Protein AF-A0A5N5QX22-F1 (afdb_monomer_lite)

Organism: NCBI:txid1582974

pLDDT: mean 74.24, std 26.54, range [21.98, 98.94]

Foldseek 3Di:
DDDAQDPVNLLVVQLVQQDDDDPPDDDDDDDDDDDPDDPPPPVPPDDPPDPDFAFDPDFDFDWAAEDEDALLLLCLLVVCVVVVWAEEEEWEAQVCCPDDSVVSNVVSVVVNVHHYDYDHHQDDQAAPVSLVVLLVVLLVDDGLEYEFAEALSRLLSRLSNQLCNVVVPDDSLCQWDPPRGVNHADPDQTRAYEYEYLALAQLSQIAQWRWHQHLVLLFITTGHDSSSHHNYYYQHLSSPLPPFLVRNLLRLLNLQQLLLQLLLWAALRRDTRDDPDPSPQTQARAHDDQLNVLSLQLNLLSLPQSLVCLVPVPPSVSSSSSNSSSNSSNSNCSRNNGADLLLLLSNLFSCCQVAQQFDDPRDDDPGRGDRSSLSSLALQQLVSQVVPLPSLLQSLCSLVVHGCPPCVRVVDDSNCSSVSNSVSSVVSCVSSVRQQFSVSRPDAPVCQQVSLVRSVRVCVRHSRGHPQDNPDSSSVVSSVRRVVRRPPDPPPPVVVVVVVVVVVPPDDDDDDDDDDDDDDDDDDDDDDDDDDDDDDDDDDDDDDDDDDDDDDDDDDDDDDDDDDDDDDDDPDDPPPPSDRQDAQPDDDPPDDDADPPCVVCVVVLVVLVVQLVVLSPDDCPPHDPLRSCQSNLQSQQVQQVVLLCCVPPVVPDDPRNSVVCVVSNSHDPSLSVQCVDPQSVQPSGSLQVDPVSDPDDDDRFPSRDPPVPDDAQDQDAGSRHRNDGDHRDDPDDDDDDDPDDDDDDDDDDDDDDDDDDDDD

InterPro domains:
  IPR001670 Alcohol dehydrogenase, iron-type/glycerol dehydrogenase GldA [PF00465] (65-237)
  IPR001748 Pre-mRNA-splicing factor BUD31 [PF01125] (583-721)
  IPR001748 Pre-mRNA-splicing factor BUD31 [PR00322] (595-615)
  IPR001748 Pre-mRNA-splicing factor BUD31 [PR00322] (630-653)
  IPR001748 Pre-mRNA-splicing factor BUD31 [PR00322] (654-679)
  IPR001748 Pre-mRNA-splicing factor BUD31 [PR00322] (680-705)
  IPR039697 Iron-type alcohol dehydrogenase-like [PTHR11496] (58-470)
  IPR042157 Hydroxyacid-oxoacid transhydrogenase [cd08190] (63-466)
  IPR056798 Fe-containing alcohol dehydrogenase-like, C-terminal [PF25137] (286-459)

Radius of gyration: 35.53 Å; chains: 1; bounding box: 94×119×80 Å

Sequence (760 aa):
MAPKPTRAAINNLLNLSRHTICPCHGANAAHHHPPGSIISGLRKYATPIDVPIEKEYAFEVAASNLRFGEGVTKEVGMDLKNLGATKVGVFTDSNLAKLLPMKMAVESLDQHGVNFEVFDRVAIEPTDSSWNDAIAWSRKHDFSHFLAVGGGSVIDTAKAANLFTVYKNADLFDFINAPVGKGMPISEKLRPLIAVPTTAGTGSETTGTAILDIPSMKFKTGIANRALKPTLGIVDTLNTESCPTAVHISAGLDVLFHALESYTAIPYTERTPRPANPLLRPAYQGSNDVSDVFSTWALRQAVKYLPRVAKNRDDKEAKRQMLLASSFAGIGFGNAGVHLCHGIIVQISGFNKTGPKWMHPGYVVDKPIIPHGVSVALTVFRFTSPSSPERHREAAAIFAGTRVDDPTISRLSDDAIGDFLFEQIARFLDNLGVPRGLKAVGYKNSDIDMLVKGAIPQRRVLDLAPGIAKNKSNKSALWSIILPACTTKLIHLKKAIRDMLRSSNGVLEEANIDLKTAGDTGLRFFSSVGGTVGKGAAGACGGGLDNSQRNAALHGSEFGMFVVGLAPKLVRTFAADRHQYTMPKIRTTRTKKPPEGFEEIEGILDEYTKKMRDAENESHEGKRKSESLWPIMRISHTRSRYIYELYYKREAISKELYEWLLKEGYADAALIAKWKKTGYEKLCCVRCIQTRDMNYQGSTCVCRVPKAQVKEGTVVQCVHCAFMQIIIVPAKIPYELTYDRPVDGGKDCDALAESLPDMV

Secondary structure (DSSP, 8-state):
-PPPPPHHHHHHHHHHTT----GGG-----------S--SSSTTSS--S----PPP--------EEEEETTGGGGHHHHHHHTT-SSEEEE--TTGGGSHHHHHHHHHHHHTT--EEEE--PPSS-BHHHHHHHHHHHHTS--SEEEEEESHHHHHHHHHHHHHHHSTT--HHHHSPTTTS------SPPPPEEEEESSSS--GGG-SEEEEEEGGGTEEEEEE-GGGS-SEEEEEGGGGTT--HHHHHHHHHHHHHHHHHHHHSPBGGG--SPPSSGGG--S---B-HHHHHHHHHHHHHHHHHHHHHHH-TT-HHHHHHHHHHHHHHHHHHHHH---HHHHHHHHHHHHHTTTT--B-TT---SS-B--HHHHH----HHHHGGG-HHHHHHHHHHHHTS-TTSHHHHTS-HHHHHHHHHHHHHHHHHHTT---HHHHTT--GGGHHHHHHHHTT-HHHHTTSTT--TTS-THHHHHHHHHHHHH----SHHHHHHHHHHHHTTS---------------------------------------------------------------------------PPPPP-TTSPPPPTT-HHHHHHHHHHHHHHHHHHHS--TT--TTGGGHHHHHHHHHHHHHHHHHHHTS--S-HHHHHHHHHTTSS-HHHHHHHTSTT-TT---GGGG-GGG--STTPPPGGGS-GGGSPTT-----TTT---------S-S---------------------------

Structure (mmCIF, N/CA/C/O backbone):
data_AF-A0A5N5QX22-F1
#
_entry.id   AF-A0A5N5QX22-F1
#
loop_
_atom_site.group_PDB
_atom_site.id
_atom_site.type_symbol
_atom_site.label_atom_id
_atom_site.label_alt_id
_atom_site.label_comp_id
_atom_site.label_asym_id
_atom_site.label_entity_id
_atom_site.label_seq_id
_atom_site.pdbx_PDB_ins_code
_atom_site.Cartn_x
_atom_site.Cartn_y
_atom_site.Cartn_z
_atom_site.occupancy
_atom_site.B_iso_or_equiv
_atom_site.auth_seq_id
_atom_site.auth_comp_id
_atom_site.auth_asym_id
_atom_site.auth_atom_id
_atom_site.pdbx_PDB_model_num
ATOM 1 N N . MET A 1 1 ? 5.314 73.049 -22.588 1.00 30.80 1 MET A N 1
ATOM 2 C CA . MET A 1 1 ? 5.143 71.811 -23.379 1.00 30.80 1 MET A CA 1
ATOM 3 C C . MET A 1 1 ? 6.435 71.009 -23.318 1.00 30.80 1 MET A C 1
ATOM 5 O O . MET A 1 1 ? 7.464 71.520 -23.740 1.00 30.80 1 MET A O 1
ATOM 9 N N . ALA A 1 2 ? 6.427 69.814 -22.722 1.00 30.25 2 ALA A N 1
ATOM 10 C CA . ALA A 1 2 ? 7.603 68.941 -22.737 1.00 30.25 2 ALA A CA 1
ATOM 11 C C . ALA A 1 2 ? 7.774 68.334 -24.148 1.00 30.25 2 ALA A C 1
ATOM 13 O O . ALA A 1 2 ? 6.767 67.965 -24.755 1.00 30.25 2 ALA A O 1
ATOM 14 N N . PRO A 1 3 ? 8.997 68.242 -24.699 1.00 37.47 3 PRO A N 1
ATOM 15 C CA . PRO A 1 3 ? 9.200 67.761 -26.064 1.00 37.47 3 PRO A CA 1
ATOM 16 C C . PRO A 1 3 ? 8.811 66.281 -26.209 1.00 37.47 3 PRO A C 1
ATOM 18 O O . PRO A 1 3 ? 9.054 65.477 -25.304 1.00 37.47 3 PRO A O 1
ATOM 21 N N . LYS A 1 4 ? 8.237 65.913 -27.367 1.00 40.31 4 LYS A N 1
ATOM 22 C CA . LYS A 1 4 ? 7.959 64.513 -27.733 1.00 40.31 4 LYS A CA 1
ATOM 23 C C . LYS A 1 4 ? 9.254 63.686 -27.610 1.00 40.31 4 LYS A C 1
ATOM 25 O O . LYS A 1 4 ? 10.301 64.140 -28.083 1.00 40.31 4 LYS A O 1
ATOM 30 N N . PRO A 1 5 ? 9.230 62.493 -26.988 1.00 44.22 5 PRO A N 1
ATOM 31 C CA . PRO A 1 5 ? 10.416 61.658 -26.875 1.00 44.22 5 PRO A CA 1
ATOM 32 C C . PRO A 1 5 ? 10.860 61.218 -28.275 1.00 44.22 5 PRO A C 1
ATOM 34 O O . PRO A 1 5 ? 10.114 60.586 -29.012 1.00 44.22 5 PRO A O 1
ATOM 37 N N . THR A 1 6 ? 12.086 61.569 -28.662 1.00 51.41 6 THR A N 1
ATOM 38 C CA . THR A 1 6 ? 12.654 61.159 -29.951 1.00 51.41 6 THR A CA 1
ATOM 39 C C . THR A 1 6 ? 12.895 59.645 -29.978 1.00 51.41 6 THR A C 1
ATOM 41 O O . THR A 1 6 ? 13.134 59.021 -28.941 1.00 51.41 6 THR A O 1
ATOM 44 N N . ARG A 1 7 ? 12.919 59.034 -31.171 1.00 48.66 7 ARG A N 1
ATOM 45 C CA . ARG A 1 7 ? 13.234 57.600 -31.362 1.00 48.66 7 ARG A CA 1
ATOM 46 C C . ARG A 1 7 ? 14.553 57.182 -30.685 1.00 48.66 7 ARG A C 1
ATOM 48 O O . ARG A 1 7 ? 14.679 56.071 -30.176 1.00 48.66 7 ARG A O 1
ATOM 55 N N . ALA A 1 8 ? 15.516 58.103 -30.603 1.00 47.19 8 ALA A N 1
ATOM 56 C CA . ALA A 1 8 ? 16.766 57.927 -29.865 1.00 47.19 8 ALA A CA 1
ATOM 57 C C . ALA A 1 8 ? 16.573 57.903 -28.334 1.00 47.19 8 ALA A C 1
ATOM 59 O O . ALA A 1 8 ? 17.210 57.104 -27.651 1.00 47.19 8 ALA A O 1
ATOM 60 N N . ALA A 1 9 ? 15.672 58.724 -27.785 1.00 47.88 9 ALA A N 1
ATOM 61 C CA . ALA A 1 9 ? 15.351 58.734 -26.357 1.00 47.88 9 ALA A CA 1
ATOM 62 C C . ALA A 1 9 ? 14.654 57.436 -25.908 1.00 47.88 9 ALA A C 1
ATOM 64 O O . ALA A 1 9 ? 14.971 56.915 -24.838 1.00 47.88 9 ALA A O 1
ATOM 65 N N . ILE A 1 10 ? 13.771 56.877 -26.743 1.00 52.91 10 ILE A N 1
ATOM 66 C CA . ILE A 1 10 ? 13.090 55.596 -26.485 1.00 52.91 10 ILE A CA 1
ATOM 67 C C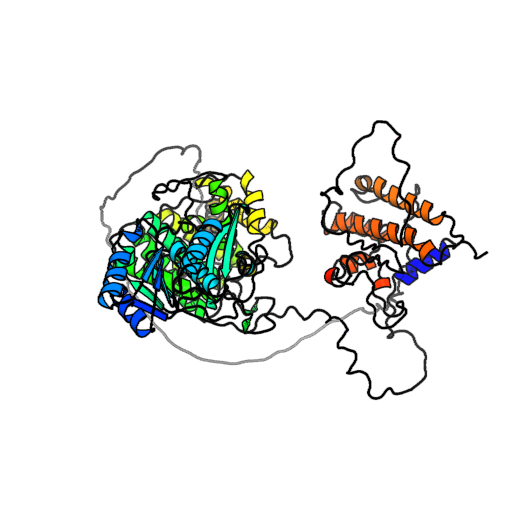 . ILE A 1 10 ? 14.089 54.430 -26.544 1.00 52.91 10 ILE A C 1
ATOM 69 O O . ILE A 1 10 ? 14.148 53.631 -25.609 1.00 52.91 10 ILE A O 1
ATOM 73 N N . ASN A 1 11 ? 14.952 54.382 -27.567 1.00 54.47 11 ASN A N 1
ATOM 74 C CA . ASN A 1 11 ? 16.028 53.385 -27.647 1.00 54.47 11 ASN A CA 1
ATOM 75 C C . ASN A 1 11 ? 16.995 53.482 -26.456 1.00 54.47 11 ASN A C 1
ATOM 77 O O . ASN A 1 11 ? 17.384 52.459 -25.893 1.00 54.47 11 ASN A O 1
ATOM 81 N N . ASN A 1 12 ? 17.340 54.694 -26.011 1.00 50.34 12 ASN A N 1
ATOM 82 C CA . ASN A 1 12 ? 18.182 54.892 -24.829 1.00 50.34 12 ASN A CA 1
ATOM 83 C C . ASN A 1 12 ? 17.505 54.416 -23.536 1.00 50.34 12 ASN A C 1
ATOM 85 O O . ASN A 1 12 ? 18.167 53.822 -22.688 1.00 50.34 12 ASN A O 1
ATOM 89 N N . LEU A 1 13 ? 16.193 54.603 -23.390 1.00 52.16 13 LEU A N 1
ATOM 90 C CA . LEU A 1 13 ? 15.431 54.103 -22.240 1.00 52.16 13 LEU A CA 1
ATOM 91 C C . LEU A 1 13 ? 15.283 52.574 -22.246 1.00 52.16 13 LEU A C 1
ATOM 93 O O . LEU A 1 13 ? 15.437 51.945 -21.197 1.00 52.16 13 LEU A O 1
ATOM 97 N N . LEU A 1 14 ? 15.065 51.961 -23.414 1.00 53.94 14 LEU A N 1
ATOM 98 C CA . LEU A 1 14 ? 15.059 50.501 -23.571 1.00 53.94 14 LEU A CA 1
ATOM 99 C C . LEU A 1 14 ? 16.447 49.903 -23.291 1.00 53.94 14 LEU A C 1
ATOM 101 O O . LEU A 1 14 ? 16.543 48.874 -22.623 1.00 53.94 14 LEU A O 1
ATOM 105 N N . ASN A 1 15 ? 17.523 50.590 -23.675 1.00 54.50 15 ASN A N 1
ATOM 106 C CA . ASN A 1 15 ? 18.895 50.204 -23.329 1.00 54.50 15 ASN A CA 1
ATOM 107 C C . ASN A 1 15 ? 19.186 50.312 -21.830 1.00 54.50 15 ASN A C 1
ATOM 109 O O . ASN A 1 15 ? 19.699 49.370 -21.224 1.00 54.50 15 ASN A O 1
ATOM 113 N N . LEU A 1 16 ? 18.781 51.413 -21.193 1.00 50.12 16 LEU A N 1
ATOM 114 C CA . LEU A 1 16 ? 18.902 51.593 -19.741 1.00 50.12 16 LEU A CA 1
ATOM 115 C C . LEU A 1 16 ? 18.118 50.533 -18.954 1.00 50.12 16 LEU A C 1
ATOM 117 O O . LEU A 1 16 ? 18.518 50.175 -17.848 1.00 50.12 16 LEU A O 1
ATOM 121 N N . SER A 1 17 ? 17.048 49.985 -19.539 1.00 49.00 17 SER A N 1
ATOM 122 C CA . SER A 1 17 ? 16.239 48.924 -18.935 1.00 49.00 17 SER A CA 1
ATOM 123 C C . SER A 1 17 ? 16.897 47.535 -18.921 1.00 49.00 17 SER A C 1
ATOM 125 O O . SER A 1 17 ? 16.456 46.666 -18.164 1.00 49.00 17 SER A O 1
ATOM 127 N N . ARG A 1 18 ? 17.942 47.322 -19.738 1.00 48.62 18 ARG A N 1
ATOM 128 C CA . ARG A 1 18 ? 18.566 46.008 -19.989 1.00 48.62 18 ARG A CA 1
ATOM 129 C C . ARG A 1 18 ? 19.920 45.798 -19.306 1.00 48.62 18 ARG A C 1
ATOM 131 O O . ARG A 1 18 ? 20.311 44.649 -19.111 1.00 48.62 18 ARG A O 1
ATOM 138 N N . HIS A 1 19 ? 20.635 46.854 -18.915 1.00 47.53 19 HIS A N 1
ATOM 139 C CA . HIS A 1 19 ? 21.987 46.718 -18.357 1.00 47.53 19 HIS A CA 1
ATOM 140 C C . HIS A 1 19 ? 22.007 46.595 -16.825 1.00 47.53 19 HIS A C 1
ATOM 142 O O . HIS A 1 19 ? 21.484 47.442 -16.105 1.00 47.53 19 HIS A O 1
ATOM 148 N N . THR A 1 20 ? 22.683 45.560 -16.321 1.00 42.41 20 THR A N 1
ATOM 149 C CA . THR A 1 20 ? 23.166 45.460 -14.935 1.00 42.41 20 THR A CA 1
ATOM 150 C C . THR A 1 20 ? 24.600 45.980 -14.878 1.00 42.41 20 THR A C 1
ATOM 152 O O . THR A 1 20 ? 25.499 45.316 -15.389 1.00 42.41 20 THR A O 1
ATOM 155 N N . ILE A 1 21 ? 24.841 47.140 -14.268 1.00 38.44 21 ILE A N 1
ATOM 156 C CA . ILE A 1 21 ? 26.211 47.571 -13.954 1.00 38.44 21 ILE A CA 1
ATOM 157 C C . ILE A 1 21 ? 26.569 47.001 -12.573 1.00 38.44 21 ILE A C 1
ATOM 159 O O . ILE A 1 21 ? 25.924 47.334 -11.582 1.00 38.44 21 ILE A O 1
ATOM 163 N N . CYS A 1 22 ? 27.561 46.104 -12.525 1.00 34.50 22 CYS A N 1
ATOM 164 C CA . CYS A 1 22 ? 28.225 45.671 -11.288 1.00 34.50 22 CYS A CA 1
ATOM 165 C C . CYS A 1 22 ? 29.090 46.825 -10.752 1.00 34.50 22 CYS A C 1
ATOM 167 O O . CYS A 1 22 ? 29.802 47.430 -11.555 1.00 34.50 22 CYS A O 1
ATOM 169 N N . PRO A 1 23 ? 29.138 47.085 -9.431 1.00 35.34 23 PRO A N 1
ATOM 170 C CA . PRO A 1 23 ? 30.029 48.094 -8.841 1.00 35.34 23 PRO A CA 1
ATOM 171 C C . PRO A 1 23 ? 31.529 47.796 -9.015 1.00 35.34 23 PRO A C 1
ATOM 173 O O . PRO A 1 23 ? 32.365 48.622 -8.679 1.00 35.34 23 PRO A O 1
ATOM 176 N N . CYS A 1 24 ? 31.885 46.617 -9.526 1.00 33.78 24 CYS A N 1
ATOM 177 C CA . CYS A 1 24 ? 33.252 46.125 -9.589 1.00 33.78 24 CYS A CA 1
ATOM 178 C C . CYS A 1 24 ? 34.116 46.701 -10.734 1.00 33.78 24 CYS A C 1
ATOM 180 O O . CYS A 1 24 ? 35.318 46.468 -10.732 1.00 33.78 24 CYS A O 1
ATOM 182 N N . HIS A 1 25 ? 33.564 47.474 -11.684 1.00 36.38 25 HIS A N 1
ATOM 183 C CA . HIS A 1 25 ? 34.324 47.986 -12.843 1.00 36.38 25 HIS A CA 1
ATOM 184 C C . HIS A 1 25 ? 33.982 49.435 -13.245 1.00 36.38 25 HIS A C 1
ATOM 186 O O . HIS A 1 25 ? 33.659 49.714 -14.399 1.00 36.38 25 HIS A O 1
ATOM 192 N N . GLY A 1 26 ? 34.082 50.377 -12.308 1.00 31.03 26 GLY A N 1
ATOM 193 C CA . GLY A 1 26 ? 34.060 51.811 -12.612 1.00 31.03 26 GLY A CA 1
ATOM 194 C C . GLY A 1 26 ? 34.917 52.582 -11.616 1.00 31.03 26 GLY A C 1
ATOM 195 O O . GLY A 1 26 ? 34.506 52.784 -10.481 1.00 31.03 26 GLY A O 1
ATOM 196 N N . ALA A 1 27 ? 36.122 52.970 -12.023 1.00 32.91 27 ALA A N 1
ATOM 197 C CA . ALA A 1 27 ? 37.028 53.773 -11.213 1.00 32.91 27 ALA A CA 1
ATOM 198 C C . ALA A 1 27 ? 36.456 55.181 -10.957 1.00 32.91 27 ALA A C 1
ATOM 200 O O . ALA A 1 27 ? 36.169 55.900 -11.912 1.00 32.91 27 ALA A O 1
ATOM 201 N N . ASN A 1 28 ? 36.291 55.569 -9.688 1.00 29.45 28 ASN A N 1
ATOM 202 C CA . ASN A 1 28 ? 36.968 56.714 -9.055 1.00 29.45 28 ASN A CA 1
ATOM 203 C C . ASN A 1 28 ? 36.445 56.982 -7.630 1.00 29.45 28 ASN A C 1
ATOM 205 O O . ASN A 1 28 ? 35.384 56.518 -7.229 1.00 29.45 28 ASN A O 1
ATOM 209 N N . ALA A 1 29 ? 37.294 57.661 -6.865 1.00 31.02 29 ALA A N 1
ATOM 210 C CA . ALA A 1 29 ? 37.481 57.572 -5.425 1.00 31.02 29 ALA A CA 1
ATOM 211 C C . ALA A 1 29 ? 36.508 58.357 -4.514 1.00 31.02 29 ALA A C 1
ATOM 213 O O . ALA A 1 29 ? 35.812 59.266 -4.947 1.00 31.02 29 ALA A O 1
ATOM 214 N N . ALA A 1 30 ? 36.647 58.027 -3.219 1.00 31.80 30 ALA A N 1
ATOM 215 C CA . ALA A 1 30 ? 36.426 58.831 -2.008 1.00 31.80 30 ALA A CA 1
ATOM 216 C C . ALA A 1 30 ? 34.980 59.084 -1.533 1.00 31.80 30 ALA A C 1
ATOM 218 O O . ALA A 1 30 ? 34.240 59.868 -2.107 1.00 31.80 30 ALA A O 1
ATOM 219 N N . HIS A 1 31 ? 34.599 58.451 -0.415 1.00 29.36 31 HIS A N 1
ATOM 220 C CA . HIS A 1 31 ? 34.506 59.083 0.915 1.00 29.36 31 HIS A CA 1
ATOM 221 C C . HIS A 1 31 ? 34.074 58.037 1.966 1.00 29.36 31 HIS A C 1
ATOM 223 O O . HIS A 1 31 ? 33.108 57.299 1.783 1.00 29.36 31 HIS A O 1
ATOM 229 N N . HIS A 1 32 ? 34.827 57.957 3.066 1.00 29.98 32 HIS A N 1
ATOM 230 C CA . HIS A 1 32 ? 34.546 57.113 4.228 1.00 29.98 32 HIS A CA 1
ATOM 231 C C . HIS A 1 32 ? 33.435 57.706 5.107 1.00 29.98 32 HIS A C 1
ATOM 233 O O . HIS A 1 32 ? 33.546 58.851 5.525 1.00 29.98 32 HIS A O 1
ATOM 239 N N . HIS A 1 33 ? 32.467 56.877 5.509 1.00 28.03 33 HIS A N 1
ATOM 240 C CA . HIS A 1 33 ? 31.793 56.947 6.814 1.00 28.03 33 HIS A CA 1
ATOM 241 C C . HIS A 1 33 ? 31.476 55.511 7.276 1.00 28.03 33 HIS A C 1
ATOM 243 O O . HIS A 1 33 ? 31.033 54.709 6.449 1.00 28.03 33 HIS A O 1
ATOM 249 N N . PRO A 1 34 ? 31.698 55.138 8.551 1.00 36.97 34 PRO A N 1
ATOM 250 C CA . PRO A 1 34 ? 31.371 53.801 9.031 1.00 36.97 34 PRO A CA 1
ATOM 251 C C . PRO A 1 34 ? 29.912 53.762 9.512 1.00 36.97 34 PRO A C 1
ATOM 253 O O . PRO A 1 34 ? 29.504 54.661 10.247 1.00 36.97 34 PRO A O 1
ATOM 256 N N . PRO A 1 35 ? 29.114 52.726 9.198 1.00 31.83 35 PRO A N 1
ATOM 257 C CA . PRO A 1 35 ? 27.891 52.481 9.937 1.00 31.83 35 PRO A CA 1
ATOM 258 C C . PRO A 1 35 ? 28.128 51.368 10.956 1.00 31.83 35 PRO A C 1
ATOM 260 O O . PRO A 1 35 ? 28.257 50.189 10.621 1.00 31.83 35 PRO A O 1
ATOM 263 N N . GLY A 1 36 ? 28.147 51.764 12.226 1.00 28.94 36 GLY A N 1
ATOM 264 C CA . GLY A 1 36 ? 27.875 50.855 13.324 1.00 28.94 36 GLY A CA 1
ATOM 265 C C . GLY A 1 36 ? 26.438 50.321 13.253 1.00 28.94 36 GLY A C 1
ATOM 266 O O . GLY A 1 36 ? 25.492 51.040 12.948 1.00 28.94 36 GLY A O 1
ATOM 267 N N . SER A 1 37 ? 26.290 49.039 13.584 1.00 40.44 37 SER A N 1
ATOM 268 C CA . SER A 1 37 ? 25.321 48.586 14.588 1.00 40.44 37 SER A CA 1
ATOM 269 C C . SER A 1 37 ? 23.817 48.890 14.396 1.00 40.44 37 SER A C 1
ATOM 271 O O . SER A 1 37 ? 23.137 49.072 15.396 1.00 40.44 37 SER A O 1
ATOM 273 N N . ILE A 1 38 ? 23.224 48.867 13.192 1.00 35.03 38 ILE A N 1
ATOM 274 C CA . ILE A 1 38 ? 21.746 48.726 13.048 1.00 35.03 38 ILE A CA 1
ATOM 275 C C . ILE A 1 38 ? 21.357 47.926 11.781 1.00 35.03 38 ILE A C 1
ATOM 277 O O . ILE A 1 38 ? 20.572 48.379 10.956 1.00 35.03 38 ILE A O 1
ATOM 281 N N . ILE A 1 39 ? 21.905 46.719 11.569 1.00 31.56 39 ILE A N 1
ATOM 282 C CA . ILE A 1 39 ? 21.487 45.843 10.442 1.00 31.56 39 ILE A CA 1
ATOM 283 C C . ILE A 1 39 ? 21.351 44.367 10.865 1.00 31.56 39 ILE A C 1
ATOM 285 O O . ILE A 1 39 ? 21.749 43.454 10.148 1.00 31.56 39 ILE A O 1
ATOM 289 N N . SER A 1 40 ? 20.766 44.097 12.034 1.00 32.12 40 SER A N 1
ATOM 290 C CA . SER A 1 40 ? 20.291 42.741 12.377 1.00 32.12 40 SER A CA 1
ATOM 291 C C . SER A 1 40 ? 18.778 42.665 12.625 1.00 32.12 40 SER A C 1
ATOM 293 O O . SER A 1 40 ? 18.203 41.584 12.540 1.00 32.12 40 SER A O 1
ATOM 295 N N . GLY A 1 41 ? 18.096 43.801 12.823 1.00 35.09 41 GLY A N 1
ATOM 296 C CA . GLY A 1 41 ? 16.659 43.845 13.132 1.00 35.09 41 GLY A CA 1
ATOM 297 C C . GLY A 1 41 ? 15.699 43.889 11.933 1.00 35.09 41 GLY A C 1
ATOM 298 O O . GLY A 1 41 ? 14.526 43.570 12.089 1.00 35.09 41 GLY A O 1
ATOM 299 N N . LEU A 1 42 ? 16.163 44.243 10.728 1.00 30.67 42 LEU A N 1
ATOM 300 C CA . LEU A 1 42 ? 15.279 44.519 9.575 1.00 30.67 42 LEU A CA 1
ATOM 301 C C . LEU A 1 42 ? 15.215 43.397 8.521 1.00 30.67 42 LEU A C 1
ATOM 303 O O . LEU A 1 42 ? 14.498 43.519 7.532 1.00 30.67 42 LEU A O 1
ATOM 307 N N . ARG A 1 43 ? 15.892 42.260 8.743 1.00 33.34 43 ARG A N 1
ATOM 308 C CA . ARG A 1 43 ? 15.783 41.063 7.880 1.00 33.34 43 ARG A CA 1
ATOM 309 C C . ARG A 1 43 ? 14.596 40.146 8.211 1.00 33.34 43 ARG A C 1
ATOM 311 O O . ARG A 1 43 ? 14.475 39.095 7.599 1.00 33.34 43 ARG A O 1
ATOM 318 N N . LYS A 1 44 ? 13.701 40.529 9.130 1.00 33.53 44 LYS A N 1
ATOM 319 C CA . LYS A 1 44 ? 12.494 39.736 9.448 1.00 33.53 44 LYS A CA 1
ATOM 320 C C . LYS A 1 44 ? 11.345 39.883 8.438 1.00 33.53 44 LYS A C 1
ATOM 322 O O . LYS A 1 44 ? 10.430 39.072 8.478 1.00 33.53 44 LYS A O 1
ATOM 327 N N . TYR A 1 45 ? 11.407 40.854 7.520 1.00 37.78 45 TYR A N 1
ATOM 328 C CA . TYR A 1 45 ? 10.345 41.098 6.526 1.00 37.78 45 TYR A CA 1
ATOM 329 C C . TYR A 1 45 ? 10.799 40.995 5.062 1.00 37.78 45 TYR A C 1
ATOM 331 O O . TYR A 1 45 ? 9.989 41.169 4.156 1.00 37.78 45 TYR A O 1
ATOM 339 N N . ALA A 1 46 ? 12.071 40.677 4.805 1.00 31.67 46 ALA A N 1
ATOM 340 C CA . ALA A 1 46 ? 12.478 40.226 3.481 1.00 31.67 46 ALA A CA 1
ATOM 341 C C . ALA A 1 46 ? 12.064 38.757 3.347 1.00 31.67 46 ALA A C 1
ATOM 343 O O . ALA A 1 46 ? 12.516 37.925 4.134 1.00 31.67 46 ALA A O 1
ATOM 344 N N . THR A 1 47 ? 11.199 38.444 2.378 1.00 36.22 47 THR A N 1
ATOM 345 C CA . THR A 1 47 ? 10.874 37.065 1.992 1.00 36.22 47 THR A CA 1
ATOM 346 C C . THR A 1 47 ? 12.177 36.268 1.916 1.00 36.22 47 THR A C 1
ATOM 348 O O . THR A 1 47 ? 13.107 36.752 1.261 1.00 36.22 47 THR A O 1
ATOM 351 N N . PRO A 1 48 ? 12.292 35.096 2.570 1.00 34.94 48 PRO A N 1
ATOM 352 C CA . PRO A 1 48 ? 13.465 34.256 2.402 1.00 34.94 48 PRO A CA 1
ATOM 353 C C . PRO A 1 48 ? 13.697 34.068 0.902 1.00 34.94 48 PRO A C 1
ATOM 355 O O . PRO A 1 48 ? 12.809 33.603 0.187 1.00 34.94 48 PRO A O 1
ATOM 358 N N . ILE A 1 49 ? 14.861 34.509 0.421 1.00 43.97 49 ILE A N 1
ATOM 359 C CA . ILE A 1 49 ? 15.403 34.053 -0.857 1.00 43.97 49 ILE A CA 1
ATOM 360 C C . ILE A 1 49 ? 15.431 32.540 -0.720 1.00 43.97 49 ILE A C 1
ATOM 362 O O . ILE A 1 49 ? 16.099 32.076 0.199 1.00 43.97 49 ILE A O 1
ATOM 366 N N . ASP A 1 50 ? 14.635 31.849 -1.543 1.00 45.00 50 ASP A N 1
ATOM 367 C CA . ASP A 1 50 ? 14.570 30.398 -1.713 1.00 45.00 50 ASP A CA 1
ATOM 368 C C . ASP A 1 50 ? 15.245 29.639 -0.569 1.00 45.00 50 ASP A C 1
ATOM 370 O O . ASP A 1 50 ? 16.460 29.430 -0.608 1.00 45.00 50 ASP A O 1
ATOM 374 N N . VAL A 1 51 ? 14.478 29.225 0.453 1.00 43.59 51 VAL A N 1
ATOM 375 C CA . VAL A 1 51 ? 14.982 28.177 1.353 1.00 43.59 51 VAL A CA 1
ATOM 376 C C . VAL A 1 51 ? 15.463 27.073 0.416 1.00 43.59 51 VAL A C 1
ATOM 378 O O . VAL A 1 51 ? 14.646 26.619 -0.398 1.00 43.59 51 VAL A O 1
ATOM 381 N N . PRO A 1 52 ? 16.761 26.714 0.417 1.00 55.50 52 PRO A N 1
ATOM 382 C CA . PRO A 1 52 ? 17.255 25.711 -0.504 1.00 55.50 52 PRO A CA 1
ATOM 383 C C . PRO A 1 52 ? 16.331 24.504 -0.380 1.00 55.50 52 PRO A C 1
ATOM 385 O O . PRO A 1 52 ? 15.978 24.111 0.732 1.00 55.50 52 PRO A O 1
ATOM 388 N N . ILE A 1 53 ? 15.847 23.967 -1.503 1.00 73.12 53 ILE A N 1
ATOM 389 C CA . ILE A 1 53 ? 15.103 22.708 -1.466 1.00 73.12 53 ILE A CA 1
ATOM 390 C C . ILE A 1 53 ? 16.128 21.658 -1.053 1.00 73.12 53 ILE A C 1
ATOM 392 O O . ILE A 1 53 ? 16.852 21.107 -1.881 1.00 73.12 53 ILE A O 1
ATOM 396 N N . GLU A 1 54 ? 16.246 21.466 0.254 1.00 87.69 54 GLU A N 1
ATOM 397 C CA . GLU A 1 54 ? 17.225 20.572 0.829 1.00 87.69 54 GLU A CA 1
ATOM 398 C C . GLU A 1 54 ? 16.747 19.140 0.653 1.00 87.69 54 GLU A C 1
ATOM 400 O O . GLU A 1 54 ? 15.558 18.815 0.785 1.00 87.69 54 GLU A O 1
ATOM 405 N N . LYS A 1 55 ? 17.717 18.298 0.324 1.00 92.44 55 LYS A N 1
ATOM 406 C CA . LYS A 1 55 ? 17.587 16.855 0.351 1.00 92.44 55 LYS A CA 1
ATOM 407 C C . LYS A 1 55 ? 17.425 16.377 1.787 1.00 92.44 55 LYS A C 1
ATOM 409 O O . LYS A 1 55 ? 17.920 16.991 2.736 1.00 92.44 55 LYS A O 1
ATOM 414 N N . GLU A 1 56 ? 16.681 15.298 1.943 1.00 93.62 56 GLU A N 1
ATOM 415 C CA . GLU A 1 56 ? 16.584 14.595 3.212 1.00 93.62 56 GLU A CA 1
ATOM 416 C C . GLU A 1 56 ? 17.957 14.030 3.611 1.00 93.62 56 GLU A C 1
ATOM 418 O O . GLU A 1 56 ? 18.739 13.615 2.760 1.00 93.62 56 GLU A O 1
ATOM 423 N N . TYR A 1 57 ? 18.255 14.012 4.909 1.00 93.94 57 TYR A N 1
ATOM 424 C CA . TYR A 1 57 ? 19.467 13.374 5.447 1.00 93.94 57 TYR A CA 1
ATOM 425 C C . TYR A 1 57 ? 19.142 12.269 6.458 1.00 93.94 57 TYR A C 1
ATOM 427 O O . TYR A 1 57 ? 20.045 11.583 6.922 1.00 93.94 57 TYR A O 1
ATOM 435 N N . ALA A 1 58 ? 17.865 12.105 6.818 1.00 94.69 58 ALA A N 1
ATOM 436 C CA . ALA A 1 58 ? 17.414 11.133 7.801 1.00 94.69 58 ALA A CA 1
ATOM 437 C C . ALA A 1 58 ? 16.075 10.505 7.395 1.00 94.69 58 ALA A C 1
ATOM 439 O O . ALA A 1 58 ? 15.186 11.174 6.866 1.00 94.69 58 ALA A O 1
ATOM 440 N N . PHE A 1 59 ? 15.903 9.231 7.724 1.00 94.75 59 PHE A N 1
ATOM 441 C CA . PHE A 1 59 ? 14.627 8.530 7.635 1.00 94.75 59 PHE A CA 1
ATOM 442 C C . PHE A 1 59 ? 14.191 8.057 9.023 1.00 94.75 59 PHE A C 1
ATOM 444 O O . PHE A 1 59 ? 15.001 7.887 9.931 1.00 94.75 59 PHE A O 1
ATOM 451 N N . GLU A 1 60 ? 12.891 7.855 9.183 1.00 93.75 60 GLU A N 1
ATOM 452 C CA . GLU A 1 60 ? 12.259 7.387 10.409 1.00 93.75 60 GLU A CA 1
ATOM 453 C C . GLU A 1 60 ? 11.465 6.118 10.121 1.00 93.75 60 GLU A C 1
ATOM 455 O O . GLU A 1 60 ? 10.522 6.125 9.318 1.00 93.75 60 GLU A O 1
ATOM 460 N N . VAL A 1 61 ? 11.834 5.034 10.796 1.00 91.81 61 VAL A N 1
ATOM 461 C CA . VAL A 1 61 ? 11.140 3.752 10.698 1.00 91.81 61 VAL A CA 1
ATOM 462 C C . VAL A 1 61 ? 10.137 3.653 11.832 1.00 91.81 61 VAL A C 1
ATOM 464 O O . VAL A 1 61 ? 10.491 3.753 13.001 1.00 91.81 61 VAL A O 1
ATOM 467 N N . ALA A 1 62 ? 8.882 3.413 11.476 1.00 90.75 62 ALA A N 1
ATOM 468 C CA . ALA A 1 62 ? 7.849 3.037 12.424 1.00 90.75 62 ALA A CA 1
ATOM 469 C C . ALA A 1 62 ? 7.170 1.762 11.927 1.00 90.75 62 ALA A C 1
ATOM 471 O O . ALA A 1 62 ? 6.796 1.679 10.753 1.00 90.75 62 ALA A O 1
ATOM 472 N N . ALA A 1 63 ? 6.968 0.801 12.817 1.00 89.88 63 ALA A N 1
ATOM 473 C CA . ALA A 1 63 ? 6.262 -0.442 12.544 1.00 89.88 63 ALA A CA 1
ATOM 474 C C . ALA A 1 63 ? 5.259 -0.705 13.670 1.00 89.88 63 ALA A C 1
ATOM 476 O O . ALA A 1 63 ? 5.513 -0.353 14.821 1.00 89.88 63 ALA A O 1
ATOM 477 N N . SER A 1 64 ? 4.117 -1.289 13.323 1.00 94.19 64 SER A N 1
ATOM 478 C CA . SER A 1 64 ? 3.183 -1.830 14.309 1.00 94.19 64 SER A CA 1
ATOM 479 C C . SER A 1 64 ? 3.812 -3.023 15.022 1.00 94.19 64 SER A C 1
ATOM 481 O O . SER A 1 64 ? 4.627 -3.736 14.429 1.00 94.19 64 SER A O 1
ATOM 483 N N . ASN A 1 65 ? 3.397 -3.287 16.262 1.00 96.69 65 ASN A N 1
ATOM 484 C CA . ASN A 1 65 ? 3.673 -4.589 16.859 1.00 96.69 65 ASN A CA 1
ATOM 485 C C . ASN A 1 65 ? 3.008 -5.667 16.001 1.00 96.69 65 ASN A C 1
ATOM 487 O O . ASN A 1 65 ? 1.888 -5.479 15.523 1.00 96.69 65 ASN A O 1
ATOM 491 N N . LEU A 1 66 ? 3.695 -6.789 15.817 1.00 97.31 66 LEU A N 1
ATOM 492 C CA . LEU A 1 66 ? 3.217 -7.902 15.011 1.00 97.31 66 LEU A CA 1
ATOM 493 C C . LEU A 1 66 ? 3.223 -9.167 15.859 1.00 97.31 66 LEU A C 1
ATOM 495 O O . LEU A 1 66 ? 4.265 -9.546 16.394 1.00 97.31 66 LEU A O 1
ATOM 499 N N . ARG A 1 67 ? 2.076 -9.836 15.956 1.00 98.19 67 ARG A N 1
ATOM 500 C CA . ARG A 1 67 ? 1.980 -11.191 16.498 1.00 98.19 67 ARG A CA 1
ATOM 501 C C . ARG A 1 67 ? 1.658 -12.136 15.357 1.00 98.19 67 ARG A C 1
ATOM 503 O O . ARG A 1 67 ? 0.695 -11.914 14.634 1.00 98.19 67 ARG A O 1
ATOM 510 N N . PHE A 1 68 ? 2.469 -13.171 15.197 1.00 98.19 68 PHE A N 1
ATOM 511 C CA . PHE A 1 68 ? 2.323 -14.158 14.138 1.00 98.19 68 PHE A CA 1
ATOM 512 C C . PHE A 1 68 ? 2.216 -15.551 14.745 1.00 98.19 68 PHE A C 1
ATOM 514 O O . PHE A 1 68 ? 3.030 -15.913 15.593 1.00 98.19 68 PHE A O 1
ATOM 521 N N . GLY A 1 69 ? 1.262 -16.350 14.283 1.00 96.94 69 GLY A N 1
ATOM 522 C CA . GLY A 1 69 ? 1.133 -17.739 14.712 1.00 96.94 69 GLY A CA 1
ATOM 523 C C . GLY A 1 69 ? -0.169 -18.362 14.244 1.00 96.94 69 GLY A C 1
ATOM 524 O O . GLY A 1 69 ? -1.044 -17.681 13.733 1.00 96.94 69 GLY A O 1
ATOM 525 N N . GLU A 1 70 ? -0.308 -19.668 14.403 1.00 96.94 70 GLU A N 1
ATOM 526 C CA . GLU A 1 70 ? -1.582 -20.334 14.137 1.00 96.94 70 GLU A CA 1
ATOM 527 C C . GLU A 1 70 ? -2.530 -20.134 15.326 1.00 96.94 70 GLU A C 1
ATOM 529 O O . GLU A 1 70 ? -2.161 -20.398 16.469 1.00 96.94 70 GLU A O 1
ATOM 534 N N . GLY A 1 71 ? -3.750 -19.657 15.074 1.00 97.12 71 GLY A N 1
ATOM 535 C CA . GLY A 1 71 ? -4.791 -19.496 16.091 1.00 97.12 71 GLY A CA 1
ATOM 536 C C . GLY A 1 71 ? -4.665 -18.263 16.993 1.00 97.12 71 GLY A C 1
ATOM 537 O O . GLY A 1 71 ? -5.488 -18.103 17.897 1.00 97.12 71 GLY A O 1
ATOM 538 N N . VAL A 1 72 ? -3.688 -17.381 16.755 1.00 98.44 72 VAL A N 1
ATOM 539 C CA . VAL A 1 72 ? -3.435 -16.170 17.565 1.00 98.44 72 VAL A CA 1
ATOM 540 C C . VAL A 1 72 ? -4.602 -15.174 17.571 1.00 98.44 72 VAL A C 1
ATOM 542 O O . VAL A 1 72 ? -4.695 -14.352 18.478 1.00 98.44 72 VAL A O 1
ATOM 545 N N . THR A 1 73 ? -5.551 -15.270 16.631 1.00 98.62 73 THR A N 1
ATOM 546 C CA . THR A 1 73 ? -6.788 -14.462 16.659 1.00 98.62 73 THR A CA 1
ATOM 547 C C . THR A 1 73 ? -7.602 -14.696 17.936 1.00 98.62 73 THR A C 1
ATOM 549 O O . THR A 1 73 ? -8.285 -13.787 18.398 1.00 98.62 73 THR A O 1
ATOM 552 N N . LYS A 1 74 ? -7.489 -15.877 18.563 1.00 98.56 74 LYS A N 1
ATOM 553 C CA . LYS A 1 74 ? -8.184 -16.216 19.821 1.00 98.56 74 LYS A CA 1
ATOM 554 C C . LYS A 1 74 ? -7.754 -15.357 21.012 1.00 98.56 74 LYS A C 1
ATOM 556 O O . LYS A 1 74 ? -8.444 -15.348 22.027 1.00 98.56 74 LYS A O 1
ATOM 561 N N . GLU A 1 75 ? -6.642 -14.636 20.908 1.00 98.44 75 GLU A N 1
ATOM 562 C CA . GLU A 1 75 ? -6.112 -13.797 21.986 1.00 98.44 75 GLU A CA 1
ATOM 563 C C . GLU A 1 75 ? -6.706 -12.378 21.992 1.00 98.44 75 GLU A C 1
ATOM 565 O O . GLU A 1 75 ? -6.570 -11.665 22.986 1.00 98.44 75 GLU A O 1
ATOM 570 N N . VAL A 1 76 ? -7.404 -11.970 20.922 1.00 98.44 76 VAL A N 1
ATOM 571 C CA . VAL A 1 76 ? -7.810 -10.571 20.702 1.00 98.44 76 VAL A CA 1
ATOM 572 C C . VAL A 1 76 ? -8.697 -9.995 21.811 1.00 98.44 76 VAL A C 1
ATOM 574 O O . VAL A 1 76 ? -8.559 -8.824 22.167 1.00 98.44 76 VAL A O 1
ATOM 577 N N . GLY A 1 77 ? -9.578 -10.805 22.401 1.00 98.56 77 GLY A N 1
ATOM 578 C CA . GLY A 1 77 ? -10.410 -10.404 23.533 1.00 98.56 77 GLY A CA 1
ATOM 579 C C . GLY A 1 77 ? -9.587 -10.103 24.782 1.00 98.56 77 GLY A C 1
ATOM 580 O O . GLY A 1 77 ? -9.818 -9.088 25.440 1.00 98.56 77 GLY A O 1
ATOM 581 N N . MET A 1 78 ? -8.570 -10.922 25.071 1.00 98.56 78 MET A N 1
ATOM 582 C CA . MET A 1 78 ? -7.645 -10.660 26.174 1.00 98.56 78 MET A CA 1
ATOM 583 C C . MET A 1 78 ? -6.759 -9.443 25.887 1.00 98.56 78 MET A C 1
ATOM 585 O O . MET A 1 78 ? -6.541 -8.633 26.785 1.00 98.56 78 MET A O 1
ATOM 589 N N . ASP A 1 79 ? -6.291 -9.262 24.647 1.00 98.50 79 ASP A N 1
ATOM 590 C CA . ASP A 1 79 ? -5.526 -8.068 24.263 1.00 98.50 79 ASP A CA 1
ATOM 591 C C . ASP A 1 79 ? -6.331 -6.787 24.513 1.00 98.50 79 ASP A C 1
ATOM 593 O O . ASP A 1 79 ? -5.839 -5.857 25.150 1.00 98.50 79 ASP A O 1
ATOM 597 N N . LEU A 1 80 ? -7.589 -6.744 24.067 1.00 98.69 80 LEU A N 1
ATOM 598 C CA . LEU A 1 80 ? -8.465 -5.586 24.267 1.00 98.69 80 LEU A CA 1
ATOM 599 C C . LEU A 1 80 ? -8.790 -5.359 25.745 1.00 98.69 80 LEU A C 1
ATOM 601 O O . LEU A 1 80 ? -8.793 -4.215 26.200 1.00 98.69 80 LEU A O 1
ATOM 605 N N . LYS A 1 81 ? -8.992 -6.431 26.517 1.00 98.50 81 LYS A N 1
ATOM 606 C CA . LYS A 1 81 ? -9.160 -6.342 27.971 1.00 98.50 81 LYS A CA 1
ATOM 607 C C . LYS A 1 81 ? -7.923 -5.750 28.651 1.00 98.50 81 LYS A C 1
ATOM 609 O O . LYS A 1 81 ? -8.059 -4.836 29.461 1.00 98.50 81 LYS A O 1
ATOM 614 N N . ASN A 1 82 ? -6.727 -6.209 28.286 1.00 98.38 82 ASN A N 1
ATOM 615 C CA . ASN A 1 82 ? -5.457 -5.708 28.823 1.00 98.38 82 ASN A CA 1
ATOM 616 C C . ASN A 1 82 ? -5.180 -4.251 28.425 1.00 98.38 82 ASN A C 1
ATOM 618 O O . ASN A 1 82 ? -4.560 -3.512 29.187 1.00 98.38 82 ASN A O 1
ATOM 622 N N . LEU A 1 83 ? -5.669 -3.819 27.260 1.00 97.94 83 LEU A N 1
ATOM 623 C CA . LEU A 1 83 ? -5.632 -2.418 26.827 1.00 97.94 83 LEU A CA 1
ATOM 624 C C . LEU A 1 83 ? -6.678 -1.535 27.536 1.00 97.94 83 LEU A C 1
ATOM 626 O O . LEU A 1 83 ? -6.697 -0.323 27.326 1.00 97.94 83 LEU A O 1
ATOM 630 N N . GLY A 1 84 ? -7.528 -2.112 28.393 1.00 98.25 84 GLY A N 1
ATOM 631 C CA . GLY A 1 84 ? -8.565 -1.382 29.120 1.00 98.25 84 GLY A CA 1
ATOM 632 C C . GLY A 1 84 ? -9.745 -0.977 28.236 1.00 98.25 84 GLY A C 1
ATOM 633 O O . GLY A 1 84 ? -10.322 0.095 28.427 1.00 98.25 84 GLY A O 1
ATOM 634 N N . ALA A 1 85 ? -10.095 -1.794 27.238 1.00 98.50 85 ALA A N 1
ATOM 635 C CA . ALA A 1 85 ? -11.207 -1.499 26.347 1.00 98.50 85 ALA A CA 1
ATOM 636 C C . ALA A 1 85 ? -12.556 -1.484 27.079 1.00 98.50 85 ALA A C 1
ATOM 638 O O . ALA A 1 85 ? -12.971 -2.462 27.691 1.00 98.50 85 ALA A O 1
ATOM 639 N N . THR A 1 86 ? -13.263 -0.360 26.961 1.00 98.00 86 THR A N 1
ATOM 640 C CA . THR A 1 86 ? -14.624 -0.171 27.489 1.00 98.00 86 THR A CA 1
ATOM 641 C C . THR A 1 86 ? -15.711 -0.491 26.465 1.00 98.00 86 THR A C 1
ATOM 643 O O . THR A 1 86 ? -16.744 -1.047 26.827 1.00 98.00 86 THR A O 1
ATOM 646 N N . LYS A 1 87 ? -15.500 -0.135 25.190 1.00 98.62 87 LYS A N 1
ATOM 647 C CA . LYS A 1 87 ? -16.382 -0.464 24.064 1.00 98.62 87 LYS A CA 1
ATOM 648 C C . LYS A 1 87 ? -15.573 -0.490 22.769 1.00 98.62 87 LYS A C 1
ATOM 650 O O . LYS A 1 87 ? -14.845 0.463 22.488 1.00 98.62 87 LYS A O 1
ATOM 655 N N . VAL A 1 88 ? -15.702 -1.554 21.983 1.00 98.94 88 VAL A N 1
ATOM 656 C CA . VAL A 1 88 ? -14.898 -1.789 20.774 1.00 98.94 88 VAL A CA 1
ATOM 657 C C . VAL A 1 88 ? -15.750 -1.649 19.516 1.00 98.94 88 VAL A C 1
ATOM 659 O O . VAL A 1 88 ? -16.817 -2.249 19.415 1.00 98.94 88 VAL A O 1
ATOM 662 N N . GLY A 1 89 ? -15.278 -0.869 18.545 1.00 98.88 89 GLY A N 1
ATOM 663 C CA . GLY A 1 89 ? -15.845 -0.857 17.196 1.00 98.88 89 GLY A CA 1
ATOM 664 C C . GLY A 1 89 ? -15.187 -1.941 16.345 1.00 98.88 89 GLY A C 1
ATOM 665 O O . GLY A 1 89 ? -13.998 -1.830 16.040 1.00 98.88 89 GLY A O 1
ATOM 666 N N . VAL A 1 90 ? -15.936 -2.981 15.977 1.00 98.94 90 VAL A N 1
ATOM 667 C CA . VAL A 1 90 ? -15.447 -4.114 15.176 1.00 98.94 90 VAL A CA 1
ATOM 668 C C . VAL A 1 90 ? -15.827 -3.912 13.712 1.00 98.94 90 VAL A C 1
ATOM 670 O O . VAL A 1 90 ? -16.993 -3.707 13.396 1.00 98.94 90 VAL A O 1
ATOM 673 N N . PHE A 1 91 ? -14.855 -3.986 12.809 1.00 98.88 91 PHE A N 1
ATOM 674 C CA . PHE A 1 91 ? -15.030 -3.769 11.374 1.00 98.88 91 PHE A CA 1
ATOM 675 C C . PHE A 1 91 ? -14.787 -5.058 10.600 1.00 98.88 91 PHE A C 1
ATOM 677 O O . PHE A 1 91 ? -13.756 -5.710 10.785 1.00 98.88 91 PHE A O 1
ATOM 684 N N . THR A 1 92 ? -15.705 -5.386 9.693 1.00 98.69 92 THR A N 1
ATOM 685 C CA . THR A 1 92 ? -15.571 -6.497 8.745 1.00 98.69 92 THR A CA 1
ATOM 686 C C . THR A 1 92 ? -16.442 -6.275 7.502 1.00 98.69 92 THR A C 1
ATOM 688 O O . THR A 1 92 ? -17.173 -5.288 7.407 1.00 98.69 92 THR A O 1
ATOM 691 N N . ASP A 1 93 ? -16.361 -7.182 6.533 1.00 95.19 93 ASP A N 1
ATOM 692 C CA . ASP A 1 93 ? -17.304 -7.241 5.415 1.00 95.19 93 ASP A CA 1
ATOM 693 C C . ASP A 1 93 ? -18.336 -8.364 5.602 1.00 95.19 93 ASP A C 1
ATOM 695 O O . ASP A 1 93 ? -18.141 -9.312 6.366 1.00 95.19 93 ASP A O 1
ATOM 699 N N . SER A 1 94 ? -19.441 -8.263 4.867 1.00 93.69 94 SER A N 1
ATOM 700 C CA . SER A 1 94 ? -20.604 -9.143 5.032 1.00 93.69 94 SER A CA 1
ATOM 701 C C . SER A 1 94 ? -20.335 -10.619 4.707 1.00 93.69 94 SER A C 1
ATOM 703 O O . SER A 1 94 ? -21.071 -11.498 5.173 1.00 93.69 94 SER A O 1
ATOM 705 N N . ASN A 1 95 ? -19.288 -10.914 3.927 1.00 90.94 95 ASN A N 1
ATOM 706 C CA . ASN A 1 95 ? -18.861 -12.282 3.658 1.00 90.94 95 ASN A CA 1
ATOM 707 C C . ASN A 1 95 ? -18.028 -12.803 4.832 1.00 90.94 95 ASN A C 1
ATOM 709 O O . ASN A 1 95 ? -18.318 -13.877 5.363 1.00 90.94 95 ASN A O 1
ATOM 713 N N . LEU A 1 96 ? -17.028 -12.030 5.269 1.00 94.06 96 LEU A N 1
ATOM 714 C CA . LEU A 1 96 ? -16.142 -12.392 6.378 1.00 94.06 96 LEU A CA 1
ATOM 715 C C . LEU A 1 96 ? -16.857 -12.499 7.723 1.00 94.06 96 LEU A C 1
ATOM 717 O O . LEU A 1 96 ? -16.470 -13.354 8.519 1.00 94.06 96 LEU A O 1
ATOM 721 N N . ALA A 1 97 ? -17.925 -11.729 7.949 1.00 95.88 97 ALA A N 1
ATOM 722 C CA . ALA A 1 97 ? -18.760 -11.794 9.154 1.00 95.88 97 ALA A CA 1
ATOM 723 C C . ALA A 1 97 ? -19.228 -13.221 9.503 1.00 95.88 97 ALA A C 1
ATOM 725 O O . ALA A 1 97 ? -19.472 -13.536 10.665 1.00 95.88 97 ALA A O 1
ATOM 726 N N . LYS A 1 98 ? -19.331 -14.104 8.501 1.00 94.75 98 LYS A N 1
ATOM 727 C CA . LYS A 1 98 ? -19.819 -15.487 8.640 1.00 94.75 98 LYS A CA 1
ATOM 728 C C . LYS A 1 98 ? -18.692 -16.524 8.701 1.00 94.75 98 LYS A C 1
ATOM 730 O O . LYS A 1 98 ? -18.963 -17.716 8.880 1.00 94.75 98 LYS A O 1
ATOM 735 N N . LEU A 1 99 ? -17.443 -16.102 8.516 1.00 96.12 99 LEU A N 1
ATOM 736 C CA . LEU A 1 99 ? -16.279 -16.974 8.368 1.00 96.12 99 LEU A CA 1
ATOM 737 C C . LEU A 1 99 ? -15.490 -17.116 9.675 1.00 96.12 99 LEU A C 1
ATOM 739 O O . LEU A 1 99 ? -15.678 -16.370 10.634 1.00 96.12 99 LEU A O 1
ATOM 743 N N . LEU A 1 100 ? -14.597 -18.110 9.695 1.00 97.19 100 LEU A N 1
ATOM 744 C CA . LEU A 1 100 ? -13.792 -18.479 10.860 1.00 97.19 100 LEU A CA 1
ATOM 745 C C . LEU A 1 100 ? -13.065 -17.296 11.540 1.00 97.19 100 LEU A C 1
ATOM 747 O O . LEU A 1 100 ? -13.149 -17.227 12.763 1.00 97.19 100 LEU A O 1
ATOM 751 N N . PRO A 1 101 ? -12.434 -16.342 10.819 1.00 97.94 101 PRO A N 1
ATOM 752 C CA . PRO A 1 101 ? -11.712 -15.238 11.462 1.00 97.94 101 PRO A CA 1
ATOM 753 C C . PRO A 1 101 ? -12.603 -14.392 12.375 1.00 97.94 101 PRO A C 1
ATOM 755 O O . PRO A 1 101 ? -12.230 -14.081 13.504 1.00 97.94 101 PRO A O 1
ATOM 758 N N . MET A 1 102 ? -13.810 -14.055 11.905 1.00 98.19 102 MET A N 1
ATOM 759 C CA . MET A 1 102 ? -14.768 -13.274 12.688 1.00 98.19 102 MET A CA 1
ATOM 760 C C . MET A 1 102 ? -15.374 -14.084 13.825 1.00 98.19 102 MET A C 1
ATOM 762 O O . MET A 1 102 ? -15.530 -13.544 14.915 1.00 98.19 102 MET A O 1
ATOM 766 N N . LYS A 1 103 ? -15.659 -15.375 13.612 1.00 98.00 103 LYS A N 1
ATOM 767 C CA . LYS A 1 103 ? -16.132 -16.261 14.688 1.00 98.00 103 LYS A CA 1
ATOM 768 C C . LYS A 1 103 ? -15.119 -16.335 15.828 1.00 98.00 103 LYS A C 1
ATOM 770 O O . LYS A 1 103 ? -15.480 -16.074 16.965 1.00 98.00 103 LYS A O 1
ATOM 775 N N . MET A 1 104 ? -13.845 -16.578 15.510 1.00 98.38 104 MET A N 1
ATOM 776 C CA . MET A 1 104 ? -12.765 -16.610 16.502 1.00 98.38 104 MET A CA 1
ATOM 777 C C . MET A 1 104 ? -12.616 -15.277 17.242 1.00 98.38 104 MET A C 1
ATOM 779 O O . MET A 1 104 ? -12.414 -15.271 18.455 1.00 98.38 104 MET A O 1
ATOM 783 N N . ALA A 1 105 ? -12.710 -14.152 16.526 1.00 98.69 105 ALA A N 1
ATOM 784 C CA . ALA A 1 105 ? -12.611 -12.831 17.135 1.00 98.69 105 ALA A CA 1
ATOM 785 C C . ALA A 1 105 ? -13.786 -12.547 18.086 1.00 98.69 105 ALA A C 1
ATOM 787 O O . ALA A 1 105 ? -13.556 -12.139 19.221 1.00 98.69 105 ALA A O 1
ATOM 788 N N . VAL A 1 106 ? -15.025 -12.798 17.654 1.00 98.62 106 VAL A N 1
ATOM 789 C CA . VAL A 1 106 ? -16.238 -12.594 18.465 1.00 98.62 106 VAL A CA 1
ATOM 790 C C . VAL A 1 106 ? -16.252 -13.512 19.686 1.00 98.62 106 VAL A C 1
ATOM 792 O O . VAL A 1 106 ? -16.416 -13.024 20.798 1.00 98.62 106 VAL A O 1
ATOM 795 N N . GLU A 1 107 ? -15.974 -14.807 19.509 1.00 98.56 107 GLU A N 1
ATOM 796 C CA . GLU A 1 107 ? -15.875 -15.762 20.621 1.00 98.56 107 GLU A CA 1
ATOM 797 C C . GLU A 1 107 ? -14.834 -15.313 21.656 1.00 98.56 107 GLU A C 1
ATOM 799 O O . GLU A 1 107 ? -15.077 -15.391 22.859 1.00 98.56 107 GLU A O 1
ATOM 804 N N . SER A 1 108 ? -13.687 -14.801 21.202 1.00 98.75 108 SER A N 1
ATOM 805 C CA . SER A 1 108 ? -12.653 -14.268 22.090 1.00 98.75 108 SER A CA 1
ATOM 806 C C . SER A 1 108 ? -13.126 -13.023 22.851 1.00 98.75 108 SER A C 1
ATOM 808 O O . SER A 1 108 ? -12.890 -12.924 24.057 1.00 98.75 108 SER A O 1
ATOM 810 N N . LEU A 1 109 ? -13.812 -12.085 22.187 1.00 98.81 109 LEU A N 1
ATOM 811 C CA . LEU A 1 109 ? -14.377 -10.889 22.829 1.00 98.81 109 LEU A CA 1
ATOM 812 C C . LEU A 1 109 ? -15.403 -11.263 23.910 1.00 98.81 109 LEU A C 1
ATOM 814 O O . LEU A 1 109 ? -15.296 -10.777 25.040 1.00 98.81 109 LEU A O 1
ATOM 818 N N . ASP A 1 110 ? -16.330 -12.168 23.587 1.00 98.50 110 ASP A N 1
ATOM 819 C CA . ASP A 1 110 ? -17.380 -12.642 24.495 1.00 98.50 110 ASP A CA 1
ATOM 820 C C . ASP A 1 110 ? -16.791 -13.356 25.718 1.00 98.50 110 ASP A C 1
ATOM 822 O O . ASP A 1 110 ? -17.132 -13.029 26.857 1.00 98.50 110 ASP A O 1
ATOM 826 N N . GLN A 1 111 ? -15.841 -14.275 25.506 1.00 98.38 111 GLN A N 1
ATOM 827 C CA . GLN A 1 111 ? -15.157 -15.007 26.584 1.00 98.38 111 GLN A CA 1
ATOM 828 C C . GLN A 1 111 ? -14.476 -14.082 27.599 1.00 98.38 111 GLN A C 1
ATOM 830 O O . GLN A 1 111 ? -14.361 -14.426 28.776 1.00 98.38 111 GLN A O 1
ATOM 835 N N . HIS A 1 112 ? -14.023 -12.908 27.157 1.00 98.50 112 HIS A N 1
ATOM 836 C CA . HIS A 1 112 ? -13.319 -11.947 28.002 1.00 98.50 112 HIS A CA 1
ATOM 837 C C . HIS A 1 112 ? -14.216 -10.813 28.515 1.00 98.50 112 HIS A C 1
ATOM 839 O O . HIS A 1 112 ? -13.727 -9.964 29.269 1.00 98.50 112 HIS A O 1
ATOM 845 N N . GLY A 1 113 ? -15.509 -10.820 28.168 1.00 98.00 113 GLY A N 1
ATOM 846 C CA . GLY A 1 113 ? -16.484 -9.808 28.577 1.00 98.00 113 GLY A CA 1
ATOM 847 C C . GLY A 1 113 ? -16.227 -8.429 27.964 1.00 98.00 113 GLY A C 1
ATOM 848 O O . GLY A 1 113 ? -16.507 -7.414 28.603 1.00 98.00 113 GLY A O 1
ATOM 849 N N . VAL A 1 114 ? -15.647 -8.371 26.762 1.00 98.62 114 VAL A N 1
ATOM 850 C CA . VAL A 1 114 ? -15.383 -7.111 26.055 1.00 98.62 114 VAL A CA 1
ATOM 851 C C . VAL A 1 114 ? -16.666 -6.651 25.366 1.00 98.62 114 VAL A C 1
ATOM 853 O O . VAL A 1 114 ? -17.216 -7.369 24.545 1.00 98.62 114 VAL A O 1
ATOM 856 N N . ASN A 1 115 ? -17.141 -5.441 25.666 1.00 98.50 115 ASN A N 1
ATOM 857 C CA . ASN A 1 115 ? -18.305 -4.856 24.993 1.00 98.50 115 ASN A CA 1
ATOM 858 C C . ASN A 1 115 ? -17.926 -4.386 23.579 1.00 98.50 115 ASN A C 1
ATOM 860 O O . ASN A 1 115 ? -16.941 -3.659 23.418 1.00 98.50 115 ASN A O 1
ATOM 864 N N . PHE A 1 116 ? -18.704 -4.744 22.557 1.00 98.81 116 PHE A N 1
ATOM 865 C CA . PHE A 1 116 ? -18.422 -4.363 21.175 1.00 98.81 116 PHE A CA 1
ATOM 866 C C . PHE A 1 116 ? -19.680 -4.150 20.329 1.00 98.81 116 PHE A C 1
ATOM 868 O O . PHE A 1 116 ? -20.769 -4.595 20.671 1.00 98.81 116 PHE A O 1
ATOM 875 N N . GLU A 1 117 ? -19.511 -3.458 19.203 1.00 98.75 117 GLU A N 1
ATOM 876 C CA . GLU A 1 117 ? -20.514 -3.333 18.139 1.00 98.75 117 GLU A CA 1
ATOM 877 C C . GLU A 1 117 ? -19.853 -3.644 16.801 1.00 98.75 117 GLU A C 1
ATOM 879 O O . GLU A 1 117 ? -18.692 -3.281 16.585 1.00 98.75 117 GLU A O 1
ATOM 884 N N . VAL A 1 118 ? -20.591 -4.273 15.888 1.00 98.75 118 VAL A N 1
ATOM 885 C CA . VAL A 1 118 ? -20.058 -4.700 14.590 1.00 98.75 118 VAL A CA 1
ATOM 886 C C . VAL A 1 118 ? -20.571 -3.800 13.466 1.00 98.75 118 VAL A C 1
ATOM 888 O O . VAL A 1 118 ? -21.772 -3.590 13.307 1.00 98.75 118 VAL A O 1
ATOM 891 N N . PHE A 1 119 ? -19.643 -3.316 12.646 1.00 98.75 119 PHE A N 1
ATOM 892 C CA . PHE A 1 119 ? -19.892 -2.759 11.324 1.00 98.75 119 PHE A CA 1
ATOM 893 C C . PHE A 1 119 ? -19.432 -3.777 10.273 1.00 98.75 119 PHE A C 1
ATOM 895 O O . PHE A 1 119 ? -18.238 -3.928 10.015 1.00 98.75 119 PHE A O 1
ATOM 902 N N . ASP A 1 120 ? -20.385 -4.490 9.675 1.00 98.00 120 ASP A N 1
ATOM 903 C CA . ASP A 1 120 ? -20.170 -5.616 8.751 1.00 98.00 120 ASP A CA 1
ATOM 904 C C . ASP A 1 120 ? -20.424 -5.265 7.276 1.00 98.00 120 ASP A C 1
ATOM 906 O O . ASP A 1 120 ? -20.440 -6.129 6.401 1.00 98.00 120 ASP A O 1
ATOM 910 N N . ARG A 1 121 ? -20.627 -3.983 6.975 1.00 96.44 121 ARG A N 1
ATOM 911 C CA . ARG A 1 121 ? -20.955 -3.489 5.631 1.00 96.44 121 ARG A CA 1
ATOM 912 C C . ARG A 1 121 ? -19.809 -2.721 4.976 1.00 96.44 121 ARG A C 1
ATOM 914 O O . ARG A 1 121 ? -20.043 -1.830 4.162 1.00 96.44 121 ARG A O 1
ATOM 921 N N . VAL A 1 122 ? -18.560 -3.058 5.320 1.00 97.69 122 VAL A N 1
ATOM 922 C CA . VAL A 1 122 ? -17.385 -2.520 4.620 1.00 97.69 122 VAL A CA 1
ATOM 923 C C . VAL A 1 122 ? -17.449 -2.888 3.136 1.00 97.69 122 VAL A C 1
ATOM 925 O O . VAL A 1 122 ? -17.638 -4.048 2.771 1.00 97.69 122 VAL A O 1
ATOM 928 N N . ALA A 1 123 ? -17.242 -1.891 2.275 1.00 92.81 123 ALA A N 1
ATOM 929 C CA . ALA A 1 123 ? -17.137 -2.090 0.838 1.00 92.81 123 ALA A CA 1
ATOM 930 C C . ALA A 1 123 ? -15.737 -2.588 0.436 1.00 92.81 123 ALA A C 1
ATOM 932 O O . ALA A 1 123 ? -14.718 -2.076 0.903 1.00 92.81 123 ALA A O 1
ATOM 933 N N . ILE A 1 124 ? -15.690 -3.551 -0.488 1.00 87.94 124 ILE A N 1
ATOM 934 C CA . ILE A 1 124 ? -14.467 -3.895 -1.225 1.00 87.94 124 ILE A CA 1
ATOM 935 C C . ILE A 1 124 ? -14.128 -2.716 -2.137 1.00 87.94 124 ILE A C 1
ATOM 937 O O . ILE A 1 124 ? -15.019 -2.203 -2.812 1.00 87.94 124 ILE A O 1
ATOM 941 N N . GLU A 1 125 ? -12.853 -2.315 -2.172 1.00 85.69 125 GLU A N 1
ATOM 942 C CA . GLU A 1 125 ? -12.419 -1.075 -2.836 1.00 85.69 125 GLU A CA 1
ATOM 943 C C . GLU A 1 125 ? -13.212 0.135 -2.300 1.00 85.69 125 GLU A C 1
ATOM 945 O O . GLU A 1 125 ? -14.056 0.699 -3.007 1.00 85.69 125 GLU A O 1
ATOM 950 N N . PRO A 1 126 ? -13.006 0.488 -1.011 1.00 92.50 126 PRO A N 1
ATOM 951 C CA . PRO A 1 126 ? -13.873 1.415 -0.302 1.00 92.50 126 PRO A CA 1
ATOM 952 C C . PRO A 1 126 ? -13.888 2.774 -0.995 1.00 92.50 126 PRO A C 1
ATOM 954 O O . PRO A 1 126 ? -12.870 3.248 -1.490 1.00 92.50 126 PRO A O 1
ATOM 957 N N . THR A 1 127 ? -15.055 3.405 -1.020 1.00 93.81 127 THR A N 1
ATOM 958 C CA . THR A 1 127 ? -15.269 4.744 -1.572 1.00 93.81 127 THR A CA 1
ATOM 959 C C . THR A 1 127 ? -15.363 5.800 -0.478 1.00 93.81 127 THR A C 1
ATOM 961 O O . THR A 1 127 ? -15.643 5.477 0.680 1.00 93.81 127 THR A O 1
ATOM 964 N N . ASP A 1 128 ? -15.239 7.071 -0.856 1.00 94.94 128 ASP A N 1
ATOM 965 C CA . ASP A 1 128 ? -15.584 8.229 -0.021 1.00 94.94 128 ASP A CA 1
ATOM 966 C C . ASP A 1 128 ? -16.978 8.107 0.618 1.00 94.94 128 ASP A C 1
ATOM 968 O O . ASP A 1 128 ? -17.135 8.333 1.819 1.00 94.94 128 ASP A O 1
ATOM 972 N N . SER A 1 129 ? -17.984 7.661 -0.139 1.00 96.50 129 SER A N 1
ATOM 973 C CA . SER A 1 129 ? -19.325 7.402 0.402 1.00 96.50 129 SER A CA 1
ATOM 974 C C . SER A 1 129 ? -19.356 6.271 1.437 1.00 96.50 129 SER A C 1
ATOM 976 O O . SER A 1 129 ? -19.993 6.422 2.478 1.00 96.50 129 SER A O 1
ATOM 978 N N . SER A 1 130 ? -18.648 5.161 1.197 1.00 97.00 130 SER A N 1
ATOM 979 C CA . SER A 1 130 ? -18.596 4.037 2.145 1.00 97.00 130 SER A CA 1
ATOM 980 C C . SER A 1 130 ? -17.832 4.387 3.425 1.00 97.00 130 SER A C 1
ATOM 982 O O . SER A 1 130 ? -18.232 3.981 4.516 1.00 97.00 130 SER A O 1
ATOM 984 N N . TRP A 1 131 ? -16.775 5.200 3.316 1.00 97.94 131 TRP A N 1
ATOM 985 C CA . TRP A 1 131 ? -16.069 5.738 4.475 1.00 97.94 131 TRP A CA 1
ATOM 986 C C . TRP A 1 131 ? -16.973 6.672 5.269 1.00 97.94 131 TRP A C 1
ATOM 988 O O . TRP A 1 131 ? -17.031 6.547 6.486 1.00 97.94 131 TRP A O 1
ATOM 998 N N . ASN A 1 132 ? -17.731 7.551 4.611 1.00 97.88 132 ASN A N 1
ATOM 999 C CA . ASN A 1 132 ? -18.675 8.423 5.307 1.00 97.88 132 ASN A CA 1
ATOM 1000 C C . ASN A 1 132 ? -19.753 7.641 6.083 1.00 97.88 132 ASN A C 1
ATOM 1002 O O . ASN A 1 132 ? -20.068 8.044 7.201 1.00 97.88 132 ASN A O 1
ATOM 1006 N N . ASP A 1 133 ? -20.269 6.516 5.569 1.00 98.44 133 ASP A N 1
ATOM 1007 C CA . ASP A 1 133 ? -21.182 5.639 6.333 1.00 98.44 133 ASP A CA 1
ATOM 1008 C C . ASP A 1 133 ? -20.493 5.040 7.571 1.00 98.44 133 ASP A C 1
ATOM 1010 O O . ASP A 1 133 ? -20.983 5.185 8.693 1.00 98.44 133 ASP A O 1
ATOM 1014 N N . ALA A 1 134 ? -19.307 4.450 7.396 1.00 98.56 134 ALA A N 1
ATOM 1015 C CA . ALA A 1 134 ? -18.512 3.901 8.496 1.00 98.56 134 ALA A CA 1
ATOM 1016 C C . ALA A 1 134 ? -18.187 4.950 9.576 1.00 98.56 134 ALA A C 1
ATOM 1018 O O . ALA A 1 134 ? -18.314 4.689 10.776 1.00 98.56 134 ALA A O 1
ATOM 1019 N N . ILE A 1 135 ? -17.810 6.161 9.161 1.00 98.50 135 ILE A N 1
ATOM 1020 C CA . ILE A 1 135 ? -17.514 7.296 10.041 1.00 98.50 135 ILE A CA 1
ATOM 1021 C C . ILE A 1 135 ? -18.780 7.751 10.773 1.00 98.50 135 ILE A C 1
ATOM 1023 O O . ILE A 1 135 ? -18.754 7.931 11.991 1.00 98.50 135 ILE A O 1
ATOM 1027 N N . ALA A 1 136 ? -19.894 7.926 10.057 1.00 98.00 136 ALA A N 1
ATOM 1028 C CA . ALA A 1 136 ? -21.158 8.369 10.636 1.00 98.00 136 ALA A CA 1
ATOM 1029 C C . ALA A 1 136 ? -21.708 7.356 11.645 1.00 98.00 136 ALA A C 1
ATOM 1031 O O . ALA A 1 136 ? -22.198 7.753 12.701 1.00 98.00 136 ALA A O 1
ATOM 1032 N N . TRP A 1 137 ? -21.598 6.059 11.351 1.00 98.50 137 TRP A N 1
ATOM 1033 C CA . TRP A 1 137 ? -21.917 4.997 12.299 1.00 98.50 137 TRP A CA 1
ATOM 1034 C C . TRP A 1 137 ? -21.009 5.075 13.528 1.00 98.50 137 TRP A C 1
ATOM 1036 O O . TRP A 1 137 ? -21.505 5.155 14.648 1.00 98.50 137 TRP A O 1
ATOM 1046 N N . SER A 1 138 ? -19.694 5.184 13.329 1.00 98.50 138 SER A N 1
ATOM 1047 C CA . SER A 1 138 ? -18.727 5.221 14.434 1.00 98.50 138 SER A CA 1
ATOM 1048 C C . SER A 1 138 ? -18.916 6.411 15.367 1.00 98.50 138 SER A C 1
ATOM 1050 O O . SER A 1 138 ? -18.767 6.273 16.576 1.00 98.50 138 SER A O 1
ATOM 1052 N N . ARG A 1 139 ? -19.296 7.577 14.830 1.00 97.19 139 ARG A N 1
ATOM 1053 C CA . ARG A 1 139 ? -19.563 8.795 15.614 1.00 97.19 139 ARG A CA 1
ATOM 1054 C C . ARG A 1 139 ? -20.800 8.691 16.518 1.00 97.19 139 ARG A C 1
ATOM 1056 O O . ARG A 1 139 ? -20.917 9.494 17.439 1.00 97.19 139 ARG A O 1
ATOM 1063 N N . LYS A 1 140 ? -21.708 7.733 16.282 1.00 97.56 140 LYS A N 1
ATOM 1064 C CA . LYS A 1 140 ? -22.883 7.477 17.143 1.00 97.56 140 LYS A CA 1
ATOM 1065 C C . LYS A 1 140 ? -22.543 6.671 18.397 1.00 97.56 140 LYS A C 1
ATOM 1067 O O . LYS A 1 140 ? -23.381 6.548 19.286 1.00 97.56 140 LYS A O 1
ATOM 1072 N N . HIS A 1 141 ? -21.337 6.121 18.467 1.00 97.56 141 HIS A N 1
ATOM 1073 C CA . HIS A 1 141 ? -20.869 5.305 19.575 1.00 97.56 141 HIS A CA 1
ATOM 1074 C C . HIS A 1 141 ? -19.657 5.961 20.245 1.00 97.56 141 HIS A C 1
ATOM 1076 O O . HIS A 1 141 ? -18.938 6.750 19.633 1.00 97.56 141 HIS A O 1
ATOM 1082 N N . ASP A 1 142 ? -19.397 5.603 21.502 1.00 96.19 142 ASP A N 1
ATOM 1083 C CA . ASP A 1 142 ? -18.171 5.995 22.203 1.00 96.19 142 ASP A CA 1
ATOM 1084 C C . ASP A 1 142 ? -17.179 4.827 22.272 1.00 96.19 142 ASP A C 1
ATOM 1086 O O . ASP A 1 142 ? -16.919 4.246 23.323 1.00 96.19 142 ASP A O 1
ATOM 1090 N N . PHE A 1 143 ? -16.668 4.421 21.110 1.00 98.62 143 PHE A N 1
ATOM 1091 C CA . PHE A 1 143 ? -15.723 3.307 21.007 1.00 98.62 143 PHE A CA 1
ATOM 1092 C C . PHE A 1 143 ? -14.364 3.675 21.576 1.00 98.62 143 PHE A C 1
ATOM 1094 O O . PHE A 1 143 ? -13.660 4.452 20.952 1.00 98.62 143 PHE A O 1
ATOM 1101 N N . SER A 1 144 ? -13.916 3.124 22.699 1.00 98.56 144 SER A N 1
ATOM 1102 C CA . SER A 1 144 ? -12.554 3.380 23.194 1.00 98.56 144 SER A CA 1
ATOM 1103 C C . SER A 1 144 ? -11.464 2.721 22.349 1.00 98.56 144 SER A C 1
ATOM 1105 O O . SER A 1 144 ? -10.332 3.197 22.370 1.00 98.56 144 SER A O 1
ATOM 1107 N N . HIS A 1 145 ? -11.797 1.660 21.611 1.00 98.81 145 HIS A N 1
ATOM 1108 C CA . HIS A 1 145 ? -10.860 0.866 20.815 1.00 98.81 145 HIS A CA 1
ATOM 1109 C C . HIS A 1 145 ? -11.501 0.413 19.502 1.00 98.81 145 HIS A C 1
ATOM 1111 O O . HIS A 1 145 ? -12.726 0.349 19.380 1.00 98.81 145 HIS A O 1
ATOM 1117 N N . PHE A 1 146 ? -10.663 0.058 18.534 1.00 98.94 146 PHE A N 1
ATOM 1118 C CA . PHE A 1 146 ? -11.091 -0.488 17.252 1.00 98.94 146 PHE A CA 1
ATOM 1119 C C . PHE A 1 146 ? -10.477 -1.868 17.013 1.00 98.94 146 PHE A C 1
ATOM 1121 O O . PHE A 1 146 ? -9.320 -2.120 17.358 1.00 98.94 146 PHE A O 1
ATOM 1128 N N . LEU A 1 147 ? -11.247 -2.741 16.372 1.00 98.94 147 LEU A N 1
ATOM 1129 C CA . LEU A 1 147 ? -10.802 -4.039 15.883 1.00 98.94 147 LEU A CA 1
ATOM 1130 C C . LEU A 1 147 ? -11.195 -4.167 14.411 1.00 98.94 147 LEU A C 1
ATOM 1132 O O . LEU A 1 147 ? -12.363 -4.029 14.068 1.00 98.94 147 LEU A O 1
ATOM 1136 N N . ALA A 1 148 ? -10.237 -4.441 13.536 1.00 98.88 148 ALA A N 1
ATOM 1137 C CA . ALA A 1 148 ? -10.495 -4.724 12.129 1.00 98.88 148 ALA A CA 1
ATOM 1138 C C . ALA A 1 148 ? -10.190 -6.191 11.837 1.00 98.88 148 ALA A C 1
ATOM 1140 O O . ALA A 1 148 ? -9.066 -6.625 12.071 1.00 98.88 148 ALA A O 1
ATOM 1141 N N . VAL A 1 149 ? -11.153 -6.935 11.294 1.00 98.75 149 VAL A N 1
ATOM 1142 C CA . VAL A 1 149 ? -10.966 -8.334 10.883 1.00 98.75 149 VAL A CA 1
ATOM 1143 C C . VAL A 1 149 ? -11.327 -8.463 9.412 1.00 98.75 149 VAL A C 1
ATOM 1145 O O . VAL A 1 149 ? -12.501 -8.547 9.036 1.00 98.75 149 VAL A O 1
ATOM 1148 N N . GLY A 1 150 ? -10.305 -8.440 8.560 1.00 97.69 150 GLY A N 1
ATOM 1149 C CA . GLY A 1 150 ? -10.492 -8.554 7.123 1.00 97.69 150 GLY A CA 1
ATOM 1150 C C . GLY A 1 150 ? -9.277 -8.203 6.284 1.00 97.69 150 GLY A C 1
ATOM 1151 O O . GLY A 1 150 ? -8.162 -8.095 6.783 1.00 97.69 150 GLY A O 1
ATOM 1152 N N . GLY A 1 151 ? -9.489 -8.049 4.977 1.00 95.38 151 GLY A N 1
ATOM 1153 C CA . GLY A 1 151 ? -8.448 -7.584 4.061 1.00 95.38 151 GLY A CA 1
ATOM 1154 C C . GLY A 1 151 ? -8.164 -6.083 4.204 1.00 95.38 151 GLY A C 1
ATOM 1155 O O . GLY A 1 151 ? -8.736 -5.394 5.051 1.00 95.38 151 GLY A O 1
ATOM 1156 N N . GLY A 1 152 ? -7.323 -5.545 3.314 1.00 95.69 152 GLY A N 1
ATOM 1157 C CA . GLY A 1 152 ? -6.941 -4.126 3.335 1.00 95.69 152 GLY A CA 1
ATOM 1158 C C . GLY A 1 152 ? -8.124 -3.152 3.357 1.00 95.69 152 GLY A C 1
ATOM 1159 O O . GLY A 1 152 ? -8.088 -2.191 4.111 1.00 95.69 152 GLY A O 1
ATOM 1160 N N . SER A 1 153 ? -9.211 -3.431 2.629 1.00 95.75 153 SER A N 1
ATOM 1161 C CA . SER A 1 153 ? -10.414 -2.580 2.628 1.00 95.75 153 SER A CA 1
ATOM 1162 C C . SER A 1 153 ? -11.057 -2.433 4.014 1.00 95.75 153 SER A C 1
ATOM 1164 O O . SER A 1 153 ? -11.485 -1.337 4.379 1.00 95.75 153 SER A O 1
ATOM 1166 N N . VAL A 1 154 ? -11.089 -3.509 4.807 1.00 98.50 154 VAL A N 1
ATOM 1167 C CA . VAL A 1 154 ? -11.616 -3.503 6.183 1.00 98.50 154 VAL A CA 1
ATOM 1168 C C . VAL A 1 154 ? -10.705 -2.711 7.106 1.00 98.50 154 VAL A C 1
ATOM 1170 O O . VAL A 1 154 ? -11.173 -1.825 7.821 1.00 98.50 154 VAL A O 1
ATOM 1173 N N . ILE A 1 155 ? -9.401 -2.981 7.048 1.00 98.75 155 ILE A N 1
ATOM 1174 C CA . ILE A 1 155 ? -8.417 -2.317 7.907 1.00 98.75 155 ILE A CA 1
ATOM 1175 C C . ILE A 1 155 ? -8.358 -0.814 7.597 1.00 98.75 155 ILE A C 1
ATOM 1177 O O . ILE A 1 155 ? -8.372 0.007 8.513 1.00 98.75 155 ILE A O 1
ATOM 1181 N N . ASP A 1 156 ? -8.370 -0.434 6.320 1.00 98.50 156 ASP A N 1
ATOM 1182 C CA . ASP A 1 156 ? -8.335 0.964 5.881 1.00 98.50 156 ASP A CA 1
ATOM 1183 C C . ASP A 1 156 ? -9.607 1.724 6.278 1.00 98.50 156 ASP A C 1
ATOM 1185 O O . ASP A 1 156 ? -9.533 2.873 6.717 1.00 98.50 156 ASP A O 1
ATOM 1189 N N . THR A 1 157 ? -10.770 1.069 6.207 1.00 98.75 157 THR A N 1
ATOM 1190 C CA . THR A 1 157 ? -12.039 1.655 6.667 1.00 98.75 157 THR A CA 1
ATOM 1191 C C . THR A 1 157 ? -12.047 1.858 8.184 1.00 98.75 157 THR A C 1
ATOM 1193 O O . THR A 1 157 ? -12.456 2.921 8.650 1.00 98.75 157 THR A O 1
ATOM 1196 N N . ALA A 1 158 ? -11.529 0.902 8.963 1.00 98.81 158 ALA A N 1
ATOM 1197 C CA . ALA A 1 158 ? -11.402 1.038 10.416 1.00 98.81 158 ALA A CA 1
ATOM 1198 C C . ALA A 1 158 ? -10.423 2.157 10.816 1.00 98.81 158 ALA A C 1
ATOM 1200 O O . ALA A 1 158 ? -10.698 2.926 11.739 1.00 98.81 158 ALA A O 1
ATOM 1201 N N . LYS A 1 159 ? -9.302 2.296 10.093 1.00 98.75 159 LYS A N 1
ATOM 1202 C CA . LYS A 1 159 ? -8.346 3.404 10.258 1.00 98.75 159 LYS A CA 1
ATOM 1203 C C . LYS A 1 159 ? -9.011 4.763 10.033 1.00 98.75 159 LYS A C 1
ATOM 1205 O O . LYS A 1 159 ? -8.845 5.665 10.856 1.00 98.75 159 LYS A O 1
ATOM 1210 N N . ALA A 1 160 ? -9.772 4.902 8.946 1.00 98.50 160 ALA A N 1
ATOM 1211 C CA . ALA A 1 160 ? -10.509 6.126 8.648 1.00 98.50 160 ALA A CA 1
ATOM 1212 C C . ALA A 1 160 ? -11.569 6.411 9.724 1.00 98.50 160 ALA A C 1
ATOM 1214 O O . ALA A 1 160 ? -11.588 7.501 10.293 1.00 98.50 160 ALA A O 1
ATOM 1215 N N . ALA A 1 161 ? -12.396 5.424 10.073 1.00 98.69 161 ALA A N 1
ATOM 1216 C CA . ALA A 1 161 ? -13.395 5.555 11.129 1.00 98.69 161 ALA A CA 1
ATOM 1217 C C . ALA A 1 161 ? -12.774 6.037 12.450 1.00 98.69 161 ALA A C 1
ATOM 1219 O O . ALA A 1 161 ? -13.221 7.041 13.004 1.00 98.69 161 ALA A O 1
ATOM 1220 N N . ASN A 1 162 ? -11.692 5.395 12.903 1.00 98.69 162 ASN A N 1
ATOM 1221 C CA . ASN A 1 162 ? -10.950 5.787 14.101 1.00 98.69 162 ASN A CA 1
ATOM 1222 C C . ASN A 1 162 ? -10.503 7.254 14.042 1.00 98.69 162 ASN A C 1
ATOM 1224 O O . ASN A 1 162 ? -10.871 8.041 14.919 1.00 98.69 162 ASN A O 1
ATOM 1228 N N . LEU A 1 163 ? -9.817 7.651 12.964 1.00 98.62 163 LEU A N 1
ATOM 1229 C CA . LEU A 1 163 ? -9.372 9.030 12.755 1.00 98.62 163 LEU A CA 1
ATOM 1230 C C . LEU A 1 163 ? -10.520 10.039 12.910 1.00 98.62 163 LEU A C 1
ATOM 1232 O O . LEU A 1 163 ? -10.414 11.001 13.673 1.00 98.62 163 LEU A O 1
ATOM 1236 N N . PHE A 1 164 ? -11.648 9.806 12.243 1.00 98.31 164 PHE A N 1
ATOM 1237 C CA . PHE A 1 164 ? -12.765 10.754 12.232 1.00 98.31 164 PHE A CA 1
ATOM 1238 C C . PHE A 1 164 ? -13.683 10.675 13.463 1.00 98.31 164 PHE A C 1
ATOM 1240 O O . PHE A 1 164 ? -14.519 11.569 13.647 1.00 98.31 164 PHE A O 1
ATOM 1247 N N . THR A 1 165 ? -13.523 9.673 14.339 1.00 97.88 165 THR A N 1
ATOM 1248 C CA . THR A 1 165 ? -14.108 9.716 15.696 1.00 97.88 165 THR A CA 1
ATOM 1249 C C . THR A 1 165 ? -13.331 10.624 16.648 1.00 97.88 165 THR A C 1
ATOM 1251 O O . THR A 1 165 ? -13.924 11.168 17.584 1.00 97.88 165 THR A O 1
ATOM 1254 N N . VAL A 1 166 ? -12.029 10.813 16.406 1.00 97.88 166 VAL A N 1
ATOM 1255 C CA . VAL A 1 166 ? -11.180 11.761 17.144 1.00 97.88 166 VAL A CA 1
ATOM 1256 C C . VAL A 1 166 ? -11.381 13.172 16.592 1.00 97.88 166 VAL A C 1
ATOM 1258 O O . VAL A 1 166 ? -11.710 14.095 17.335 1.00 97.88 166 VAL A O 1
ATOM 1261 N N . TYR A 1 167 ? -11.319 13.330 15.270 1.00 97.50 167 TYR A N 1
ATOM 1262 C CA . TYR A 1 167 ? -11.567 14.600 14.584 1.00 97.50 167 TYR A CA 1
ATOM 1263 C C . TYR A 1 167 ? -13.043 14.749 14.189 1.00 97.50 167 TYR A C 1
ATOM 1265 O O . TYR A 1 167 ? -13.419 14.669 13.017 1.00 97.50 167 TYR A O 1
ATOM 1273 N N . LYS A 1 168 ? -13.906 14.965 15.188 1.00 93.81 168 LYS A N 1
ATOM 1274 C CA . LYS A 1 168 ? -15.376 14.957 15.024 1.00 93.81 168 LYS A CA 1
ATOM 1275 C C . LYS A 1 168 ? -15.915 15.990 14.025 1.00 93.81 168 LYS A C 1
ATOM 1277 O O . LYS A 1 168 ? -16.919 15.720 13.374 1.00 93.81 168 LYS A O 1
ATOM 1282 N N . ASN A 1 169 ? -15.236 17.129 13.887 1.00 93.31 169 ASN A N 1
ATOM 1283 C CA . ASN A 1 169 ? -15.660 18.244 13.033 1.00 93.31 169 ASN A CA 1
ATOM 1284 C C . ASN A 1 169 ? -14.868 18.347 11.719 1.00 93.31 169 ASN A C 1
ATOM 1286 O O . ASN A 1 169 ? -15.096 19.282 10.958 1.00 93.31 169 ASN A O 1
ATOM 1290 N N . ALA A 1 170 ? -13.918 17.439 11.472 1.00 95.94 170 ALA A N 1
ATOM 1291 C CA . ALA A 1 170 ? -13.122 17.470 10.250 1.00 95.94 170 ALA A CA 1
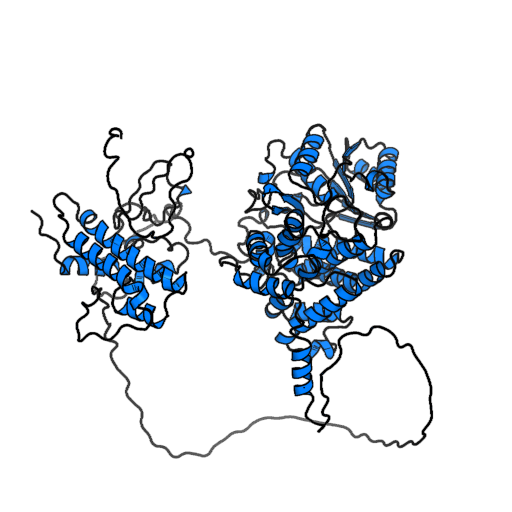ATOM 1292 C C . ALA A 1 170 ? -13.925 16.961 9.049 1.00 95.94 170 ALA A C 1
ATOM 1294 O O . ALA A 1 170 ? -14.713 16.011 9.172 1.00 95.94 170 ALA A O 1
ATOM 1295 N N . ASP A 1 171 ? -13.671 17.580 7.899 1.00 95.25 171 ASP A N 1
ATOM 1296 C CA . ASP A 1 171 ? -14.130 17.103 6.601 1.00 95.25 171 ASP A CA 1
ATOM 1297 C C . ASP A 1 171 ? -13.252 15.938 6.128 1.00 95.25 171 ASP A C 1
ATOM 1299 O O . ASP A 1 171 ? -12.055 15.878 6.424 1.00 95.25 171 ASP A O 1
ATOM 1303 N N . LEU A 1 172 ? -13.831 15.016 5.357 1.00 94.81 172 LEU A N 1
ATOM 1304 C CA . LEU A 1 172 ? -13.105 13.862 4.830 1.00 94.81 172 LEU A CA 1
ATOM 1305 C C . LEU A 1 172 ? -11.830 14.283 4.078 1.00 94.81 172 LEU A C 1
ATOM 1307 O O . LEU A 1 172 ? -10.765 13.692 4.276 1.00 94.81 172 LEU A O 1
ATOM 1311 N N . PHE A 1 173 ? -11.913 15.338 3.260 1.00 95.38 173 PHE A N 1
ATOM 1312 C CA . PHE A 1 173 ? -10.812 15.824 2.429 1.00 95.38 173 PHE A CA 1
ATOM 1313 C C . PHE A 1 173 ? -9.750 16.616 3.201 1.00 95.38 173 PHE A C 1
ATOM 1315 O O . PHE A 1 173 ? -8.710 16.931 2.616 1.00 95.38 173 PHE A O 1
ATOM 1322 N N . ASP A 1 174 ? -9.940 16.896 4.495 1.00 95.88 174 ASP A N 1
ATOM 1323 C CA . ASP A 1 174 ? -8.901 17.521 5.323 1.00 95.88 174 ASP A CA 1
ATOM 1324 C C . ASP A 1 174 ? -7.652 16.631 5.399 1.00 95.88 174 ASP A C 1
ATOM 1326 O O . ASP A 1 174 ? -6.525 17.108 5.249 1.00 95.88 174 ASP A O 1
ATOM 1330 N N . PHE A 1 175 ? -7.845 15.318 5.544 1.00 95.81 175 PHE A N 1
ATOM 1331 C CA . PHE A 1 175 ? -6.749 14.357 5.692 1.00 95.81 175 PHE A CA 1
ATOM 1332 C C . PHE A 1 175 ? -6.393 13.609 4.404 1.00 95.81 175 PHE A C 1
ATOM 1334 O O . PHE A 1 175 ? -5.303 13.040 4.322 1.00 95.81 175 PHE A O 1
ATOM 1341 N N . ILE A 1 176 ? -7.262 13.618 3.384 1.00 93.62 176 ILE A N 1
ATOM 1342 C CA . ILE A 1 176 ? -6.926 13.038 2.075 1.00 93.62 176 ILE A CA 1
ATOM 1343 C C . ILE A 1 176 ? -5.668 13.711 1.516 1.00 93.62 176 ILE A C 1
ATOM 1345 O O . ILE A 1 176 ? -5.525 14.934 1.549 1.00 93.62 176 ILE A O 1
ATOM 1349 N N . ASN A 1 177 ? -4.753 12.899 0.985 1.00 90.06 177 ASN A N 1
ATOM 1350 C CA . ASN A 1 177 ? -3.468 13.351 0.465 1.00 90.06 177 ASN A CA 1
ATOM 1351 C C . ASN A 1 177 ? -3.626 14.460 -0.595 1.00 90.06 177 ASN A C 1
ATOM 1353 O O . ASN A 1 177 ? -4.438 14.359 -1.522 1.00 90.06 177 ASN A O 1
ATOM 1357 N N . ALA A 1 178 ? -2.774 15.483 -0.508 1.00 85.50 178 ALA A N 1
ATOM 1358 C CA . ALA A 1 178 ? -2.621 16.483 -1.560 1.00 85.50 178 ALA A CA 1
ATOM 1359 C C . ALA A 1 178 ? -2.107 15.842 -2.871 1.00 85.50 178 ALA A C 1
ATOM 1361 O O . ALA A 1 178 ? -1.348 14.868 -2.822 1.00 85.50 178 ALA A O 1
ATOM 1362 N N . PRO A 1 179 ? -2.481 16.369 -4.055 1.00 81.88 179 PRO A N 1
ATOM 1363 C CA . PRO A 1 179 ? -3.272 17.584 -4.284 1.00 81.88 179 PRO A CA 1
ATOM 1364 C C . PRO A 1 179 ? -4.797 17.373 -4.273 1.00 81.88 179 PRO A C 1
ATOM 1366 O O . PRO A 1 179 ? -5.525 18.317 -4.556 1.00 81.88 179 PRO A O 1
ATOM 1369 N N . VAL A 1 180 ? -5.283 16.155 -4.010 1.00 85.62 180 VAL A N 1
ATOM 1370 C CA . VAL A 1 180 ? -6.724 15.846 -4.049 1.00 85.62 180 VAL A CA 1
ATOM 1371 C C . VAL A 1 180 ? -7.449 16.364 -2.811 1.00 85.62 180 VAL A C 1
ATOM 1373 O O . VAL A 1 180 ? -8.500 16.984 -2.935 1.00 85.62 180 VAL A O 1
ATOM 1376 N N . GLY A 1 181 ? -6.885 16.120 -1.628 1.00 90.06 181 GLY A N 1
ATOM 1377 C CA . GLY A 1 181 ? -7.314 16.741 -0.377 1.00 90.06 181 GLY A CA 1
ATOM 1378 C C . GLY A 1 181 ? -6.283 17.741 0.142 1.00 90.06 181 GLY A C 1
ATOM 1379 O O . GLY A 1 181 ? -5.364 18.148 -0.576 1.00 90.06 181 GLY A O 1
ATOM 1380 N N . LYS A 1 182 ? -6.421 18.137 1.409 1.00 91.62 182 LYS A N 1
ATOM 1381 C CA . LYS A 1 182 ? -5.528 19.106 2.064 1.00 91.62 182 LYS A CA 1
ATOM 1382 C C . LYS A 1 182 ? -4.275 18.461 2.665 1.00 91.62 182 LYS A C 1
ATOM 1384 O O . LYS A 1 182 ? -3.303 19.171 2.909 1.00 91.62 182 LYS A O 1
ATOM 1389 N N . GLY A 1 183 ? -4.277 17.143 2.887 1.00 90.31 183 GLY A N 1
ATOM 1390 C CA . GLY A 1 183 ? -3.155 16.402 3.469 1.00 90.31 183 GLY A CA 1
ATOM 1391 C C . GLY A 1 183 ? -2.723 16.932 4.839 1.00 90.31 183 GLY A C 1
ATOM 1392 O O . GLY A 1 183 ? -1.524 17.023 5.104 1.00 90.31 183 GLY A O 1
ATOM 1393 N N . MET A 1 184 ? -3.680 17.344 5.676 1.00 91.38 184 MET A N 1
ATOM 1394 C CA . MET A 1 184 ? -3.393 17.934 6.982 1.00 91.38 184 MET A CA 1
ATOM 1395 C C . MET A 1 184 ? -2.652 16.947 7.899 1.00 91.38 184 MET A C 1
ATOM 1397 O O . MET A 1 184 ? -2.902 15.738 7.850 1.00 91.38 184 MET A O 1
ATOM 1401 N N . PRO A 1 185 ? -1.735 17.435 8.754 1.00 90.62 185 PRO A N 1
ATOM 1402 C CA . PRO A 1 185 ? -1.074 16.587 9.736 1.00 90.62 185 PRO A CA 1
ATOM 1403 C C . PRO A 1 185 ? -2.081 16.052 10.763 1.00 90.62 185 PRO A C 1
ATOM 1405 O O . PRO A 1 185 ? -3.050 16.724 11.112 1.00 90.62 185 PRO A O 1
ATOM 1408 N N . ILE A 1 186 ? -1.811 14.854 11.280 1.00 93.19 186 ILE A N 1
ATOM 1409 C CA . ILE A 1 186 ? -2.556 14.248 12.388 1.00 93.19 186 ILE A CA 1
ATOM 1410 C C . ILE A 1 186 ? -1.749 14.503 13.663 1.00 93.19 186 ILE A C 1
ATOM 1412 O O . ILE A 1 186 ? -0.677 13.930 13.841 1.00 93.19 186 ILE A O 1
ATOM 1416 N N . SER A 1 187 ? -2.234 15.421 14.495 1.00 90.81 187 SER A N 1
ATOM 1417 C CA . SER A 1 187 ? -1.618 15.850 15.758 1.00 90.81 187 SER A CA 1
ATOM 1418 C C . SER A 1 187 ? -2.172 15.129 16.986 1.00 90.81 187 SER A C 1
ATOM 1420 O O . SER A 1 187 ? -1.475 15.011 17.988 1.00 90.81 187 SER A O 1
ATOM 1422 N N . GLU A 1 188 ? -3.418 14.664 16.916 1.00 95.12 188 GLU A N 1
ATOM 1423 C CA . GLU A 1 188 ? -4.102 14.005 18.022 1.00 95.12 188 GLU A CA 1
ATOM 1424 C C . GLU A 1 188 ? -3.734 12.524 18.087 1.00 95.12 188 GLU A C 1
ATOM 1426 O O . GLU A 1 188 ? -3.529 11.855 17.067 1.00 95.12 188 GLU A O 1
ATOM 1431 N N . LYS A 1 189 ? -3.705 11.983 19.306 1.00 96.12 189 LYS A N 1
ATOM 1432 C CA . LYS A 1 189 ? -3.525 10.548 19.520 1.00 96.12 189 LYS A CA 1
ATOM 1433 C C . LYS A 1 189 ? -4.802 9.811 19.111 1.00 96.12 189 LYS A C 1
ATOM 1435 O O . LYS A 1 189 ? -5.866 10.051 19.677 1.00 96.12 189 LYS A O 1
ATOM 1440 N N . LEU A 1 190 ? -4.686 8.894 18.151 1.00 98.00 190 LEU A N 1
ATOM 1441 C CA . LEU A 1 190 ? -5.804 8.043 17.742 1.00 98.00 190 LEU A CA 1
ATOM 1442 C C . LEU A 1 190 ? -6.084 6.950 18.779 1.00 98.00 190 LEU A C 1
ATOM 1444 O O . LEU A 1 190 ? -5.215 6.598 19.585 1.00 98.00 190 LEU A O 1
ATOM 1448 N N . ARG A 1 191 ? -7.305 6.406 18.759 1.00 98.38 191 ARG A N 1
ATOM 1449 C CA . ARG A 1 191 ? -7.682 5.293 19.639 1.00 98.38 191 ARG A CA 1
ATOM 1450 C C . ARG A 1 191 ? -6.914 4.025 19.224 1.00 98.38 191 ARG A C 1
ATOM 1452 O O . ARG A 1 191 ? -6.599 3.895 18.037 1.00 98.38 191 ARG A O 1
ATOM 1459 N N . PRO A 1 192 ? -6.581 3.092 20.133 1.00 98.56 192 PRO A N 1
ATOM 1460 C CA . PRO A 1 192 ? -5.858 1.887 19.738 1.00 98.56 192 PRO A CA 1
ATOM 1461 C C . PRO A 1 192 ? -6.659 1.049 18.732 1.00 98.56 192 PRO A C 1
ATOM 1463 O O . PRO A 1 192 ? -7.878 0.908 18.853 1.00 98.56 192 PRO A O 1
ATOM 1466 N N . LEU A 1 193 ? -5.957 0.499 17.741 1.00 98.88 193 LEU A N 1
ATOM 1467 C CA . LEU A 1 193 ? -6.520 -0.346 16.687 1.00 98.88 193 LEU A CA 1
ATOM 1468 C C . LEU A 1 193 ? -5.769 -1.677 16.654 1.00 98.88 193 LEU A C 1
ATOM 1470 O O . LEU A 1 193 ? -4.554 -1.684 16.448 1.00 98.88 193 LEU A O 1
ATOM 1474 N N . ILE A 1 194 ? -6.489 -2.787 16.804 1.00 98.88 194 ILE A N 1
ATOM 1475 C CA . ILE A 1 194 ? -5.972 -4.125 16.498 1.00 98.88 194 ILE A CA 1
ATOM 1476 C C . ILE A 1 194 ? -6.442 -4.515 15.093 1.00 98.88 194 ILE A C 1
ATOM 1478 O O . ILE A 1 194 ? -7.620 -4.373 14.769 1.00 98.88 194 ILE A O 1
ATOM 1482 N N . ALA A 1 195 ? -5.527 -4.985 14.247 1.00 98.81 195 ALA A N 1
ATOM 1483 C CA . ALA A 1 195 ? -5.816 -5.391 12.874 1.00 98.81 195 ALA A CA 1
ATOM 1484 C C . ALA A 1 195 ? -5.512 -6.881 12.669 1.00 98.81 195 ALA A C 1
ATOM 1486 O O . ALA A 1 195 ? -4.406 -7.341 12.932 1.00 98.81 195 ALA A O 1
ATOM 1487 N N . VAL A 1 196 ? -6.495 -7.621 12.169 1.00 98.75 196 VAL A N 1
ATOM 1488 C CA . VAL A 1 196 ? -6.458 -9.063 11.924 1.00 98.75 196 VAL A CA 1
ATOM 1489 C C . VAL A 1 196 ? -6.606 -9.288 10.408 1.00 98.75 196 VAL A C 1
ATOM 1491 O O . VAL A 1 196 ? -7.736 -9.330 9.905 1.00 98.75 196 VAL A O 1
ATOM 1494 N N . PRO A 1 197 ? -5.502 -9.364 9.638 1.00 98.00 197 PRO A N 1
ATOM 1495 C CA . PRO A 1 197 ? -5.564 -9.570 8.196 1.00 98.00 197 PRO A CA 1
ATOM 1496 C C . PRO A 1 197 ? -6.139 -10.944 7.826 1.00 98.00 197 PRO A C 1
ATOM 1498 O O . PRO A 1 197 ? -5.754 -11.970 8.384 1.00 98.00 197 PRO A O 1
ATOM 1501 N N . THR A 1 198 ? -7.013 -10.972 6.816 1.00 97.12 198 THR A N 1
ATOM 1502 C CA . THR A 1 198 ? -7.552 -12.211 6.205 1.00 97.12 198 THR A CA 1
ATOM 1503 C C . THR A 1 198 ? -7.069 -12.432 4.767 1.00 97.12 198 THR A C 1
ATOM 1505 O O . THR A 1 198 ? -7.463 -13.382 4.089 1.00 97.12 198 THR A O 1
ATOM 1508 N N . THR A 1 199 ? -6.170 -11.569 4.289 1.00 95.62 199 THR A N 1
ATOM 1509 C CA . THR A 1 199 ? -5.538 -11.652 2.966 1.00 95.62 199 THR A CA 1
ATOM 1510 C C . THR A 1 199 ? -4.034 -11.432 3.083 1.00 95.62 199 THR A C 1
ATOM 1512 O O . THR A 1 199 ? -3.610 -10.476 3.724 1.00 95.62 199 THR A O 1
ATOM 1515 N N . ALA A 1 200 ? -3.235 -12.249 2.398 1.00 96.50 200 ALA A N 1
ATOM 1516 C CA . ALA A 1 200 ? -1.782 -12.091 2.309 1.00 96.50 200 ALA A CA 1
ATOM 1517 C C . ALA A 1 200 ? -1.398 -11.151 1.147 1.00 96.50 200 ALA A C 1
ATOM 1519 O O . ALA A 1 200 ? -0.961 -11.621 0.097 1.00 96.50 200 ALA A O 1
ATOM 1520 N N . GLY A 1 201 ? -1.638 -9.844 1.305 1.00 94.81 201 GLY A N 1
ATOM 1521 C CA . GLY A 1 201 ? -1.381 -8.843 0.260 1.00 94.81 201 GLY A CA 1
ATOM 1522 C C . GLY A 1 201 ? -0.941 -7.480 0.774 1.00 94.81 201 GLY A C 1
ATOM 1523 O O . GLY A 1 201 ? 0.245 -7.158 0.757 1.00 94.81 201 GLY A O 1
ATOM 1524 N N . THR A 1 202 ? -1.894 -6.695 1.268 1.00 94.50 202 THR A N 1
ATOM 1525 C CA . THR A 1 202 ? -1.718 -5.247 1.459 1.00 94.50 202 THR A CA 1
ATOM 1526 C C . THR A 1 202 ? -0.737 -4.848 2.565 1.00 94.50 202 THR A C 1
ATOM 1528 O O . THR A 1 202 ? -0.270 -3.711 2.570 1.00 94.50 202 THR A O 1
ATOM 1531 N N . GLY A 1 203 ? -0.469 -5.726 3.541 1.00 96.81 203 GLY A N 1
ATOM 1532 C CA . GLY A 1 203 ? 0.289 -5.379 4.750 1.00 96.81 203 GLY A CA 1
ATOM 1533 C C . GLY A 1 203 ? -0.345 -4.229 5.546 1.00 96.81 203 GLY A C 1
ATOM 1534 O O . GLY A 1 203 ? 0.346 -3.498 6.258 1.00 96.81 203 GLY A O 1
ATOM 1535 N N . SER A 1 204 ? -1.651 -3.979 5.379 1.00 97.38 204 SER A N 1
ATOM 1536 C CA . SER A 1 204 ? -2.323 -2.821 5.985 1.00 97.38 204 SER A CA 1
ATOM 1537 C C . SER A 1 204 ? -2.255 -2.855 7.520 1.00 97.38 204 SER A C 1
ATOM 1539 O O . SER A 1 204 ? -2.183 -1.805 8.163 1.00 97.38 204 SER A O 1
ATOM 1541 N N . GLU A 1 205 ? -2.156 -4.043 8.113 1.00 98.06 205 GLU A N 1
ATOM 1542 C CA . GLU A 1 205 ? -1.962 -4.259 9.544 1.00 98.06 205 GLU A CA 1
ATOM 1543 C C . GLU A 1 205 ? -0.645 -3.684 10.100 1.00 98.06 205 GLU A C 1
ATOM 1545 O O . GLU A 1 205 ? -0.539 -3.483 11.307 1.00 98.06 205 GLU A O 1
ATOM 1550 N N . THR A 1 206 ? 0.335 -3.361 9.244 1.00 97.06 206 THR A N 1
ATOM 1551 C CA . THR A 1 206 ? 1.628 -2.776 9.651 1.00 97.06 206 THR A CA 1
ATOM 1552 C C . THR A 1 206 ? 1.889 -1.375 9.089 1.00 97.06 206 THR A C 1
ATOM 1554 O O . THR A 1 206 ? 2.960 -0.801 9.316 1.00 97.06 206 THR A O 1
ATOM 1557 N N . THR A 1 207 ? 0.948 -0.798 8.334 1.00 96.56 207 THR A N 1
ATOM 1558 C CA . THR A 1 207 ? 1.151 0.479 7.628 1.00 96.56 207 THR A CA 1
ATOM 1559 C C . THR A 1 207 ? 0.274 1.601 8.174 1.00 96.56 207 THR A C 1
ATOM 1561 O O . THR A 1 207 ? -0.826 1.391 8.676 1.00 96.56 207 THR A O 1
ATOM 1564 N N . GLY A 1 208 ? 0.754 2.838 8.025 1.00 95.00 208 GLY A N 1
ATOM 1565 C CA . GLY A 1 208 ? -0.008 4.058 8.323 1.00 95.00 208 GLY A CA 1
ATOM 1566 C C . GLY A 1 208 ? -0.758 4.609 7.108 1.00 95.00 208 GLY A C 1
ATOM 1567 O O . GLY A 1 208 ? -0.963 5.813 7.003 1.00 95.00 208 GLY A O 1
ATOM 1568 N N . THR A 1 209 ? -1.062 3.763 6.124 1.00 93.94 209 THR A N 1
ATOM 1569 C CA . THR A 1 209 ? -1.793 4.163 4.915 1.00 93.94 209 THR A CA 1
ATOM 1570 C C . THR A 1 209 ? -3.204 3.591 4.974 1.00 93.94 209 THR A C 1
ATOM 1572 O O . THR A 1 209 ? -3.374 2.459 5.423 1.00 93.94 209 THR A O 1
ATOM 15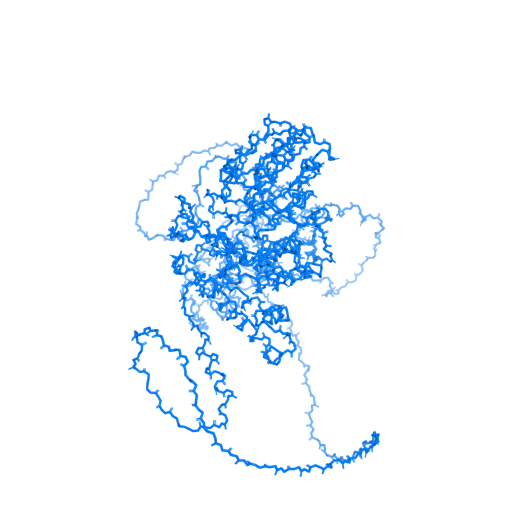75 N N . ALA A 1 210 ? -4.190 4.379 4.553 1.00 95.94 210 ALA A N 1
ATOM 1576 C CA . ALA A 1 210 ? -5.557 3.941 4.294 1.00 95.94 210 ALA A CA 1
ATOM 1577 C C . ALA A 1 210 ? -5.971 4.449 2.911 1.00 95.94 210 ALA A C 1
ATOM 1579 O O . ALA A 1 210 ? -5.851 5.649 2.657 1.00 95.94 210 ALA A O 1
ATOM 1580 N N . ILE A 1 211 ? -6.404 3.561 2.018 1.00 93.44 211 ILE A N 1
ATOM 1581 C CA . ILE A 1 211 ? -6.678 3.857 0.609 1.00 93.44 211 ILE A CA 1
ATOM 1582 C C . ILE A 1 211 ? -8.179 3.764 0.318 1.00 93.44 211 ILE A C 1
ATOM 1584 O O . ILE A 1 211 ? -8.857 2.857 0.793 1.00 93.44 211 ILE A O 1
ATOM 1588 N N . LEU A 1 212 ? -8.676 4.690 -0.503 1.00 93.06 212 LEU A N 1
ATOM 1589 C CA . LEU A 1 212 ? -10.048 4.715 -1.005 1.00 93.06 212 LEU A CA 1
ATOM 1590 C C . LEU A 1 212 ? -10.110 5.128 -2.481 1.00 93.06 212 LEU A C 1
ATOM 1592 O O . LEU A 1 212 ? -9.235 5.834 -2.995 1.00 93.06 212 LEU A O 1
ATOM 1596 N N . ASP A 1 213 ? -11.200 4.751 -3.131 1.00 89.56 213 ASP A N 1
ATOM 1597 C CA . ASP A 1 213 ? -11.633 5.291 -4.411 1.00 89.56 213 ASP A CA 1
ATOM 1598 C C . ASP A 1 213 ? -12.490 6.551 -4.209 1.00 89.56 213 ASP A C 1
ATOM 1600 O O . ASP A 1 213 ? -13.362 6.612 -3.348 1.00 89.56 213 ASP A O 1
ATOM 1604 N N . ILE A 1 214 ? -12.298 7.552 -5.064 1.00 88.44 214 ILE A N 1
ATOM 1605 C CA . ILE A 1 214 ? -13.135 8.752 -5.159 1.00 88.44 214 ILE A CA 1
ATOM 1606 C C . ILE A 1 214 ? -13.791 8.724 -6.546 1.00 88.44 214 ILE A C 1
ATOM 1608 O O . ILE A 1 214 ? -13.202 9.208 -7.524 1.00 88.44 214 ILE A O 1
ATOM 1612 N N . PRO A 1 215 ? -14.985 8.106 -6.686 1.00 85.44 215 PRO A N 1
ATOM 1613 C CA . PRO A 1 215 ? -15.605 7.862 -7.987 1.00 85.44 215 PRO A CA 1
ATOM 1614 C C . PRO A 1 215 ? -15.861 9.138 -8.793 1.00 85.44 215 PRO A C 1
ATOM 1616 O O . PRO A 1 215 ? -15.659 9.139 -10.007 1.00 85.44 215 PRO A O 1
ATOM 1619 N N . SER A 1 216 ? -16.234 10.233 -8.122 1.00 82.88 216 SER A N 1
ATOM 1620 C CA . SER A 1 216 ? -16.485 11.544 -8.742 1.00 82.88 216 SER A CA 1
ATOM 1621 C C . SER A 1 216 ? -15.265 12.104 -9.481 1.00 82.88 216 SER A C 1
ATOM 1623 O O . SER A 1 216 ? -15.415 12.789 -10.489 1.00 82.88 216 SER A O 1
ATOM 1625 N N . MET A 1 217 ? -14.056 11.762 -9.027 1.00 79.31 217 MET A N 1
ATOM 1626 C CA . MET A 1 217 ? -12.787 12.194 -9.621 1.00 79.31 217 MET A CA 1
ATOM 1627 C C . MET A 1 217 ? -12.110 11.102 -10.457 1.00 79.31 217 MET A C 1
ATOM 1629 O O . MET A 1 217 ? -11.058 11.354 -11.041 1.00 79.31 217 MET A O 1
ATOM 1633 N N . LYS A 1 218 ? -12.684 9.887 -10.506 1.00 78.25 218 LYS A N 1
ATOM 1634 C CA . LYS A 1 218 ? -12.056 8.685 -11.088 1.00 78.25 218 LYS A CA 1
ATOM 1635 C C . LYS A 1 218 ? -10.630 8.489 -10.559 1.00 78.25 218 LYS A C 1
ATOM 1637 O O . LYS A 1 218 ? -9.693 8.227 -11.311 1.00 78.25 218 LYS A O 1
ATOM 1642 N N . PHE A 1 219 ? -10.466 8.687 -9.252 1.00 79.44 219 PHE A N 1
ATOM 1643 C CA . PHE A 1 219 ? -9.159 8.782 -8.618 1.00 79.44 219 PHE A CA 1
ATOM 1644 C C . PHE A 1 219 ? -9.119 7.958 -7.337 1.00 79.44 219 PHE A C 1
ATOM 1646 O O . PHE A 1 219 ? -9.994 8.079 -6.490 1.00 79.44 219 PHE A O 1
ATOM 1653 N N . LYS A 1 220 ? -8.079 7.147 -7.184 1.00 86.00 220 LYS A N 1
ATOM 1654 C CA . LYS A 1 220 ? -7.763 6.373 -5.984 1.00 86.00 220 LYS A CA 1
ATOM 1655 C C . LYS A 1 220 ? -6.648 7.080 -5.233 1.00 86.00 220 LYS A C 1
ATOM 1657 O O . LYS A 1 220 ? -5.608 7.413 -5.801 1.00 86.00 220 LYS A O 1
ATOM 1662 N N . THR A 1 221 ? -6.872 7.366 -3.966 1.00 88.75 221 THR A N 1
ATOM 1663 C CA . THR A 1 221 ? -5.909 8.056 -3.103 1.00 88.75 221 THR A CA 1
ATOM 1664 C C . THR A 1 221 ? -6.104 7.547 -1.685 1.00 88.75 221 THR A C 1
ATOM 1666 O O . THR A 1 221 ? -6.591 6.441 -1.488 1.00 88.75 221 THR A O 1
ATOM 1669 N N . GLY A 1 222 ? -5.699 8.306 -0.682 1.00 92.44 222 GLY A N 1
ATOM 1670 C CA . GLY A 1 222 ? -5.896 7.900 0.689 1.00 92.44 222 GLY A CA 1
ATOM 1671 C C . GLY A 1 222 ? -5.372 8.910 1.678 1.00 92.44 222 GLY A C 1
ATOM 1672 O O . GLY A 1 222 ? -5.133 10.070 1.339 1.00 92.44 222 GLY A O 1
ATOM 1673 N N . ILE A 1 223 ? -5.135 8.416 2.881 1.00 94.56 223 ILE A N 1
ATOM 1674 C CA . ILE A 1 223 ? -4.480 9.117 3.977 1.00 94.56 223 ILE A CA 1
ATOM 1675 C C . ILE A 1 223 ? -3.200 8.341 4.276 1.00 94.56 223 ILE A C 1
ATOM 1677 O O . ILE A 1 223 ? -3.239 7.119 4.414 1.00 94.56 223 ILE A O 1
ATOM 1681 N N . ALA A 1 224 ? -2.058 9.025 4.331 1.00 92.62 224 ALA A N 1
ATOM 1682 C CA . ALA A 1 224 ? -0.773 8.406 4.647 1.00 92.62 224 ALA A CA 1
ATOM 1683 C C . ALA A 1 224 ? -0.115 9.126 5.828 1.00 92.62 224 ALA A C 1
ATOM 1685 O O . ALA A 1 224 ? 0.523 10.165 5.665 1.00 92.62 224 ALA A O 1
ATOM 1686 N N . ASN A 1 225 ? -0.261 8.567 7.027 1.00 93.12 225 ASN A N 1
ATOM 1687 C CA . ASN A 1 225 ? 0.316 9.118 8.247 1.00 93.12 225 ASN A CA 1
ATOM 1688 C C . ASN A 1 225 ? 0.617 8.001 9.262 1.00 93.12 225 ASN A C 1
ATOM 1690 O O . ASN A 1 225 ? -0.174 7.080 9.453 1.00 93.12 225 ASN A O 1
ATOM 1694 N N . ARG A 1 226 ? 1.767 8.081 9.945 1.00 92.69 226 ARG A N 1
ATOM 1695 C CA . ARG A 1 226 ? 2.186 7.082 10.946 1.00 92.69 226 ARG A CA 1
ATOM 1696 C C . ARG A 1 226 ? 1.162 6.893 12.070 1.00 92.69 226 ARG A C 1
ATOM 1698 O O . ARG A 1 226 ? 1.066 5.781 12.572 1.00 92.69 226 ARG A O 1
ATOM 1705 N N . ALA A 1 227 ? 0.376 7.917 12.402 1.00 94.19 227 ALA A N 1
ATOM 1706 C CA . ALA A 1 227 ? -0.675 7.846 13.415 1.00 94.19 227 ALA A CA 1
ATOM 1707 C C . ALA A 1 227 ? -1.777 6.816 13.094 1.00 94.19 227 ALA A C 1
ATOM 1709 O O . ALA A 1 227 ? -2.428 6.332 14.011 1.00 94.19 227 ALA A O 1
ATOM 1710 N N . LEU A 1 228 ? -1.967 6.448 11.819 1.00 96.75 228 LEU A N 1
ATOM 1711 C CA . LEU A 1 228 ? -2.941 5.428 11.400 1.00 96.75 228 LEU A CA 1
ATOM 1712 C C . LEU A 1 228 ? -2.432 3.990 11.576 1.00 96.75 228 LEU A C 1
ATOM 1714 O O . LEU A 1 228 ? -3.167 3.052 11.268 1.00 96.75 228 LEU A O 1
ATOM 1718 N N . LYS A 1 229 ? -1.176 3.788 11.998 1.00 97.00 229 LYS A N 1
ATOM 1719 C CA . LYS A 1 229 ? -0.637 2.440 12.206 1.00 97.00 229 LYS A CA 1
ATOM 1720 C C . LYS A 1 229 ? -1.446 1.720 13.285 1.00 97.00 229 LYS A C 1
ATOM 1722 O O . LYS A 1 229 ? -1.636 2.287 14.363 1.00 97.00 229 LYS A O 1
ATOM 1727 N N . PRO A 1 230 ? -1.886 0.475 13.036 1.00 98.38 230 PRO A N 1
ATOM 1728 C CA . PRO A 1 230 ? -2.462 -0.348 14.086 1.00 98.38 230 PRO A CA 1
ATOM 1729 C C . PRO A 1 230 ? -1.495 -0.476 15.261 1.00 98.38 230 PRO A C 1
ATOM 1731 O O . PRO A 1 230 ? -0.276 -0.524 15.084 1.00 98.38 230 PRO A O 1
ATOM 1734 N N . THR A 1 231 ? -2.041 -0.538 16.467 1.00 98.25 231 THR A N 1
ATOM 1735 C CA . THR A 1 231 ? -1.275 -0.809 17.686 1.00 98.25 231 THR A CA 1
ATOM 1736 C C . THR A 1 231 ? -0.716 -2.230 17.661 1.00 98.25 231 THR A C 1
ATOM 1738 O O . THR A 1 231 ? 0.421 -2.449 18.073 1.00 98.25 231 THR A O 1
ATOM 1741 N N . LEU A 1 232 ? -1.499 -3.177 17.135 1.00 98.69 232 LEU A N 1
ATOM 1742 C CA . LEU A 1 232 ? -1.132 -4.581 16.993 1.00 98.69 232 LEU A CA 1
ATOM 1743 C C . LEU A 1 232 ? -1.710 -5.152 15.690 1.00 98.69 232 LEU A C 1
ATOM 1745 O O . LEU A 1 232 ? -2.912 -5.048 15.449 1.00 98.69 232 LEU A O 1
ATOM 1749 N N . GLY A 1 233 ? -0.860 -5.774 14.876 1.00 98.50 233 GLY A N 1
ATOM 1750 C CA . GLY A 1 233 ? -1.262 -6.669 13.794 1.00 98.50 233 GLY A CA 1
ATOM 1751 C C . GLY A 1 233 ? -1.241 -8.124 14.269 1.00 98.50 233 GLY A C 1
ATOM 1752 O O . GLY A 1 233 ? -0.198 -8.596 14.724 1.00 98.50 233 GLY A O 1
ATOM 1753 N N . ILE A 1 234 ? -2.365 -8.835 14.171 1.00 98.44 234 ILE A N 1
ATOM 1754 C CA . ILE A 1 234 ? -2.508 -10.253 14.538 1.00 98.44 234 ILE A CA 1
ATOM 1755 C C . ILE A 1 234 ? -2.577 -11.091 13.263 1.00 98.44 234 ILE A C 1
ATOM 1757 O O . ILE A 1 234 ? -3.615 -11.199 12.612 1.00 98.44 234 ILE A O 1
ATOM 1761 N N . VAL A 1 235 ? -1.452 -11.689 12.903 1.00 98.38 235 VAL A N 1
ATOM 1762 C CA . VAL A 1 235 ? -1.259 -12.425 11.659 1.00 98.38 235 VAL A CA 1
ATOM 1763 C C . VAL A 1 235 ? -1.418 -13.919 11.914 1.00 98.38 235 VAL A C 1
ATOM 1765 O O . VAL A 1 235 ? -0.489 -14.604 12.344 1.00 98.38 235 VAL A O 1
ATOM 1768 N N . ASP A 1 236 ? -2.623 -14.409 11.643 1.00 98.38 236 ASP A N 1
ATOM 1769 C CA . ASP A 1 236 ? -3.022 -15.789 11.901 1.00 98.38 236 ASP A CA 1
ATOM 1770 C C . ASP A 1 236 ? -3.080 -16.613 10.612 1.00 98.38 236 ASP A C 1
ATOM 1772 O O . ASP A 1 236 ? -3.746 -16.235 9.643 1.00 98.38 236 ASP A O 1
ATOM 1776 N N . THR A 1 237 ? -2.408 -17.762 10.591 1.00 96.81 237 THR A N 1
ATOM 1777 C CA . THR A 1 237 ? -2.377 -18.643 9.413 1.00 96.81 237 THR A CA 1
ATOM 1778 C C . THR A 1 237 ? -3.755 -19.185 9.043 1.00 96.81 237 THR A C 1
ATOM 1780 O O . THR A 1 237 ? -4.022 -19.370 7.851 1.00 96.81 237 THR A O 1
ATOM 1783 N N . LEU A 1 238 ? -4.651 -19.359 10.022 1.00 96.88 238 LEU A N 1
ATOM 1784 C CA . LEU A 1 238 ? -6.023 -19.822 9.794 1.00 96.88 238 LEU A CA 1
ATOM 1785 C C . LEU A 1 238 ? -6.861 -18.785 9.035 1.00 96.88 238 LEU A C 1
ATOM 1787 O O . LEU A 1 238 ? -7.793 -19.137 8.309 1.00 96.88 238 LEU A O 1
ATOM 1791 N N . ASN A 1 239 ? -6.505 -17.499 9.126 1.00 96.94 239 ASN A N 1
ATOM 1792 C CA . ASN A 1 239 ? -7.350 -16.423 8.611 1.00 96.94 239 ASN A CA 1
ATOM 1793 C C . ASN A 1 239 ? -7.368 -16.294 7.091 1.00 96.94 239 ASN A C 1
ATOM 1795 O O . ASN A 1 239 ? -8.237 -15.618 6.540 1.00 96.94 239 ASN A O 1
ATOM 1799 N N . THR A 1 240 ? -6.433 -16.952 6.409 1.00 94.94 240 THR A N 1
ATOM 1800 C CA . THR A 1 240 ? -6.356 -16.957 4.943 1.00 94.94 240 THR A CA 1
ATOM 1801 C C . THR A 1 240 ? -6.849 -18.265 4.326 1.00 94.94 240 THR A C 1
ATOM 1803 O O . THR A 1 240 ? -6.878 -18.385 3.104 1.00 94.94 240 THR A O 1
ATOM 1806 N N . GLU A 1 241 ? -7.266 -19.255 5.126 1.00 92.12 241 GLU A N 1
ATOM 1807 C CA . GLU A 1 241 ? -7.592 -20.594 4.617 1.00 92.12 241 GLU A CA 1
ATOM 1808 C C . GLU A 1 241 ? -8.801 -20.630 3.686 1.00 92.12 241 GLU A C 1
ATOM 1810 O O . GLU A 1 241 ? -8.829 -21.441 2.761 1.00 92.12 241 GLU A O 1
ATOM 1815 N N . SER A 1 242 ? -9.789 -19.760 3.898 1.00 89.56 242 SER A N 1
ATOM 1816 C CA . SER A 1 242 ? -10.983 -19.652 3.052 1.00 89.56 242 SER A CA 1
ATOM 1817 C C . SER A 1 242 ? -10.755 -18.810 1.792 1.00 89.56 242 SER A C 1
ATOM 1819 O O . SER A 1 242 ? -11.581 -18.843 0.881 1.00 89.56 242 SER A O 1
ATOM 1821 N N . CYS A 1 243 ? -9.622 -18.111 1.684 1.00 90.88 243 CYS A N 1
ATOM 1822 C CA . CYS A 1 243 ? -9.333 -17.195 0.586 1.00 90.88 243 CYS A CA 1
ATOM 1823 C C . CYS A 1 243 ? -9.276 -17.938 -0.772 1.00 90.88 243 CYS A C 1
ATOM 1825 O O . CYS A 1 243 ? -8.620 -18.982 -0.880 1.00 90.88 243 CYS A O 1
ATOM 1827 N N . PRO A 1 244 ? -9.975 -17.470 -1.824 1.00 92.12 244 PRO A N 1
ATOM 1828 C CA . PRO A 1 244 ? -9.902 -18.083 -3.153 1.00 92.12 244 PRO A CA 1
ATOM 1829 C C . PRO A 1 244 ? -8.512 -17.950 -3.793 1.00 92.12 244 PRO A C 1
ATOM 1831 O O . PRO A 1 244 ? -7.822 -16.951 -3.593 1.00 92.12 244 PRO A O 1
ATOM 1834 N N . THR A 1 245 ? -8.118 -18.903 -4.649 1.00 94.62 245 THR A N 1
ATOM 1835 C CA . THR A 1 245 ? -6.805 -18.890 -5.331 1.00 94.62 245 THR A CA 1
ATOM 1836 C C . THR A 1 245 ? -6.555 -17.597 -6.110 1.00 94.62 245 THR A C 1
ATOM 1838 O O . THR A 1 245 ? -5.465 -17.039 -6.037 1.00 94.62 245 THR A O 1
ATOM 1841 N N . ALA A 1 246 ? -7.563 -17.067 -6.808 1.00 93.81 246 ALA A N 1
ATOM 1842 C CA . ALA A 1 246 ? -7.428 -15.809 -7.544 1.00 93.81 246 ALA A CA 1
ATOM 1843 C C . ALA A 1 246 ? -7.142 -14.609 -6.624 1.00 93.81 246 ALA A C 1
ATOM 1845 O O . ALA A 1 246 ? -6.361 -13.728 -6.985 1.00 93.81 246 ALA A O 1
ATOM 1846 N N . VAL A 1 247 ? -7.727 -14.600 -5.420 1.00 93.06 247 VAL A N 1
ATOM 1847 C CA . VAL A 1 247 ? -7.458 -13.572 -4.409 1.00 93.06 247 VAL A CA 1
ATOM 1848 C C . VAL A 1 247 ? -6.053 -13.744 -3.843 1.00 93.06 247 VAL A C 1
ATOM 1850 O O . VAL A 1 247 ? -5.345 -12.752 -3.717 1.00 93.06 247 VAL A O 1
ATOM 1853 N N . HIS A 1 248 ? -5.599 -14.977 -3.589 1.00 95.56 248 HIS A N 1
ATOM 1854 C CA . HIS A 1 248 ? -4.206 -15.241 -3.212 1.00 95.56 248 HIS A CA 1
ATOM 1855 C C . HIS A 1 248 ? -3.204 -14.771 -4.270 1.00 95.56 248 HIS A C 1
ATOM 1857 O O . HIS A 1 248 ? -2.196 -14.170 -3.910 1.00 95.56 248 HIS A O 1
ATOM 1863 N N . ILE A 1 249 ? -3.475 -15.019 -5.555 1.00 96.19 249 ILE A N 1
ATOM 1864 C CA . ILE A 1 249 ? -2.607 -14.576 -6.653 1.00 96.19 249 ILE A CA 1
ATOM 1865 C C . ILE A 1 249 ? -2.551 -13.052 -6.686 1.00 96.19 249 ILE A C 1
ATOM 1867 O O . ILE A 1 249 ? -1.465 -12.488 -6.610 1.00 96.19 249 ILE A O 1
ATOM 1871 N N . SER A 1 250 ? -3.704 -12.377 -6.730 1.00 94.94 250 SER A N 1
ATOM 1872 C CA . SER A 1 250 ? -3.742 -10.913 -6.721 1.00 94.94 250 SER A CA 1
ATOM 1873 C C . SER A 1 250 ? -3.045 -10.347 -5.479 1.00 94.94 250 SER A C 1
ATOM 1875 O O . SER A 1 250 ? -2.168 -9.501 -5.596 1.00 94.94 250 SER A O 1
ATOM 1877 N N . ALA A 1 251 ? -3.391 -10.819 -4.285 1.00 95.69 251 ALA A N 1
ATOM 1878 C CA . ALA A 1 251 ? -2.782 -10.348 -3.046 1.00 95.69 251 ALA A CA 1
ATOM 1879 C C . ALA A 1 251 ? -1.261 -10.592 -3.032 1.00 95.69 251 ALA A C 1
ATOM 1881 O O . ALA A 1 251 ? -0.497 -9.696 -2.699 1.00 95.69 251 ALA A O 1
ATOM 1882 N N . GLY A 1 252 ? -0.790 -11.751 -3.491 1.00 97.38 252 GLY A N 1
ATOM 1883 C CA . GLY A 1 252 ? 0.639 -12.041 -3.564 1.00 97.38 252 GLY A CA 1
ATOM 1884 C C . GLY A 1 252 ? 1.403 -11.191 -4.583 1.00 97.38 252 GLY A C 1
ATOM 1885 O O . GLY A 1 252 ? 2.560 -10.855 -4.336 1.00 97.38 252 GLY A O 1
ATOM 1886 N N . LEU A 1 253 ? 0.777 -10.812 -5.703 1.00 96.81 253 LEU A N 1
ATOM 1887 C CA . LEU A 1 253 ? 1.362 -9.844 -6.640 1.00 96.81 253 LEU A CA 1
ATOM 1888 C C . LEU A 1 253 ? 1.531 -8.479 -5.975 1.00 96.81 253 LEU A C 1
ATOM 1890 O O . LEU A 1 253 ? 2.555 -7.833 -6.166 1.00 96.81 253 LEU A O 1
ATOM 1894 N N . ASP A 1 254 ? 0.571 -8.078 -5.146 1.00 96.19 254 ASP A N 1
ATOM 1895 C CA . ASP A 1 254 ? 0.671 -6.858 -4.350 1.00 96.19 254 ASP A CA 1
ATOM 1896 C C . ASP A 1 254 ? 1.910 -6.891 -3.440 1.00 96.19 254 ASP A C 1
ATOM 1898 O O . ASP A 1 254 ? 2.735 -5.984 -3.481 1.00 96.19 254 ASP A O 1
ATOM 1902 N N . VAL A 1 255 ? 2.135 -7.999 -2.716 1.00 98.19 255 VAL A N 1
ATOM 1903 C CA . VAL A 1 255 ? 3.362 -8.214 -1.915 1.00 98.19 255 VAL A CA 1
ATOM 1904 C C . VAL A 1 255 ? 4.625 -8.081 -2.769 1.00 98.19 255 VAL A C 1
ATOM 1906 O O . VAL A 1 255 ? 5.565 -7.385 -2.382 1.00 98.19 255 VAL A O 1
ATOM 1909 N N . LEU A 1 256 ? 4.650 -8.749 -3.927 1.00 97.75 256 LEU A N 1
ATOM 1910 C CA . LEU A 1 256 ? 5.791 -8.768 -4.842 1.00 97.75 256 LEU A CA 1
ATOM 1911 C C . LEU A 1 256 ? 6.167 -7.351 -5.298 1.00 97.75 256 LEU A C 1
ATOM 1913 O O . LEU A 1 256 ? 7.336 -6.972 -5.230 1.00 97.75 256 LEU A O 1
ATOM 1917 N N . PHE A 1 257 ? 5.185 -6.569 -5.754 1.00 97.00 257 PHE A N 1
ATOM 1918 C CA . PHE A 1 257 ? 5.428 -5.224 -6.273 1.00 97.00 257 PHE A CA 1
ATOM 1919 C C . PHE A 1 257 ? 5.606 -4.188 -5.166 1.00 97.00 257 PHE A C 1
ATOM 1921 O O . PHE A 1 257 ? 6.422 -3.291 -5.347 1.00 97.00 257 PHE A O 1
ATOM 1928 N N . HIS A 1 258 ? 4.965 -4.335 -4.001 1.00 97.62 258 HIS A N 1
ATOM 1929 C CA . HIS A 1 258 ? 5.309 -3.545 -2.816 1.00 97.62 258 HIS A CA 1
ATOM 1930 C C . HIS A 1 258 ? 6.799 -3.667 -2.499 1.00 97.62 258 HIS A C 1
ATOM 1932 O O . HIS A 1 258 ? 7.485 -2.655 -2.400 1.00 97.62 258 HIS A O 1
ATOM 1938 N N . ALA A 1 259 ? 7.289 -4.904 -2.394 1.00 98.31 259 ALA A N 1
ATOM 1939 C CA . ALA A 1 259 ? 8.670 -5.211 -2.058 1.00 98.31 259 ALA A CA 1
ATOM 1940 C C . ALA A 1 259 ? 9.667 -4.754 -3.134 1.00 98.31 259 ALA A C 1
ATOM 1942 O O . ALA A 1 259 ? 10.736 -4.231 -2.820 1.00 98.31 259 ALA A O 1
ATOM 1943 N N . LEU A 1 260 ? 9.336 -4.955 -4.410 1.00 97.75 260 LEU A N 1
ATOM 1944 C CA . LEU A 1 260 ? 10.220 -4.560 -5.498 1.00 97.75 260 LEU A CA 1
ATOM 1945 C C . LEU A 1 260 ? 10.275 -3.034 -5.645 1.00 97.75 260 LEU A C 1
ATOM 1947 O O . LEU A 1 260 ? 11.367 -2.482 -5.721 1.00 97.75 260 LEU A O 1
ATOM 1951 N N . GLU A 1 261 ? 9.130 -2.345 -5.621 1.00 97.44 261 GLU A N 1
ATOM 1952 C CA . GLU A 1 261 ? 9.097 -0.885 -5.749 1.00 97.44 261 GLU A CA 1
ATOM 1953 C C . GLU A 1 261 ? 9.702 -0.163 -4.547 1.00 97.44 261 GLU A C 1
ATOM 1955 O O . GLU A 1 261 ? 10.375 0.849 -4.727 1.00 97.44 261 GLU A O 1
ATOM 1960 N N . SER A 1 262 ? 9.505 -0.661 -3.324 1.00 97.12 262 SER A N 1
ATOM 1961 C CA . SER A 1 262 ? 10.146 -0.070 -2.146 1.00 97.12 262 SER A CA 1
ATOM 1962 C C . SER A 1 262 ? 11.663 -0.201 -2.203 1.00 97.12 262 SER A C 1
ATOM 1964 O O . SER A 1 262 ? 12.371 0.750 -1.870 1.00 97.12 262 SER A O 1
ATOM 1966 N N . TYR A 1 263 ? 12.157 -1.349 -2.676 1.00 98.00 263 TYR A N 1
ATOM 1967 C CA . TYR A 1 263 ? 13.582 -1.590 -2.852 1.00 98.00 263 TYR A CA 1
ATOM 1968 C C . TYR A 1 263 ? 14.170 -0.756 -3.995 1.00 98.00 263 TYR A C 1
ATOM 1970 O O . TYR A 1 263 ? 15.300 -0.295 -3.885 1.00 98.00 263 TYR A O 1
ATOM 1978 N N . THR A 1 264 ? 13.433 -0.506 -5.080 1.00 97.12 264 THR A N 1
ATOM 1979 C CA . THR A 1 264 ? 13.935 0.275 -6.227 1.00 97.12 264 THR A CA 1
ATOM 1980 C C . THR A 1 264 ? 13.536 1.751 -6.216 1.00 97.12 264 THR A C 1
ATOM 1982 O O . THR A 1 264 ? 13.868 2.470 -7.158 1.00 97.12 264 THR A O 1
ATOM 1985 N N . ALA A 1 265 ? 12.858 2.233 -5.173 1.00 96.75 265 ALA A N 1
ATOM 1986 C CA . ALA A 1 265 ? 12.556 3.651 -4.999 1.00 96.75 265 ALA A CA 1
ATOM 1987 C C . ALA A 1 265 ? 13.827 4.502 -4.935 1.00 96.75 265 ALA A C 1
ATOM 1989 O O . ALA A 1 265 ? 14.912 4.009 -4.609 1.00 96.75 265 ALA A O 1
ATOM 1990 N N . ILE A 1 266 ? 13.682 5.808 -5.201 1.00 95.62 266 ILE A N 1
ATOM 1991 C CA . ILE A 1 266 ? 14.790 6.747 -4.994 1.00 95.62 266 ILE A CA 1
ATOM 1992 C C . ILE A 1 266 ? 15.352 6.579 -3.573 1.00 95.62 266 ILE A C 1
ATOM 1994 O O . ILE A 1 266 ? 14.561 6.382 -2.643 1.00 95.62 266 ILE A O 1
ATOM 1998 N N . PRO A 1 267 ? 16.677 6.681 -3.381 1.00 96.12 267 PRO A N 1
ATOM 1999 C CA . PRO A 1 267 ? 17.255 6.706 -2.045 1.00 96.12 267 PRO A CA 1
ATOM 2000 C C . PRO A 1 267 ? 16.594 7.793 -1.205 1.00 96.12 267 PRO A C 1
ATOM 2002 O O . PRO A 1 267 ? 16.285 8.873 -1.722 1.00 96.12 267 PRO A O 1
ATOM 2005 N N . TYR A 1 268 ? 16.395 7.548 0.091 1.00 95.81 268 TYR A N 1
ATOM 2006 C CA . TYR A 1 268 ? 15.769 8.546 0.960 1.00 95.81 268 TYR A CA 1
ATOM 2007 C C . TYR A 1 268 ? 16.510 9.886 0.923 1.00 95.81 268 TYR A C 1
ATOM 2009 O O . TYR A 1 268 ? 15.874 10.935 0.956 1.00 95.81 268 TYR A O 1
ATOM 2017 N N . THR A 1 269 ? 17.832 9.860 0.738 1.00 95.31 269 THR A N 1
ATOM 2018 C CA . THR A 1 269 ? 18.702 11.034 0.587 1.00 95.31 269 THR A CA 1
ATOM 2019 C C . THR A 1 269 ? 18.436 11.863 -0.671 1.00 95.31 269 THR A C 1
ATOM 2021 O O . THR A 1 269 ? 18.853 13.011 -0.754 1.00 95.31 269 THR A O 1
ATOM 2024 N N . GLU A 1 270 ? 17.706 11.337 -1.652 1.00 93.19 270 GLU A N 1
ATOM 2025 C CA . GLU A 1 270 ? 17.279 12.071 -2.849 1.00 93.19 270 GLU A CA 1
ATOM 2026 C C . GLU A 1 270 ? 15.870 12.668 -2.693 1.00 93.19 270 GLU A C 1
ATOM 2028 O O . GLU A 1 270 ? 15.398 13.447 -3.536 1.00 93.19 270 GLU A O 1
ATOM 2033 N N . ARG A 1 271 ? 15.173 12.351 -1.593 1.00 92.19 271 ARG A N 1
ATOM 2034 C CA . ARG A 1 271 ? 13.845 12.892 -1.320 1.00 92.19 271 ARG A CA 1
ATOM 2035 C C . ARG A 1 271 ? 13.936 14.386 -1.016 1.00 92.19 271 ARG A C 1
ATOM 2037 O O . ARG A 1 271 ? 14.766 14.864 -0.251 1.00 92.19 271 ARG A O 1
ATOM 2044 N N . THR A 1 272 ? 13.009 15.128 -1.604 1.00 87.50 272 THR A N 1
ATOM 2045 C CA . THR A 1 272 ? 12.870 16.581 -1.481 1.00 87.50 272 THR A CA 1
ATOM 2046 C C . THR A 1 272 ? 11.390 16.969 -1.570 1.00 87.50 272 THR A C 1
ATOM 2048 O O . THR A 1 272 ? 10.643 16.272 -2.270 1.00 87.50 272 THR A O 1
ATOM 2051 N N . PRO A 1 273 ? 10.966 18.065 -0.915 1.00 87.75 273 PRO A N 1
ATOM 2052 C CA . PRO A 1 273 ? 11.742 18.830 0.065 1.00 87.75 273 PRO A CA 1
ATOM 2053 C C . PRO A 1 273 ? 11.888 18.066 1.392 1.00 87.75 273 PRO A C 1
ATOM 2055 O O . PRO A 1 273 ? 10.982 17.324 1.797 1.00 87.75 273 PRO A O 1
ATOM 2058 N N . ARG A 1 274 ? 13.016 18.258 2.084 1.00 90.44 274 ARG A N 1
ATOM 2059 C CA . ARG A 1 274 ? 13.165 17.885 3.498 1.00 90.44 274 ARG A CA 1
ATOM 2060 C C . ARG A 1 274 ? 12.100 18.610 4.337 1.00 90.44 274 ARG A C 1
ATOM 2062 O O . ARG A 1 274 ? 11.865 19.795 4.088 1.00 90.44 274 ARG A O 1
ATOM 2069 N N . PRO A 1 275 ? 11.427 17.950 5.299 1.00 88.56 275 PRO A N 1
ATOM 2070 C CA . PRO A 1 275 ? 10.448 18.635 6.128 1.00 88.56 275 PRO A CA 1
ATOM 2071 C C . PRO A 1 275 ? 11.150 19.669 7.019 1.00 88.56 275 PRO A C 1
ATOM 2073 O O . PRO A 1 275 ? 12.248 19.431 7.520 1.00 88.56 275 PRO A O 1
ATOM 2076 N N . ALA A 1 276 ? 10.501 20.811 7.254 1.00 88.88 276 ALA A N 1
ATOM 2077 C CA . ALA A 1 276 ? 11.017 21.838 8.165 1.00 88.88 276 ALA A CA 1
ATOM 2078 C C . ALA A 1 276 ? 10.978 21.400 9.642 1.00 88.88 276 ALA A C 1
ATOM 2080 O O . ALA A 1 276 ? 11.702 21.940 10.472 1.00 88.88 276 ALA A O 1
ATOM 2081 N N . ASN A 1 277 ? 10.133 20.420 9.967 1.00 88.25 277 ASN A N 1
ATOM 2082 C CA . ASN A 1 277 ? 9.993 19.830 11.292 1.00 88.25 277 ASN A CA 1
ATOM 2083 C C . ASN A 1 277 ? 9.993 18.297 11.143 1.00 88.25 277 ASN A C 1
ATOM 2085 O O . ASN A 1 277 ? 9.222 17.802 10.319 1.00 88.25 277 ASN A O 1
ATOM 2089 N N . PRO A 1 278 ? 10.798 17.537 11.913 1.00 88.88 278 PRO A N 1
ATOM 2090 C CA . PRO A 1 278 ? 10.789 16.072 11.889 1.00 88.88 278 PRO A CA 1
ATOM 2091 C C . PRO A 1 278 ? 9.394 15.438 12.000 1.00 88.88 278 PRO A C 1
ATOM 2093 O O . PRO A 1 278 ? 9.141 14.444 11.328 1.00 88.88 278 PRO A O 1
ATOM 2096 N N . LEU A 1 279 ? 8.469 16.052 12.749 1.00 84.50 279 LEU A N 1
ATOM 2097 C CA . LEU A 1 279 ? 7.078 15.596 12.880 1.00 84.50 279 LEU A CA 1
ATOM 2098 C C . LEU A 1 279 ? 6.319 15.574 11.540 1.00 84.50 279 LEU A C 1
ATOM 2100 O O . LEU A 1 279 ? 5.380 14.807 11.360 1.00 84.50 279 LEU A O 1
ATOM 2104 N N . LEU A 1 280 ? 6.729 16.413 10.585 1.00 86.88 280 LEU A N 1
ATOM 2105 C CA . LEU A 1 280 ? 6.142 16.498 9.246 1.00 86.88 280 LEU A CA 1
ATOM 2106 C C . LEU A 1 280 ? 6.812 15.543 8.247 1.00 86.88 280 LEU A C 1
ATOM 2108 O O . LEU A 1 280 ? 6.516 15.604 7.051 1.00 86.88 280 LEU A O 1
ATOM 2112 N N . ARG A 1 281 ? 7.738 14.680 8.690 1.00 90.88 281 ARG A N 1
ATOM 2113 C CA . ARG A 1 281 ? 8.365 13.698 7.804 1.00 90.88 281 ARG A CA 1
ATOM 2114 C C . ARG A 1 281 ? 7.300 12.723 7.296 1.00 90.88 281 ARG A C 1
ATOM 2116 O O . ARG A 1 281 ? 6.607 12.103 8.103 1.00 90.88 281 ARG A O 1
ATOM 2123 N N . PRO A 1 282 ? 7.158 12.541 5.973 1.00 89.75 282 PRO A N 1
ATOM 2124 C CA . PRO A 1 282 ? 6.133 11.659 5.429 1.00 89.75 282 PRO A CA 1
ATOM 2125 C C . PRO A 1 282 ? 6.363 10.204 5.845 1.00 89.75 282 PRO A C 1
ATOM 2127 O O . PRO A 1 282 ? 7.479 9.808 6.192 1.00 89.75 282 PRO A O 1
ATOM 2130 N N . ALA A 1 283 ? 5.298 9.399 5.805 1.00 89.81 283 ALA A N 1
ATOM 2131 C CA . ALA A 1 283 ? 5.396 7.959 6.036 1.00 89.81 283 ALA A CA 1
ATOM 2132 C C . ALA A 1 283 ? 6.297 7.286 4.987 1.00 89.81 283 ALA A C 1
ATOM 2134 O O . ALA A 1 283 ? 7.129 6.462 5.340 1.00 89.81 283 ALA A O 1
ATOM 2135 N N . TYR A 1 284 ? 6.168 7.684 3.718 1.00 93.19 284 TYR A N 1
ATOM 2136 C CA . TYR A 1 284 ? 7.007 7.191 2.626 1.00 93.19 284 TYR A CA 1
ATOM 2137 C C . TYR A 1 284 ? 8.190 8.116 2.390 1.00 93.19 284 TYR A C 1
ATOM 2139 O O . TYR A 1 284 ? 8.013 9.326 2.224 1.00 93.19 284 TYR A O 1
ATOM 2147 N N . GLN A 1 285 ? 9.391 7.548 2.382 1.00 94.06 285 GLN A N 1
ATOM 2148 C CA . GLN A 1 285 ? 10.620 8.325 2.509 1.00 94.06 285 GLN A CA 1
ATOM 2149 C C . GLN A 1 285 ? 11.641 8.064 1.404 1.00 94.06 285 GLN A C 1
ATOM 2151 O O . GLN A 1 285 ? 12.612 8.805 1.335 1.00 94.06 285 GLN A O 1
ATOM 2156 N N . GLY A 1 286 ? 11.410 7.091 0.526 1.00 95.50 286 GLY A N 1
ATOM 2157 C CA . GLY A 1 286 ? 12.422 6.533 -0.368 1.00 95.50 286 GLY A CA 1
ATOM 2158 C C . GLY A 1 286 ? 13.094 5.298 0.236 1.00 95.50 286 GLY A C 1
ATOM 2159 O O . GLY A 1 286 ? 12.951 5.011 1.431 1.00 95.50 286 GLY A O 1
ATOM 2160 N N . SER A 1 287 ? 13.816 4.555 -0.600 1.00 97.25 287 SER A N 1
ATOM 2161 C CA . SER A 1 287 ? 14.549 3.358 -0.183 1.00 97.25 287 SER A CA 1
ATOM 2162 C C . SER A 1 287 ? 15.557 3.697 0.919 1.00 97.25 287 SER A C 1
ATOM 2164 O O . SER A 1 287 ? 16.135 4.786 0.949 1.00 97.25 287 SER A O 1
ATOM 2166 N N . ASN A 1 288 ? 15.696 2.790 1.883 1.00 97.19 288 ASN A N 1
ATOM 2167 C CA . ASN A 1 288 ? 16.537 2.947 3.068 1.00 97.19 288 ASN A CA 1
ATOM 2168 C C . ASN A 1 288 ? 16.915 1.568 3.614 1.00 97.19 288 ASN A C 1
ATOM 2170 O O . ASN A 1 288 ? 16.154 0.613 3.456 1.00 97.19 288 ASN A O 1
ATOM 2174 N N . ASP A 1 289 ? 18.047 1.494 4.311 1.00 96.38 289 ASP A N 1
ATOM 2175 C CA . ASP A 1 289 ? 18.688 0.226 4.682 1.00 96.38 289 ASP A CA 1
ATOM 2176 C C . ASP A 1 289 ? 17.771 -0.702 5.493 1.00 96.38 289 ASP A C 1
ATOM 2178 O O . ASP A 1 289 ? 17.745 -1.911 5.275 1.00 96.38 289 ASP A O 1
ATOM 2182 N N . VAL A 1 290 ? 16.961 -0.142 6.398 1.00 97.38 290 VAL A N 1
ATOM 2183 C CA . VAL A 1 290 ? 16.023 -0.933 7.209 1.00 97.38 290 VAL A CA 1
ATOM 2184 C C . VAL A 1 290 ? 14.889 -1.480 6.348 1.00 97.38 290 VAL A C 1
ATOM 2186 O O . VAL A 1 290 ? 14.562 -2.663 6.430 1.00 97.38 290 VAL A O 1
ATOM 2189 N N . SER A 1 291 ? 14.292 -0.639 5.501 1.00 97.69 291 SER A N 1
ATOM 2190 C CA . SER A 1 291 ? 13.203 -1.064 4.615 1.00 97.69 291 SER A CA 1
ATOM 2191 C C . SER A 1 291 ? 13.681 -2.088 3.589 1.00 97.69 291 SER A C 1
ATOM 2193 O O . SER A 1 291 ? 12.914 -2.983 3.233 1.00 97.69 291 SER A O 1
ATOM 2195 N N . ASP A 1 292 ? 14.937 -2.001 3.151 1.00 98.12 292 ASP A N 1
ATOM 2196 C CA . ASP A 1 292 ? 15.540 -2.925 2.191 1.00 98.12 292 ASP A CA 1
ATOM 2197 C C . ASP A 1 292 ? 15.642 -4.353 2.743 1.00 98.12 292 ASP A C 1
ATOM 2199 O O . ASP A 1 292 ? 15.378 -5.303 2.003 1.00 98.12 292 ASP A O 1
ATOM 2203 N N . VAL A 1 293 ? 15.930 -4.532 4.040 1.00 98.12 293 VAL A N 1
ATOM 2204 C CA . VAL A 1 293 ? 15.946 -5.862 4.687 1.00 98.12 293 VAL A CA 1
ATOM 2205 C C . VAL A 1 293 ? 14.588 -6.547 4.543 1.00 98.12 293 VAL A C 1
ATOM 2207 O O . VAL A 1 293 ? 14.499 -7.679 4.064 1.00 98.12 293 VAL A O 1
ATOM 2210 N N . PHE A 1 294 ? 13.515 -5.845 4.908 1.00 98.25 294 PHE A N 1
ATOM 2211 C CA . PHE A 1 294 ? 12.165 -6.397 4.829 1.00 98.25 294 PHE A CA 1
ATOM 2212 C C . PHE A 1 294 ? 11.699 -6.579 3.383 1.00 98.25 294 PHE A C 1
ATOM 2214 O O . PHE A 1 294 ? 11.128 -7.616 3.045 1.00 98.25 294 PHE A O 1
ATOM 2221 N N . SER A 1 295 ? 11.981 -5.600 2.522 1.00 98.31 295 SER A N 1
ATOM 2222 C CA . SER A 1 295 ? 11.560 -5.605 1.119 1.00 98.31 295 SER A CA 1
ATOM 2223 C C . SER A 1 295 ? 12.234 -6.739 0.349 1.00 98.31 295 SER A C 1
ATOM 2225 O O . SER A 1 295 ? 11.560 -7.556 -0.270 1.00 98.31 295 SER A O 1
ATOM 2227 N N . THR A 1 296 ? 13.557 -6.879 0.443 1.00 98.12 296 THR A N 1
ATOM 2228 C CA . THR A 1 296 ? 14.275 -7.954 -0.260 1.00 98.12 296 THR A CA 1
ATOM 2229 C C . THR A 1 296 ? 13.900 -9.339 0.264 1.00 98.12 296 THR A C 1
ATOM 2231 O O . THR A 1 296 ? 13.757 -10.273 -0.529 1.00 98.12 296 THR A O 1
ATOM 2234 N N . TRP A 1 297 ? 13.676 -9.492 1.574 1.00 98.62 297 TRP A N 1
ATOM 2235 C CA . TRP A 1 297 ? 13.199 -10.757 2.132 1.00 98.62 297 TRP A CA 1
ATOM 2236 C C . TRP A 1 297 ? 11.798 -11.113 1.623 1.00 98.62 297 TRP A C 1
ATOM 2238 O O . TRP A 1 297 ? 11.593 -12.236 1.152 1.00 98.62 297 TRP A O 1
ATOM 2248 N N . ALA A 1 298 ? 10.859 -10.161 1.659 1.00 98.75 298 ALA A N 1
ATOM 2249 C CA . ALA A 1 298 ? 9.496 -10.357 1.173 1.00 98.75 298 ALA A CA 1
ATOM 2250 C C . ALA A 1 298 ? 9.469 -10.661 -0.332 1.00 98.75 298 ALA A C 1
ATOM 2252 O O . ALA A 1 298 ? 8.755 -11.571 -0.751 1.00 98.75 298 ALA A O 1
ATOM 2253 N N . LEU A 1 299 ? 10.307 -9.988 -1.130 1.00 98.62 299 LEU A N 1
ATOM 2254 C CA . LEU A 1 299 ? 10.469 -10.258 -2.560 1.00 98.62 299 LEU A CA 1
ATOM 2255 C C . LEU A 1 299 ? 10.905 -11.710 -2.809 1.00 98.62 299 LEU A C 1
ATOM 2257 O O . LEU A 1 299 ? 10.290 -12.408 -3.614 1.00 98.62 299 LEU A O 1
ATOM 2261 N N . ARG A 1 300 ? 11.914 -12.204 -2.076 1.00 98.69 300 ARG A N 1
ATOM 2262 C CA . ARG A 1 300 ? 12.357 -13.608 -2.173 1.00 98.69 300 ARG A CA 1
ATOM 2263 C C . ARG A 1 300 ? 11.250 -14.590 -1.805 1.00 98.69 300 ARG A C 1
ATOM 2265 O O . ARG A 1 300 ? 11.077 -15.591 -2.501 1.00 98.69 300 ARG A O 1
ATOM 2272 N N . GLN A 1 301 ? 10.504 -14.319 -0.732 1.00 98.69 301 GLN A N 1
ATOM 2273 C CA . GLN A 1 301 ? 9.395 -15.188 -0.333 1.00 98.69 301 GLN A CA 1
ATOM 2274 C C . GLN A 1 301 ? 8.286 -15.190 -1.387 1.00 98.69 301 GLN A C 1
ATOM 2276 O O . GLN A 1 301 ? 7.822 -16.263 -1.766 1.00 98.69 301 GLN A O 1
ATOM 2281 N N . ALA A 1 302 ? 7.908 -14.020 -1.906 1.00 98.50 302 ALA A N 1
ATOM 2282 C CA . ALA A 1 302 ? 6.877 -13.889 -2.927 1.00 98.50 302 ALA A CA 1
ATOM 2283 C C . ALA A 1 302 ? 7.253 -14.640 -4.213 1.00 98.50 302 ALA A C 1
ATOM 2285 O O . ALA A 1 302 ? 6.462 -15.448 -4.699 1.00 98.50 302 ALA A O 1
ATOM 2286 N N . VAL A 1 303 ? 8.484 -14.470 -4.710 1.00 98.50 303 VAL A N 1
ATOM 2287 C CA . VAL A 1 303 ? 8.973 -15.197 -5.895 1.00 98.50 303 VAL A CA 1
ATOM 2288 C C . VAL A 1 303 ? 8.978 -16.714 -5.670 1.00 98.50 303 VAL A C 1
ATOM 2290 O O . VAL A 1 303 ? 8.617 -17.478 -6.565 1.00 98.50 303 VAL A O 1
ATOM 2293 N N . LYS A 1 304 ? 9.341 -17.174 -4.469 1.00 98.38 304 LYS A N 1
ATOM 2294 C CA . LYS A 1 304 ? 9.428 -18.607 -4.157 1.00 98.38 304 LYS A CA 1
ATOM 2295 C C . LYS A 1 304 ? 8.066 -19.268 -3.922 1.00 98.38 304 LYS A C 1
ATOM 2297 O O . LYS A 1 304 ? 7.851 -20.400 -4.358 1.00 98.38 304 LYS A O 1
ATOM 2302 N N . TYR A 1 305 ? 7.173 -18.616 -3.181 1.00 98.56 305 TYR A N 1
ATOM 2303 C CA . TYR A 1 305 ? 5.972 -19.255 -2.633 1.00 98.56 305 TYR A CA 1
ATOM 2304 C C . TYR A 1 305 ? 4.682 -18.883 -3.358 1.00 98.56 305 TYR A C 1
ATOM 2306 O O . TYR A 1 305 ? 3.769 -19.709 -3.379 1.00 98.56 305 TYR A O 1
ATOM 2314 N N . LEU A 1 306 ? 4.591 -17.728 -4.022 1.00 98.19 306 LEU A N 1
ATOM 2315 C CA . LEU A 1 306 ? 3.371 -17.367 -4.751 1.00 98.19 306 LEU A CA 1
ATOM 2316 C C . LEU A 1 306 ? 3.020 -18.368 -5.869 1.00 98.19 306 LEU A C 1
ATOM 2318 O O . LEU A 1 306 ? 1.864 -18.795 -5.916 1.00 98.19 306 LEU A O 1
ATOM 2322 N N . PRO A 1 307 ? 3.970 -18.851 -6.703 1.00 98.06 307 PRO A N 1
ATOM 2323 C CA . PRO A 1 307 ? 3.670 -19.890 -7.692 1.00 98.06 307 PRO A CA 1
ATOM 2324 C C . PRO A 1 307 ? 3.180 -21.200 -7.066 1.00 98.06 307 PRO A C 1
ATOM 2326 O O . PRO A 1 307 ? 2.367 -21.910 -7.658 1.00 98.06 307 PRO A O 1
ATOM 2329 N N . ARG A 1 308 ? 3.637 -21.520 -5.848 1.00 98.12 308 ARG A N 1
ATOM 2330 C CA . ARG A 1 308 ? 3.178 -22.702 -5.110 1.00 98.12 308 ARG A CA 1
ATOM 2331 C C . ARG A 1 308 ? 1.733 -22.547 -4.654 1.00 98.12 308 ARG A C 1
ATOM 2333 O O . ARG A 1 308 ? 0.956 -23.464 -4.889 1.00 98.12 308 ARG A O 1
ATOM 2340 N N . VAL A 1 309 ? 1.362 -21.390 -4.096 1.00 96.50 309 VAL A N 1
ATOM 2341 C CA . VAL A 1 309 ? -0.035 -21.095 -3.716 1.00 96.50 309 VAL A CA 1
ATOM 2342 C C . VAL A 1 309 ? -0.952 -21.101 -4.942 1.00 96.50 309 VAL A C 1
ATOM 2344 O O . VAL A 1 309 ? -2.053 -21.643 -4.881 1.00 96.50 309 VAL A O 1
ATOM 2347 N N . ALA A 1 310 ? -0.492 -20.550 -6.069 1.00 95.88 310 ALA A N 1
ATOM 2348 C CA . ALA A 1 310 ? -1.249 -20.545 -7.321 1.00 95.88 310 ALA A CA 1
ATOM 2349 C C . ALA A 1 310 ? -1.524 -21.965 -7.845 1.00 95.88 310 ALA A C 1
ATOM 2351 O O . ALA A 1 310 ? -2.628 -22.252 -8.304 1.00 95.88 310 ALA A O 1
ATOM 2352 N N . LYS A 1 311 ? -0.533 -22.862 -7.749 1.00 96.75 311 LYS A N 1
ATOM 2353 C CA . LYS A 1 311 ? -0.645 -24.263 -8.183 1.00 96.75 311 LYS A CA 1
ATOM 2354 C C . LYS A 1 311 ? -1.414 -25.138 -7.190 1.00 96.75 311 LYS A C 1
ATOM 2356 O O . LYS A 1 311 ? -2.117 -26.055 -7.606 1.00 96.75 311 LYS A O 1
ATOM 2361 N N . ASN A 1 312 ? -1.246 -24.893 -5.894 1.00 95.88 312 ASN A N 1
ATOM 2362 C CA . ASN A 1 312 ? -1.865 -25.649 -4.813 1.00 95.88 312 ASN A CA 1
ATOM 2363 C C . ASN A 1 312 ? -2.279 -24.715 -3.664 1.00 95.88 312 ASN A C 1
ATOM 2365 O O . ASN A 1 312 ? -1.461 -24.325 -2.829 1.00 95.88 312 ASN A O 1
ATOM 2369 N N . ARG A 1 313 ? -3.581 -24.421 -3.583 1.00 92.62 313 ARG A N 1
ATOM 2370 C CA . ARG A 1 313 ? -4.185 -23.583 -2.533 1.00 92.62 313 ARG A CA 1
ATOM 2371 C C . ARG A 1 313 ? -4.041 -24.172 -1.122 1.00 92.62 313 ARG A C 1
ATOM 2373 O O . ARG A 1 313 ? -4.081 -23.434 -0.135 1.00 92.62 313 ARG A O 1
ATOM 2380 N N . ASP A 1 314 ? -3.852 -25.482 -1.013 1.00 94.75 314 ASP A N 1
ATOM 2381 C CA . ASP A 1 314 ? -3.758 -26.179 0.271 1.00 94.75 314 ASP A CA 1
ATOM 2382 C C . ASP A 1 314 ? -2.310 -26.310 0.768 1.00 94.75 314 ASP A C 1
ATOM 2384 O O . ASP A 1 314 ? -2.066 -26.866 1.839 1.00 94.75 314 ASP A O 1
ATOM 2388 N N . ASP A 1 315 ? -1.338 -25.741 0.044 1.00 97.44 315 ASP A N 1
ATOM 2389 C CA . ASP A 1 315 ? 0.056 -25.645 0.484 1.00 97.44 315 ASP A CA 1
ATOM 2390 C C . ASP A 1 315 ? 0.174 -24.701 1.696 1.00 97.44 315 ASP A C 1
ATOM 2392 O O . ASP A 1 315 ? 0.336 -23.482 1.571 1.00 97.44 315 ASP A O 1
ATOM 2396 N N . LYS A 1 316 ? 0.057 -25.283 2.897 1.00 96.00 316 LYS A N 1
ATOM 2397 C CA . LYS A 1 316 ? 0.078 -24.559 4.175 1.00 96.00 316 LYS A CA 1
ATOM 2398 C C . LYS A 1 316 ? 1.360 -23.757 4.370 1.00 96.00 316 LYS A C 1
ATOM 2400 O O . LYS A 1 316 ? 1.287 -22.617 4.819 1.00 96.00 316 LYS A O 1
ATOM 2405 N N . GLU A 1 317 ? 2.513 -24.310 3.995 1.00 97.56 317 GLU A N 1
ATOM 2406 C CA . GLU A 1 317 ? 3.787 -23.598 4.137 1.00 97.56 317 GLU A CA 1
ATOM 2407 C C . GLU A 1 317 ? 3.855 -22.406 3.184 1.00 97.56 317 GLU A C 1
ATOM 2409 O O . GLU A 1 317 ? 4.241 -21.314 3.597 1.00 97.56 317 GLU A O 1
ATOM 2414 N N . ALA A 1 318 ? 3.431 -22.573 1.929 1.00 98.00 318 ALA A N 1
ATOM 2415 C CA . ALA A 1 318 ? 3.418 -21.463 0.985 1.00 98.00 318 ALA A CA 1
ATOM 2416 C C . ALA A 1 318 ? 2.460 -20.344 1.426 1.00 98.00 318 ALA A C 1
ATOM 2418 O O . ALA A 1 318 ? 2.838 -19.174 1.380 1.00 98.00 318 ALA A O 1
ATOM 2419 N N . LYS A 1 319 ? 1.264 -20.681 1.932 1.00 97.06 319 LYS A N 1
ATOM 2420 C CA . LYS A 1 319 ? 0.333 -19.689 2.502 1.00 97.06 319 LYS A CA 1
ATOM 2421 C C . LYS A 1 319 ? 0.918 -18.984 3.724 1.00 97.06 319 LYS A C 1
ATOM 2423 O O . LYS A 1 319 ? 0.868 -17.758 3.791 1.00 97.06 319 LYS A O 1
ATOM 2428 N N . ARG A 1 320 ? 1.522 -19.738 4.648 1.00 97.50 320 ARG A N 1
ATOM 2429 C CA . ARG A 1 320 ? 2.191 -19.205 5.844 1.00 97.50 320 ARG A CA 1
ATOM 2430 C C . ARG A 1 320 ? 3.282 -18.199 5.472 1.00 97.50 320 ARG A C 1
ATOM 2432 O O . ARG A 1 320 ? 3.339 -17.113 6.041 1.00 97.50 320 ARG A O 1
ATOM 2439 N N . GLN A 1 321 ? 4.116 -18.548 4.495 1.00 98.19 321 GLN A N 1
ATOM 2440 C CA . GLN A 1 321 ? 5.211 -17.700 4.024 1.00 98.19 321 GLN A CA 1
ATOM 2441 C C . GLN A 1 321 ? 4.711 -16.465 3.280 1.00 98.19 321 GLN A C 1
ATOM 2443 O O . GLN A 1 321 ? 5.220 -15.376 3.520 1.00 98.19 321 GLN A O 1
ATOM 2448 N N . MET A 1 322 ? 3.691 -16.599 2.428 1.00 98.44 322 MET A N 1
ATOM 2449 C CA . MET A 1 322 ? 3.084 -15.450 1.748 1.00 98.44 322 MET A CA 1
ATOM 2450 C C . MET A 1 322 ? 2.429 -14.479 2.730 1.00 98.44 322 MET A C 1
ATOM 2452 O O . MET A 1 322 ? 2.532 -13.267 2.551 1.00 98.44 322 MET A O 1
ATOM 2456 N N . LEU A 1 323 ? 1.780 -14.994 3.775 1.00 97.75 323 LEU A N 1
ATOM 2457 C CA . LEU A 1 323 ? 1.169 -14.167 4.808 1.00 97.75 323 LEU A CA 1
ATOM 2458 C C . LEU A 1 323 ? 2.229 -13.375 5.587 1.00 97.75 323 LEU A C 1
ATOM 2460 O O . LEU A 1 323 ? 2.100 -12.162 5.722 1.00 97.75 323 LEU A O 1
ATOM 2464 N N . LEU A 1 324 ? 3.322 -14.023 6.000 1.00 97.38 324 LEU A N 1
ATOM 2465 C CA . LEU A 1 324 ? 4.439 -13.334 6.653 1.00 97.38 324 LEU A CA 1
ATOM 2466 C C . LEU A 1 324 ? 5.140 -12.336 5.710 1.00 97.38 324 LEU A C 1
ATOM 2468 O O . LEU A 1 324 ? 5.481 -11.226 6.118 1.00 97.38 324 LEU A O 1
ATOM 2472 N N . ALA A 1 325 ? 5.310 -12.701 4.434 1.00 98.56 325 ALA A N 1
ATOM 2473 C CA . ALA A 1 325 ? 5.847 -11.823 3.395 1.00 98.56 325 ALA A CA 1
ATOM 2474 C C . ALA A 1 325 ? 4.996 -10.567 3.201 1.00 98.56 325 ALA A C 1
ATOM 2476 O O . ALA A 1 325 ? 5.560 -9.493 3.015 1.00 98.56 325 ALA A O 1
ATOM 2477 N N . SER A 1 326 ? 3.668 -10.675 3.298 1.00 98.38 326 SER A N 1
ATOM 2478 C CA . SER A 1 326 ? 2.770 -9.521 3.221 1.00 98.38 326 SER A CA 1
ATOM 2479 C C . SER A 1 326 ? 3.020 -8.520 4.347 1.00 98.38 326 SER A C 1
ATOM 2481 O O . SER A 1 326 ? 3.232 -7.339 4.068 1.00 98.38 326 SER A O 1
ATOM 2483 N N . SER A 1 327 ? 3.097 -8.981 5.597 1.00 98.00 327 SER A N 1
ATOM 2484 C CA . SER A 1 327 ? 3.378 -8.098 6.735 1.00 98.00 327 SER A CA 1
ATOM 2485 C C . SER A 1 327 ? 4.777 -7.483 6.652 1.00 98.00 327 SER A C 1
ATOM 2487 O O . SER A 1 327 ? 4.966 -6.307 6.953 1.00 98.00 327 SER A O 1
ATOM 2489 N N . PHE A 1 328 ? 5.777 -8.245 6.194 1.00 98.12 328 PHE A N 1
ATOM 2490 C CA . PHE A 1 328 ? 7.148 -7.738 6.061 1.00 98.12 328 PHE A CA 1
ATOM 2491 C C . PHE A 1 328 ? 7.267 -6.736 4.914 1.00 98.12 328 PHE A C 1
ATOM 2493 O O . PHE A 1 328 ? 7.871 -5.679 5.096 1.00 98.12 328 PHE A O 1
ATOM 2500 N N . ALA A 1 329 ? 6.627 -6.995 3.771 1.00 98.12 329 ALA A N 1
ATOM 2501 C CA . ALA A 1 329 ? 6.486 -5.990 2.725 1.00 98.12 329 ALA A CA 1
ATOM 2502 C C . ALA A 1 329 ? 5.841 -4.725 3.305 1.00 98.12 329 ALA A C 1
ATOM 2504 O O . ALA A 1 329 ? 6.397 -3.644 3.131 1.00 98.12 329 ALA A O 1
ATOM 2505 N N . GLY A 1 330 ? 4.758 -4.862 4.080 1.00 97.31 330 GLY A N 1
ATOM 2506 C CA . GLY A 1 330 ? 4.103 -3.778 4.816 1.00 97.31 330 GLY A CA 1
ATOM 2507 C C . GLY A 1 330 ? 5.046 -2.943 5.685 1.00 97.31 330 GLY A C 1
ATOM 2508 O O . GLY A 1 330 ? 4.979 -1.713 5.663 1.00 97.31 330 GLY A O 1
ATOM 2509 N N . ILE A 1 331 ? 5.962 -3.573 6.422 1.00 97.06 331 ILE A N 1
ATOM 2510 C CA . ILE A 1 331 ? 6.989 -2.870 7.212 1.00 97.06 331 ILE A CA 1
ATOM 2511 C C . ILE A 1 331 ? 7.987 -2.145 6.294 1.00 97.06 331 ILE A C 1
ATOM 2513 O O . ILE A 1 331 ? 8.325 -0.987 6.553 1.00 97.06 331 ILE A O 1
ATOM 2517 N N . GLY A 1 332 ? 8.429 -2.787 5.210 1.00 97.25 332 GLY A N 1
ATOM 2518 C CA . GLY A 1 332 ? 9.354 -2.205 4.235 1.00 97.25 332 GLY A CA 1
ATOM 2519 C C . GLY A 1 332 ? 8.748 -1.016 3.483 1.00 97.25 332 GLY A C 1
ATOM 2520 O O . GLY A 1 332 ? 9.150 0.136 3.677 1.00 97.25 332 GLY A O 1
ATOM 2521 N N . PHE A 1 333 ? 7.734 -1.262 2.652 1.00 96.75 333 PHE A N 1
ATOM 2522 C CA . PHE A 1 333 ? 7.091 -0.215 1.853 1.00 96.75 333 PHE A CA 1
ATOM 2523 C C . PHE A 1 333 ? 6.341 0.801 2.724 1.00 96.75 333 PHE A C 1
ATOM 2525 O O . PHE A 1 333 ? 6.226 1.963 2.345 1.00 96.75 333 PHE A O 1
ATOM 2532 N N . GLY A 1 334 ? 5.881 0.428 3.922 1.00 95.19 334 GLY A N 1
ATOM 2533 C CA . GLY A 1 334 ? 5.250 1.361 4.857 1.00 95.19 334 GLY A CA 1
ATOM 2534 C C . GLY A 1 334 ? 6.165 2.498 5.326 1.00 95.19 334 GLY A C 1
ATOM 2535 O O . GLY A 1 334 ? 5.653 3.500 5.834 1.00 95.19 334 GLY A O 1
ATOM 2536 N N . ASN A 1 335 ? 7.486 2.354 5.152 1.00 95.50 335 ASN A N 1
ATOM 2537 C CA . ASN A 1 335 ? 8.498 3.352 5.505 1.00 95.50 335 ASN A CA 1
ATOM 2538 C C . ASN A 1 335 ? 9.278 3.878 4.284 1.00 95.50 335 ASN A C 1
ATOM 2540 O O . ASN A 1 335 ? 9.625 5.062 4.255 1.00 95.50 335 ASN A O 1
ATOM 2544 N N . ALA A 1 336 ? 9.522 3.047 3.265 1.00 96.50 336 ALA A N 1
ATOM 2545 C CA . ALA A 1 336 ? 10.149 3.480 2.013 1.00 96.50 336 ALA A CA 1
ATOM 2546 C C . ALA A 1 336 ? 9.148 4.089 1.016 1.00 96.50 336 ALA A C 1
ATOM 2548 O O . ALA A 1 336 ? 9.401 5.138 0.427 1.00 96.50 336 ALA A O 1
ATOM 2549 N N . GLY A 1 337 ? 7.974 3.486 0.890 1.00 94.88 337 GLY A N 1
ATOM 2550 C CA . GLY A 1 337 ? 6.960 3.791 -0.111 1.00 94.88 337 GLY A CA 1
ATOM 2551 C C . GLY A 1 337 ? 7.028 2.894 -1.340 1.00 94.88 337 GLY A C 1
ATOM 2552 O O . GLY A 1 337 ? 7.819 1.964 -1.411 1.00 94.88 337 GLY A O 1
ATOM 2553 N N . VAL A 1 338 ? 6.164 3.202 -2.302 1.00 94.69 338 VAL A N 1
ATOM 2554 C CA . VAL A 1 338 ? 6.069 2.571 -3.626 1.00 94.69 338 VAL A CA 1
ATOM 2555 C C . VAL A 1 338 ? 6.029 3.648 -4.704 1.00 94.69 338 VAL A C 1
ATOM 2557 O O . VAL A 1 338 ? 5.885 4.832 -4.380 1.00 94.69 338 VAL A O 1
ATOM 2560 N N . HIS A 1 339 ? 6.153 3.263 -5.975 1.00 93.62 339 HIS A N 1
ATOM 2561 C CA . HIS A 1 339 ? 6.338 4.217 -7.061 1.00 93.62 339 HIS A CA 1
ATOM 2562 C C . HIS A 1 339 ? 5.436 3.972 -8.285 1.00 93.62 339 HIS A C 1
ATOM 2564 O O . HIS A 1 339 ? 4.217 4.044 -8.172 1.00 93.62 339 HIS A O 1
ATOM 2570 N N . LEU A 1 340 ? 6.013 3.809 -9.478 1.00 90.81 340 LEU A N 1
ATOM 2571 C CA . LEU A 1 340 ? 5.340 3.772 -10.779 1.00 90.81 340 LEU A CA 1
ATOM 2572 C C . LEU A 1 340 ? 4.217 2.737 -10.933 1.00 90.81 340 LEU A C 1
ATOM 2574 O O . LEU A 1 340 ? 3.172 3.119 -11.455 1.00 90.81 340 LEU A O 1
ATOM 2578 N N . CYS A 1 341 ? 4.381 1.477 -10.518 1.00 90.75 341 CYS A N 1
ATOM 2579 C CA . CYS A 1 341 ? 3.303 0.487 -10.601 1.00 90.75 341 CYS A CA 1
ATOM 2580 C C . CYS A 1 341 ? 2.105 1.005 -9.806 1.00 90.75 341 CYS A C 1
ATOM 2582 O O . CYS A 1 341 ? 1.048 1.255 -10.388 1.00 90.75 341 CYS A O 1
ATOM 2584 N N . HIS A 1 342 ? 2.307 1.308 -8.520 1.00 91.44 342 HIS A N 1
ATOM 2585 C CA . HIS A 1 342 ? 1.263 1.848 -7.645 1.00 91.44 342 HIS A CA 1
ATOM 2586 C C . HIS A 1 342 ? 0.748 3.250 -8.049 1.00 91.44 342 HIS A C 1
ATOM 2588 O O . HIS A 1 342 ? -0.384 3.617 -7.733 1.00 91.44 342 HIS A O 1
ATOM 2594 N N . GLY A 1 343 ? 1.535 4.041 -8.781 1.00 86.75 343 GLY A N 1
ATOM 2595 C CA . GLY A 1 343 ? 1.127 5.343 -9.317 1.00 86.75 343 GLY A CA 1
ATOM 2596 C C . GLY A 1 343 ? 0.272 5.259 -10.579 1.00 86.75 343 GLY A C 1
ATOM 2597 O O . GLY A 1 343 ? -0.574 6.124 -10.806 1.00 86.75 343 GLY A O 1
ATOM 2598 N N . ILE A 1 344 ? 0.455 4.216 -11.392 1.00 82.81 344 ILE A N 1
ATOM 2599 C CA . ILE A 1 344 ? -0.271 4.027 -12.656 1.00 82.81 344 ILE A CA 1
ATOM 2600 C C . ILE A 1 344 ? -1.582 3.251 -12.436 1.00 82.81 344 ILE A C 1
ATOM 2602 O O . ILE A 1 344 ? -2.591 3.557 -13.078 1.00 82.81 344 ILE A O 1
ATOM 2606 N N . ILE A 1 345 ? -1.622 2.302 -11.491 1.00 74.50 345 ILE A N 1
ATOM 2607 C CA . ILE A 1 345 ? -2.806 1.455 -11.219 1.00 74.50 345 ILE A CA 1
ATOM 2608 C C . ILE A 1 345 ? -4.094 2.192 -10.907 1.00 74.50 345 ILE A C 1
ATOM 2610 O O . ILE A 1 345 ? -5.179 1.641 -11.104 1.00 74.50 345 ILE A O 1
ATOM 2614 N N . VAL A 1 346 ? -3.989 3.415 -10.396 1.00 67.06 346 VAL A N 1
ATOM 2615 C CA . VAL A 1 346 ? -5.142 4.196 -9.968 1.00 67.06 346 VAL A CA 1
ATOM 2616 C C . VAL A 1 346 ? -6.082 4.424 -11.146 1.00 67.06 346 VAL A C 1
ATOM 2618 O O . VAL A 1 346 ? -7.300 4.421 -10.993 1.00 67.06 346 VAL A O 1
ATOM 2621 N N . GLN A 1 347 ? -5.508 4.513 -12.342 1.00 72.94 347 GLN A N 1
ATOM 2622 C CA . GLN A 1 347 ? -6.255 4.672 -13.573 1.00 72.94 347 GLN A CA 1
ATOM 2623 C C . GLN A 1 347 ? -6.718 3.326 -14.140 1.00 72.94 347 GLN A C 1
ATOM 2625 O O . GLN A 1 347 ? -7.815 3.232 -14.675 1.00 72.94 347 GLN A O 1
ATOM 2630 N N . ILE A 1 348 ? -5.955 2.253 -13.958 1.00 80.12 348 ILE A N 1
ATOM 2631 C CA . ILE A 1 348 ? -6.333 0.916 -14.445 1.00 80.12 348 ILE A CA 1
ATOM 2632 C C . ILE A 1 348 ? -7.536 0.372 -13.662 1.00 80.12 348 ILE A C 1
ATOM 2634 O O . ILE A 1 348 ? -8.554 -0.014 -14.221 1.00 80.12 348 ILE A O 1
ATOM 2638 N N . SER A 1 349 ? -7.476 0.397 -12.337 1.00 78.69 349 SER A N 1
ATOM 2639 C CA . SER A 1 349 ? -8.599 -0.060 -11.510 1.00 78.69 349 SER A CA 1
ATOM 2640 C C . SER A 1 349 ? -9.777 0.926 -11.552 1.00 78.69 349 SER A C 1
ATOM 2642 O O . SER A 1 349 ? -10.923 0.521 -11.766 1.00 78.69 349 SER A O 1
ATOM 2644 N N . GLY A 1 350 ? -9.503 2.233 -11.442 1.00 76.81 350 GLY A N 1
ATOM 2645 C CA . GLY A 1 350 ? -10.523 3.283 -11.444 1.00 76.81 350 GLY A CA 1
ATOM 2646 C C . GLY A 1 350 ? -11.293 3.387 -12.763 1.00 76.81 350 GLY A C 1
ATOM 2647 O O . GLY A 1 350 ? -12.528 3.413 -12.755 1.00 76.81 350 GLY A O 1
ATOM 2648 N N . PHE A 1 351 ? -10.601 3.390 -13.911 1.00 79.38 351 PHE A N 1
ATOM 2649 C CA . PHE A 1 351 ? -11.277 3.476 -15.207 1.00 79.38 351 PHE A CA 1
ATOM 2650 C C . PHE A 1 351 ? -11.973 2.193 -15.614 1.00 79.38 351 PHE A C 1
ATOM 2652 O O . PHE A 1 351 ? -12.892 2.293 -16.419 1.00 79.38 351 PHE A O 1
ATOM 2659 N N . ASN A 1 352 ? -11.632 1.023 -15.070 1.00 85.06 352 ASN A N 1
ATOM 2660 C CA . ASN A 1 352 ? -12.348 -0.207 -15.408 1.00 85.06 352 ASN A CA 1
ATOM 2661 C C . ASN A 1 352 ? -13.869 -0.074 -15.201 1.00 85.06 352 ASN A C 1
ATOM 2663 O O . ASN A 1 352 ? -14.648 -0.603 -15.988 1.00 85.06 352 ASN A O 1
ATOM 2667 N N . LYS A 1 353 ? -14.293 0.724 -14.210 1.00 77.00 353 LYS A N 1
ATOM 2668 C CA . LYS A 1 353 ? -15.707 0.992 -13.897 1.00 77.00 353 LYS A CA 1
ATOM 2669 C C . LYS A 1 353 ? -16.461 1.683 -15.044 1.00 77.00 353 LYS A C 1
ATOM 2671 O O . LYS A 1 353 ? -17.639 1.407 -15.261 1.00 77.00 353 LYS A O 1
ATOM 2676 N N . THR A 1 354 ? -15.796 2.572 -15.788 1.00 78.50 354 THR A N 1
ATOM 2677 C CA . THR A 1 354 ? -16.409 3.337 -16.896 1.00 78.50 354 THR A CA 1
ATOM 2678 C C . THR A 1 354 ? -15.886 2.968 -18.285 1.00 78.50 354 THR A C 1
ATOM 2680 O O . THR A 1 354 ? -16.506 3.340 -19.273 1.00 78.50 354 THR A O 1
ATOM 2683 N N . GLY A 1 355 ? -14.743 2.294 -18.359 1.00 82.44 355 GLY A N 1
ATOM 2684 C CA . GLY A 1 355 ? -14.011 1.957 -19.576 1.00 82.44 355 GLY A CA 1
ATOM 2685 C C . GLY A 1 355 ? -14.230 0.495 -19.967 1.00 82.44 355 GLY A C 1
ATOM 2686 O O . GLY A 1 355 ? -15.356 0.150 -20.323 1.00 82.44 355 GLY A O 1
ATOM 2687 N N . PRO A 1 356 ? -13.196 -0.368 -19.921 1.00 83.06 356 PRO A N 1
ATOM 2688 C CA . PRO A 1 356 ? -13.284 -1.724 -20.465 1.00 83.06 356 PRO A CA 1
ATOM 2689 C C . PRO A 1 356 ? -14.282 -2.637 -19.746 1.00 83.06 356 PRO A C 1
ATOM 2691 O O . PRO A 1 356 ? -14.718 -3.617 -20.343 1.00 83.06 356 PRO A O 1
ATOM 2694 N N . LYS A 1 357 ? -14.662 -2.325 -18.497 1.00 88.00 357 LYS A N 1
ATOM 2695 C CA . LYS A 1 357 ? -15.597 -3.126 -17.690 1.00 88.00 357 LYS A CA 1
ATOM 2696 C C . LYS A 1 357 ? -15.208 -4.605 -17.644 1.00 88.00 357 LYS A C 1
ATOM 2698 O O . LYS A 1 357 ? -16.061 -5.490 -17.651 1.00 88.00 357 LYS A O 1
ATOM 2703 N N . TRP A 1 358 ? -13.908 -4.862 -17.570 1.00 89.94 358 TRP A N 1
ATOM 2704 C CA . TRP A 1 358 ? -13.370 -6.201 -17.452 1.00 89.94 358 TRP A CA 1
ATOM 2705 C C . TRP A 1 358 ? -13.744 -6.810 -16.098 1.00 89.94 358 TRP A C 1
ATOM 2707 O O . TRP A 1 358 ? -13.752 -6.124 -15.070 1.00 89.94 358 TRP A O 1
ATOM 2717 N N . MET A 1 359 ? -14.057 -8.102 -16.109 1.00 89.69 359 MET A N 1
ATOM 2718 C CA . MET A 1 359 ? -14.357 -8.895 -14.923 1.00 89.69 359 MET A CA 1
ATOM 2719 C C . MET A 1 359 ? -13.305 -9.980 -14.764 1.00 89.69 359 MET A C 1
ATOM 2721 O O . MET A 1 359 ? -13.074 -10.769 -15.681 1.00 89.69 359 MET A O 1
ATOM 2725 N N . HIS A 1 360 ? -12.688 -10.033 -13.586 1.00 89.69 360 HIS A N 1
ATOM 2726 C CA . HIS A 1 360 ? -11.747 -11.095 -13.278 1.00 89.69 360 HIS A CA 1
ATOM 2727 C C . HIS A 1 360 ? -12.490 -12.429 -13.118 1.00 89.69 360 HIS A C 1
ATOM 2729 O O . HIS A 1 360 ? -13.332 -12.538 -12.228 1.00 89.69 360 HIS A O 1
ATOM 2735 N N . PRO A 1 361 ? -12.151 -13.480 -13.889 1.00 86.12 361 PRO A N 1
ATOM 2736 C CA . PRO A 1 361 ? -12.916 -14.732 -13.899 1.00 86.12 361 PRO A CA 1
ATOM 2737 C C . PRO A 1 361 ? -12.922 -15.455 -12.544 1.00 86.12 361 PRO A C 1
ATOM 2739 O O . PRO A 1 361 ? -13.860 -16.168 -12.219 1.00 86.12 361 PRO A O 1
ATOM 2742 N N . GLY A 1 362 ? -11.874 -15.262 -11.739 1.00 85.69 362 GLY A N 1
ATOM 2743 C CA . GLY A 1 362 ? -11.767 -15.828 -10.390 1.00 85.69 362 GLY A CA 1
ATOM 2744 C C . GLY A 1 362 ? -12.353 -14.987 -9.246 1.00 85.69 362 GLY A C 1
ATOM 2745 O O . GLY A 1 362 ? -12.162 -15.368 -8.094 1.00 85.69 362 GLY A O 1
ATOM 2746 N N . TYR A 1 363 ? -12.991 -13.842 -9.519 1.00 86.00 363 TYR A N 1
ATOM 2747 C CA . TYR A 1 363 ? -13.612 -13.000 -8.486 1.00 86.00 363 TYR A CA 1
ATOM 2748 C C . TYR A 1 363 ? -15.134 -13.071 -8.589 1.00 86.00 363 TYR A C 1
ATOM 2750 O O . TYR A 1 363 ? -15.707 -12.782 -9.635 1.00 86.00 363 TYR A O 1
ATOM 2758 N N . VAL A 1 364 ? -15.789 -13.411 -7.479 1.00 80.81 364 VAL A N 1
ATOM 2759 C CA . VAL A 1 364 ? -17.253 -13.419 -7.376 1.00 80.81 364 VAL A CA 1
ATOM 2760 C C . VAL A 1 364 ? -17.703 -12.047 -6.887 1.00 80.81 364 VAL A C 1
ATOM 2762 O O . VAL A 1 364 ? -17.769 -11.795 -5.687 1.00 80.81 364 VAL A O 1
ATOM 2765 N N . VAL A 1 365 ? -17.946 -11.140 -7.830 1.00 81.62 365 VAL A N 1
ATOM 2766 C CA . VAL A 1 365 ? -18.421 -9.778 -7.562 1.00 81.62 365 VAL A CA 1
ATOM 2767 C C . VAL A 1 365 ? -19.517 -9.393 -8.552 1.00 81.62 365 VAL A C 1
ATOM 2769 O O . VAL A 1 365 ? -19.568 -9.881 -9.677 1.00 81.62 365 VAL A O 1
ATOM 2772 N N . ASP A 1 366 ? -20.385 -8.485 -8.130 1.00 82.50 366 ASP A N 1
ATOM 2773 C CA . ASP A 1 366 ? -21.521 -7.943 -8.879 1.00 82.50 366 ASP A CA 1
ATOM 2774 C C . ASP A 1 366 ? -21.124 -6.851 -9.891 1.00 82.50 366 ASP A C 1
ATOM 2776 O O . ASP A 1 366 ? -21.958 -6.372 -10.662 1.00 82.50 366 ASP A O 1
ATOM 2780 N N . LYS A 1 367 ? -19.853 -6.426 -9.892 1.00 84.31 367 LYS A N 1
ATOM 2781 C CA . LYS A 1 367 ? -19.356 -5.284 -10.672 1.00 84.31 367 LYS A CA 1
ATOM 2782 C C . LYS A 1 367 ? -18.026 -5.596 -11.363 1.00 84.31 367 LYS A C 1
ATOM 2784 O O . LYS A 1 367 ? -17.212 -6.332 -10.809 1.00 84.31 367 LYS A O 1
ATOM 2789 N N . PRO A 1 368 ? -17.747 -4.976 -12.527 1.00 87.81 368 PRO A N 1
ATOM 2790 C CA . PRO A 1 368 ? -16.442 -5.059 -13.170 1.00 87.81 368 PRO A CA 1
ATOM 2791 C C . PRO A 1 368 ? -15.286 -4.703 -12.236 1.00 87.81 368 PRO A C 1
ATOM 2793 O O . PRO A 1 368 ? -15.252 -3.612 -11.662 1.00 87.81 368 PRO A O 1
ATOM 2796 N N . ILE A 1 369 ? -14.304 -5.598 -12.142 1.00 87.62 369 ILE A N 1
ATOM 2797 C CA . ILE A 1 369 ? -13.117 -5.414 -11.312 1.00 87.62 369 ILE A CA 1
ATOM 2798 C C . ILE A 1 369 ? -11.868 -5.915 -12.037 1.00 87.62 369 ILE A C 1
ATOM 2800 O O . ILE A 1 369 ? -11.818 -7.048 -12.515 1.00 87.62 369 ILE A O 1
ATOM 2804 N N . ILE A 1 370 ? -10.840 -5.066 -12.068 1.00 89.88 370 ILE A N 1
ATOM 2805 C CA . ILE A 1 370 ? -9.452 -5.499 -12.224 1.00 89.88 370 ILE A CA 1
ATOM 2806 C C . ILE A 1 370 ? -8.865 -5.425 -10.812 1.00 89.88 370 ILE A C 1
ATOM 2808 O O . ILE A 1 370 ? -8.719 -4.316 -10.292 1.00 89.88 370 ILE A O 1
ATOM 2812 N N . PRO A 1 371 ? -8.590 -6.565 -10.155 1.00 88.44 371 PRO A N 1
ATOM 2813 C CA . PRO A 1 371 ? -8.055 -6.572 -8.802 1.00 88.44 371 PRO A CA 1
ATOM 2814 C C . PRO A 1 371 ? -6.776 -5.739 -8.696 1.00 88.44 371 PRO A C 1
ATOM 2816 O O . PRO A 1 371 ? -5.985 -5.679 -9.641 1.00 88.44 371 PRO A O 1
ATOM 2819 N N . HIS A 1 372 ? -6.560 -5.105 -7.544 1.00 88.56 372 HIS A N 1
ATOM 2820 C CA . HIS A 1 372 ? -5.414 -4.222 -7.313 1.00 88.56 372 HIS A CA 1
ATOM 2821 C C . HIS A 1 372 ? -4.072 -4.881 -7.664 1.00 88.56 372 HIS A C 1
ATOM 2823 O O . HIS A 1 372 ? -3.319 -4.350 -8.476 1.00 88.56 372 HIS A O 1
ATOM 2829 N N . GLY A 1 373 ? -3.842 -6.090 -7.149 1.00 90.00 373 GLY A N 1
ATOM 2830 C CA . GLY A 1 373 ? -2.646 -6.892 -7.405 1.00 90.00 373 GLY A CA 1
ATOM 2831 C C . GLY A 1 373 ? -2.400 -7.226 -8.876 1.00 90.00 373 GLY A C 1
ATOM 2832 O O . GLY A 1 373 ? -1.276 -7.183 -9.366 1.00 90.00 373 GLY A O 1
ATOM 2833 N N . VAL A 1 374 ? -3.473 -7.511 -9.616 1.00 90.19 374 VAL A N 1
ATOM 2834 C CA . VAL A 1 374 ? -3.406 -7.726 -11.070 1.00 90.19 374 VAL A CA 1
ATOM 2835 C C . VAL A 1 374 ? -3.114 -6.412 -11.798 1.00 90.19 374 VAL A C 1
ATOM 2837 O O . VAL A 1 374 ? -2.379 -6.400 -12.779 1.00 90.19 374 VAL A O 1
ATOM 2840 N N . SER A 1 375 ? -3.638 -5.290 -11.300 1.00 87.50 375 SER A N 1
ATOM 2841 C CA . SER A 1 375 ? -3.386 -3.964 -11.874 1.00 87.50 375 SER A CA 1
ATOM 2842 C C . SER A 1 375 ? -1.928 -3.525 -11.700 1.00 87.50 375 SER A C 1
ATOM 2844 O O . SER A 1 375 ? -1.384 -2.904 -12.612 1.00 87.50 375 SER A O 1
ATOM 2846 N N . VAL A 1 376 ? -1.294 -3.826 -10.553 1.00 88.12 376 VAL A N 1
ATOM 2847 C CA . VAL A 1 376 ? 0.111 -3.443 -10.269 1.00 88.12 376 VAL A CA 1
ATOM 2848 C C . VAL A 1 376 ? 1.119 -4.304 -11.018 1.00 88.12 376 VAL A C 1
ATOM 2850 O O . VAL A 1 376 ? 2.288 -3.930 -11.082 1.00 88.12 376 VAL A O 1
ATOM 2853 N N . ALA A 1 377 ? 0.678 -5.410 -11.630 1.00 84.31 377 ALA A N 1
ATOM 2854 C CA . ALA A 1 377 ? 1.497 -6.313 -12.433 1.00 84.31 377 ALA A CA 1
ATOM 2855 C C . ALA A 1 377 ? 1.906 -5.721 -13.796 1.00 84.31 377 ALA A C 1
ATOM 2857 O O . ALA A 1 377 ? 1.842 -6.370 -14.841 1.00 84.31 377 ALA A O 1
ATOM 2858 N N . LEU A 1 378 ? 2.353 -4.466 -13.776 1.00 71.94 378 LEU A N 1
ATOM 2859 C CA . LEU A 1 378 ? 2.986 -3.763 -14.874 1.00 71.94 378 LEU A CA 1
ATOM 2860 C C . LEU A 1 378 ? 4.502 -3.783 -14.699 1.00 71.94 378 LEU A C 1
ATOM 2862 O O . LEU A 1 378 ? 5.057 -3.461 -13.653 1.00 71.94 378 LEU A O 1
ATOM 2866 N N . THR A 1 379 ? 5.198 -4.112 -15.772 1.00 74.06 379 THR A N 1
ATOM 2867 C CA . THR A 1 379 ? 6.656 -4.218 -15.802 1.00 74.06 379 THR A CA 1
ATOM 2868 C C . THR A 1 379 ? 7.297 -2.853 -16.078 1.00 74.06 379 THR A C 1
ATOM 2870 O O . THR A 1 379 ? 7.717 -2.569 -17.202 1.00 74.06 379 THR A O 1
ATOM 2873 N N . VAL A 1 380 ? 7.365 -1.993 -15.057 1.00 82.44 380 VAL A N 1
ATOM 2874 C CA . VAL A 1 380 ? 7.975 -0.645 -15.144 1.00 82.44 380 VAL A CA 1
ATOM 2875 C C . VAL A 1 380 ? 9.494 -0.649 -14.925 1.00 82.44 380 VAL A C 1
ATOM 2877 O O . VAL A 1 380 ? 10.169 0.327 -15.236 1.00 82.44 380 VAL A O 1
ATOM 2880 N N . PHE A 1 381 ? 10.050 -1.755 -14.429 1.00 88.81 381 PHE A N 1
ATOM 2881 C CA . PHE A 1 381 ? 11.430 -1.829 -13.932 1.00 88.81 381 PHE A CA 1
ATOM 2882 C C . PHE A 1 381 ? 12.507 -1.697 -15.007 1.00 88.81 381 PHE A C 1
ATOM 2884 O O . PHE A 1 381 ? 13.629 -1.291 -14.723 1.00 88.81 381 PHE A O 1
ATOM 2891 N N . ARG A 1 382 ? 12.147 -1.944 -16.269 1.00 88.94 382 ARG A N 1
ATOM 2892 C CA . ARG A 1 382 ? 13.002 -1.616 -17.412 1.00 88.94 382 ARG A CA 1
ATOM 2893 C C . ARG A 1 382 ? 13.344 -0.122 -17.452 1.00 88.94 382 ARG A C 1
ATOM 2895 O O . ARG A 1 382 ? 14.475 0.242 -17.745 1.00 88.94 382 ARG A O 1
ATOM 2902 N N . PHE A 1 383 ? 12.365 0.734 -17.153 1.00 90.06 383 PHE A N 1
ATOM 2903 C CA . PHE A 1 383 ? 12.532 2.188 -17.146 1.00 90.06 383 PHE A CA 1
ATOM 2904 C C . PHE A 1 383 ? 13.354 2.669 -15.944 1.00 90.06 383 PHE A C 1
ATOM 2906 O O . PHE A 1 383 ? 14.148 3.595 -16.085 1.00 90.06 383 PHE A O 1
ATOM 2913 N N . THR A 1 384 ? 13.185 2.052 -14.772 1.00 92.50 384 THR A N 1
ATOM 2914 C CA . THR A 1 384 ? 13.877 2.474 -13.542 1.00 92.50 384 THR A CA 1
ATOM 2915 C C . THR A 1 384 ? 15.290 1.909 -13.413 1.00 92.50 384 THR A C 1
ATOM 2917 O O . THR A 1 384 ? 16.103 2.515 -12.716 1.00 92.50 384 THR A O 1
ATOM 2920 N N . SER A 1 385 ? 15.610 0.811 -14.111 1.00 93.75 385 SER A N 1
ATOM 2921 C CA . SER A 1 385 ? 16.901 0.112 -14.015 1.00 93.75 385 SER A CA 1
ATOM 2922 C C . SER A 1 385 ? 18.136 1.007 -14.128 1.00 93.75 385 SER A C 1
ATOM 2924 O O . SER A 1 385 ? 19.024 0.850 -13.294 1.00 93.75 385 SER A O 1
ATOM 2926 N N . PRO A 1 386 ? 18.214 1.981 -15.061 1.00 92.81 386 PRO A N 1
ATOM 2927 C CA . PRO A 1 386 ? 19.393 2.842 -15.175 1.00 92.81 386 PRO A CA 1
ATOM 2928 C C . PRO A 1 386 ? 19.672 3.711 -13.938 1.00 92.81 386 PRO A C 1
ATOM 2930 O O . PRO A 1 386 ? 20.756 4.268 -13.819 1.00 92.81 386 PRO A O 1
ATOM 2933 N N . SER A 1 387 ? 18.700 3.870 -13.030 1.00 91.44 387 SER A N 1
ATOM 2934 C CA . SER A 1 387 ? 18.869 4.686 -11.820 1.00 91.44 387 SER A CA 1
ATOM 2935 C C . SER A 1 387 ? 19.557 3.942 -10.672 1.00 91.44 387 SER A C 1
ATOM 2937 O O . SER A 1 387 ? 20.134 4.591 -9.806 1.00 91.44 387 SER A O 1
ATOM 2939 N N . SER A 1 388 ? 19.459 2.610 -10.642 1.00 94.12 388 SER A N 1
ATOM 2940 C CA . SER A 1 388 ? 20.074 1.744 -9.622 1.00 94.12 388 SER A CA 1
ATOM 2941 C C . SER A 1 388 ? 20.307 0.325 -10.168 1.00 94.12 388 SER A C 1
ATOM 2943 O O . SER A 1 388 ? 19.626 -0.626 -9.751 1.00 94.12 388 SER A O 1
ATOM 2945 N N . PRO A 1 389 ? 21.214 0.152 -11.152 1.00 95.06 389 PRO A N 1
ATOM 2946 C CA . PRO A 1 389 ? 21.432 -1.135 -11.817 1.00 95.06 389 PRO A CA 1
ATOM 2947 C C . PRO A 1 389 ? 21.761 -2.274 -10.847 1.00 95.06 389 PRO A C 1
ATOM 2949 O O . PRO A 1 389 ? 21.316 -3.401 -11.045 1.00 95.06 389 PRO A O 1
ATOM 2952 N N . GLU A 1 390 ? 22.472 -1.983 -9.759 1.00 95.75 390 GLU A N 1
ATOM 2953 C CA . GLU A 1 390 ? 22.835 -2.936 -8.711 1.00 95.75 390 GLU A CA 1
ATOM 2954 C C . GLU A 1 390 ? 21.611 -3.512 -7.984 1.00 95.75 390 GLU A C 1
ATOM 2956 O O . GLU A 1 390 ? 21.497 -4.729 -7.826 1.00 95.75 390 GLU A O 1
ATOM 2961 N N . ARG A 1 391 ? 20.638 -2.665 -7.626 1.00 97.19 391 ARG A N 1
ATOM 2962 C CA . ARG A 1 391 ? 19.386 -3.103 -6.987 1.00 97.19 391 ARG A CA 1
ATOM 2963 C C . ARG A 1 391 ? 18.526 -3.914 -7.956 1.00 97.19 391 ARG A C 1
ATOM 2965 O O . ARG A 1 391 ? 17.929 -4.922 -7.579 1.00 97.19 391 ARG A O 1
ATOM 2972 N N . HIS A 1 392 ? 18.498 -3.520 -9.228 1.00 97.50 392 HIS A N 1
ATOM 2973 C CA . HIS A 1 392 ? 17.773 -4.263 -10.260 1.00 97.50 392 HIS A CA 1
ATOM 2974 C C . HIS A 1 392 ? 18.444 -5.606 -10.582 1.00 97.50 392 HIS A C 1
ATOM 2976 O O . HIS A 1 392 ? 17.751 -6.577 -10.884 1.00 97.50 392 HIS A O 1
ATOM 2982 N N . ARG A 1 393 ? 19.773 -5.700 -10.453 1.00 97.50 393 ARG A N 1
ATOM 2983 C CA . ARG A 1 393 ? 20.538 -6.944 -10.600 1.00 97.50 393 ARG A CA 1
ATOM 2984 C C . ARG A 1 393 ? 20.240 -7.926 -9.469 1.00 97.50 393 ARG A C 1
ATOM 2986 O O . ARG A 1 393 ? 20.054 -9.111 -9.734 1.00 97.50 393 ARG A O 1
ATOM 2993 N N . GLU A 1 394 ? 20.117 -7.438 -8.236 1.00 98.12 394 GLU A N 1
ATOM 2994 C CA . GLU A 1 394 ? 19.663 -8.251 -7.101 1.00 98.12 394 GLU A CA 1
ATOM 2995 C C . GLU A 1 394 ? 18.244 -8.787 -7.335 1.00 98.12 394 GLU A C 1
ATOM 2997 O O . GLU A 1 394 ? 18.002 -9.988 -7.216 1.00 98.12 394 GLU A O 1
ATOM 3002 N N . ALA A 1 395 ? 17.313 -7.927 -7.760 1.00 97.75 395 ALA A N 1
ATOM 3003 C CA . ALA A 1 395 ? 15.964 -8.358 -8.119 1.00 97.75 395 ALA A CA 1
ATOM 3004 C C . ALA A 1 395 ? 15.978 -9.410 -9.244 1.00 97.75 395 ALA A C 1
ATOM 3006 O O . ALA A 1 395 ? 15.300 -10.432 -9.142 1.00 97.75 395 ALA A O 1
ATOM 3007 N N . ALA A 1 396 ? 16.787 -9.204 -10.287 1.00 97.31 396 ALA A N 1
ATOM 3008 C CA . ALA A 1 396 ? 16.943 -10.149 -11.390 1.00 97.31 396 ALA A CA 1
ATOM 3009 C C . ALA A 1 396 ? 17.442 -11.521 -10.916 1.00 97.31 396 ALA A C 1
ATOM 3011 O O . ALA A 1 396 ? 16.883 -12.539 -11.325 1.00 97.31 396 ALA A O 1
ATOM 3012 N N . ALA A 1 397 ? 18.436 -11.552 -10.023 1.00 98.00 397 ALA A N 1
ATOM 3013 C CA . ALA A 1 397 ? 18.924 -12.787 -9.415 1.00 98.00 397 ALA A CA 1
ATOM 3014 C C . ALA A 1 397 ? 17.823 -13.506 -8.622 1.00 98.00 397 ALA A C 1
ATOM 3016 O O . ALA A 1 397 ? 17.661 -14.719 -8.761 1.00 98.00 397 ALA A O 1
ATOM 3017 N N . ILE A 1 398 ? 17.017 -12.759 -7.853 1.00 98.31 398 ILE A N 1
ATOM 3018 C CA . ILE A 1 398 ? 15.890 -13.314 -7.090 1.00 98.31 398 ILE A CA 1
ATOM 3019 C C . ILE A 1 398 ? 14.880 -13.990 -8.021 1.00 98.31 398 ILE A C 1
ATOM 3021 O O . ILE A 1 398 ? 14.536 -15.148 -7.788 1.00 98.31 398 ILE A O 1
ATOM 3025 N N . PHE A 1 399 ? 14.431 -13.309 -9.081 1.00 97.56 399 PHE A N 1
ATOM 3026 C CA . PHE A 1 399 ? 13.486 -13.897 -10.039 1.00 97.56 399 PHE A CA 1
ATOM 3027 C C . PHE A 1 399 ? 14.072 -15.090 -10.801 1.00 97.56 399 PHE A C 1
ATOM 3029 O O . PHE A 1 399 ? 13.353 -16.049 -11.070 1.00 97.56 399 PHE A O 1
ATOM 3036 N N . ALA A 1 400 ? 15.368 -15.055 -11.115 1.00 95.50 400 ALA A N 1
ATOM 3037 C CA . ALA A 1 400 ? 16.070 -16.165 -11.752 1.00 95.50 400 ALA A CA 1
ATOM 3038 C C . ALA A 1 400 ? 16.343 -17.345 -10.795 1.00 95.50 400 ALA A C 1
ATOM 3040 O O . ALA A 1 400 ? 16.808 -18.392 -11.240 1.00 95.50 400 ALA A O 1
ATOM 3041 N N . GLY A 1 401 ? 16.061 -17.200 -9.494 1.00 95.62 401 GLY A N 1
ATOM 3042 C CA . GLY A 1 401 ? 16.316 -18.237 -8.494 1.00 95.62 401 GLY A CA 1
ATOM 3043 C C . GLY A 1 401 ? 17.805 -18.482 -8.235 1.00 95.62 401 GLY A C 1
ATOM 3044 O O . GLY A 1 401 ? 18.175 -19.583 -7.834 1.00 95.62 401 GLY A O 1
ATOM 3045 N N . THR A 1 402 ? 18.651 -17.475 -8.466 1.00 95.56 402 THR A N 1
ATOM 3046 C CA . THR A 1 402 ? 20.107 -17.552 -8.291 1.00 95.56 402 THR A CA 1
ATOM 3047 C C . THR A 1 402 ? 20.634 -16.393 -7.428 1.00 95.56 402 THR A C 1
ATOM 3049 O O . THR A 1 402 ? 19.884 -15.739 -6.696 1.00 95.56 402 THR A O 1
ATOM 3052 N N . ARG A 1 403 ? 21.948 -16.173 -7.445 1.00 95.00 403 ARG A N 1
ATOM 3053 C CA . ARG A 1 403 ? 22.675 -15.141 -6.708 1.00 95.00 403 ARG A CA 1
ATOM 3054 C C . ARG A 1 403 ? 23.284 -14.116 -7.664 1.00 95.00 403 ARG A C 1
ATOM 3056 O O . ARG A 1 403 ? 23.478 -14.388 -8.843 1.00 95.00 403 ARG A O 1
ATOM 3063 N N . VAL A 1 404 ? 23.615 -12.935 -7.151 1.00 95.12 404 VAL A N 1
ATOM 3064 C CA . VAL A 1 404 ? 24.217 -11.856 -7.957 1.00 95.12 404 VAL A CA 1
ATOM 3065 C C . VAL A 1 404 ? 25.607 -12.182 -8.509 1.00 95.12 404 VAL A C 1
ATOM 3067 O O . VAL A 1 404 ? 25.995 -11.611 -9.524 1.00 95.12 404 VAL A O 1
ATOM 3070 N N . ASP A 1 405 ? 26.342 -13.089 -7.864 1.00 95.25 405 ASP A N 1
ATOM 3071 C CA . ASP A 1 405 ? 27.661 -13.572 -8.292 1.00 95.25 405 ASP A CA 1
ATOM 3072 C C . ASP A 1 405 ? 27.580 -14.645 -9.395 1.00 95.25 405 ASP A C 1
ATOM 3074 O O . ASP A 1 405 ? 28.577 -14.895 -10.078 1.00 95.25 405 ASP A O 1
ATOM 3078 N N . ASP A 1 406 ? 26.398 -15.220 -9.640 1.00 96.81 406 ASP A N 1
ATOM 3079 C CA . ASP A 1 406 ? 26.170 -16.193 -10.707 1.00 96.81 406 ASP A CA 1
ATOM 3080 C C . ASP A 1 406 ? 26.561 -15.603 -12.075 1.00 96.81 406 ASP A C 1
ATOM 3082 O O . ASP A 1 406 ? 26.127 -14.494 -12.401 1.00 96.81 406 ASP A O 1
ATOM 3086 N N . PRO A 1 407 ? 27.350 -16.308 -12.911 1.00 94.19 407 PRO A N 1
ATOM 3087 C CA . PRO A 1 407 ? 27.783 -15.813 -14.218 1.00 94.19 407 PRO A CA 1
ATOM 3088 C C . PRO A 1 407 ? 26.653 -15.356 -15.150 1.00 94.19 407 PRO A C 1
ATOM 3090 O O . PRO A 1 407 ? 26.885 -14.498 -16.000 1.00 94.19 407 PRO A O 1
ATOM 3093 N N . THR A 1 408 ? 25.445 -15.910 -15.015 1.00 92.69 408 THR A N 1
ATOM 3094 C CA . THR A 1 408 ? 24.265 -15.505 -15.798 1.00 92.69 408 THR A CA 1
ATOM 3095 C C . THR A 1 408 ? 23.743 -14.122 -15.411 1.00 92.69 408 THR A C 1
ATOM 3097 O O . THR A 1 408 ? 23.118 -13.460 -16.238 1.00 92.69 408 THR A O 1
ATOM 3100 N N . ILE A 1 409 ? 24.034 -13.670 -14.188 1.00 96.25 409 ILE A N 1
ATOM 3101 C CA . ILE A 1 409 ? 23.661 -12.356 -13.662 1.00 96.25 409 ILE A CA 1
ATOM 3102 C C . ILE A 1 409 ? 24.855 -11.402 -13.684 1.00 96.25 409 ILE A C 1
ATOM 3104 O O . ILE A 1 409 ? 24.729 -10.291 -14.193 1.00 96.25 409 ILE A O 1
ATOM 3108 N N . SER A 1 410 ? 26.018 -11.802 -13.166 1.00 95.38 410 SER A N 1
ATOM 3109 C CA . SER A 1 410 ? 27.191 -10.930 -12.993 1.00 95.38 410 SER A CA 1
ATOM 3110 C C . SER A 1 410 ? 27.805 -10.452 -14.312 1.00 95.38 410 SER A C 1
ATOM 3112 O O . SER A 1 410 ? 28.348 -9.352 -14.363 1.00 95.38 410 SER A O 1
ATOM 3114 N N . ARG A 1 411 ? 27.674 -11.226 -15.400 1.00 95.06 411 ARG A N 1
ATOM 3115 C CA . ARG A 1 411 ? 28.194 -10.855 -16.733 1.00 95.06 411 ARG A CA 1
ATOM 3116 C C . ARG A 1 411 ? 27.295 -9.902 -17.517 1.00 95.06 411 ARG A C 1
ATOM 3118 O O . ARG A 1 411 ? 27.726 -9.379 -18.541 1.00 95.06 411 ARG A O 1
ATOM 3125 N N . LEU A 1 412 ? 26.051 -9.694 -17.085 1.00 94.50 412 LEU A N 1
ATOM 3126 C CA . LEU A 1 412 ? 25.155 -8.751 -17.750 1.00 94.50 412 LEU A CA 1
ATOM 3127 C C . LEU A 1 412 ? 25.662 -7.319 -17.532 1.00 94.50 412 LEU A C 1
ATOM 3129 O O . LEU A 1 412 ? 25.966 -6.935 -16.400 1.00 94.50 412 LEU A O 1
ATOM 3133 N N . SER A 1 413 ? 25.726 -6.514 -18.592 1.00 96.00 413 SER A N 1
ATOM 3134 C CA . SER A 1 413 ? 25.985 -5.078 -18.457 1.00 96.00 413 SER A CA 1
ATOM 3135 C C . SER A 1 413 ? 24.818 -4.386 -17.751 1.00 96.00 413 SER A C 1
ATOM 3137 O O . SER A 1 413 ? 23.685 -4.865 -17.810 1.00 96.00 413 SER A O 1
ATOM 3139 N N . ASP A 1 414 ? 25.079 -3.246 -17.113 1.00 94.62 414 ASP A N 1
ATOM 3140 C CA . ASP A 1 414 ? 24.051 -2.479 -16.396 1.00 94.62 414 ASP A CA 1
ATOM 3141 C C . ASP A 1 414 ? 22.863 -2.096 -17.297 1.00 94.62 414 ASP A C 1
ATOM 3143 O O . ASP A 1 414 ? 21.709 -2.199 -16.877 1.00 94.62 414 ASP A O 1
ATOM 3147 N N . ASP A 1 415 ? 23.126 -1.776 -18.568 1.00 91.62 415 ASP A N 1
ATOM 3148 C CA . ASP A 1 415 ? 22.090 -1.472 -19.566 1.00 91.62 415 ASP A CA 1
ATOM 3149 C C . ASP A 1 415 ? 21.213 -2.687 -19.930 1.00 91.62 415 ASP A C 1
ATOM 3151 O O . ASP A 1 415 ? 20.070 -2.521 -20.357 1.00 91.62 415 ASP A O 1
ATOM 3155 N N . ALA A 1 416 ? 21.717 -3.916 -19.762 1.00 93.00 416 ALA A N 1
ATOM 3156 C CA . ALA A 1 416 ? 20.988 -5.145 -20.083 1.00 93.00 416 ALA A CA 1
ATOM 3157 C C . ALA A 1 416 ? 20.117 -5.662 -18.921 1.00 93.00 416 ALA A C 1
ATOM 3159 O O . ALA A 1 416 ? 19.205 -6.463 -19.149 1.00 93.00 416 ALA A O 1
ATOM 3160 N N . ILE A 1 417 ? 20.358 -5.208 -17.684 1.00 95.38 417 ILE A N 1
ATOM 3161 C CA . ILE A 1 417 ? 19.650 -5.690 -16.483 1.00 95.38 417 ILE A CA 1
ATOM 3162 C C . ILE A 1 417 ? 18.158 -5.400 -16.542 1.00 95.38 417 ILE A C 1
ATOM 3164 O O . ILE A 1 417 ? 17.354 -6.274 -16.218 1.00 95.38 417 ILE A O 1
ATOM 3168 N N . GLY A 1 418 ? 17.778 -4.204 -16.996 1.00 92.12 418 GLY A N 1
ATOM 3169 C CA . GLY A 1 418 ? 16.374 -3.812 -17.094 1.00 92.12 418 GLY A CA 1
ATOM 3170 C C . GLY A 1 418 ? 15.574 -4.721 -18.030 1.00 92.12 418 GLY A C 1
ATOM 3171 O O . GLY A 1 418 ? 14.454 -5.113 -17.697 1.00 92.12 418 GLY A O 1
ATOM 3172 N N . ASP A 1 419 ? 16.160 -5.095 -19.170 1.00 91.38 419 ASP A N 1
ATOM 3173 C CA . ASP A 1 419 ? 15.542 -5.996 -20.151 1.00 91.38 419 ASP A CA 1
ATOM 3174 C C . ASP A 1 419 ? 15.451 -7.426 -19.606 1.00 91.38 419 ASP A C 1
ATOM 3176 O O . ASP A 1 419 ? 14.406 -8.069 -19.719 1.00 91.38 419 ASP A O 1
ATOM 3180 N N . PHE A 1 420 ? 16.513 -7.913 -18.961 1.00 94.12 420 PHE A N 1
ATOM 3181 C CA . PHE A 1 420 ? 16.516 -9.242 -18.354 1.00 94.12 420 PHE A CA 1
ATOM 3182 C C . PHE A 1 420 ? 15.478 -9.357 -17.229 1.00 94.12 420 PHE A C 1
ATOM 3184 O O . PHE A 1 420 ? 14.669 -10.286 -17.231 1.00 94.12 420 PHE A O 1
ATOM 3191 N N . LEU A 1 421 ? 15.450 -8.399 -16.296 1.00 95.12 421 LEU A N 1
ATOM 3192 C CA . LEU A 1 421 ? 14.485 -8.372 -15.195 1.00 95.12 421 LEU A CA 1
ATOM 3193 C C . LEU A 1 421 ? 13.044 -8.302 -15.714 1.00 95.12 421 LEU A C 1
ATOM 3195 O O . LEU A 1 421 ? 12.181 -9.025 -15.220 1.00 95.12 421 LEU A O 1
ATOM 3199 N N . PHE A 1 422 ? 12.787 -7.473 -16.730 1.00 92.19 422 PHE A N 1
ATOM 3200 C CA . PHE A 1 422 ? 11.483 -7.397 -17.388 1.00 92.19 422 PHE A CA 1
ATOM 3201 C C . PHE A 1 422 ? 11.017 -8.776 -17.877 1.00 92.19 422 PHE A C 1
ATOM 3203 O O . PHE A 1 422 ? 9.891 -9.177 -17.585 1.00 92.19 422 PHE A O 1
ATOM 3210 N N . GLU A 1 423 ? 11.879 -9.519 -18.575 1.00 90.69 423 GLU A N 1
ATOM 3211 C CA . GLU A 1 423 ? 11.541 -10.850 -19.094 1.00 90.69 423 GLU A CA 1
ATOM 3212 C C . GLU A 1 423 ? 11.322 -11.871 -17.969 1.00 90.69 423 GLU A C 1
ATOM 3214 O O . GLU A 1 423 ? 10.397 -12.682 -18.052 1.00 90.69 423 GLU A O 1
ATOM 3219 N N . GLN A 1 424 ? 12.113 -11.819 -16.891 1.00 94.19 424 GLN A N 1
ATOM 3220 C CA . GLN A 1 424 ? 11.921 -12.705 -15.739 1.00 94.19 424 GLN A CA 1
ATOM 3221 C C . GLN A 1 424 ? 10.589 -12.448 -15.025 1.00 94.19 424 GLN A C 1
ATOM 3223 O O . GLN A 1 424 ? 9.851 -13.395 -14.748 1.00 94.19 424 GLN A O 1
ATOM 3228 N N . ILE A 1 425 ? 10.235 -11.179 -14.790 1.00 93.75 425 ILE A N 1
ATOM 3229 C CA . ILE A 1 425 ? 8.927 -10.816 -14.227 1.00 93.75 425 ILE A CA 1
ATOM 3230 C C . ILE A 1 425 ? 7.814 -11.290 -15.162 1.00 93.75 425 ILE A C 1
ATOM 3232 O O . ILE A 1 425 ? 6.826 -11.859 -14.710 1.00 93.75 425 ILE A O 1
ATOM 3236 N N . ALA A 1 426 ? 7.969 -11.108 -16.473 1.00 90.12 426 ALA A N 1
ATOM 3237 C CA . ALA A 1 426 ? 6.936 -11.496 -17.419 1.00 90.12 426 ALA A CA 1
ATOM 3238 C C . ALA A 1 426 ? 6.699 -13.021 -17.432 1.00 90.12 426 ALA A C 1
ATOM 3240 O O . ALA A 1 426 ? 5.547 -13.448 -17.387 1.00 90.12 426 ALA A O 1
ATOM 3241 N N . ARG A 1 427 ? 7.764 -13.835 -17.388 1.00 91.56 427 ARG A N 1
ATOM 3242 C CA . ARG A 1 427 ? 7.663 -15.301 -17.223 1.00 91.56 427 ARG A CA 1
ATOM 3243 C C . ARG A 1 427 ? 7.024 -15.689 -15.894 1.00 91.56 427 ARG A C 1
ATOM 3245 O O . ARG A 1 427 ? 6.228 -16.622 -15.837 1.00 91.56 427 ARG A O 1
ATOM 3252 N N . PHE A 1 428 ? 7.368 -14.979 -14.822 1.00 95.06 428 PHE A N 1
ATOM 3253 C CA . PHE A 1 428 ? 6.762 -15.192 -13.513 1.00 95.06 428 PHE A CA 1
ATOM 3254 C C . PHE A 1 428 ? 5.244 -14.960 -13.556 1.00 95.06 428 PHE A C 1
ATOM 3256 O O . PHE A 1 428 ? 4.487 -15.798 -13.074 1.00 95.06 428 PHE A O 1
ATOM 3263 N N . LEU A 1 429 ? 4.791 -13.876 -14.194 1.00 93.44 429 LEU A N 1
ATOM 3264 C CA . LEU A 1 429 ? 3.367 -13.570 -14.365 1.00 93.44 429 LEU A CA 1
ATOM 3265 C C . LEU A 1 429 ? 2.640 -14.592 -15.255 1.00 93.44 429 LEU A C 1
ATOM 3267 O O . LEU A 1 429 ? 1.518 -14.981 -14.926 1.00 93.44 429 LEU A O 1
ATOM 3271 N N . ASP A 1 430 ? 3.281 -15.074 -16.327 1.00 90.69 430 ASP A N 1
ATOM 3272 C CA . ASP A 1 430 ? 2.731 -16.143 -17.177 1.00 90.69 430 ASP A CA 1
ATOM 3273 C C . ASP A 1 430 ? 2.456 -17.417 -16.367 1.00 90.69 430 ASP A C 1
ATOM 3275 O O . ASP A 1 430 ? 1.382 -18.008 -16.473 1.00 90.69 430 ASP A O 1
ATOM 3279 N N . ASN A 1 431 ? 3.404 -17.810 -15.510 1.00 92.50 431 ASN A N 1
ATOM 3280 C CA . ASN A 1 431 ? 3.285 -18.997 -14.659 1.00 92.50 431 ASN A CA 1
ATOM 3281 C C . ASN A 1 431 ? 2.151 -18.889 -13.628 1.00 92.50 431 ASN A C 1
ATOM 3283 O O . ASN A 1 431 ? 1.677 -19.908 -13.127 1.00 92.50 431 ASN A O 1
ATOM 3287 N N . LEU A 1 432 ? 1.715 -17.668 -13.309 1.00 93.75 432 LEU A N 1
ATOM 3288 C CA . LEU A 1 432 ? 0.585 -17.398 -12.421 1.00 93.75 432 LEU A CA 1
ATOM 3289 C C . LEU A 1 432 ? -0.753 -17.276 -13.167 1.00 93.75 432 LEU A C 1
ATOM 3291 O O . LEU A 1 432 ? -1.787 -17.117 -12.521 1.00 93.75 432 LEU A O 1
ATOM 3295 N N . GLY A 1 433 ? -0.758 -17.330 -14.504 1.00 89.94 433 GLY A N 1
ATOM 3296 C CA . GLY A 1 433 ? -1.966 -17.147 -15.315 1.00 89.94 433 GLY A CA 1
ATOM 3297 C C . GLY A 1 433 ? -2.504 -15.712 -15.301 1.00 89.94 433 GLY A C 1
ATOM 3298 O O . GLY A 1 433 ? -3.700 -15.497 -15.495 1.00 89.94 433 GLY A O 1
ATOM 3299 N N . VAL A 1 434 ? -1.642 -14.723 -15.044 1.00 90.38 434 VAL A N 1
ATOM 3300 C CA . VAL A 1 434 ? -2.028 -13.307 -14.982 1.00 90.38 434 VAL A CA 1
ATOM 3301 C C . VAL A 1 434 ? -2.136 -12.738 -16.404 1.00 90.38 434 VAL A C 1
ATOM 3303 O O . VAL A 1 434 ? -1.247 -12.980 -17.224 1.00 90.38 434 VAL A O 1
ATOM 3306 N N . PRO A 1 435 ? -3.187 -11.958 -16.734 1.00 85.50 435 PRO A N 1
ATOM 3307 C CA . PRO A 1 435 ? -3.309 -11.322 -18.045 1.00 85.50 435 PRO A CA 1
ATOM 3308 C C . PRO A 1 435 ? -2.084 -10.463 -18.400 1.00 85.50 435 PRO A C 1
ATOM 3310 O O . PRO A 1 435 ? -1.670 -9.602 -17.623 1.00 85.50 435 PRO A O 1
ATOM 3313 N N . ARG A 1 436 ? -1.515 -10.654 -19.600 1.00 80.44 436 ARG A N 1
ATOM 3314 C CA . ARG A 1 436 ? -0.341 -9.884 -20.047 1.00 80.44 436 ARG A CA 1
ATOM 3315 C C . ARG A 1 436 ? -0.714 -8.502 -20.572 1.00 80.44 436 ARG A C 1
ATOM 3317 O O . ARG A 1 436 ? -1.251 -8.362 -21.673 1.00 80.44 436 ARG A O 1
ATOM 3324 N N . GLY A 1 437 ? -0.292 -7.480 -19.835 1.00 79.94 437 GLY A N 1
ATOM 3325 C CA . GLY A 1 437 ? -0.407 -6.086 -20.250 1.00 79.94 437 GLY A CA 1
ATOM 3326 C C . GLY A 1 437 ? -1.849 -5.577 -20.292 1.00 79.94 437 GLY A C 1
ATOM 3327 O O . GLY A 1 437 ? -2.819 -6.297 -20.061 1.00 79.94 437 GLY A O 1
ATOM 3328 N N . LEU A 1 438 ? -1.994 -4.295 -20.614 1.00 85.25 438 LEU A N 1
ATOM 3329 C CA . LEU A 1 438 ? -3.261 -3.573 -20.487 1.00 85.25 438 LEU A CA 1
ATOM 3330 C C . LEU A 1 438 ? -4.313 -4.028 -21.505 1.00 85.25 438 LEU A C 1
ATOM 3332 O O . LEU A 1 438 ? -5.508 -4.035 -21.210 1.00 85.25 438 LEU A O 1
ATOM 3336 N N . LYS A 1 439 ? -3.877 -4.480 -22.685 1.00 87.56 439 LYS A N 1
ATOM 3337 C CA . LYS A 1 439 ? -4.778 -4.998 -23.722 1.00 87.56 439 LYS A CA 1
ATOM 3338 C C . LYS A 1 439 ? -5.530 -6.250 -23.270 1.00 87.56 439 LYS A C 1
ATOM 3340 O O . LYS A 1 439 ? -6.703 -6.402 -23.601 1.00 87.56 439 LYS A O 1
ATOM 3345 N N . ALA A 1 440 ? -4.882 -7.129 -22.503 1.00 87.50 440 ALA A N 1
ATOM 3346 C CA . ALA A 1 440 ? -5.496 -8.368 -22.025 1.00 87.50 440 ALA A CA 1
ATOM 3347 C C . ALA A 1 440 ? -6.632 -8.123 -21.015 1.00 87.50 440 ALA A C 1
ATOM 3349 O O . ALA A 1 440 ? -7.499 -8.975 -20.849 1.00 87.50 440 ALA A O 1
ATOM 3350 N N . VAL A 1 441 ? -6.661 -6.939 -20.397 1.00 88.38 441 VAL A N 1
ATOM 3351 C CA . VAL A 1 441 ? -7.742 -6.480 -19.509 1.00 88.38 441 VAL A CA 1
ATOM 3352 C C . VAL A 1 441 ? -8.618 -5.400 -20.165 1.00 88.38 441 VAL A C 1
ATOM 3354 O O . VAL A 1 441 ? -9.328 -4.661 -19.492 1.00 88.38 441 VAL A O 1
ATOM 3357 N N . GLY A 1 442 ? -8.593 -5.319 -21.502 1.00 88.50 442 GLY A N 1
ATOM 3358 C CA . GLY A 1 442 ? -9.555 -4.565 -22.310 1.00 88.50 442 GLY A CA 1
ATOM 3359 C C . GLY A 1 442 ? -9.164 -3.133 -22.691 1.00 88.50 442 GLY A C 1
ATOM 3360 O O . GLY A 1 442 ? -9.920 -2.496 -23.426 1.00 88.50 442 GLY A O 1
ATOM 3361 N N . TYR A 1 443 ? -8.007 -2.621 -22.260 1.00 89.50 443 TYR A N 1
ATOM 3362 C CA . TYR A 1 443 ? -7.558 -1.279 -22.654 1.00 89.50 443 TYR A CA 1
ATOM 3363 C C . TYR A 1 443 ? -7.063 -1.220 -24.100 1.00 89.50 443 TYR A C 1
ATOM 3365 O O . TYR A 1 443 ? -6.502 -2.174 -24.647 1.00 89.50 443 TYR A O 1
ATOM 3373 N N . LYS A 1 444 ? -7.226 -0.049 -24.710 1.00 88.56 444 LYS A N 1
ATOM 3374 C CA . LYS A 1 444 ? -6.813 0.271 -26.078 1.00 88.56 444 LYS A CA 1
ATOM 3375 C C . LYS A 1 444 ? -5.747 1.365 -26.077 1.00 88.56 444 LYS A C 1
ATOM 3377 O O . LYS A 1 444 ? -5.576 2.104 -25.111 1.00 88.56 444 LYS A O 1
ATOM 3382 N N . ASN A 1 445 ? -5.067 1.534 -27.211 1.00 87.38 445 ASN A N 1
ATOM 3383 C CA . ASN A 1 445 ? -4.104 2.629 -27.383 1.00 87.38 445 ASN A CA 1
ATOM 3384 C C . ASN A 1 445 ? -4.751 4.017 -27.216 1.00 87.38 445 ASN A C 1
ATOM 3386 O O . ASN A 1 445 ? -4.092 4.940 -26.750 1.00 87.38 445 ASN A O 1
ATOM 3390 N N . SER A 1 446 ? -6.043 4.152 -27.542 1.00 88.56 446 SER A N 1
ATOM 3391 C CA . SER A 1 446 ? -6.823 5.379 -27.321 1.00 88.56 446 SER A CA 1
ATOM 3392 C C . SER A 1 446 ? -6.946 5.767 -25.846 1.00 88.56 446 SER A C 1
ATOM 3394 O O . SER A 1 446 ? -7.183 6.931 -25.539 1.00 88.56 446 SER A O 1
ATOM 3396 N N . ASP A 1 447 ? -6.766 4.813 -24.930 1.00 87.56 447 ASP A N 1
ATOM 3397 C CA . ASP A 1 447 ? -6.945 5.035 -23.496 1.00 87.56 447 ASP A CA 1
ATOM 3398 C C . ASP A 1 447 ? -5.656 5.544 -22.828 1.00 87.56 447 ASP A C 1
ATOM 3400 O O . ASP A 1 447 ? -5.695 6.018 -21.694 1.00 87.56 447 ASP A O 1
ATOM 3404 N N . ILE A 1 448 ? -4.507 5.495 -23.518 1.00 86.06 448 ILE A N 1
ATOM 3405 C CA . ILE A 1 448 ? -3.191 5.836 -22.948 1.00 86.06 448 ILE A CA 1
ATOM 3406 C C . ILE A 1 448 ? -3.149 7.288 -22.471 1.00 86.06 448 ILE A C 1
ATOM 3408 O O . ILE A 1 448 ? -2.699 7.548 -21.357 1.00 86.06 448 ILE A O 1
ATOM 3412 N N . ASP A 1 449 ? -3.649 8.234 -23.270 1.00 86.69 449 ASP A N 1
ATOM 3413 C CA . ASP A 1 449 ? -3.672 9.656 -22.899 1.00 86.69 449 ASP A CA 1
ATOM 3414 C C . ASP A 1 449 ? -4.409 9.885 -21.582 1.00 86.69 449 ASP A C 1
ATOM 3416 O O . ASP A 1 449 ? -3.999 10.689 -20.742 1.00 86.69 449 ASP A O 1
ATOM 3420 N N . MET A 1 450 ? -5.508 9.162 -21.402 1.00 85.19 450 MET A N 1
ATOM 3421 C CA . MET A 1 450 ? -6.329 9.218 -20.207 1.00 85.19 450 MET A CA 1
ATOM 3422 C C . MET A 1 450 ? -5.602 8.582 -19.010 1.00 85.19 450 MET A C 1
ATOM 3424 O O . MET A 1 450 ? -5.545 9.202 -17.946 1.00 85.19 450 MET A O 1
ATOM 3428 N N . LEU A 1 451 ? -4.982 7.409 -19.190 1.00 86.06 451 LEU A N 1
ATOM 3429 C CA . LEU A 1 451 ? -4.172 6.746 -18.158 1.00 86.06 451 LEU A CA 1
ATOM 3430 C C . LEU A 1 451 ? -2.996 7.630 -17.704 1.00 86.06 451 LEU A C 1
ATOM 3432 O O . LEU A 1 451 ? -2.777 7.810 -16.507 1.00 86.06 451 LEU A O 1
ATOM 3436 N N . VAL A 1 452 ? -2.281 8.250 -18.648 1.00 86.44 452 VAL A N 1
ATOM 3437 C CA . VAL A 1 452 ? -1.180 9.184 -18.364 1.00 86.44 452 VAL A CA 1
ATOM 3438 C C . VAL A 1 452 ? -1.690 10.402 -17.598 1.00 86.44 452 VAL A C 1
ATOM 3440 O O . VAL A 1 452 ? -1.135 10.744 -16.553 1.00 86.44 452 VAL A O 1
ATOM 3443 N N . LYS A 1 453 ? -2.752 11.060 -18.086 1.00 83.75 453 LYS A N 1
ATOM 3444 C CA . LYS A 1 453 ? -3.326 12.251 -17.434 1.00 83.75 453 LYS A CA 1
ATOM 3445 C C . LYS A 1 453 ? -3.752 11.960 -15.999 1.00 83.75 453 LYS A C 1
ATOM 3447 O O . LYS A 1 453 ? -3.490 12.781 -15.124 1.00 83.75 453 LYS A O 1
ATOM 3452 N N . GLY A 1 454 ? -4.363 10.803 -15.759 1.00 80.81 454 GLY A N 1
ATOM 3453 C CA . GLY A 1 454 ? -4.816 10.417 -14.430 1.00 80.81 454 GLY A CA 1
ATOM 3454 C C . GLY A 1 454 ? -3.696 9.963 -13.483 1.00 80.81 454 GLY A C 1
ATOM 3455 O O . GLY A 1 454 ? -3.860 10.054 -12.268 1.00 80.81 454 GLY A O 1
ATOM 3456 N N . ALA A 1 455 ? -2.547 9.506 -13.988 1.00 84.50 455 ALA A N 1
ATOM 3457 C CA . ALA A 1 455 ? -1.406 9.155 -13.136 1.00 84.50 455 ALA A CA 1
ATOM 3458 C C . ALA A 1 455 ? -0.686 10.402 -12.587 1.00 84.50 455 ALA A C 1
ATOM 3460 O O . ALA A 1 455 ? -0.214 10.392 -11.456 1.00 84.50 455 ALA A O 1
ATOM 3461 N N . ILE A 1 456 ? -0.638 11.508 -13.344 1.00 83.62 456 ILE A N 1
ATOM 3462 C CA . ILE A 1 456 ? 0.114 12.734 -12.990 1.00 83.62 456 ILE A CA 1
ATOM 3463 C C . ILE A 1 456 ? -0.166 13.275 -11.571 1.00 83.62 456 ILE A C 1
ATOM 3465 O O . ILE A 1 456 ? 0.800 13.647 -10.896 1.00 83.62 456 ILE A O 1
ATOM 3469 N N . PRO A 1 457 ? -1.418 13.333 -11.073 1.00 81.88 457 PRO A N 1
ATOM 3470 C CA . PRO A 1 457 ? -1.688 13.866 -9.740 1.00 81.88 457 PRO A CA 1
ATOM 3471 C C . PRO A 1 457 ? -1.206 12.964 -8.589 1.00 81.88 457 PRO A C 1
ATOM 3473 O O . PRO A 1 457 ? -1.226 13.402 -7.442 1.00 81.88 457 PRO A O 1
ATOM 3476 N N . GLN A 1 458 ? -0.720 11.743 -8.858 1.00 82.44 458 GLN A N 1
ATOM 3477 C CA . GLN A 1 458 ? -0.206 10.790 -7.861 1.00 82.44 458 GLN A CA 1
ATOM 3478 C C . GLN A 1 458 ? 1.192 11.157 -7.334 1.00 82.44 458 GLN A C 1
ATOM 3480 O O . GLN A 1 458 ? 2.099 10.325 -7.281 1.00 82.44 458 GLN A O 1
ATOM 3485 N N . ARG A 1 459 ? 1.391 12.418 -6.927 1.00 82.88 459 ARG A N 1
ATOM 3486 C CA . ARG A 1 459 ? 2.705 12.953 -6.522 1.00 82.88 459 ARG A CA 1
ATOM 3487 C C . ARG A 1 459 ? 3.362 12.138 -5.410 1.00 82.88 459 ARG A C 1
ATOM 3489 O O . ARG A 1 459 ? 4.545 11.854 -5.504 1.00 82.88 459 ARG A O 1
ATOM 3496 N N . ARG A 1 460 ? 2.590 11.667 -4.423 1.00 84.75 460 ARG A N 1
ATOM 3497 C CA . ARG A 1 460 ? 3.093 10.867 -3.289 1.00 84.75 460 ARG A CA 1
ATOM 3498 C C . ARG A 1 460 ? 3.940 9.660 -3.710 1.00 84.75 460 ARG A C 1
ATOM 3500 O O . ARG A 1 460 ? 4.920 9.364 -3.040 1.00 84.75 460 ARG A O 1
ATOM 3507 N N . VAL A 1 461 ? 3.550 8.969 -4.780 1.00 88.94 461 VAL A N 1
ATOM 3508 C CA . VAL A 1 461 ? 4.249 7.774 -5.284 1.00 88.94 461 VAL A CA 1
ATOM 3509 C C . VAL A 1 461 ? 5.130 8.102 -6.491 1.00 88.94 461 VAL A C 1
ATOM 3511 O O . VAL A 1 461 ? 6.246 7.603 -6.592 1.00 88.94 461 VAL A O 1
ATOM 3514 N N . LEU A 1 462 ? 4.707 9.019 -7.370 1.00 89.19 462 LEU A N 1
ATOM 3515 C CA . LEU A 1 462 ? 5.522 9.444 -8.515 1.00 89.19 462 LEU A CA 1
ATOM 3516 C C . LEU A 1 462 ? 6.795 10.188 -8.102 1.00 89.19 462 LEU A C 1
ATOM 3518 O O . LEU A 1 462 ? 7.801 10.090 -8.793 1.00 89.19 462 LEU A O 1
ATOM 3522 N N . ASP A 1 463 ? 6.782 10.907 -6.983 1.00 89.31 463 ASP A N 1
ATOM 3523 C CA . ASP A 1 463 ? 7.963 11.624 -6.495 1.00 89.31 463 ASP A CA 1
ATOM 3524 C C . ASP A 1 463 ? 8.991 10.690 -5.834 1.00 89.31 463 ASP A C 1
ATOM 3526 O O . ASP A 1 463 ? 10.091 11.145 -5.513 1.00 89.31 463 ASP A O 1
ATOM 3530 N N . LEU A 1 464 ? 8.639 9.410 -5.648 1.00 93.06 464 LEU A N 1
ATOM 3531 C CA . LEU A 1 464 ? 9.528 8.328 -5.210 1.00 93.06 464 LEU A CA 1
ATOM 3532 C C . LEU A 1 464 ? 10.050 7.485 -6.382 1.00 93.06 464 LEU A C 1
ATOM 3534 O O . LEU A 1 464 ? 10.928 6.645 -6.186 1.00 93.06 464 LEU A O 1
ATOM 3538 N N . ALA A 1 465 ? 9.521 7.701 -7.590 1.00 92.94 465 ALA A N 1
ATOM 3539 C CA . ALA A 1 465 ? 9.942 7.001 -8.792 1.00 92.94 465 ALA A CA 1
ATOM 3540 C C . ALA A 1 465 ? 11.285 7.545 -9.303 1.00 92.94 465 ALA A C 1
ATOM 3542 O O . ALA A 1 465 ? 11.382 8.738 -9.619 1.00 92.94 465 ALA A O 1
ATOM 3543 N N . PRO A 1 466 ? 12.305 6.690 -9.478 1.00 89.75 466 PRO A N 1
ATOM 3544 C CA . PRO A 1 466 ? 13.501 7.082 -10.207 1.00 89.75 466 PRO A CA 1
ATOM 3545 C C . PRO A 1 466 ? 13.162 7.487 -11.650 1.00 89.75 466 PRO A C 1
ATOM 3547 O O . PRO A 1 466 ? 12.242 6.947 -12.264 1.00 89.75 466 PRO A O 1
ATOM 3550 N N . GLY A 1 467 ? 13.880 8.469 -12.198 1.00 83.19 467 GLY A N 1
ATOM 3551 C CA . GLY A 1 467 ? 13.688 8.931 -13.581 1.00 83.19 467 GLY A CA 1
ATOM 3552 C C . GLY A 1 467 ? 12.450 9.808 -13.834 1.00 83.19 467 GLY A C 1
ATOM 3553 O O . GLY A 1 467 ? 12.283 10.307 -14.949 1.00 83.19 467 GLY A O 1
ATOM 3554 N N . ILE A 1 468 ? 11.605 10.065 -12.827 1.00 81.75 468 ILE A N 1
ATOM 3555 C CA . ILE A 1 468 ? 10.447 10.966 -12.935 1.00 81.75 468 ILE A CA 1
ATOM 3556 C C . ILE A 1 468 ? 10.771 12.330 -12.317 1.00 81.75 468 ILE A C 1
ATOM 3558 O O . ILE A 1 468 ? 11.116 12.454 -11.144 1.00 81.75 468 ILE A O 1
ATOM 3562 N N . ALA A 1 469 ? 10.650 13.399 -13.107 1.00 65.25 469 ALA A N 1
ATOM 3563 C CA . ALA A 1 469 ? 10.974 14.742 -12.642 1.00 65.25 469 ALA A CA 1
ATOM 3564 C C . ALA A 1 469 ? 9.856 15.334 -11.763 1.00 65.25 469 ALA A C 1
ATOM 3566 O O . ALA A 1 469 ? 8.670 15.314 -12.103 1.00 65.25 469 ALA A O 1
ATOM 3567 N N . LYS A 1 470 ? 10.236 15.983 -10.657 1.00 63.56 470 LYS A N 1
ATOM 3568 C CA . LYS A 1 470 ? 9.271 16.632 -9.751 1.00 63.56 470 LYS A CA 1
ATOM 3569 C C . LYS A 1 470 ? 8.558 17.836 -10.383 1.00 63.56 470 LYS A C 1
ATOM 3571 O O . LYS A 1 470 ? 7.399 18.076 -10.080 1.00 63.56 470 LYS A O 1
ATOM 3576 N N . ASN A 1 471 ? 9.180 18.538 -11.336 1.00 51.19 471 ASN A N 1
ATOM 3577 C CA . ASN A 1 471 ? 8.693 19.844 -11.823 1.00 51.19 471 ASN A CA 1
ATOM 3578 C C . ASN A 1 471 ? 8.404 19.917 -13.339 1.00 51.19 471 ASN A C 1
ATOM 3580 O O . ASN A 1 471 ? 8.207 21.012 -13.867 1.00 51.19 471 ASN A O 1
ATOM 3584 N N . LYS A 1 472 ? 8.397 18.790 -14.068 1.00 49.28 472 LYS A N 1
ATOM 3585 C CA . LYS A 1 472 ? 8.092 18.755 -15.513 1.00 49.28 472 LYS A CA 1
ATOM 3586 C C . LYS A 1 472 ? 6.768 18.040 -15.777 1.00 49.28 472 LYS A C 1
ATOM 3588 O O . LYS A 1 472 ? 6.278 17.281 -14.947 1.00 49.28 472 LYS A O 1
ATOM 3593 N N . SER A 1 473 ? 6.188 18.278 -16.954 1.00 57.81 473 SER A N 1
ATOM 3594 C CA . SER A 1 473 ? 5.093 17.449 -17.452 1.00 57.81 473 SER A CA 1
ATOM 3595 C C . SER A 1 473 ? 5.623 16.024 -17.635 1.00 57.81 473 SER A C 1
ATOM 3597 O O . SER A 1 473 ? 6.278 15.730 -18.628 1.00 57.81 473 SER A O 1
ATOM 3599 N N . ASN A 1 474 ? 5.348 15.138 -16.676 1.00 72.19 474 ASN A N 1
ATOM 3600 C CA . ASN A 1 474 ? 5.770 13.729 -16.696 1.00 72.19 474 ASN A CA 1
ATOM 3601 C C . ASN A 1 474 ? 5.057 12.898 -17.777 1.00 72.19 474 ASN A C 1
ATOM 3603 O O . ASN A 1 474 ? 5.146 11.675 -17.782 1.00 72.19 474 ASN A O 1
ATOM 3607 N N . LYS A 1 475 ? 4.352 13.559 -18.704 1.00 79.44 475 LYS A N 1
ATOM 3608 C CA . LYS A 1 475 ? 3.568 12.937 -19.768 1.00 79.44 475 LYS A CA 1
ATOM 3609 C C . LYS A 1 475 ? 4.419 12.037 -20.652 1.00 79.44 475 LYS A C 1
ATOM 3611 O O . LYS A 1 475 ? 4.016 10.909 -20.875 1.00 79.44 475 LYS A O 1
ATOM 3616 N N . SER A 1 476 ? 5.582 12.496 -21.118 1.00 80.00 476 SER A N 1
ATOM 3617 C CA . SER A 1 476 ? 6.427 11.707 -22.028 1.00 80.00 476 SER A CA 1
ATOM 3618 C C . SER A 1 476 ? 6.996 10.450 -21.366 1.00 80.00 476 SER A C 1
ATOM 3620 O O . SER A 1 476 ? 6.976 9.387 -21.976 1.00 80.00 476 SER A O 1
ATOM 3622 N N . ALA A 1 477 ? 7.440 10.552 -20.110 1.00 82.00 477 ALA A N 1
ATOM 3623 C CA . ALA A 1 477 ? 7.938 9.410 -19.344 1.00 82.00 477 ALA A CA 1
ATOM 3624 C C . ALA A 1 477 ? 6.819 8.405 -19.024 1.00 82.00 477 ALA A C 1
ATOM 3626 O O . ALA A 1 477 ? 6.965 7.210 -19.243 1.00 82.00 477 ALA A O 1
ATOM 3627 N N . LEU A 1 478 ? 5.656 8.881 -18.572 1.00 83.31 478 LEU A N 1
ATOM 3628 C CA . LEU A 1 478 ? 4.504 8.005 -18.339 1.00 83.31 478 LEU A CA 1
ATOM 3629 C C . LEU A 1 478 ? 4.006 7.367 -19.644 1.00 83.31 478 LEU A C 1
ATOM 3631 O O . LEU A 1 478 ? 3.626 6.200 -19.652 1.00 83.31 478 LEU A O 1
ATOM 3635 N N . TRP A 1 479 ? 4.062 8.097 -20.759 1.00 83.25 479 TRP A N 1
ATOM 3636 C CA . TRP A 1 479 ? 3.729 7.572 -22.079 1.00 83.25 479 TRP A CA 1
ATOM 3637 C C . TRP A 1 479 ? 4.680 6.451 -22.503 1.00 83.25 479 TRP A C 1
ATOM 3639 O O . TRP A 1 479 ? 4.215 5.406 -22.954 1.00 83.25 479 TRP A O 1
ATOM 3649 N N . SER A 1 480 ? 5.995 6.619 -22.319 1.00 81.44 480 SER A N 1
ATOM 3650 C CA . SER A 1 480 ? 6.976 5.582 -22.666 1.00 81.44 480 SER A CA 1
ATOM 3651 C C . SER A 1 480 ? 6.861 4.324 -21.799 1.00 81.44 480 SER A C 1
ATOM 3653 O O . SER A 1 480 ? 7.248 3.251 -22.256 1.00 81.44 480 SER A O 1
ATOM 3655 N N . ILE A 1 481 ? 6.288 4.432 -20.596 1.00 82.50 481 ILE A N 1
ATOM 3656 C CA . ILE A 1 481 ? 5.997 3.295 -19.710 1.00 82.50 481 ILE A CA 1
ATOM 3657 C C . ILE A 1 481 ? 4.681 2.599 -20.099 1.00 82.50 481 ILE A C 1
ATOM 3659 O O . ILE A 1 481 ? 4.629 1.373 -20.187 1.00 82.50 481 ILE A O 1
ATOM 3663 N N . ILE A 1 482 ? 3.609 3.362 -20.342 1.00 80.06 482 ILE A N 1
ATOM 3664 C CA . ILE A 1 482 ? 2.257 2.814 -20.556 1.00 80.06 482 ILE A CA 1
ATOM 3665 C C . ILE A 1 482 ? 2.077 2.286 -21.988 1.00 80.06 482 ILE A C 1
ATOM 3667 O O . ILE A 1 482 ? 1.419 1.266 -22.195 1.00 80.06 482 ILE A O 1
ATOM 3671 N N . LEU A 1 483 ? 2.683 2.928 -22.991 1.00 78.88 483 LEU A N 1
ATOM 3672 C CA . LEU A 1 483 ? 2.530 2.532 -24.395 1.00 78.88 483 LEU A CA 1
ATOM 3673 C C . LEU A 1 483 ? 2.988 1.082 -24.674 1.00 78.88 483 LEU A C 1
ATOM 3675 O O . LEU A 1 483 ? 2.228 0.339 -25.309 1.00 78.88 483 LEU A O 1
ATOM 3679 N N . PRO A 1 484 ? 4.165 0.615 -24.207 1.00 74.19 484 PRO A N 1
ATOM 3680 C CA . PRO A 1 484 ? 4.560 -0.785 -24.364 1.00 74.19 484 PRO A CA 1
ATOM 3681 C C . PRO A 1 484 ? 3.581 -1.760 -23.698 1.00 74.19 484 PRO A C 1
ATOM 3683 O O . PRO A 1 484 ? 3.286 -2.814 -24.262 1.00 74.19 484 PRO A O 1
ATOM 3686 N N . ALA A 1 485 ? 3.012 -1.386 -22.545 1.00 71.19 485 ALA A N 1
ATOM 3687 C CA . ALA A 1 485 ? 2.037 -2.209 -21.833 1.00 71.19 485 ALA A CA 1
ATOM 3688 C C . ALA A 1 485 ? 0.704 -2.364 -22.596 1.00 71.19 485 ALA A C 1
ATOM 3690 O O . ALA A 1 485 ? 0.042 -3.394 -22.460 1.00 71.19 485 ALA A O 1
ATOM 3691 N N . CYS A 1 486 ? 0.321 -1.390 -23.432 1.00 64.94 486 CYS A N 1
ATOM 3692 C CA . CYS A 1 486 ? -0.864 -1.475 -24.298 1.00 64.94 486 CYS A CA 1
ATOM 3693 C C . CYS A 1 486 ? -0.622 -2.218 -25.623 1.00 64.94 486 CYS A C 1
ATOM 3695 O O . CYS A 1 486 ? -1.562 -2.764 -26.201 1.00 64.94 486 CYS A O 1
ATOM 3697 N N . THR A 1 487 ? 0.612 -2.257 -26.135 1.00 55.03 487 THR A N 1
ATOM 3698 C CA . THR A 1 487 ? 0.859 -2.620 -27.546 1.00 55.03 487 THR A CA 1
ATOM 3699 C C . THR A 1 487 ? 1.205 -4.088 -27.807 1.00 55.03 487 THR A C 1
ATOM 3701 O O . THR A 1 487 ? 1.253 -4.482 -28.970 1.00 55.03 487 THR A O 1
ATOM 3704 N N . THR A 1 488 ? 1.392 -4.917 -26.771 1.00 50.66 488 THR A N 1
ATOM 3705 C CA . THR A 1 488 ? 1.583 -6.390 -26.864 1.00 50.66 488 THR A CA 1
ATOM 3706 C C . THR A 1 488 ? 2.605 -6.870 -27.910 1.00 50.66 488 THR A C 1
ATOM 3708 O O . THR A 1 488 ? 2.573 -8.027 -28.327 1.00 50.66 488 THR A O 1
ATOM 3711 N N . LYS A 1 489 ? 3.536 -6.024 -28.362 1.00 43.91 489 LYS A N 1
ATOM 3712 C CA . LYS A 1 489 ? 4.624 -6.471 -29.232 1.00 43.91 489 LYS A CA 1
ATOM 3713 C C . LYS A 1 489 ? 5.769 -6.930 -28.337 1.00 43.91 489 LYS A C 1
ATOM 3715 O O . LYS A 1 489 ? 6.358 -6.119 -27.630 1.00 43.91 489 LYS A O 1
ATOM 3720 N N . LEU A 1 490 ? 6.099 -8.223 -28.394 1.00 41.62 490 LEU A N 1
ATOM 3721 C CA . LEU A 1 490 ? 7.414 -8.727 -27.990 1.00 41.62 490 LEU A CA 1
ATOM 3722 C C . LEU A 1 490 ? 8.470 -7.990 -28.826 1.00 41.62 490 LEU A C 1
ATOM 3724 O O . LEU A 1 490 ? 8.803 -8.420 -29.930 1.00 41.62 490 LEU A O 1
ATOM 3728 N N . ILE A 1 491 ? 8.966 -6.849 -28.353 1.00 42.81 491 ILE A N 1
ATOM 3729 C CA . ILE A 1 491 ? 9.977 -6.097 -29.106 1.00 42.81 491 ILE A CA 1
ATOM 3730 C C . ILE A 1 491 ? 11.382 -6.676 -28.878 1.00 42.81 491 ILE A C 1
ATOM 3732 O O . ILE A 1 491 ? 12.251 -6.466 -29.719 1.00 42.81 491 ILE A O 1
ATOM 3736 N N . HIS A 1 492 ? 11.632 -7.488 -27.844 1.00 46.72 492 HIS A N 1
ATOM 3737 C CA . HIS A 1 492 ? 13.024 -7.767 -27.469 1.00 46.72 492 HIS A CA 1
ATOM 3738 C C . HIS A 1 492 ? 13.503 -9.209 -27.529 1.00 46.72 492 HIS A C 1
ATOM 3740 O O . HIS A 1 492 ? 14.709 -9.384 -27.648 1.00 46.72 492 HIS A O 1
ATOM 3746 N N . LEU A 1 493 ? 12.647 -10.227 -27.650 1.00 41.22 493 LEU A N 1
ATOM 3747 C CA . LEU A 1 493 ? 13.176 -11.584 -27.831 1.00 41.22 493 LEU A CA 1
ATOM 3748 C C . LEU A 1 493 ? 13.865 -11.752 -29.198 1.00 41.22 493 LEU A C 1
ATOM 3750 O O . LEU A 1 493 ? 14.964 -12.282 -29.269 1.00 41.22 493 LEU A O 1
ATOM 3754 N N . LYS A 1 494 ? 13.305 -11.206 -30.289 1.00 38.06 494 LYS A N 1
ATOM 3755 C CA . LYS A 1 494 ? 13.946 -11.283 -31.619 1.00 38.06 494 LYS A CA 1
ATOM 3756 C C . LYS A 1 494 ? 15.208 -10.430 -31.739 1.00 38.06 494 LYS A C 1
ATOM 3758 O O . LYS A 1 494 ? 16.093 -10.801 -32.499 1.00 38.06 494 LYS A O 1
ATOM 3763 N N . LYS A 1 495 ? 15.287 -9.293 -31.038 1.00 40.09 495 LYS A N 1
ATOM 3764 C CA . LYS A 1 495 ? 16.466 -8.415 -31.068 1.00 40.09 495 LYS A CA 1
ATOM 3765 C C . LYS A 1 495 ? 17.566 -8.950 -30.151 1.00 40.09 495 LYS A C 1
ATOM 3767 O O . LYS A 1 495 ? 18.681 -9.097 -30.618 1.00 40.09 495 LYS A O 1
ATOM 3772 N N . ALA A 1 496 ? 17.233 -9.358 -28.926 1.00 38.41 496 ALA A N 1
ATOM 3773 C CA . ALA A 1 496 ? 18.183 -9.972 -28.002 1.00 38.41 496 ALA A CA 1
ATOM 3774 C C . ALA A 1 496 ? 18.699 -11.318 -28.523 1.00 38.41 496 ALA A C 1
ATOM 3776 O O . ALA A 1 496 ? 19.897 -11.544 -28.481 1.00 38.41 496 ALA A O 1
ATOM 3777 N N . ILE A 1 497 ? 17.850 -12.176 -29.108 1.00 43.06 497 ILE A N 1
ATOM 3778 C CA . ILE A 1 497 ? 18.317 -13.404 -29.777 1.00 43.06 497 ILE A CA 1
ATOM 3779 C C . ILE A 1 497 ? 19.209 -13.059 -30.972 1.00 43.06 497 ILE A C 1
ATOM 3781 O O . ILE A 1 497 ? 20.231 -13.697 -31.158 1.00 43.06 497 ILE A O 1
ATOM 3785 N N . ARG A 1 498 ? 18.886 -12.033 -31.767 1.00 42.16 498 ARG A N 1
ATOM 3786 C CA . ARG A 1 498 ? 19.721 -11.623 -32.907 1.00 42.16 498 ARG A CA 1
ATOM 3787 C C . ARG A 1 498 ? 21.059 -11.021 -32.475 1.00 42.16 498 ARG A C 1
ATOM 3789 O O . ARG A 1 498 ? 22.060 -11.285 -33.128 1.00 42.16 498 ARG A O 1
ATOM 3796 N N . ASP A 1 499 ? 21.086 -10.254 -31.393 1.00 41.81 499 ASP A N 1
ATOM 3797 C CA . ASP A 1 499 ? 22.294 -9.620 -30.860 1.00 41.81 499 ASP A CA 1
ATOM 3798 C C . ASP A 1 499 ? 23.169 -10.646 -30.110 1.00 41.81 499 ASP A C 1
ATOM 3800 O O . ASP A 1 499 ? 24.388 -10.628 -30.243 1.00 41.81 499 ASP A O 1
ATOM 3804 N N . MET A 1 500 ? 22.549 -11.624 -29.443 1.00 36.97 500 MET A N 1
ATOM 3805 C CA . MET A 1 500 ? 23.212 -12.759 -28.790 1.00 36.97 500 MET A CA 1
ATOM 3806 C C . MET A 1 500 ? 23.717 -13.799 -29.806 1.00 36.97 500 MET A C 1
ATOM 3808 O O . MET A 1 500 ? 24.812 -14.330 -29.656 1.00 36.97 500 MET A O 1
ATOM 3812 N N . LEU A 1 501 ? 22.990 -14.046 -30.901 1.00 39.91 501 LEU A N 1
ATOM 3813 C CA . LEU A 1 501 ? 23.491 -14.842 -32.031 1.00 39.91 501 LEU A CA 1
ATOM 3814 C C . LEU A 1 501 ? 24.624 -14.110 -32.769 1.00 39.91 501 LEU A C 1
ATOM 3816 O O . LEU A 1 501 ? 25.588 -14.739 -33.189 1.00 39.91 501 LEU A O 1
ATOM 3820 N N . ARG A 1 502 ? 24.585 -12.773 -32.855 1.00 42.38 502 ARG A N 1
ATOM 3821 C CA . ARG A 1 502 ? 25.690 -11.968 -33.411 1.00 42.38 502 ARG A CA 1
ATOM 3822 C C . ARG A 1 502 ? 26.949 -11.990 -32.548 1.00 42.38 502 ARG A C 1
ATOM 3824 O O . ARG A 1 502 ? 28.037 -11.957 -33.108 1.00 42.38 502 ARG A O 1
ATOM 3831 N N . SER A 1 503 ? 26.822 -12.084 -31.225 1.00 38.69 503 SER A N 1
ATOM 3832 C CA . SER A 1 503 ? 27.970 -12.263 -30.323 1.00 38.69 503 SER A CA 1
ATOM 3833 C C . SER A 1 503 ? 28.500 -13.703 -30.285 1.00 38.69 503 SER A C 1
ATOM 3835 O O . SER A 1 503 ? 29.567 -13.933 -29.726 1.00 38.69 503 SER A O 1
ATOM 3837 N N . SER A 1 504 ? 27.766 -14.663 -30.862 1.00 36.44 504 SER A N 1
ATOM 3838 C CA . SER A 1 504 ? 28.113 -16.095 -30.869 1.00 36.44 504 SER A CA 1
ATOM 3839 C C . SER A 1 504 ? 28.649 -16.584 -32.221 1.00 36.44 504 SER A C 1
ATOM 3841 O O . SER A 1 504 ? 29.297 -17.625 -32.280 1.00 36.44 504 SER A O 1
ATOM 3843 N N . ASN A 1 505 ? 28.427 -15.838 -33.308 1.00 38.31 505 ASN A N 1
ATOM 3844 C CA . ASN A 1 505 ? 28.781 -16.252 -34.670 1.00 38.31 505 ASN A CA 1
ATOM 3845 C C . ASN A 1 505 ? 30.220 -15.882 -35.060 1.00 38.31 505 ASN A C 1
ATOM 3847 O O . ASN A 1 505 ? 30.461 -15.196 -36.052 1.00 38.31 505 ASN A O 1
ATOM 3851 N N . GLY A 1 506 ? 31.176 -16.380 -34.276 1.00 35.25 506 GLY A N 1
ATOM 3852 C CA . GLY A 1 506 ? 32.560 -16.556 -34.714 1.00 35.25 506 GLY A CA 1
ATOM 3853 C C . GLY A 1 506 ? 32.816 -17.903 -35.399 1.00 35.25 506 GLY A C 1
ATOM 3854 O O . GLY A 1 506 ? 33.915 -18.103 -35.901 1.00 35.25 506 GLY A O 1
ATOM 3855 N N . VAL A 1 507 ? 31.849 -18.831 -35.426 1.00 37.31 507 VAL A N 1
ATOM 3856 C CA . VAL A 1 507 ? 31.983 -20.135 -36.094 1.00 37.31 507 VAL A CA 1
ATOM 3857 C C . VAL A 1 507 ? 30.596 -20.637 -36.524 1.00 37.31 507 VAL A C 1
ATOM 3859 O O . VAL A 1 507 ? 29.661 -20.565 -35.731 1.00 37.31 507 VAL A O 1
ATOM 3862 N N . LEU A 1 508 ? 30.528 -21.198 -37.738 1.00 29.11 508 LEU A N 1
ATOM 3863 C CA . LEU A 1 508 ? 29.439 -21.933 -38.411 1.00 29.11 508 LEU A CA 1
ATOM 3864 C C . LEU A 1 508 ? 28.734 -21.177 -39.554 1.00 29.11 508 LEU A C 1
ATOM 3866 O O . LEU A 1 508 ? 27.808 -20.388 -39.367 1.00 29.11 508 LEU A O 1
ATOM 3870 N N . GLU A 1 509 ? 29.221 -21.490 -40.757 1.00 30.09 509 GLU A N 1
ATOM 3871 C CA . GLU A 1 509 ? 28.578 -21.317 -42.058 1.00 30.09 509 GLU A CA 1
ATOM 3872 C C . GLU A 1 509 ? 27.272 -22.127 -42.183 1.00 30.09 509 GLU A C 1
ATOM 3874 O O . GLU A 1 509 ? 27.123 -23.203 -41.610 1.00 30.09 509 GLU A O 1
ATOM 3879 N N . GLU A 1 510 ? 26.370 -21.565 -42.992 1.00 34.16 510 GLU A N 1
ATOM 3880 C CA . GLU A 1 510 ? 25.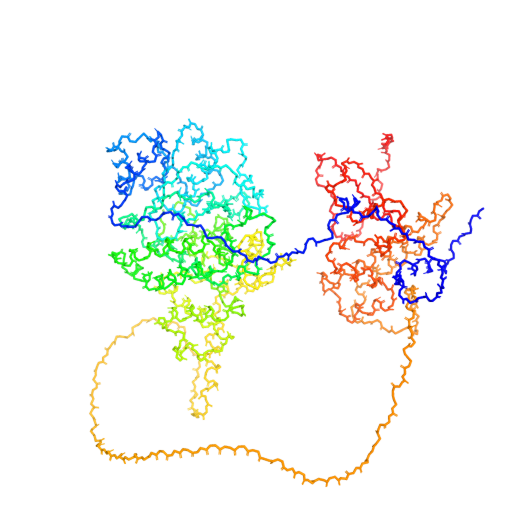287 -22.194 -43.762 1.00 34.16 510 GLU A CA 1
ATOM 3881 C C . GLU A 1 510 ? 24.263 -23.105 -43.054 1.00 34.16 510 GLU A C 1
ATOM 3883 O O . GLU A 1 510 ? 24.396 -24.322 -42.973 1.00 34.16 510 GLU A O 1
ATOM 3888 N N . ALA A 1 511 ? 23.102 -22.519 -42.732 1.00 26.92 511 ALA A N 1
ATOM 3889 C CA . ALA A 1 511 ? 21.817 -23.208 -42.864 1.00 26.92 511 ALA A CA 1
ATOM 3890 C C . ALA A 1 511 ? 20.714 -22.199 -43.228 1.00 26.92 511 ALA A C 1
ATOM 3892 O O . ALA A 1 511 ? 20.317 -21.347 -42.432 1.00 26.92 511 ALA A O 1
ATOM 3893 N N . ASN A 1 512 ? 20.235 -22.293 -44.466 1.00 28.16 512 ASN A N 1
ATOM 3894 C CA . ASN A 1 512 ? 19.131 -21.514 -45.014 1.00 28.16 512 ASN A CA 1
ATOM 3895 C C . ASN A 1 512 ? 17.808 -22.103 -44.482 1.00 28.16 512 ASN A C 1
ATOM 3897 O O . ASN A 1 512 ? 17.481 -23.242 -44.809 1.00 28.16 512 ASN A O 1
ATOM 3901 N N . ILE A 1 513 ? 17.049 -21.365 -43.663 1.00 28.94 513 ILE A N 1
ATOM 3902 C CA . ILE A 1 513 ? 15.697 -21.771 -43.236 1.00 28.94 513 ILE A CA 1
ATOM 3903 C C . ILE A 1 513 ? 14.701 -20.680 -43.631 1.00 28.94 513 ILE A C 1
ATOM 3905 O O . ILE A 1 513 ? 14.727 -19.564 -43.110 1.00 28.94 513 ILE A O 1
ATOM 3909 N N . ASP A 1 514 ? 13.823 -21.044 -44.564 1.00 25.94 514 ASP A N 1
ATOM 3910 C CA . ASP A 1 514 ? 12.697 -20.257 -45.058 1.00 25.94 514 ASP A CA 1
ATOM 3911 C C . ASP A 1 514 ? 11.560 -20.233 -44.015 1.00 25.94 514 ASP A C 1
ATOM 3913 O O . ASP A 1 514 ? 11.138 -21.267 -43.496 1.00 25.94 514 ASP A O 1
ATOM 3917 N N . LEU A 1 515 ? 11.070 -19.038 -43.675 1.00 29.64 515 LEU A N 1
ATOM 3918 C CA . LEU A 1 515 ? 10.010 -18.808 -42.685 1.00 29.64 515 LEU A CA 1
ATOM 3919 C C . LEU A 1 515 ? 8.744 -18.311 -43.388 1.00 29.64 515 LEU A C 1
ATOM 3921 O O . LEU A 1 515 ? 8.402 -17.126 -43.339 1.00 29.64 515 LEU A O 1
ATOM 3925 N N . LYS A 1 516 ? 8.005 -19.242 -43.991 1.00 28.66 516 LYS A N 1
ATOM 3926 C CA . LYS A 1 516 ? 6.613 -19.045 -44.416 1.00 28.66 516 LYS A CA 1
ATOM 3927 C C . LYS A 1 516 ? 5.772 -20.290 -44.138 1.00 28.66 516 LYS A C 1
ATOM 3929 O O . LYS A 1 516 ? 5.440 -20.992 -45.073 1.00 28.66 516 LYS A O 1
ATOM 3934 N N . THR A 1 517 ? 5.432 -20.519 -42.866 1.00 29.02 517 THR A N 1
ATOM 3935 C CA . THR A 1 517 ? 4.145 -21.064 -42.359 1.00 29.02 517 THR A CA 1
ATOM 3936 C C . THR A 1 517 ? 4.326 -21.548 -40.923 1.00 29.02 517 THR A C 1
ATOM 3938 O O . THR A 1 517 ? 5.010 -22.537 -40.697 1.00 29.02 517 THR A O 1
ATOM 3941 N N . ALA A 1 518 ? 3.697 -20.871 -39.962 1.00 26.30 518 ALA A N 1
ATOM 3942 C CA . ALA A 1 518 ? 3.318 -21.445 -38.666 1.00 26.30 518 ALA A CA 1
ATOM 3943 C C . ALA A 1 518 ? 2.303 -20.508 -37.989 1.00 26.30 518 ALA A C 1
ATOM 3945 O O . ALA A 1 518 ? 2.592 -19.838 -36.998 1.00 26.30 518 ALA A O 1
ATOM 3946 N N . GLY A 1 519 ? 1.129 -20.398 -38.610 1.00 26.98 519 GLY A N 1
ATOM 3947 C CA . GLY A 1 519 ? -0.114 -20.232 -37.868 1.00 26.98 519 GLY A CA 1
ATOM 3948 C C . GLY A 1 519 ? -0.653 -21.635 -37.595 1.00 26.98 519 GLY A C 1
ATOM 3949 O O . GLY A 1 519 ? -0.535 -22.495 -38.460 1.00 26.98 519 GLY A O 1
ATOM 3950 N N . ASP A 1 520 ? -1.191 -21.832 -36.397 1.00 28.38 520 ASP A N 1
ATOM 3951 C CA . ASP A 1 520 ? -1.957 -23.000 -35.961 1.00 28.38 520 ASP A CA 1
ATOM 3952 C C . ASP A 1 520 ? -1.241 -24.359 -35.944 1.00 28.38 520 ASP A C 1
ATOM 3954 O O . ASP A 1 520 ? -1.123 -25.057 -36.943 1.00 28.38 520 ASP A O 1
ATOM 3958 N N . THR A 1 521 ? -0.843 -24.796 -34.746 1.00 27.23 521 THR A N 1
ATOM 3959 C CA . THR A 1 521 ? -1.240 -26.100 -34.175 1.00 27.23 521 THR A CA 1
ATOM 3960 C C . THR A 1 521 ? -0.707 -26.227 -32.749 1.00 27.23 521 THR A C 1
ATOM 3962 O O . THR A 1 521 ? 0.430 -25.874 -32.441 1.00 27.23 521 THR A O 1
ATOM 3965 N N . GLY A 1 522 ? -1.576 -26.679 -31.847 1.00 24.50 522 GLY A N 1
ATOM 3966 C CA . GLY A 1 522 ? -1.255 -26.894 -30.446 1.00 24.50 522 GLY A CA 1
ATOM 3967 C C . GLY A 1 522 ? -0.632 -28.260 -30.158 1.00 24.50 522 GLY A C 1
ATOM 3968 O O . GLY A 1 522 ? -0.823 -29.215 -30.896 1.00 24.50 522 GLY A O 1
ATOM 3969 N N . LEU A 1 523 ? -0.008 -28.313 -28.978 1.00 26.27 523 LEU A N 1
ATOM 3970 C CA . LEU A 1 523 ? 0.060 -29.439 -28.042 1.00 26.27 523 LEU A CA 1
ATOM 3971 C C . LEU A 1 523 ? 0.756 -30.761 -28.444 1.00 26.27 523 LEU A C 1
ATOM 3973 O O . LEU A 1 523 ? 0.384 -31.444 -29.388 1.00 26.27 523 LEU A O 1
ATOM 3977 N N . ARG A 1 524 ? 1.584 -31.194 -27.474 1.00 25.53 524 ARG A N 1
ATOM 3978 C CA . ARG A 1 524 ? 2.175 -32.521 -27.190 1.00 25.53 524 ARG A CA 1
ATOM 3979 C C . ARG A 1 524 ? 3.570 -32.759 -27.768 1.00 25.53 524 ARG A C 1
ATOM 3981 O O . ARG A 1 524 ? 3.726 -32.836 -28.969 1.00 25.53 524 ARG A O 1
ATOM 3988 N N . PHE A 1 525 ? 4.538 -33.014 -26.884 1.00 22.67 525 PHE A N 1
ATOM 3989 C CA . PHE A 1 525 ? 5.204 -34.321 -26.832 1.00 22.67 525 PHE A CA 1
ATOM 3990 C C . PHE A 1 525 ? 5.804 -34.578 -25.438 1.00 22.67 525 PHE A C 1
ATOM 3992 O O . PHE A 1 525 ? 6.489 -33.734 -24.865 1.00 22.67 525 PHE A O 1
ATOM 3999 N N . PHE A 1 526 ? 5.469 -35.750 -24.894 1.00 23.84 526 PHE A N 1
ATOM 4000 C CA . PHE A 1 526 ? 6.058 -36.374 -23.711 1.00 23.84 526 PHE A CA 1
ATOM 4001 C C . PHE A 1 526 ? 7.264 -37.237 -24.131 1.00 23.84 526 PHE A C 1
ATOM 4003 O O . PHE A 1 526 ? 7.375 -37.645 -25.283 1.00 23.84 526 PHE A O 1
ATOM 4010 N N . SER A 1 527 ? 8.114 -37.512 -23.143 1.00 27.22 527 SER A N 1
ATOM 4011 C CA . SER A 1 527 ? 9.264 -38.428 -23.064 1.00 27.22 527 SER A CA 1
ATOM 4012 C C . SER A 1 527 ? 9.331 -39.651 -23.996 1.00 27.22 527 SER A C 1
ATOM 4014 O O . SER A 1 527 ? 8.367 -40.409 -24.083 1.00 27.22 527 SER A O 1
ATOM 4016 N N . SER A 1 528 ? 10.549 -39.998 -24.435 1.00 24.62 528 SER A N 1
ATOM 4017 C CA . SER A 1 528 ? 11.008 -41.398 -24.455 1.00 24.62 528 SER A CA 1
ATOM 4018 C C . SER A 1 528 ? 12.534 -41.525 -24.352 1.00 24.62 528 SER A C 1
ATOM 4020 O O . SER A 1 528 ? 13.289 -40.739 -24.915 1.00 24.62 528 SER A O 1
ATOM 4022 N N . VAL A 1 529 ? 12.934 -42.547 -23.602 1.00 27.66 529 VAL A N 1
ATOM 4023 C CA . VAL A 1 529 ? 14.278 -43.000 -23.223 1.00 27.66 529 VAL A CA 1
ATOM 4024 C C . VAL A 1 529 ? 14.852 -43.971 -24.271 1.00 27.66 529 VAL A C 1
ATOM 4026 O O . VAL A 1 529 ? 14.086 -44.679 -24.916 1.00 27.66 529 VAL A O 1
ATOM 4029 N N . GLY A 1 530 ? 16.188 -44.070 -24.338 1.00 24.00 530 GLY A N 1
ATOM 4030 C CA . GLY A 1 530 ? 16.964 -45.173 -24.943 1.00 24.00 530 GLY A CA 1
ATOM 4031 C C . GLY A 1 530 ? 17.937 -44.659 -26.014 1.00 24.00 530 GLY A C 1
ATOM 4032 O O . GLY A 1 530 ? 17.505 -43.993 -26.938 1.00 24.00 530 GLY A O 1
ATOM 4033 N N . GLY A 1 531 ? 19.259 -44.836 -25.983 1.00 24.28 531 GLY A N 1
ATOM 4034 C CA . GLY A 1 531 ? 20.127 -45.764 -25.264 1.00 24.28 531 GLY A CA 1
ATOM 4035 C C . GLY A 1 531 ? 20.907 -46.599 -26.286 1.00 24.28 531 GLY A C 1
ATOM 4036 O O . GLY A 1 531 ? 20.288 -47.459 -26.884 1.00 24.28 531 GLY A O 1
ATOM 4037 N N . THR A 1 532 ? 22.214 -46.337 -26.473 1.00 27.22 532 THR A N 1
ATOM 4038 C CA . THR A 1 532 ? 23.306 -47.287 -26.844 1.00 27.22 532 THR A CA 1
ATOM 4039 C C . THR A 1 532 ? 24.626 -46.507 -27.013 1.00 27.22 532 THR A C 1
ATOM 4041 O O . THR A 1 532 ? 24.672 -45.563 -27.789 1.00 27.22 532 THR A O 1
ATOM 4044 N N . VAL A 1 533 ? 25.612 -46.672 -26.117 1.00 27.34 533 VAL A N 1
ATOM 4045 C CA . VAL A 1 533 ? 26.808 -47.555 -26.180 1.00 27.34 533 VAL A CA 1
ATOM 4046 C C . VAL A 1 533 ? 27.923 -47.066 -27.124 1.00 27.34 533 VAL A C 1
ATOM 4048 O O . VAL A 1 533 ? 27.785 -47.096 -28.338 1.00 27.34 533 VAL A O 1
ATOM 4051 N N . GLY A 1 534 ? 29.079 -46.744 -26.528 1.00 25.53 534 GLY A N 1
ATOM 4052 C CA . GLY A 1 534 ? 30.379 -46.599 -27.193 1.00 25.53 534 GLY A CA 1
ATOM 4053 C C . GLY A 1 534 ? 31.497 -46.330 -26.176 1.00 25.53 534 GLY A C 1
ATOM 4054 O O . GLY A 1 534 ? 31.593 -45.234 -25.642 1.00 25.53 534 GLY A O 1
ATOM 4055 N N . LYS A 1 535 ? 32.284 -47.365 -25.852 1.00 28.59 535 LYS A N 1
ATOM 4056 C CA . LYS A 1 535 ? 33.409 -47.381 -24.895 1.00 28.59 535 LYS A CA 1
ATOM 4057 C C . LYS A 1 535 ? 34.695 -46.756 -25.465 1.00 28.59 535 LYS A C 1
ATOM 4059 O O . LYS A 1 535 ? 34.943 -46.872 -26.659 1.00 28.59 535 LYS A O 1
ATOM 4064 N N . GLY A 1 536 ? 35.577 -46.326 -24.552 1.00 25.30 536 GLY A N 1
ATOM 4065 C CA . GLY A 1 536 ? 37.039 -46.207 -24.724 1.00 25.30 536 GLY A CA 1
ATOM 4066 C C . GLY A 1 536 ? 37.544 -44.768 -24.567 1.00 25.30 536 GLY A C 1
ATOM 4067 O O . GLY A 1 536 ? 36.921 -43.860 -25.086 1.00 25.30 536 GLY A O 1
ATOM 4068 N N . ALA A 1 537 ? 38.641 -44.442 -23.889 1.00 26.91 537 ALA A N 1
ATOM 4069 C CA . ALA A 1 537 ? 39.603 -45.182 -23.083 1.00 26.91 537 ALA A CA 1
ATOM 4070 C C . ALA A 1 537 ? 40.363 -44.163 -22.199 1.00 26.91 537 ALA A C 1
ATOM 4072 O O . ALA A 1 537 ? 40.316 -42.958 -22.438 1.00 26.91 537 ALA A O 1
ATOM 4073 N N . ALA A 1 538 ? 41.034 -44.668 -21.166 1.00 27.56 538 ALA A N 1
ATOM 4074 C CA . ALA A 1 538 ? 41.826 -43.923 -20.192 1.00 27.56 538 ALA A CA 1
ATOM 4075 C C . ALA A 1 538 ? 43.092 -43.261 -20.776 1.00 27.56 538 ALA A C 1
ATOM 4077 O O . ALA A 1 538 ? 43.641 -43.724 -21.772 1.00 27.56 538 ALA A O 1
ATOM 4078 N N . GLY A 1 539 ? 43.606 -42.244 -20.075 1.00 25.92 539 GLY A N 1
ATOM 4079 C CA . GLY A 1 539 ? 44.938 -41.679 -20.302 1.00 25.92 539 GLY A CA 1
ATOM 4080 C C . GLY A 1 539 ? 45.283 -40.579 -19.298 1.00 25.92 539 GLY A C 1
ATOM 4081 O O . GLY A 1 539 ? 44.952 -39.419 -19.509 1.00 25.92 539 GLY A O 1
ATOM 4082 N N . ALA A 1 540 ? 45.914 -40.966 -18.190 1.00 27.61 540 ALA A N 1
ATOM 4083 C CA . ALA A 1 540 ? 46.490 -40.083 -17.179 1.00 27.61 540 ALA A CA 1
ATOM 4084 C C . ALA A 1 540 ? 47.867 -39.544 -17.613 1.00 27.61 540 ALA A C 1
ATOM 4086 O O . ALA A 1 540 ? 48.584 -40.258 -18.301 1.00 27.61 540 ALA A O 1
ATOM 4087 N N . CYS A 1 541 ? 48.214 -38.331 -17.160 1.00 26.44 541 CYS A N 1
ATOM 4088 C CA . CYS A 1 541 ? 49.553 -37.767 -16.869 1.00 26.44 541 CYS A CA 1
ATOM 4089 C C . CYS A 1 541 ? 49.307 -36.304 -16.416 1.00 26.44 541 CYS A C 1
ATOM 4091 O O . CYS A 1 541 ? 48.572 -35.597 -17.091 1.00 26.44 541 CYS A O 1
ATOM 4093 N N . GLY A 1 542 ? 49.778 -35.745 -15.298 1.00 24.55 542 GLY A N 1
ATOM 4094 C CA . GLY A 1 542 ? 50.870 -36.103 -14.395 1.00 24.55 542 GLY A CA 1
ATOM 4095 C C . GLY A 1 542 ? 52.012 -35.077 -14.507 1.00 24.55 542 GLY A C 1
ATOM 4096 O O . GLY A 1 542 ? 52.755 -35.135 -15.477 1.00 24.55 542 GLY A O 1
ATOM 4097 N N . GLY A 1 543 ? 52.155 -34.186 -13.511 1.00 25.70 543 GLY A N 1
ATOM 4098 C CA . GLY A 1 543 ? 53.278 -33.238 -13.317 1.00 25.70 543 GLY A CA 1
ATOM 4099 C C . GLY A 1 543 ? 52.884 -31.770 -13.563 1.00 25.70 543 GLY A C 1
ATOM 4100 O O . GLY A 1 543 ? 52.463 -31.434 -14.658 1.00 25.70 543 GLY A O 1
ATOM 4101 N N . GLY A 1 544 ? 52.918 -30.817 -12.627 1.00 25.12 544 GLY A N 1
ATOM 4102 C CA . GLY A 1 544 ? 53.622 -30.727 -11.351 1.00 25.12 544 GLY A CA 1
ATOM 4103 C C . GLY A 1 544 ? 55.018 -30.140 -11.549 1.00 25.12 544 GLY A C 1
ATOM 4104 O O . GLY A 1 544 ? 55.905 -30.895 -11.917 1.00 25.12 544 GLY A O 1
ATOM 4105 N N . LEU A 1 545 ? 55.190 -28.830 -11.315 1.00 28.16 545 LEU A N 1
ATOM 4106 C CA . LEU A 1 545 ? 56.389 -28.197 -10.740 1.00 28.16 545 LEU A CA 1
ATOM 4107 C C . LEU A 1 545 ? 56.123 -26.711 -10.425 1.00 28.16 545 LEU A C 1
ATOM 4109 O O . LEU A 1 545 ? 55.242 -26.073 -10.994 1.00 28.16 545 LEU A O 1
ATOM 4113 N N . ASP A 1 546 ? 56.873 -26.235 -9.442 1.00 28.70 546 ASP A N 1
ATOM 4114 C CA . ASP A 1 546 ? 56.584 -25.211 -8.439 1.00 28.70 546 ASP A CA 1
ATOM 4115 C C . ASP A 1 546 ? 57.533 -23.995 -8.557 1.00 28.70 546 ASP A C 1
ATOM 4117 O O . ASP A 1 546 ? 58.631 -24.155 -9.081 1.00 28.70 546 ASP A O 1
ATOM 4121 N N . ASN A 1 547 ? 57.106 -22.852 -7.983 1.00 28.67 547 ASN A N 1
ATOM 4122 C CA . ASN A 1 547 ? 57.881 -21.744 -7.375 1.00 28.67 547 ASN A CA 1
ATOM 4123 C C . ASN A 1 547 ? 58.973 -21.012 -8.206 1.00 28.67 547 ASN A C 1
ATOM 4125 O O . ASN A 1 547 ? 59.662 -21.587 -9.026 1.00 28.67 547 ASN A O 1
ATOM 4129 N N . SER A 1 548 ? 59.329 -19.734 -8.020 1.00 26.06 548 SER A N 1
ATOM 4130 C CA . SER A 1 548 ? 58.954 -18.650 -7.102 1.00 26.06 548 SER A CA 1
ATOM 4131 C C . SER A 1 548 ? 59.785 -17.386 -7.447 1.00 26.06 548 SER A C 1
ATOM 4133 O O . SER A 1 548 ? 60.814 -17.510 -8.102 1.00 26.06 548 SER A O 1
ATOM 4135 N N . GLN A 1 549 ? 59.394 -16.226 -6.882 1.00 28.19 549 GLN A N 1
ATOM 4136 C CA . GLN A 1 549 ? 60.214 -15.017 -6.584 1.00 28.19 549 GLN A CA 1
ATOM 4137 C C . GLN A 1 549 ? 60.736 -14.159 -7.766 1.00 28.19 549 GLN A C 1
ATOM 4139 O O . GLN A 1 549 ? 61.023 -14.675 -8.830 1.00 28.19 549 GLN A O 1
ATOM 4144 N N . ARG A 1 550 ? 60.987 -12.839 -7.689 1.00 27.22 550 ARG A N 1
ATOM 4145 C CA . ARG A 1 550 ? 60.679 -11.682 -6.812 1.00 27.22 550 ARG A CA 1
ATOM 4146 C C . ARG A 1 550 ? 61.210 -10.425 -7.557 1.00 27.22 550 ARG A C 1
ATOM 4148 O O . ARG A 1 550 ? 62.293 -10.486 -8.115 1.00 27.22 550 ARG A O 1
ATOM 4155 N N . ASN A 1 551 ? 60.492 -9.304 -7.431 1.00 26.05 551 ASN A N 1
ATOM 4156 C CA . ASN A 1 551 ? 60.933 -7.896 -7.296 1.00 26.05 551 ASN A CA 1
ATOM 4157 C C . ASN A 1 551 ? 61.836 -7.129 -8.308 1.00 26.05 551 ASN A C 1
ATOM 4159 O O . ASN A 1 551 ? 62.938 -7.538 -8.640 1.00 26.05 551 ASN A O 1
ATOM 4163 N N . ALA A 1 552 ? 61.402 -5.863 -8.498 1.00 26.06 552 ALA A N 1
ATOM 4164 C CA . ALA A 1 552 ? 62.147 -4.581 -8.462 1.00 26.06 552 ALA A CA 1
ATOM 4165 C C . ALA A 1 552 ? 62.483 -3.823 -9.776 1.00 26.06 552 ALA A C 1
ATOM 4167 O O . ALA A 1 552 ? 63.426 -4.133 -10.484 1.00 26.06 552 ALA A O 1
ATOM 4168 N N . ALA A 1 553 ? 61.697 -2.757 -10.003 1.00 25.50 553 ALA A N 1
ATOM 4169 C CA . ALA A 1 553 ? 62.066 -1.327 -10.065 1.00 25.50 553 ALA A CA 1
ATOM 4170 C C . ALA A 1 553 ? 63.226 -0.782 -10.949 1.00 25.50 553 ALA A C 1
ATOM 4172 O O . ALA A 1 553 ? 64.385 -1.109 -10.750 1.00 25.50 553 ALA A O 1
ATOM 4173 N N . LEU A 1 554 ? 62.846 0.253 -11.728 1.00 26.25 554 LEU A N 1
ATOM 4174 C CA . LEU A 1 554 ? 63.550 1.510 -12.082 1.00 26.25 554 LEU A CA 1
ATOM 4175 C C . LEU A 1 554 ? 64.821 1.476 -12.961 1.00 26.25 554 LEU A C 1
ATOM 4177 O O . LEU A 1 554 ? 65.881 1.079 -12.502 1.00 26.25 554 LEU A O 1
ATOM 4181 N N . HIS A 1 555 ? 64.741 2.093 -14.155 1.00 25.27 555 HIS A N 1
ATOM 4182 C CA . HIS A 1 555 ? 65.498 3.312 -14.523 1.00 25.27 555 HIS A CA 1
ATOM 4183 C C . HIS A 1 555 ? 65.141 3.833 -15.939 1.00 25.27 555 HIS A C 1
ATOM 4185 O O . HIS A 1 555 ? 65.009 3.057 -16.881 1.00 25.27 555 HIS A O 1
ATOM 4191 N N . GLY A 1 556 ? 64.993 5.164 -16.072 1.00 22.22 556 GLY A N 1
ATOM 4192 C CA . GLY A 1 556 ? 65.195 5.910 -17.333 1.00 22.22 556 GLY A CA 1
ATOM 4193 C C . GLY A 1 556 ? 66.681 5.890 -17.742 1.00 22.22 556 GLY A C 1
ATOM 4194 O O . GLY A 1 556 ? 67.500 5.384 -16.989 1.00 22.22 556 GLY A O 1
ATOM 4195 N N . SER A 1 557 ? 67.136 6.402 -18.882 1.00 24.69 557 SER A N 1
ATOM 4196 C CA . SER A 1 557 ? 66.761 7.639 -19.569 1.00 24.69 557 SER A CA 1
ATOM 4197 C C . SER A 1 557 ? 67.504 7.756 -20.921 1.00 24.69 557 SER A C 1
ATOM 4199 O O . SER A 1 557 ? 68.588 7.203 -21.064 1.00 24.69 557 SER A O 1
ATOM 4201 N N . GLU A 1 558 ? 66.940 8.587 -21.814 1.00 24.47 558 GLU A N 1
ATOM 4202 C CA . GLU A 1 558 ? 67.593 9.552 -22.738 1.00 24.47 558 GLU A CA 1
ATOM 4203 C C . GLU A 1 558 ? 68.401 9.137 -23.986 1.00 24.47 558 GLU A C 1
ATOM 4205 O O . GLU A 1 558 ? 69.381 8.411 -23.916 1.00 24.47 558 GLU A O 1
ATOM 4210 N N . PHE A 1 559 ? 67.991 9.728 -25.123 1.00 23.72 559 PHE A N 1
ATOM 4211 C CA . PHE A 1 559 ? 68.718 10.583 -26.101 1.00 23.72 559 PHE A CA 1
ATOM 4212 C C . PHE A 1 559 ? 67.686 10.893 -27.222 1.00 23.72 559 PHE A C 1
ATOM 4214 O O . PHE A 1 559 ? 67.082 9.968 -27.752 1.00 23.72 559 PHE A O 1
ATOM 4221 N N . GLY A 1 560 ? 67.277 12.115 -27.587 1.00 22.78 560 GLY A N 1
ATOM 4222 C CA . GLY A 1 560 ? 67.983 13.388 -27.789 1.00 22.78 560 GLY A CA 1
ATOM 4223 C C . GLY A 1 560 ? 67.866 13.740 -29.291 1.00 22.78 560 GLY A C 1
ATOM 4224 O O . GLY A 1 560 ? 68.571 13.157 -30.098 1.00 22.78 560 GLY A O 1
ATOM 4225 N N . MET A 1 561 ? 66.810 14.435 -29.737 1.00 23.31 561 MET A N 1
ATOM 4226 C CA . MET A 1 561 ? 66.734 15.894 -29.962 1.00 23.31 561 MET A CA 1
ATOM 4227 C C . MET A 1 561 ? 67.249 16.356 -31.344 1.00 23.31 561 MET A C 1
ATOM 4229 O O . MET A 1 561 ? 68.440 16.295 -31.604 1.00 23.31 561 MET A O 1
ATOM 4233 N N . PHE A 1 562 ? 66.362 16.924 -32.176 1.00 22.12 562 PHE A N 1
ATOM 4234 C CA . PHE A 1 562 ? 66.630 18.155 -32.939 1.00 22.12 562 PHE A CA 1
ATOM 4235 C C . PHE A 1 562 ? 65.325 18.931 -33.198 1.00 22.12 562 PHE A C 1
ATOM 4237 O O . PHE A 1 562 ? 64.248 18.360 -33.346 1.00 22.12 562 PHE A O 1
ATOM 4244 N N . VAL A 1 563 ? 65.463 20.253 -33.142 1.00 23.75 563 VAL A N 1
ATOM 4245 C CA . VAL A 1 563 ? 64.467 21.302 -32.863 1.00 23.75 563 VAL A CA 1
ATOM 4246 C C . VAL A 1 563 ? 64.124 22.098 -34.138 1.00 23.75 563 VAL A C 1
ATOM 4248 O O . VAL A 1 563 ? 64.835 21.990 -35.132 1.00 23.75 563 VAL A O 1
ATOM 4251 N N . VAL A 1 564 ? 63.097 22.960 -34.021 1.00 23.89 564 VAL A N 1
ATOM 4252 C CA . VAL A 1 564 ? 62.812 24.258 -34.699 1.00 23.89 564 VAL A CA 1
ATOM 4253 C C . VAL A 1 564 ? 61.469 24.201 -35.457 1.00 23.89 564 VAL A C 1
ATOM 4255 O O . VAL A 1 564 ? 61.299 23.366 -36.328 1.00 23.89 564 VAL A O 1
ATOM 4258 N N . GLY A 1 565 ? 60.445 25.032 -35.224 1.00 21.98 565 GLY A N 1
ATOM 4259 C CA . GLY A 1 565 ? 60.259 26.202 -34.367 1.00 21.98 565 GLY A CA 1
ATOM 4260 C C . GLY A 1 565 ? 58.874 26.849 -34.610 1.00 21.98 565 GLY A C 1
ATOM 4261 O O . GLY A 1 565 ? 58.133 26.418 -35.488 1.00 21.98 565 GLY A O 1
ATOM 4262 N N . LEU A 1 566 ? 58.600 27.928 -33.859 1.00 24.55 566 LEU A N 1
ATOM 4263 C CA . LEU A 1 566 ? 57.551 28.963 -34.019 1.00 24.55 566 LEU A CA 1
ATOM 4264 C C . LEU A 1 566 ? 56.171 28.778 -33.339 1.00 24.55 566 LEU A C 1
ATOM 4266 O O . LEU A 1 566 ? 55.179 28.385 -33.941 1.00 24.55 566 LEU A O 1
ATOM 4270 N N . ALA A 1 567 ? 56.092 29.299 -32.110 1.00 24.97 567 ALA A N 1
ATOM 4271 C CA . ALA A 1 567 ? 55.050 30.229 -31.636 1.00 24.97 567 ALA A CA 1
ATOM 4272 C C . ALA A 1 567 ? 55.800 31.511 -31.184 1.00 24.97 567 ALA A C 1
ATOM 4274 O O . ALA A 1 567 ? 56.944 31.350 -30.748 1.00 24.97 567 ALA A O 1
ATOM 4275 N N . PRO A 1 568 ? 55.276 32.761 -31.278 1.00 29.00 568 PRO A N 1
ATOM 4276 C CA . PRO A 1 568 ? 54.073 33.180 -30.539 1.00 29.00 568 PRO A CA 1
ATOM 4277 C C . PRO A 1 568 ? 53.235 34.306 -31.202 1.00 29.00 568 PRO A C 1
ATOM 4279 O O . PRO A 1 568 ? 53.742 35.068 -32.019 1.00 29.00 568 PRO A O 1
ATOM 4282 N N . LYS A 1 569 ? 51.964 34.463 -30.787 1.00 23.11 569 LYS A N 1
ATOM 4283 C CA . LYS A 1 569 ? 51.203 35.736 -30.633 1.00 23.11 569 LYS A CA 1
ATOM 4284 C C . LYS A 1 569 ? 49.698 35.474 -30.737 1.00 23.11 569 LYS A C 1
ATOM 4286 O O . LYS A 1 569 ? 49.170 35.271 -31.823 1.00 23.11 569 LYS A O 1
ATOM 4291 N N . LEU A 1 570 ? 48.986 35.596 -29.618 1.00 25.31 570 LEU A N 1
ATOM 4292 C CA . LEU A 1 570 ? 47.554 35.903 -29.631 1.00 25.31 570 LEU A CA 1
ATOM 4293 C C . LEU A 1 570 ? 47.196 36.748 -28.405 1.00 25.31 570 LEU A C 1
ATOM 4295 O O . LEU A 1 570 ? 46.493 36.339 -27.493 1.00 25.31 570 LEU A O 1
ATOM 4299 N N . VAL A 1 571 ? 47.705 37.980 -28.422 1.00 25.84 571 VAL A N 1
ATOM 4300 C CA . VAL A 1 571 ? 47.012 39.122 -27.827 1.00 25.84 571 VAL A CA 1
ATOM 4301 C C . VAL A 1 571 ? 46.100 39.661 -28.928 1.00 25.84 571 VAL A C 1
ATOM 4303 O O . VAL A 1 571 ? 46.565 40.300 -29.869 1.00 25.84 571 VAL A O 1
ATOM 4306 N N . ARG A 1 572 ? 44.801 39.373 -28.846 1.00 24.22 572 ARG A N 1
ATOM 4307 C CA . ARG A 1 572 ? 43.765 40.162 -29.521 1.00 24.22 572 ARG A CA 1
ATOM 4308 C C . ARG A 1 572 ? 42.731 40.566 -28.481 1.00 24.22 572 ARG A C 1
ATOM 4310 O O . ARG A 1 572 ? 41.937 39.762 -28.013 1.00 24.22 572 ARG A O 1
ATOM 4317 N N . THR A 1 573 ? 42.837 41.834 -28.107 1.00 23.61 573 THR A N 1
ATOM 4318 C CA . THR A 1 573 ? 41.782 42.732 -27.633 1.00 23.61 573 THR A CA 1
ATOM 4319 C C . THR A 1 573 ? 40.358 42.174 -27.756 1.00 23.61 573 THR A C 1
ATOM 4321 O O . THR A 1 573 ? 39.782 42.172 -28.844 1.00 23.61 573 THR A O 1
ATOM 4324 N N . PHE A 1 574 ? 39.748 41.790 -26.632 1.00 23.08 574 PHE A N 1
ATOM 4325 C CA . PHE A 1 574 ? 38.291 41.796 -26.512 1.00 23.08 574 PHE A CA 1
ATOM 4326 C C . PHE A 1 574 ? 37.841 43.258 -26.431 1.00 23.08 574 PHE A C 1
ATOM 4328 O O . PHE A 1 574 ? 37.849 43.873 -25.366 1.00 23.08 574 PHE A O 1
ATOM 4335 N N . ALA A 1 575 ? 37.471 43.834 -27.573 1.00 24.03 575 ALA A N 1
ATOM 4336 C CA . ALA A 1 575 ? 36.592 44.990 -27.572 1.00 24.03 575 ALA A CA 1
ATOM 4337 C C . ALA A 1 575 ? 35.242 44.526 -27.004 1.00 24.03 575 ALA A C 1
ATOM 4339 O O . ALA A 1 575 ? 34.623 43.603 -27.533 1.00 24.03 575 ALA A O 1
ATOM 4340 N N . ALA A 1 576 ? 34.818 45.118 -25.889 1.00 25.42 576 ALA A N 1
ATOM 4341 C CA . ALA A 1 576 ? 33.497 44.897 -25.325 1.00 25.42 576 ALA A CA 1
ATOM 4342 C C . ALA A 1 576 ? 32.444 45.374 -26.335 1.00 25.42 576 ALA A C 1
ATOM 4344 O O . ALA A 1 576 ? 32.213 46.576 -26.483 1.00 25.42 576 ALA A O 1
ATOM 4345 N N . ASP A 1 577 ? 31.826 44.429 -27.038 1.00 26.36 577 ASP A N 1
ATOM 4346 C CA . ASP A 1 577 ? 30.757 44.714 -27.983 1.00 26.36 577 ASP A CA 1
ATOM 4347 C C . ASP A 1 577 ? 29.509 45.118 -27.181 1.00 26.36 577 ASP A C 1
ATOM 4349 O O . ASP A 1 577 ? 28.813 44.298 -26.574 1.00 26.36 577 ASP A O 1
ATOM 4353 N N . ARG A 1 578 ? 29.274 46.431 -27.071 1.00 28.75 578 ARG A N 1
ATOM 4354 C CA . ARG A 1 578 ? 28.103 46.993 -26.391 1.00 28.75 578 ARG A CA 1
ATOM 4355 C C . ARG A 1 578 ? 26.869 46.656 -27.222 1.00 28.75 578 ARG A C 1
ATOM 4357 O O . ARG A 1 578 ? 26.565 47.345 -28.189 1.00 28.75 578 ARG A O 1
ATOM 4364 N N . HIS A 1 579 ? 26.129 45.621 -26.841 1.00 35.12 579 HIS A N 1
ATOM 4365 C CA . HIS A 1 579 ? 24.830 45.334 -27.447 1.00 35.12 579 HIS A CA 1
ATOM 4366 C C . HIS A 1 579 ? 23.806 46.422 -27.084 1.00 35.12 579 HIS A C 1
ATOM 4368 O O . HIS A 1 579 ? 23.170 46.376 -26.031 1.00 35.12 579 HIS A O 1
ATOM 4374 N N . GLN A 1 580 ? 23.664 47.408 -27.973 1.00 33.81 580 GLN A N 1
ATOM 4375 C CA . GLN A 1 580 ? 22.551 48.355 -28.012 1.00 33.81 580 GLN A CA 1
ATOM 4376 C C . GLN A 1 580 ? 21.312 47.678 -28.623 1.00 33.81 580 GLN A C 1
ATOM 4378 O O . GLN A 1 580 ? 21.381 47.056 -29.682 1.00 33.81 580 GLN A O 1
ATOM 4383 N N . TYR A 1 581 ? 20.158 47.831 -27.977 1.00 40.34 581 TYR A N 1
ATOM 4384 C CA . TYR A 1 581 ? 18.837 47.572 -28.538 1.00 40.34 581 TYR A CA 1
ATOM 4385 C C . TYR A 1 581 ? 18.674 48.359 -29.832 1.00 40.34 581 TYR A C 1
ATOM 4387 O O . TYR A 1 581 ? 18.696 49.591 -29.847 1.00 40.34 581 TYR A O 1
ATOM 4395 N N . THR A 1 582 ? 18.506 47.612 -30.912 1.00 46.53 582 THR A N 1
ATOM 4396 C CA . THR A 1 582 ? 18.146 48.112 -32.228 1.00 46.53 582 THR A CA 1
ATOM 4397 C C . THR A 1 582 ? 16.762 47.562 -32.546 1.00 46.53 582 THR A C 1
ATOM 4399 O O . THR A 1 582 ? 16.490 46.378 -32.347 1.00 46.53 582 THR A O 1
ATOM 4402 N N . MET A 1 583 ? 15.852 48.439 -32.979 1.00 53.94 583 MET A N 1
ATOM 4403 C CA . MET A 1 583 ? 14.584 48.011 -33.577 1.00 53.94 583 MET A CA 1
ATOM 4404 C C . MET A 1 583 ? 14.872 47.029 -34.722 1.00 53.94 583 MET A C 1
ATOM 4406 O O . MET A 1 583 ? 15.902 47.210 -35.384 1.00 53.94 583 MET A O 1
ATOM 4410 N N . PRO A 1 584 ? 13.981 46.052 -34.993 1.00 59.06 584 PRO A N 1
ATOM 4411 C CA . PRO A 1 584 ? 14.167 45.141 -36.112 1.00 59.06 584 PRO A CA 1
ATOM 4412 C C . PRO A 1 584 ? 14.507 45.911 -37.382 1.00 59.06 584 PRO A C 1
ATOM 4414 O O . PRO A 1 584 ? 13.850 46.909 -37.708 1.00 59.06 584 PRO A O 1
ATOM 4417 N N . LYS A 1 585 ? 15.595 45.509 -38.047 1.00 59.31 585 LYS A N 1
ATOM 4418 C CA . LYS A 1 585 ? 16.082 46.211 -39.236 1.00 59.31 585 LYS A CA 1
ATOM 4419 C C . LYS A 1 585 ? 14.981 46.196 -40.289 1.00 59.31 585 LYS A C 1
ATOM 4421 O O . LYS A 1 585 ? 14.401 45.152 -40.570 1.00 59.31 585 LYS A O 1
ATOM 4426 N N . ILE A 1 586 ? 14.700 47.360 -40.877 1.00 58.06 586 ILE A N 1
ATOM 4427 C CA . ILE A 1 586 ? 13.718 47.466 -41.958 1.00 58.06 586 ILE A CA 1
ATOM 4428 C C . ILE A 1 586 ? 14.218 46.597 -43.114 1.00 58.06 586 ILE A C 1
ATOM 4430 O O . ILE A 1 586 ? 15.316 46.820 -43.633 1.00 58.06 586 ILE A O 1
ATOM 4434 N N . ARG A 1 587 ? 13.425 45.585 -43.482 1.00 60.41 587 ARG A N 1
ATOM 4435 C CA . ARG A 1 587 ? 13.756 44.677 -44.579 1.00 60.41 587 ARG A CA 1
ATOM 4436 C C . ARG A 1 587 ? 13.780 45.472 -45.883 1.00 60.41 587 ARG A C 1
ATOM 4438 O O . ARG A 1 587 ? 12.800 46.102 -46.261 1.00 60.41 587 ARG A O 1
ATOM 4445 N N . THR A 1 588 ? 14.926 45.460 -46.551 1.00 57.22 588 THR A N 1
ATOM 4446 C CA . THR A 1 588 ? 15.110 45.991 -47.910 1.00 57.22 588 THR A CA 1
ATOM 4447 C C . THR A 1 588 ? 15.549 44.848 -48.820 1.00 57.22 588 THR A C 1
ATOM 4449 O O . THR A 1 588 ? 15.961 43.792 -48.331 1.00 57.22 588 THR A O 1
ATOM 4452 N N . THR A 1 589 ? 15.552 45.056 -50.136 1.00 52.56 589 THR A N 1
ATOM 4453 C CA . THR A 1 589 ? 16.075 44.090 -51.126 1.00 52.56 589 THR A CA 1
ATOM 4454 C C . THR A 1 589 ? 17.540 43.681 -50.888 1.00 52.56 589 THR A C 1
ATOM 4456 O O . THR A 1 589 ? 18.006 42.718 -51.485 1.00 52.56 589 THR A O 1
ATOM 4459 N N . ARG A 1 590 ? 18.261 44.364 -49.984 1.00 52.75 590 ARG A N 1
ATOM 4460 C CA . ARG A 1 590 ? 19.642 44.068 -49.561 1.00 52.75 590 ARG A CA 1
ATOM 4461 C C . ARG A 1 590 ? 19.760 43.301 -48.229 1.00 52.75 590 ARG A C 1
ATOM 4463 O O . ARG A 1 590 ? 20.875 43.065 -47.771 1.00 52.75 590 ARG A O 1
ATOM 4470 N N . THR A 1 591 ? 18.655 42.938 -47.570 1.00 66.25 591 THR A N 1
ATOM 4471 C CA . THR A 1 591 ? 18.687 42.205 -46.284 1.00 66.25 591 THR A CA 1
ATOM 4472 C C . THR A 1 591 ? 18.816 40.692 -46.472 1.00 66.25 591 THR A C 1
ATOM 4474 O O . THR A 1 591 ? 18.244 40.123 -47.399 1.00 66.25 591 THR A O 1
ATOM 4477 N N . LYS A 1 592 ? 19.590 40.029 -45.597 1.00 67.25 592 LYS A N 1
ATOM 4478 C CA . LYS A 1 592 ? 19.810 38.574 -45.643 1.00 67.25 592 LYS A CA 1
ATOM 4479 C C . LYS A 1 592 ? 18.468 37.844 -45.486 1.00 67.25 592 LYS A C 1
ATOM 4481 O O . LYS A 1 592 ? 17.687 38.205 -44.606 1.00 67.25 592 LYS A O 1
ATOM 4486 N N . LYS A 1 593 ? 18.209 36.841 -46.334 1.00 74.75 593 LYS A N 1
ATOM 4487 C CA . LYS A 1 593 ? 16.954 36.071 -46.314 1.00 74.75 593 LYS A CA 1
ATOM 4488 C C . LYS A 1 593 ? 16.763 35.415 -44.931 1.00 74.75 593 LYS A C 1
ATOM 4490 O O . LYS A 1 593 ? 17.753 34.909 -44.390 1.00 74.75 593 LYS A O 1
ATOM 4495 N N . PRO A 1 594 ? 15.554 35.468 -44.339 1.00 83.00 594 PRO A N 1
ATOM 4496 C CA . PRO A 1 594 ? 15.294 34.836 -43.052 1.00 83.00 594 PRO A CA 1
ATOM 4497 C C . PRO A 1 594 ? 15.429 33.304 -43.149 1.00 83.00 594 PRO A C 1
ATOM 4499 O O . PRO A 1 594 ? 15.255 32.754 -44.241 1.00 83.00 594 PRO A O 1
ATOM 4502 N N . PRO A 1 595 ? 15.747 32.621 -42.033 1.00 89.00 595 PRO A N 1
ATOM 4503 C CA . PRO A 1 595 ? 15.747 31.161 -41.965 1.00 89.00 595 PRO A CA 1
ATOM 4504 C C . PRO A 1 595 ? 14.367 30.552 -42.260 1.00 89.00 595 PRO A C 1
ATOM 4506 O O . PRO A 1 595 ? 13.339 31.227 -42.156 1.00 89.00 595 PRO A O 1
ATOM 4509 N N . GLU A 1 596 ? 14.353 29.263 -42.600 1.00 83.31 596 GLU A N 1
ATOM 4510 C CA . GLU A 1 596 ? 13.135 28.479 -42.842 1.00 83.31 596 GLU A CA 1
ATOM 4511 C C . GLU A 1 596 ? 12.163 28.549 -41.644 1.00 83.31 596 GLU A C 1
ATOM 4513 O O . GLU A 1 596 ? 12.589 28.540 -40.485 1.00 83.31 596 GLU A O 1
ATOM 4518 N N . GLY A 1 597 ? 10.859 28.663 -41.926 1.00 83.38 597 GLY A N 1
ATOM 4519 C CA . GLY A 1 597 ? 9.797 28.801 -40.918 1.00 83.38 597 GLY A CA 1
ATOM 4520 C C . GLY A 1 597 ? 9.484 30.239 -40.474 1.00 83.38 597 GLY A C 1
ATOM 4521 O O . GLY A 1 597 ? 8.560 30.448 -39.693 1.00 83.38 597 GLY A O 1
ATOM 4522 N N . PHE A 1 598 ? 10.207 31.258 -40.962 1.00 87.38 598 PHE A N 1
ATOM 4523 C CA . PHE A 1 598 ? 9.880 32.660 -40.644 1.00 87.38 598 PHE A CA 1
ATOM 4524 C C . PHE A 1 598 ? 8.554 33.121 -41.268 1.00 87.38 598 PHE A C 1
ATOM 4526 O O . PHE A 1 598 ? 7.827 33.887 -40.641 1.00 87.38 598 PHE A O 1
ATOM 4533 N N . GLU A 1 599 ? 8.222 32.633 -42.466 1.00 85.88 599 GLU A N 1
ATOM 4534 C CA . GLU A 1 599 ? 7.009 33.011 -43.213 1.00 85.88 599 GLU A CA 1
ATOM 4535 C C . GLU A 1 599 ? 5.722 32.715 -42.417 1.00 85.88 599 GLU A C 1
ATOM 4537 O O . GLU A 1 599 ? 4.757 33.472 -42.488 1.00 85.88 599 GLU A O 1
ATOM 4542 N N . GLU A 1 600 ? 5.737 31.681 -41.569 1.00 85.25 600 GLU A N 1
ATOM 4543 C CA . GLU A 1 600 ? 4.600 31.275 -40.729 1.00 85.25 600 GLU A CA 1
ATOM 4544 C C . GLU A 1 600 ? 4.334 32.224 -39.548 1.00 85.25 600 GLU A C 1
ATOM 4546 O O . GLU A 1 600 ? 3.228 32.263 -39.007 1.00 85.25 600 GLU A O 1
ATOM 4551 N N . ILE A 1 601 ? 5.339 32.999 -39.128 1.00 89.44 601 ILE A N 1
ATOM 4552 C CA . ILE A 1 601 ? 5.251 33.907 -37.972 1.00 89.44 601 ILE A CA 1
ATOM 4553 C C . ILE A 1 601 ? 5.379 35.384 -38.357 1.00 89.44 601 ILE A C 1
ATOM 4555 O O . ILE A 1 601 ? 5.117 36.252 -37.520 1.00 89.44 601 ILE A O 1
ATOM 4559 N N . GLU A 1 602 ? 5.770 35.674 -39.600 1.00 86.81 602 GLU A N 1
ATOM 4560 C CA . GLU A 1 602 ? 6.040 37.019 -40.113 1.00 86.81 602 GLU A CA 1
ATOM 4561 C C . GLU A 1 602 ? 4.840 37.953 -39.922 1.00 86.81 602 GLU A C 1
ATOM 4563 O O . GLU A 1 602 ? 4.989 39.009 -39.309 1.00 86.81 602 GLU A O 1
ATOM 4568 N N . GLY A 1 603 ? 3.633 37.523 -40.311 1.00 83.94 603 GLY A N 1
ATOM 4569 C CA . GLY A 1 603 ? 2.425 38.349 -40.195 1.00 83.94 603 GLY A CA 1
ATOM 4570 C C . GLY A 1 603 ? 2.118 38.800 -38.760 1.00 83.94 603 GLY A C 1
ATOM 4571 O O . GLY A 1 603 ? 1.746 39.950 -38.526 1.00 83.94 603 GLY A O 1
ATOM 4572 N N . ILE A 1 604 ? 2.354 37.929 -37.774 1.00 86.12 604 ILE A N 1
ATOM 4573 C CA . ILE A 1 604 ? 2.140 38.241 -36.350 1.00 86.12 604 ILE A CA 1
ATOM 4574 C C . ILE A 1 604 ? 3.231 39.195 -35.832 1.00 86.12 604 ILE A C 1
ATOM 4576 O O . ILE A 1 604 ? 2.959 40.114 -35.053 1.00 86.12 604 ILE A O 1
ATOM 4580 N N . LEU A 1 605 ? 4.484 39.011 -36.259 1.00 85.81 605 LEU A N 1
ATOM 4581 C CA . LEU A 1 605 ? 5.587 39.904 -35.884 1.00 85.81 605 LEU A CA 1
ATOM 4582 C C . LEU A 1 605 ? 5.441 41.302 -36.505 1.00 85.81 605 LEU A C 1
ATOM 4584 O O . LEU A 1 605 ? 5.778 42.301 -35.852 1.00 85.81 605 LEU A O 1
ATOM 4588 N N . ASP A 1 606 ? 4.895 41.386 -37.714 1.00 82.25 606 ASP A N 1
ATOM 4589 C CA . ASP A 1 606 ? 4.561 42.642 -38.382 1.00 82.25 606 ASP A CA 1
ATOM 4590 C C . ASP A 1 606 ? 3.415 43.369 -37.679 1.00 82.25 606 ASP A C 1
ATOM 4592 O O . ASP A 1 606 ? 3.494 44.584 -37.474 1.00 82.25 606 ASP A O 1
ATOM 4596 N N . GLU A 1 607 ? 2.405 42.642 -37.197 1.00 82.38 607 GLU A N 1
ATOM 4597 C CA . GLU A 1 607 ? 1.325 43.215 -36.392 1.00 82.38 607 GLU A CA 1
ATOM 4598 C C . GLU A 1 607 ? 1.860 43.852 -35.097 1.00 82.38 607 GLU A C 1
ATOM 4600 O O . GLU A 1 607 ? 1.529 44.998 -34.778 1.00 82.38 607 GLU A O 1
ATOM 4605 N N . TYR A 1 608 ? 2.754 43.167 -34.370 1.00 84.44 608 TYR A N 1
ATOM 4606 C CA . TYR A 1 608 ? 3.411 43.763 -33.199 1.00 84.44 608 TYR A CA 1
ATOM 4607 C C . TYR A 1 608 ? 4.262 44.978 -33.570 1.00 84.44 608 TYR A C 1
ATOM 4609 O O . TYR A 1 608 ? 4.334 45.939 -32.804 1.00 84.44 608 TYR A O 1
ATOM 4617 N N . THR A 1 609 ? 4.906 44.960 -34.735 1.00 79.50 609 THR A N 1
ATOM 4618 C CA . THR A 1 609 ? 5.710 46.087 -35.222 1.00 79.50 609 THR A CA 1
ATOM 4619 C C . THR A 1 609 ? 4.836 47.290 -35.573 1.00 79.50 609 THR A C 1
ATOM 4621 O O . THR A 1 609 ? 5.206 48.417 -35.244 1.00 79.50 609 THR A O 1
ATOM 4624 N N . LYS A 1 610 ? 3.660 47.069 -36.168 1.00 80.56 610 LYS A N 1
ATOM 4625 C CA . LYS A 1 610 ? 2.657 48.109 -36.415 1.00 80.56 610 LYS A CA 1
ATOM 4626 C C . LYS A 1 610 ? 2.150 48.701 -35.097 1.00 80.56 610 LYS A C 1
ATOM 4628 O O . LYS A 1 610 ? 2.281 49.903 -34.899 1.00 80.56 610 LYS A O 1
ATOM 4633 N N . LYS A 1 611 ? 1.738 47.855 -34.144 1.00 81.06 611 LYS A N 1
ATOM 4634 C CA . LYS A 1 611 ? 1.305 48.286 -32.799 1.00 81.06 611 LYS A CA 1
ATOM 4635 C C . LYS A 1 611 ? 2.378 49.097 -32.065 1.00 81.06 611 LYS A C 1
ATOM 4637 O O . LYS A 1 611 ? 2.049 50.069 -31.395 1.00 81.06 611 LYS A O 1
ATOM 4642 N N . MET A 1 612 ? 3.657 48.726 -32.193 1.00 78.94 612 MET A N 1
ATOM 4643 C CA . MET A 1 612 ? 4.767 49.512 -31.634 1.00 78.94 612 MET A CA 1
ATOM 4644 C C . MET A 1 612 ? 4.848 50.910 -32.256 1.00 78.94 612 MET A C 1
ATOM 4646 O O . MET A 1 612 ? 5.010 51.876 -31.520 1.00 78.94 612 M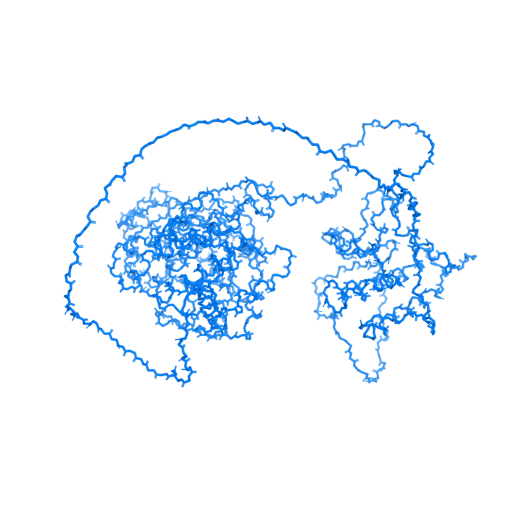ET A O 1
ATOM 4650 N N . ARG A 1 613 ? 4.718 51.034 -33.585 1.00 76.06 613 ARG A N 1
ATOM 4651 C CA . ARG A 1 613 ? 4.745 52.337 -34.276 1.00 76.06 613 ARG A CA 1
ATOM 4652 C C . ARG A 1 613 ? 3.546 53.204 -33.906 1.00 76.06 613 ARG A C 1
ATOM 4654 O O . ARG A 1 613 ? 3.709 54.402 -33.711 1.00 76.06 613 ARG A O 1
ATOM 4661 N N . ASP A 1 614 ? 2.367 52.607 -33.788 1.00 78.12 614 ASP A N 1
ATOM 4662 C CA . ASP A 1 614 ? 1.154 53.325 -33.394 1.00 78.12 614 ASP A CA 1
ATOM 4663 C C . ASP A 1 614 ? 1.299 53.862 -31.960 1.00 78.12 614 ASP A C 1
ATOM 4665 O O . ASP A 1 614 ? 1.109 55.054 -31.726 1.00 78.12 614 ASP A O 1
ATOM 4669 N N . ALA A 1 615 ? 1.787 53.028 -31.032 1.00 78.50 615 ALA A N 1
ATOM 4670 C CA . ALA A 1 615 ? 2.087 53.425 -29.655 1.00 78.50 615 ALA A CA 1
ATOM 4671 C C . ALA A 1 615 ? 3.186 54.502 -29.543 1.00 78.50 615 ALA A C 1
ATOM 4673 O O . ALA A 1 615 ? 3.152 55.321 -28.626 1.00 78.50 615 ALA A O 1
ATOM 4674 N N . GLU A 1 616 ? 4.163 54.514 -30.456 1.00 71.94 616 GLU A N 1
ATOM 4675 C CA . GLU A 1 616 ? 5.191 55.564 -30.545 1.00 71.94 616 GLU A CA 1
ATOM 4676 C C . GLU A 1 616 ? 4.625 56.912 -31.027 1.00 71.94 616 GLU A C 1
ATOM 4678 O O . GLU A 1 616 ? 5.176 57.960 -30.690 1.00 71.94 616 GLU A O 1
ATOM 4683 N N . ASN A 1 617 ? 3.541 56.894 -31.807 1.00 75.00 617 ASN A N 1
ATOM 4684 C CA . ASN A 1 617 ? 2.940 58.086 -32.409 1.00 75.00 617 ASN A CA 1
ATOM 4685 C C . ASN A 1 617 ? 1.778 58.677 -31.587 1.00 75.00 617 ASN A C 1
ATOM 4687 O O . ASN A 1 617 ? 1.320 59.781 -31.893 1.00 75.00 617 ASN A O 1
ATOM 4691 N N . GLU A 1 618 ? 1.309 57.979 -30.548 1.00 76.50 618 GLU A N 1
ATOM 4692 C CA . GLU A 1 618 ? 0.259 58.462 -29.647 1.00 76.50 618 GLU A CA 1
ATOM 4693 C C . GLU A 1 618 ? 0.650 59.765 -28.925 1.00 76.50 618 GLU A C 1
ATOM 4695 O O . GLU A 1 618 ? 1.788 59.958 -28.495 1.00 76.50 618 GLU A O 1
ATOM 4700 N N . SER A 1 619 ? -0.323 60.662 -28.719 1.00 71.19 619 SER A N 1
ATOM 4701 C CA . SER A 1 619 ? -0.095 61.876 -27.928 1.00 71.19 619 SER A CA 1
ATOM 4702 C C . SER A 1 619 ? 0.230 61.538 -26.465 1.00 71.19 619 SER A C 1
ATOM 4704 O O . SER A 1 619 ? -0.390 60.676 -25.828 1.00 71.19 619 SER A O 1
ATOM 4706 N N . HIS A 1 620 ? 1.219 62.245 -25.917 1.00 72.06 620 HIS A N 1
ATOM 4707 C CA . HIS A 1 620 ? 1.688 62.097 -24.536 1.00 72.06 620 HIS A CA 1
ATOM 4708 C C . HIS A 1 620 ? 1.332 63.299 -23.650 1.00 72.06 620 HIS A C 1
ATOM 4710 O O . HIS A 1 620 ? 1.862 63.436 -22.547 1.00 72.06 620 HIS A O 1
ATOM 4716 N N . GLU A 1 621 ? 0.467 64.190 -24.129 1.00 63.91 621 GLU A N 1
ATOM 4717 C CA . GLU A 1 621 ? 0.045 65.379 -23.393 1.00 63.91 621 GLU A CA 1
ATOM 4718 C C . GLU A 1 621 ? -0.741 64.976 -22.129 1.00 63.91 621 GLU A C 1
ATOM 4720 O O . GLU A 1 621 ? -1.609 64.107 -22.176 1.00 63.91 621 GLU A O 1
ATOM 4725 N N . GLY A 1 622 ? -0.365 65.526 -20.970 1.00 62.53 622 GLY A N 1
ATOM 4726 C CA . GLY A 1 622 ? -0.967 65.195 -19.669 1.00 62.53 622 GLY A CA 1
ATOM 4727 C C . GLY A 1 622 ? -0.507 63.882 -19.007 1.00 62.53 622 GLY A C 1
ATOM 4728 O O . GLY A 1 622 ? -0.867 63.643 -17.857 1.00 62.53 622 GLY A O 1
ATOM 4729 N N . LYS A 1 623 ? 0.312 63.046 -19.667 1.00 69.25 623 LYS A N 1
ATOM 4730 C CA . LYS A 1 623 ? 0.795 61.758 -19.119 1.00 69.25 623 LYS A CA 1
ATOM 4731 C C . LYS A 1 623 ? 2.159 61.889 -18.431 1.00 69.25 623 LYS A C 1
ATOM 4733 O O . LYS A 1 623 ? 3.032 62.637 -18.880 1.00 69.25 623 LYS A O 1
ATOM 4738 N N . ARG A 1 624 ? 2.402 61.105 -17.372 1.00 66.25 624 ARG A N 1
ATOM 4739 C CA . ARG A 1 624 ? 3.743 60.991 -16.763 1.00 66.25 624 ARG A CA 1
ATOM 4740 C C . ARG A 1 624 ? 4.704 60.284 -17.723 1.00 66.25 624 ARG A C 1
ATOM 4742 O O . ARG A 1 624 ? 4.306 59.432 -18.514 1.00 66.25 624 ARG A O 1
ATOM 4749 N N . LYS A 1 625 ? 6.008 60.553 -17.594 1.00 63.47 625 LYS A N 1
ATOM 4750 C CA . LYS A 1 625 ? 7.057 59.940 -18.439 1.00 63.47 625 LYS A CA 1
ATOM 4751 C C . LYS A 1 625 ? 7.061 58.402 -18.410 1.00 63.47 625 LYS A C 1
ATOM 4753 O O . LYS A 1 625 ? 7.476 57.777 -19.375 1.00 63.47 625 LYS A O 1
ATOM 4758 N N . SER A 1 626 ? 6.654 57.781 -17.304 1.00 63.84 626 SER A N 1
ATOM 4759 C CA . SER A 1 626 ? 6.499 56.324 -17.211 1.00 63.84 626 SER A CA 1
ATOM 4760 C C . SER A 1 626 ? 5.253 55.830 -17.948 1.00 63.84 626 SER A C 1
ATOM 4762 O O . SER A 1 626 ? 5.321 54.822 -18.642 1.00 63.84 626 SER A O 1
ATOM 4764 N N . GLU A 1 627 ? 4.146 56.564 -17.843 1.00 67.56 627 GLU A N 1
ATOM 4765 C CA . GLU A 1 627 ? 2.843 56.224 -18.429 1.00 67.56 627 GLU A CA 1
ATOM 4766 C C . GLU A 1 627 ? 2.855 56.318 -19.953 1.00 67.56 627 GLU A C 1
ATOM 4768 O O . GLU A 1 627 ? 2.267 55.473 -20.626 1.00 67.56 627 GLU A O 1
ATOM 4773 N N . SER A 1 628 ? 3.596 57.280 -20.512 1.00 70.56 628 SER A N 1
ATOM 4774 C CA . SER A 1 628 ? 3.802 57.374 -21.961 1.00 70.56 628 SER A CA 1
ATOM 4775 C C . SER A 1 628 ? 4.589 56.191 -22.540 1.00 70.56 628 SER A C 1
ATOM 4777 O O . SER A 1 628 ? 4.462 55.898 -23.724 1.00 70.56 628 SER A O 1
ATOM 4779 N N . LEU A 1 629 ? 5.365 55.472 -21.720 1.00 71.19 629 LEU A N 1
ATOM 4780 C CA . LEU A 1 629 ? 6.185 54.331 -22.151 1.00 71.19 629 LEU A CA 1
ATOM 4781 C C . LEU A 1 629 ? 5.513 52.973 -21.917 1.00 71.19 629 LEU A C 1
ATOM 4783 O O . LEU A 1 629 ? 5.982 51.958 -22.436 1.00 71.19 629 LEU A O 1
ATOM 4787 N N . TRP A 1 630 ? 4.430 52.913 -21.140 1.00 78.12 630 TRP A N 1
ATOM 4788 C CA . TRP A 1 630 ? 3.771 51.649 -20.805 1.00 78.12 630 TRP A CA 1
ATOM 4789 C C . TRP A 1 630 ? 3.228 50.881 -22.017 1.00 78.12 630 TRP A C 1
ATOM 4791 O O . TRP A 1 630 ? 3.445 49.669 -22.063 1.00 78.12 630 TRP A O 1
ATOM 4801 N N . PRO A 1 631 ? 2.561 51.501 -23.012 1.00 77.56 631 PRO A N 1
ATOM 4802 C CA . PRO A 1 631 ? 2.121 50.781 -24.211 1.00 77.56 631 PRO A CA 1
ATOM 4803 C C . PRO A 1 631 ? 3.293 50.119 -24.951 1.00 77.56 631 PRO A C 1
ATOM 4805 O O . PRO A 1 631 ? 3.247 48.926 -25.246 1.00 77.56 631 PRO A O 1
ATOM 4808 N N . ILE A 1 632 ? 4.394 50.856 -25.123 1.00 79.12 632 ILE A N 1
ATOM 4809 C CA . ILE A 1 632 ? 5.623 50.399 -25.790 1.00 79.12 632 ILE A CA 1
ATOM 4810 C C . ILE A 1 632 ? 6.252 49.216 -25.033 1.00 79.12 632 ILE A C 1
ATOM 4812 O O . ILE A 1 632 ? 6.592 48.187 -25.621 1.00 79.12 632 ILE A O 1
ATOM 4816 N N . MET A 1 633 ? 6.365 49.319 -23.705 1.00 75.31 633 MET A N 1
ATOM 4817 C CA . MET A 1 633 ? 6.918 48.246 -22.868 1.00 75.31 633 MET A CA 1
ATOM 4818 C C . MET A 1 633 ? 6.035 46.993 -22.872 1.00 75.31 633 MET A C 1
ATOM 4820 O O . MET A 1 633 ? 6.566 45.880 -22.880 1.00 75.31 633 MET A O 1
ATOM 4824 N N . ARG A 1 634 ? 4.704 47.155 -22.899 1.00 78.88 634 ARG A N 1
ATOM 4825 C CA . ARG A 1 634 ? 3.760 46.032 -22.974 1.00 78.88 634 ARG A CA 1
ATOM 4826 C C . ARG A 1 634 ? 3.897 45.278 -24.289 1.00 78.88 634 ARG A C 1
ATOM 4828 O O . ARG A 1 634 ? 4.054 44.064 -24.273 1.00 78.88 634 ARG A O 1
ATOM 4835 N N . ILE A 1 635 ? 3.914 45.986 -25.413 1.00 81.25 635 ILE A N 1
ATOM 4836 C CA . ILE A 1 635 ? 4.023 45.351 -26.731 1.00 81.25 635 ILE A CA 1
ATOM 4837 C C . ILE A 1 635 ? 5.386 44.654 -26.887 1.00 81.25 635 ILE A C 1
ATOM 4839 O O . ILE A 1 635 ? 5.445 43.514 -27.349 1.00 81.25 635 ILE A O 1
ATOM 4843 N N . SER A 1 636 ? 6.474 45.279 -26.420 1.00 81.75 636 SER A N 1
ATOM 4844 C CA . SER A 1 636 ? 7.819 44.682 -26.420 1.00 81.75 636 SER A CA 1
ATOM 4845 C C . SER A 1 636 ? 7.903 43.397 -25.579 1.00 81.75 636 SER A C 1
ATOM 4847 O O . SER A 1 636 ? 8.489 42.396 -26.014 1.00 81.75 636 SER A O 1
ATOM 4849 N N . HIS A 1 637 ? 7.275 43.388 -24.397 1.00 86.12 637 HIS A N 1
ATOM 4850 C CA . HIS A 1 637 ? 7.158 42.190 -23.561 1.00 86.12 637 HIS A CA 1
ATOM 4851 C C . HIS A 1 637 ? 6.341 41.101 -24.254 1.00 86.12 637 HIS A C 1
ATOM 4853 O O . HIS A 1 637 ? 6.842 39.984 -24.384 1.00 86.12 637 HIS A O 1
ATOM 4859 N N . THR A 1 638 ? 5.146 41.425 -24.755 1.00 84.06 638 THR A N 1
ATOM 4860 C CA . THR A 1 638 ? 4.252 40.460 -25.411 1.00 84.06 638 THR A CA 1
ATOM 4861 C C . THR A 1 638 ? 4.926 39.815 -26.618 1.00 84.06 638 THR A C 1
ATOM 4863 O O . THR A 1 638 ? 4.932 38.590 -26.732 1.00 84.06 638 THR A O 1
ATOM 4866 N N . ARG A 1 639 ? 5.595 40.608 -27.465 1.00 90.19 639 ARG A N 1
ATOM 4867 C CA . ARG A 1 639 ? 6.361 40.103 -28.615 1.00 90.19 639 ARG A CA 1
ATOM 4868 C C . ARG A 1 639 ? 7.499 39.174 -28.179 1.00 90.19 639 ARG A C 1
ATOM 4870 O O . ARG A 1 639 ? 7.687 38.102 -28.749 1.00 90.19 639 ARG A O 1
ATOM 4877 N N . SER A 1 640 ? 8.224 39.544 -27.121 1.00 90.00 640 SER A N 1
ATOM 4878 C CA . SER A 1 640 ? 9.284 38.699 -26.553 1.00 90.00 640 SER A CA 1
ATOM 4879 C C . SER A 1 640 ? 8.731 37.403 -25.948 1.00 90.00 640 SER A C 1
ATOM 4881 O O . SER A 1 640 ? 9.366 36.353 -26.050 1.00 90.00 640 SER A O 1
ATOM 4883 N N . ARG A 1 641 ? 7.544 37.456 -25.331 1.00 90.75 641 ARG A N 1
ATOM 4884 C CA . ARG A 1 641 ? 6.866 36.302 -24.729 1.00 90.75 641 ARG A CA 1
ATOM 4885 C C . ARG A 1 641 ? 6.349 35.333 -25.781 1.00 90.75 641 ARG A C 1
ATOM 4887 O O . ARG A 1 641 ? 6.534 34.134 -25.610 1.00 90.75 641 ARG A O 1
ATOM 4894 N N . TYR A 1 642 ? 5.793 35.849 -26.871 1.00 92.00 642 TYR A N 1
ATOM 4895 C CA . TYR A 1 642 ? 5.371 35.057 -28.022 1.00 92.00 642 TYR A CA 1
ATOM 4896 C C . TYR A 1 642 ? 6.532 34.217 -28.578 1.00 92.00 642 TYR A C 1
ATOM 4898 O O . TYR A 1 642 ? 6.437 32.993 -28.644 1.00 92.00 642 TYR A O 1
ATOM 4906 N N . ILE A 1 643 ? 7.681 34.849 -28.846 1.00 89.81 643 ILE A N 1
ATOM 4907 C CA . ILE A 1 643 ? 8.885 34.158 -29.342 1.00 89.81 643 ILE A CA 1
ATOM 4908 C C . ILE A 1 643 ? 9.426 33.150 -28.312 1.00 89.81 643 ILE A C 1
ATOM 4910 O O . ILE A 1 643 ? 9.832 32.045 -28.676 1.00 89.81 643 ILE A O 1
ATOM 4914 N N . TYR A 1 644 ? 9.399 33.490 -27.018 1.00 90.44 644 TYR A N 1
ATOM 4915 C CA . TYR A 1 644 ? 9.763 32.558 -25.947 1.00 90.44 644 TYR A CA 1
ATOM 4916 C C . TYR A 1 644 ? 8.874 31.310 -25.929 1.00 90.44 644 TYR A C 1
ATOM 4918 O O . TYR A 1 644 ? 9.388 30.205 -25.767 1.00 90.44 644 TYR A O 1
ATOM 4926 N N . GLU A 1 645 ? 7.559 31.467 -26.078 1.00 87.81 645 GLU A N 1
ATOM 4927 C CA . GLU A 1 645 ? 6.626 30.342 -26.074 1.00 87.81 645 GLU A CA 1
ATOM 4928 C C . GLU A 1 645 ? 6.782 29.457 -27.306 1.00 87.81 645 GLU A C 1
ATOM 4930 O O . GLU A 1 645 ? 6.828 28.236 -27.154 1.00 87.81 645 GLU A O 1
ATOM 4935 N N . LEU A 1 646 ? 6.919 30.048 -28.496 1.00 90.44 646 LEU A N 1
ATOM 4936 C CA . LEU A 1 646 ? 7.140 29.286 -29.725 1.00 90.44 646 LEU A CA 1
ATOM 4937 C C . LEU A 1 646 ? 8.370 28.385 -29.616 1.00 90.44 646 LEU A C 1
ATOM 4939 O O . LEU A 1 646 ? 8.286 27.212 -29.962 1.00 90.44 646 LEU A O 1
ATOM 4943 N N . TYR A 1 647 ? 9.478 28.894 -29.073 1.00 91.69 647 TYR A N 1
ATOM 4944 C CA . TYR A 1 647 ? 10.714 28.119 -28.977 1.00 91.69 647 TYR A CA 1
ATOM 4945 C C . TYR A 1 647 ? 10.769 27.186 -27.755 1.00 91.69 647 TYR A C 1
ATOM 4947 O O . TYR A 1 647 ? 11.057 26.005 -27.897 1.00 91.69 647 TYR A O 1
ATOM 4955 N N . TYR A 1 648 ? 10.484 27.679 -26.543 1.00 85.00 648 TYR A N 1
ATOM 4956 C CA . TYR A 1 648 ? 10.696 26.910 -25.302 1.00 85.00 648 TYR A CA 1
ATOM 4957 C C . TYR A 1 648 ? 9.469 26.147 -24.790 1.00 85.00 648 TYR A C 1
ATOM 4959 O O . TYR A 1 648 ? 9.610 25.354 -23.855 1.00 85.00 648 TYR A O 1
ATOM 4967 N N . LYS A 1 649 ? 8.260 26.434 -25.292 1.00 79.88 649 LYS A N 1
ATOM 4968 C CA . LYS A 1 649 ? 7.020 25.793 -24.813 1.00 79.88 649 LYS A CA 1
ATOM 4969 C C . LYS A 1 649 ? 6.337 24.950 -25.876 1.00 79.88 649 LYS A C 1
ATOM 4971 O O . LYS A 1 649 ? 5.826 23.889 -25.536 1.00 79.88 649 LYS A O 1
ATOM 4976 N N . ARG A 1 650 ? 6.294 25.443 -27.113 1.00 85.75 650 ARG A N 1
ATOM 4977 C CA . ARG A 1 650 ? 5.599 24.798 -28.232 1.00 85.75 650 ARG A CA 1
ATOM 4978 C C . ARG A 1 650 ? 6.544 24.072 -29.186 1.00 85.75 650 ARG A C 1
ATOM 4980 O O . ARG A 1 650 ? 6.060 23.271 -29.967 1.00 85.75 650 ARG A O 1
ATOM 4987 N N . GLU A 1 651 ? 7.847 24.361 -29.118 1.00 86.81 651 GLU A N 1
ATOM 4988 C CA . GLU A 1 651 ? 8.878 23.818 -30.021 1.00 86.81 651 GLU A CA 1
ATOM 4989 C C . GLU A 1 651 ? 8.523 24.014 -31.512 1.00 86.81 651 GLU A C 1
ATOM 4991 O O . GLU A 1 651 ? 8.873 23.211 -32.367 1.00 86.81 651 GLU A O 1
ATOM 4996 N N . ALA A 1 652 ? 7.815 25.106 -31.819 1.00 83.94 652 ALA A N 1
ATOM 4997 C CA . ALA A 1 652 ? 7.224 25.395 -33.125 1.00 83.94 652 ALA A CA 1
ATOM 4998 C C . ALA A 1 652 ? 8.163 26.157 -34.077 1.00 83.94 652 ALA A C 1
ATOM 5000 O O . ALA A 1 652 ? 7.839 26.327 -35.244 1.00 83.94 652 ALA A O 1
ATOM 5001 N N . ILE A 1 653 ? 9.311 26.642 -33.592 1.00 90.44 653 ILE A N 1
ATOM 5002 C CA . ILE A 1 653 ? 10.334 27.303 -34.415 1.00 90.44 653 ILE A CA 1
ATOM 5003 C C . ILE A 1 653 ? 11.702 26.674 -34.168 1.00 90.44 653 ILE A C 1
ATOM 5005 O O . ILE A 1 653 ? 12.014 26.268 -33.045 1.00 90.44 653 ILE A O 1
ATOM 5009 N N . SER A 1 654 ? 12.537 26.617 -35.205 1.00 91.69 654 SER A N 1
ATOM 5010 C CA . SER A 1 654 ? 13.880 26.043 -35.107 1.00 91.69 654 SER A CA 1
ATOM 5011 C C . SER A 1 654 ? 14.801 26.890 -34.218 1.00 91.69 654 SER A C 1
ATOM 5013 O O . SER A 1 654 ? 14.609 28.097 -34.039 1.00 91.69 654 SER A O 1
ATOM 5015 N N . LYS A 1 655 ? 15.853 26.265 -33.672 1.00 89.94 655 LYS A N 1
ATOM 5016 C CA . LYS A 1 655 ? 16.898 26.976 -32.915 1.00 89.94 655 LYS A CA 1
ATOM 5017 C C . LYS A 1 655 ? 17.575 28.056 -33.760 1.00 89.94 655 LYS A C 1
ATOM 5019 O O . LYS A 1 655 ? 17.835 29.143 -33.251 1.00 89.94 655 LYS A O 1
ATOM 5024 N N . GLU A 1 656 ? 17.813 27.768 -35.038 1.00 89.62 656 GLU A N 1
ATOM 5025 C CA . GLU A 1 656 ? 18.400 28.717 -35.985 1.00 89.62 656 GLU A CA 1
ATOM 5026 C C . GLU A 1 656 ? 17.505 29.950 -36.171 1.00 89.62 656 GLU A C 1
ATOM 5028 O O . GLU A 1 656 ? 17.983 31.081 -36.065 1.00 89.62 656 GLU A O 1
ATOM 5033 N N . LEU A 1 657 ? 16.194 29.747 -36.348 1.00 89.19 657 LEU A N 1
ATOM 5034 C CA . LEU A 1 657 ? 15.227 30.837 -36.459 1.00 89.19 657 LEU A CA 1
ATOM 5035 C C . LEU A 1 657 ? 15.114 31.635 -35.152 1.00 89.19 657 LEU A C 1
ATOM 5037 O O . LEU A 1 657 ? 15.123 32.864 -35.176 1.00 89.19 657 LEU A O 1
ATOM 5041 N N . TYR A 1 658 ? 15.072 30.967 -33.998 1.00 91.88 658 TYR A N 1
ATOM 5042 C CA . TYR A 1 658 ? 15.029 31.625 -32.690 1.00 91.88 658 TYR A CA 1
ATOM 5043 C C . TYR A 1 658 ? 16.266 32.504 -32.430 1.00 91.88 658 TYR A C 1
ATOM 5045 O O . TYR A 1 658 ? 16.135 33.659 -32.017 1.00 91.88 658 TYR A O 1
ATOM 5053 N N . GLU A 1 659 ? 17.471 31.992 -32.691 1.00 89.25 659 GLU A N 1
ATOM 5054 C CA . GLU A 1 659 ? 18.713 32.757 -32.530 1.00 89.25 659 GLU A CA 1
ATOM 5055 C C . GLU A 1 659 ? 18.783 33.934 -33.512 1.00 89.25 659 GLU A C 1
ATOM 5057 O O . GLU A 1 659 ? 19.203 35.033 -33.134 1.00 89.25 659 GLU A O 1
ATOM 5062 N N . TRP A 1 660 ? 18.296 33.743 -34.742 1.00 89.56 660 TRP A N 1
ATOM 5063 C CA . TRP A 1 660 ? 18.173 34.812 -35.730 1.00 89.56 660 TRP A CA 1
ATOM 5064 C C . TRP A 1 660 ? 17.191 35.909 -35.283 1.00 89.56 660 TRP A C 1
ATOM 5066 O O . TRP A 1 660 ? 17.536 37.089 -35.335 1.00 89.56 660 TRP A O 1
ATOM 5076 N N . LEU A 1 661 ? 16.018 35.548 -34.748 1.00 88.38 661 LEU A N 1
ATOM 5077 C CA . LEU A 1 661 ? 15.021 36.496 -34.226 1.00 88.38 661 LEU A CA 1
ATOM 5078 C C . LEU A 1 661 ? 15.561 37.335 -33.061 1.00 88.38 661 LEU A C 1
ATOM 5080 O O . LEU A 1 661 ? 15.280 38.533 -32.974 1.00 88.38 661 LEU A O 1
ATOM 5084 N N . LEU A 1 662 ? 16.352 36.732 -32.166 1.00 87.56 662 LEU A N 1
ATOM 5085 C CA . LEU A 1 662 ? 17.029 37.470 -31.097 1.00 87.56 662 LEU A CA 1
ATOM 5086 C C . LEU A 1 662 ? 18.074 38.438 -31.653 1.00 87.56 662 LEU A C 1
ATOM 5088 O O . LEU A 1 662 ? 18.138 39.587 -31.213 1.00 87.56 662 LEU A O 1
ATOM 5092 N N . LYS A 1 663 ? 18.874 37.982 -32.623 1.00 84.69 663 LYS A N 1
ATOM 5093 C CA . LYS A 1 663 ? 19.931 38.779 -33.253 1.00 84.69 663 LYS A CA 1
ATOM 5094 C C . LYS A 1 663 ? 19.376 39.980 -34.019 1.00 84.69 663 LYS A C 1
ATOM 5096 O O . LYS A 1 663 ? 19.965 41.055 -33.968 1.00 84.69 663 LYS A O 1
ATOM 5101 N N . GLU A 1 664 ? 18.235 39.812 -34.680 1.00 83.25 664 GLU A N 1
ATOM 5102 C CA . GLU A 1 664 ? 17.542 40.883 -35.401 1.00 83.25 664 GLU A CA 1
ATOM 5103 C C . GLU A 1 664 ? 16.620 41.726 -34.498 1.00 83.25 664 GLU A C 1
ATOM 5105 O O . GLU A 1 664 ? 15.924 42.608 -34.985 1.00 83.25 664 GLU A O 1
ATOM 5110 N N . GLY A 1 665 ? 16.618 41.514 -33.176 1.00 79.88 665 GLY A N 1
ATOM 5111 C CA . GLY A 1 665 ? 15.942 42.404 -32.222 1.00 79.88 665 GLY A CA 1
ATOM 5112 C C . GLY A 1 665 ? 14.427 42.200 -32.085 1.00 79.88 665 GLY A C 1
ATOM 5113 O O . GLY A 1 665 ? 13.739 43.034 -31.481 1.00 79.88 665 GLY A O 1
ATOM 5114 N N . TYR A 1 666 ? 13.883 41.084 -32.582 1.00 84.19 666 TYR A N 1
ATOM 5115 C CA . TYR A 1 666 ? 12.459 40.762 -32.440 1.00 84.19 666 TYR A CA 1
ATOM 5116 C C . TYR A 1 666 ? 12.067 40.405 -30.998 1.00 84.19 666 TYR A C 1
ATOM 5118 O O . TYR A 1 666 ? 10.920 40.620 -30.613 1.00 84.19 666 TYR A O 1
ATOM 5126 N N . ALA A 1 667 ? 13.003 39.965 -30.155 1.00 87.12 667 ALA A N 1
ATOM 5127 C CA . ALA A 1 667 ? 12.741 39.669 -28.746 1.00 87.12 667 ALA A CA 1
ATOM 5128 C C . ALA A 1 667 ? 13.861 40.133 -27.800 1.00 87.12 667 ALA A C 1
ATOM 5130 O O . ALA A 1 667 ? 15.009 40.346 -28.189 1.00 87.12 667 ALA A O 1
ATOM 5131 N N . ASP A 1 668 ? 13.514 40.307 -26.524 1.00 85.56 668 ASP A N 1
ATOM 5132 C CA . ASP A 1 668 ? 14.445 40.662 -25.455 1.00 85.56 668 ASP A CA 1
ATOM 5133 C C . ASP A 1 668 ? 15.139 39.420 -24.874 1.00 85.56 668 ASP A C 1
ATOM 5135 O O . ASP A 1 668 ? 14.602 38.724 -24.008 1.00 85.56 668 ASP A O 1
ATOM 5139 N N . ALA A 1 669 ? 16.368 39.166 -25.326 1.00 84.62 669 ALA A N 1
ATOM 5140 C CA . ALA A 1 669 ? 17.174 38.042 -24.856 1.00 84.62 669 ALA A CA 1
ATOM 5141 C C . ALA A 1 669 ? 17.438 38.078 -23.337 1.00 84.62 669 ALA A C 1
ATOM 5143 O O . ALA A 1 669 ? 17.447 37.029 -22.688 1.00 84.62 669 ALA A O 1
ATOM 5144 N N . ALA A 1 670 ? 17.629 39.266 -22.751 1.00 82.69 670 ALA A N 1
ATOM 5145 C CA . ALA A 1 670 ? 17.934 39.410 -21.329 1.00 82.69 670 ALA A CA 1
ATOM 5146 C C . ALA A 1 670 ? 16.710 39.082 -20.467 1.00 82.69 670 ALA A C 1
ATOM 5148 O O . ALA A 1 670 ? 16.830 38.394 -19.450 1.00 82.69 670 ALA A O 1
ATOM 5149 N N . LEU A 1 671 ? 15.529 39.527 -20.895 1.00 84.19 671 LEU A N 1
ATOM 5150 C CA . LEU A 1 671 ? 14.265 39.204 -20.241 1.00 84.19 671 LEU A CA 1
ATOM 5151 C C . LEU A 1 671 ? 13.923 37.714 -20.374 1.00 84.19 671 LEU A C 1
ATOM 5153 O O . LEU A 1 671 ? 13.600 37.068 -19.375 1.00 84.19 671 LEU A O 1
ATOM 5157 N N . ILE A 1 672 ? 14.092 37.142 -21.569 1.00 87.12 672 ILE A N 1
ATOM 5158 C CA . ILE A 1 672 ? 13.897 35.707 -21.814 1.00 87.12 672 ILE A CA 1
ATOM 5159 C C . ILE A 1 672 ? 14.832 34.865 -20.938 1.00 87.12 672 ILE A C 1
ATOM 5161 O O . ILE A 1 672 ? 14.399 33.886 -20.326 1.00 87.12 672 ILE A O 1
ATOM 5165 N N . ALA A 1 673 ? 16.098 35.267 -20.798 1.00 84.12 673 ALA A N 1
ATOM 5166 C CA . ALA A 1 673 ? 17.044 34.590 -19.918 1.00 84.12 673 ALA A CA 1
ATOM 5167 C C . ALA A 1 673 ? 16.589 34.584 -18.447 1.00 84.12 673 ALA A C 1
ATOM 5169 O O . ALA A 1 673 ? 16.917 33.650 -17.712 1.00 84.12 673 ALA A O 1
ATOM 5170 N N . LYS A 1 674 ? 15.818 35.592 -18.006 1.00 82.62 674 LYS A N 1
ATOM 5171 C CA . LYS A 1 674 ? 15.210 35.603 -16.667 1.00 82.62 674 LYS A CA 1
ATOM 5172 C C . LYS A 1 674 ? 13.994 34.691 -16.576 1.00 82.62 674 LYS A C 1
ATOM 5174 O O . LYS A 1 674 ? 13.907 33.974 -15.591 1.00 82.62 674 LYS A O 1
ATOM 5179 N N . TRP A 1 675 ? 13.118 34.629 -17.580 1.00 84.19 675 TRP A N 1
ATOM 5180 C CA . TRP A 1 675 ? 11.958 33.715 -17.569 1.00 84.19 675 TRP A CA 1
ATOM 5181 C C . TRP A 1 675 ? 12.324 32.232 -17.484 1.00 84.19 675 TRP A C 1
ATOM 5183 O O . TRP A 1 675 ? 11.495 31.416 -17.095 1.00 84.19 675 TRP A O 1
ATOM 5193 N N . LYS A 1 676 ? 13.567 31.879 -17.820 1.00 78.94 676 LYS A N 1
ATOM 5194 C CA . LYS A 1 676 ? 14.117 30.529 -17.637 1.00 78.94 676 LYS A CA 1
ATOM 5195 C C . LYS A 1 676 ? 14.459 30.194 -16.178 1.00 78.94 676 LYS A C 1
ATOM 5197 O O . LYS A 1 676 ? 14.785 29.044 -15.903 1.00 78.94 676 LYS A O 1
ATOM 5202 N N . LYS A 1 677 ? 14.439 31.170 -15.265 1.00 73.19 677 LYS A N 1
ATOM 5203 C CA . LYS A 1 677 ? 14.751 30.993 -13.840 1.00 73.19 677 LYS A CA 1
ATOM 5204 C C . LYS A 1 677 ? 13.467 30.909 -13.013 1.00 73.19 677 LYS A C 1
ATOM 5206 O O . LYS A 1 677 ? 12.542 31.689 -13.238 1.00 73.19 677 LYS A O 1
ATOM 5211 N N . THR A 1 678 ? 13.452 30.010 -12.032 1.00 64.69 678 THR A N 1
ATOM 5212 C CA . THR A 1 678 ? 12.328 29.824 -11.105 1.00 64.69 678 THR A CA 1
ATOM 5213 C C . THR A 1 678 ? 12.020 31.114 -10.343 1.00 64.69 678 THR A C 1
ATOM 5215 O O . THR A 1 678 ? 12.940 31.757 -9.838 1.00 64.69 678 THR A O 1
ATOM 5218 N N . GLY A 1 679 ? 10.749 31.518 -10.288 1.00 63.09 679 GLY A N 1
ATOM 5219 C CA . GLY A 1 679 ? 10.286 32.737 -9.606 1.00 63.09 679 GLY A CA 1
ATOM 5220 C C . GLY A 1 679 ? 10.349 34.018 -10.451 1.00 63.09 679 GLY A C 1
ATOM 5221 O O . GLY A 1 679 ? 10.000 35.100 -9.975 1.00 63.09 679 GLY A O 1
ATOM 5222 N N . TYR A 1 680 ? 10.788 33.923 -11.709 1.00 72.00 680 TYR A N 1
ATOM 5223 C CA . TYR A 1 680 ? 10.892 35.048 -12.644 1.00 72.00 680 TYR A CA 1
ATOM 5224 C C . TYR A 1 680 ? 9.959 34.896 -13.847 1.00 72.00 680 TYR A C 1
ATOM 5226 O O . TYR A 1 680 ? 9.945 35.761 -14.715 1.00 72.00 680 TYR A O 1
ATOM 5234 N N . GLU A 1 681 ? 9.148 33.842 -13.915 1.00 77.69 681 GLU A N 1
ATOM 5235 C CA . GLU A 1 681 ? 8.354 33.434 -15.081 1.00 77.69 681 GLU A CA 1
ATOM 5236 C C . GLU A 1 681 ? 7.332 34.492 -15.518 1.00 77.69 681 GLU A C 1
ATOM 5238 O O . GLU A 1 681 ? 6.918 34.502 -16.680 1.00 77.69 681 GLU A O 1
ATOM 5243 N N . LYS A 1 682 ? 6.933 35.371 -14.590 1.00 71.81 682 LYS A N 1
ATOM 5244 C CA . LYS A 1 682 ? 5.969 36.470 -14.782 1.00 71.81 682 LYS A CA 1
ATOM 5245 C C . LYS A 1 682 ? 6.625 37.853 -14.815 1.00 71.81 682 LYS A C 1
ATOM 5247 O O . LYS A 1 682 ? 5.934 38.867 -14.763 1.00 71.81 682 LYS A O 1
ATOM 5252 N N . LEU A 1 683 ? 7.955 37.921 -14.882 1.00 75.44 683 LEU A N 1
ATOM 5253 C CA . LEU A 1 683 ? 8.670 39.191 -14.873 1.00 75.44 683 LEU A CA 1
ATOM 5254 C C . LEU A 1 683 ? 8.291 40.043 -16.097 1.00 75.44 683 LEU A C 1
ATOM 5256 O O . LEU A 1 683 ? 8.484 39.596 -17.227 1.00 75.44 683 LEU A O 1
ATOM 5260 N N . CYS A 1 684 ? 7.793 41.268 -15.887 1.00 71.50 684 CYS A N 1
ATOM 5261 C CA . CYS A 1 684 ? 7.399 42.144 -17.000 1.00 71.50 684 CYS A CA 1
ATOM 5262 C C . CYS A 1 684 ? 8.584 42.868 -17.668 1.00 71.50 684 CYS A C 1
ATOM 5264 O O . CYS A 1 684 ? 8.530 43.187 -18.849 1.00 71.50 684 CYS A O 1
ATOM 5266 N N . CYS A 1 685 ? 9.664 43.154 -16.938 1.00 74.88 685 CYS A N 1
ATOM 5267 C CA . CYS A 1 685 ? 10.887 43.733 -17.495 1.00 74.88 685 CYS A CA 1
ATOM 5268 C C . CYS A 1 685 ? 12.064 43.547 -16.530 1.00 74.88 685 CYS A C 1
ATOM 5270 O O . CYS A 1 685 ? 11.877 43.326 -15.332 1.00 74.88 685 CYS A O 1
ATOM 5272 N N . VAL A 1 686 ? 13.294 43.677 -17.030 1.00 76.94 686 VAL A N 1
ATOM 5273 C CA . VAL A 1 686 ? 14.512 43.506 -16.216 1.00 76.94 686 VAL A CA 1
ATOM 5274 C C . VAL A 1 686 ? 14.695 44.642 -15.192 1.00 76.94 686 VAL A C 1
ATOM 5276 O O . VAL A 1 686 ? 15.344 44.443 -14.170 1.00 76.94 686 VAL A O 1
ATOM 5279 N N . ARG A 1 687 ? 14.039 45.798 -15.360 1.00 69.12 687 ARG A N 1
ATOM 5280 C CA . ARG A 1 687 ? 14.051 46.886 -14.357 1.00 69.12 687 ARG A CA 1
ATOM 5281 C C . ARG A 1 687 ? 13.327 46.530 -13.066 1.00 69.12 687 ARG A C 1
ATOM 5283 O O . ARG A 1 687 ? 13.726 46.974 -11.999 1.00 69.12 687 ARG A O 1
ATOM 5290 N N . CYS A 1 688 ? 12.320 45.660 -13.137 1.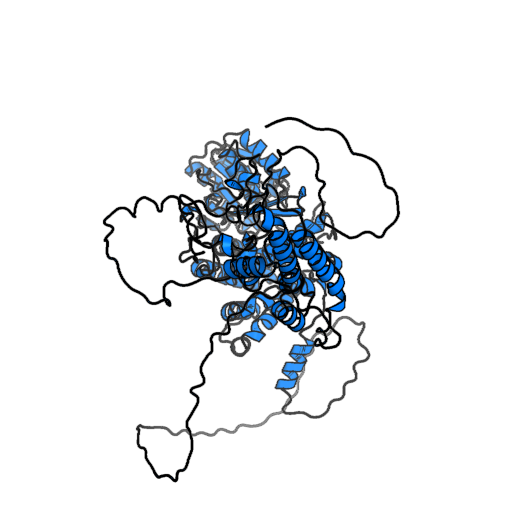00 67.50 688 CYS A N 1
ATOM 5291 C CA . CYS A 1 688 ? 11.546 45.222 -11.970 1.00 67.50 688 CYS A CA 1
ATOM 5292 C C . CYS A 1 688 ? 12.364 44.404 -10.953 1.00 67.50 688 CYS A C 1
ATOM 5294 O O . CYS A 1 688 ? 11.833 43.995 -9.922 1.00 67.50 688 CYS A O 1
ATOM 5296 N N . ILE A 1 689 ? 13.633 44.120 -11.259 1.00 67.00 689 ILE A N 1
ATOM 5297 C CA . ILE A 1 689 ? 14.564 43.387 -10.395 1.00 67.00 689 ILE A CA 1
ATOM 5298 C C . ILE A 1 689 ? 15.818 44.212 -10.066 1.00 67.00 689 ILE A C 1
ATOM 5300 O O . ILE A 1 689 ? 16.761 43.668 -9.497 1.00 67.00 689 ILE A O 1
ATOM 5304 N N . GLN A 1 690 ? 15.853 45.497 -10.441 1.00 67.31 690 GLN A N 1
ATOM 5305 C CA . GLN A 1 690 ? 16.962 46.408 -10.158 1.00 67.31 690 GLN A CA 1
ATOM 5306 C C . GLN A 1 690 ? 16.666 47.218 -8.895 1.00 67.31 690 GLN A C 1
ATOM 5308 O O . GLN A 1 690 ? 15.712 47.986 -8.853 1.00 67.31 690 GLN A O 1
ATOM 5313 N N . THR A 1 691 ? 17.517 47.082 -7.880 1.00 59.00 691 THR A N 1
ATOM 5314 C CA . THR A 1 691 ? 17.351 47.724 -6.564 1.00 59.00 691 THR A CA 1
ATOM 5315 C C . THR A 1 691 ? 17.383 49.252 -6.610 1.00 59.00 691 THR A C 1
ATOM 5317 O O . THR A 1 691 ? 16.722 49.888 -5.799 1.00 59.00 691 THR A O 1
ATOM 5320 N N . ARG A 1 692 ? 18.104 49.854 -7.567 1.00 56.19 692 ARG A N 1
ATOM 5321 C CA . ARG A 1 692 ? 18.206 51.321 -7.706 1.00 56.19 692 ARG A CA 1
ATOM 5322 C C . ARG A 1 692 ? 16.953 51.982 -8.295 1.00 56.19 692 ARG A C 1
ATOM 5324 O O . ARG A 1 692 ? 16.776 53.183 -8.152 1.00 56.19 692 ARG A O 1
ATOM 5331 N N . ASP A 1 693 ? 16.123 51.213 -9.000 1.00 54.44 693 ASP A N 1
ATOM 5332 C CA . ASP A 1 693 ? 14.964 51.709 -9.756 1.00 54.44 693 ASP A CA 1
ATOM 5333 C C . ASP A 1 693 ? 13.663 51.620 -8.917 1.00 54.44 693 ASP A C 1
ATOM 5335 O O . ASP A 1 693 ? 12.553 51.718 -9.451 1.00 54.44 693 ASP A O 1
ATOM 5339 N N . MET A 1 694 ? 13.798 51.403 -7.603 1.00 57.12 694 MET A N 1
ATOM 5340 C CA . MET A 1 694 ? 12.711 51.215 -6.641 1.00 57.12 694 MET A CA 1
ATOM 5341 C C . MET A 1 694 ? 12.729 52.366 -5.629 1.00 57.12 694 MET A C 1
ATOM 5343 O O . MET A 1 694 ? 13.589 52.427 -4.755 1.00 57.12 694 MET A O 1
ATOM 5347 N N . ASN A 1 695 ? 11.782 53.296 -5.758 1.00 45.31 695 ASN A N 1
ATOM 5348 C CA . ASN A 1 695 ? 11.617 54.397 -4.811 1.00 45.31 695 ASN A CA 1
ATOM 5349 C C . ASN A 1 695 ? 10.829 53.897 -3.581 1.00 45.31 695 ASN A C 1
ATOM 5351 O O . ASN A 1 695 ? 9.675 53.510 -3.727 1.00 45.31 695 ASN A O 1
ATOM 5355 N N . TYR A 1 696 ? 11.446 53.973 -2.394 1.00 38.56 696 TYR A N 1
ATOM 5356 C CA . TYR A 1 696 ? 10.921 53.718 -1.034 1.00 38.56 696 TYR A CA 1
ATOM 5357 C C . TYR A 1 696 ? 10.899 52.275 -0.469 1.00 38.56 696 TYR A C 1
ATOM 5359 O O . TYR A 1 696 ? 10.299 51.346 -1.005 1.00 38.56 696 TYR A O 1
ATOM 5367 N N . GLN A 1 697 ? 11.541 52.158 0.706 1.00 39.94 697 GLN A N 1
ATOM 5368 C CA . GLN A 1 697 ? 11.284 51.226 1.821 1.00 39.94 697 GLN A CA 1
ATOM 5369 C C . GLN A 1 697 ? 10.844 49.794 1.454 1.00 39.94 697 GLN A C 1
ATOM 5371 O O . GLN A 1 697 ? 9.752 49.355 1.796 1.00 39.94 697 GLN A O 1
ATOM 5376 N N . GLY A 1 698 ? 11.722 49.023 0.808 1.00 47.56 698 GLY A N 1
ATOM 5377 C CA . GLY A 1 698 ? 11.641 47.553 0.829 1.00 47.56 698 GLY A CA 1
ATOM 5378 C C . GLY A 1 698 ? 10.462 46.900 0.096 1.00 47.56 698 GLY A C 1
ATOM 5379 O O . GLY A 1 698 ? 10.280 45.691 0.229 1.00 47.56 698 GLY A O 1
ATOM 5380 N N . SER A 1 699 ? 9.680 47.635 -0.698 1.00 49.34 699 SER A N 1
ATOM 5381 C CA . SER A 1 699 ? 8.636 47.021 -1.525 1.00 49.34 699 SER A CA 1
ATOM 5382 C C . SER A 1 699 ? 9.276 46.192 -2.643 1.00 49.34 699 SER A C 1
ATOM 5384 O O . SER A 1 699 ? 10.157 46.669 -3.345 1.00 49.34 699 SER A O 1
ATOM 5386 N N . THR A 1 700 ? 8.888 44.926 -2.810 1.00 54.97 700 THR A N 1
ATOM 5387 C CA . THR A 1 700 ? 9.216 44.141 -4.011 1.00 54.97 700 THR A CA 1
ATOM 5388 C C . THR A 1 700 ? 8.341 44.631 -5.164 1.00 54.97 700 THR A C 1
ATOM 5390 O O . THR A 1 700 ? 7.198 45.029 -4.957 1.00 54.97 700 THR A O 1
ATOM 5393 N N . CYS A 1 701 ? 8.852 44.628 -6.399 1.00 58.12 701 CYS A N 1
ATOM 5394 C CA . CYS A 1 701 ? 8.022 44.980 -7.552 1.00 58.12 701 CYS A CA 1
ATOM 5395 C C . CYS A 1 701 ? 6.768 44.088 -7.574 1.00 58.12 701 CYS A C 1
ATOM 5397 O O . CYS A 1 701 ? 6.901 42.884 -7.372 1.00 58.12 701 CYS A O 1
ATOM 5399 N N . VAL A 1 702 ? 5.582 44.642 -7.868 1.00 58.88 702 VAL A N 1
ATOM 5400 C CA . VAL A 1 702 ? 4.300 43.899 -7.895 1.00 58.88 702 VAL A CA 1
ATOM 5401 C C . VAL A 1 702 ? 4.372 42.599 -8.706 1.00 58.88 702 VAL A C 1
ATOM 5403 O O . VAL A 1 702 ? 3.758 41.605 -8.339 1.00 58.88 702 VAL A O 1
ATOM 5406 N N . CYS A 1 703 ? 5.216 42.557 -9.745 1.00 55.88 703 CYS A N 1
ATOM 5407 C CA . CYS A 1 703 ? 5.559 41.369 -10.538 1.00 55.88 703 CYS A CA 1
ATOM 5408 C C . CYS A 1 703 ? 6.086 40.173 -9.711 1.00 55.88 703 CYS A C 1
ATOM 5410 O O . CYS A 1 703 ? 6.188 39.069 -10.241 1.00 55.88 703 CYS A O 1
ATOM 5412 N N . ARG A 1 704 ? 6.452 40.398 -8.444 1.00 57.56 704 ARG A N 1
ATOM 5413 C CA . ARG A 1 704 ? 6.997 39.436 -7.478 1.00 57.56 704 ARG A CA 1
ATOM 5414 C C . ARG A 1 704 ? 6.156 39.286 -6.207 1.00 57.56 704 ARG A C 1
ATOM 5416 O O . ARG A 1 704 ? 6.538 38.501 -5.346 1.00 57.56 704 ARG A O 1
ATOM 5423 N N . VAL A 1 705 ? 5.046 40.014 -6.071 1.00 54.00 705 VAL A N 1
ATOM 5424 C CA . VAL A 1 705 ? 4.169 39.901 -4.898 1.00 54.00 705 VAL A CA 1
ATOM 5425 C C . VAL A 1 705 ? 3.291 38.649 -5.058 1.00 54.00 705 VAL A C 1
ATOM 5427 O O . VAL A 1 705 ? 2.593 38.523 -6.071 1.00 54.00 705 VAL A O 1
ATOM 5430 N N . PRO A 1 706 ? 3.312 37.692 -4.111 1.00 53.50 706 PRO A N 1
ATOM 5431 C CA . PRO A 1 706 ? 2.425 36.534 -4.146 1.00 53.50 706 PRO A CA 1
ATOM 5432 C C . PRO A 1 706 ? 0.959 36.976 -4.123 1.00 53.50 706 PRO A C 1
ATOM 5434 O O . PRO A 1 706 ? 0.564 37.758 -3.263 1.00 53.50 706 PRO A O 1
ATOM 5437 N N . LYS A 1 707 ? 0.123 36.438 -5.024 1.00 53.00 707 LYS A N 1
ATOM 5438 C CA . LYS A 1 707 ? -1.312 36.789 -5.101 1.00 53.00 707 LYS A CA 1
ATOM 5439 C C . LYS A 1 707 ? -2.053 36.618 -3.766 1.00 53.00 707 LYS A C 1
ATOM 5441 O O . LYS A 1 707 ? -2.973 37.372 -3.498 1.00 53.00 707 LYS A O 1
ATOM 5446 N N . ALA A 1 708 ? -1.617 35.679 -2.924 1.00 53.88 708 ALA A N 1
ATOM 5447 C CA . ALA A 1 708 ? -2.186 35.418 -1.599 1.00 53.88 708 ALA A CA 1
ATOM 5448 C C . ALA A 1 708 ? -1.981 36.557 -0.577 1.00 53.88 708 ALA A C 1
ATOM 5450 O O . ALA A 1 708 ? -2.604 36.544 0.477 1.00 53.88 708 ALA A O 1
ATOM 5451 N N . GLN A 1 709 ? -1.094 37.517 -0.862 1.00 49.44 709 GLN A N 1
ATOM 5452 C CA . GLN A 1 709 ? -0.775 38.641 0.026 1.00 49.44 709 GLN A CA 1
ATOM 5453 C C . GLN A 1 709 ? -1.455 39.954 -0.398 1.00 49.44 709 GLN A C 1
ATOM 5455 O O . GLN A 1 709 ? -1.295 40.969 0.276 1.00 49.44 709 GLN A O 1
ATOM 5460 N N . VAL A 1 710 ? -2.203 39.956 -1.508 1.00 54.19 710 VAL A N 1
ATOM 5461 C CA . VAL A 1 710 ? -2.917 41.135 -2.017 1.00 54.19 710 VAL A CA 1
ATOM 5462 C C . VAL A 1 710 ? -4.386 41.017 -1.625 1.00 54.19 710 VAL A C 1
ATOM 5464 O O . VAL A 1 710 ? -5.015 40.001 -1.912 1.00 54.19 710 VAL A O 1
ATOM 5467 N N . LYS A 1 711 ? -4.928 42.038 -0.949 1.00 53.22 711 LYS A N 1
ATOM 5468 C CA . LYS A 1 711 ? -6.335 42.056 -0.527 1.00 53.22 711 LYS A CA 1
ATOM 5469 C C . LYS A 1 711 ? -7.266 42.027 -1.741 1.00 53.22 711 LYS A C 1
ATOM 5471 O O . LYS A 1 711 ? -7.010 42.688 -2.751 1.00 53.22 711 LYS A O 1
ATOM 5476 N N . GLU A 1 712 ? -8.355 41.282 -1.601 1.00 50.16 712 GLU A N 1
ATOM 5477 C CA . GLU A 1 712 ? -9.420 41.164 -2.595 1.00 50.16 712 GLU A CA 1
ATOM 5478 C C . GLU A 1 712 ? -9.947 42.563 -2.991 1.00 50.16 712 GLU A C 1
ATOM 5480 O O . GLU A 1 712 ? -10.088 43.427 -2.129 1.00 50.16 712 GLU A O 1
ATOM 5485 N N . GLY A 1 713 ? -10.110 42.839 -4.292 1.00 52.97 713 GLY A N 1
ATOM 5486 C CA . GLY A 1 713 ? -10.468 44.167 -4.828 1.00 52.97 713 GLY A CA 1
ATOM 5487 C C . GLY A 1 713 ? -9.330 45.186 -5.056 1.00 52.97 713 GLY A C 1
ATOM 5488 O O . GLY A 1 713 ? -9.579 46.237 -5.638 1.00 52.97 713 GLY A O 1
ATOM 5489 N N . THR A 1 714 ? -8.074 44.919 -4.665 1.00 51.25 714 THR A N 1
ATOM 5490 C CA . THR A 1 714 ? -6.993 45.933 -4.773 1.00 51.25 714 THR A CA 1
ATOM 5491 C C . THR A 1 714 ? -6.325 45.964 -6.155 1.00 51.25 714 THR A C 1
ATOM 5493 O O . THR A 1 714 ? -5.562 45.056 -6.490 1.00 51.25 714 THR A O 1
ATOM 5496 N N . VAL A 1 715 ? -6.499 47.054 -6.914 1.00 55.06 715 VAL A N 1
ATOM 5497 C CA . VAL A 1 715 ? -5.805 47.270 -8.199 1.00 55.06 715 VAL A CA 1
ATOM 5498 C C . VAL A 1 715 ? -4.389 47.806 -7.974 1.00 55.06 715 VAL A C 1
ATOM 5500 O O . VAL A 1 715 ? -4.187 48.989 -7.716 1.00 55.06 715 VAL A O 1
ATOM 5503 N N . VAL A 1 716 ? -3.379 46.941 -8.110 1.00 56.78 716 VAL A N 1
ATOM 5504 C CA . VAL A 1 716 ? -1.960 47.335 -8.006 1.00 56.78 716 VAL A CA 1
ATOM 5505 C C . VAL A 1 716 ? -1.278 47.234 -9.366 1.00 56.78 716 VAL A C 1
ATOM 5507 O O . VAL A 1 716 ? -1.159 46.133 -9.901 1.00 56.78 716 VAL A O 1
ATOM 5510 N N . GLN A 1 717 ? -0.791 48.360 -9.902 1.00 58.28 717 GLN A N 1
ATOM 5511 C CA . GLN A 1 717 ? -0.076 48.423 -11.183 1.00 58.28 717 GLN A CA 1
ATOM 5512 C C . GLN A 1 717 ? 1.438 48.570 -11.017 1.00 58.28 717 GLN A C 1
ATOM 5514 O O . GLN A 1 717 ? 1.938 49.256 -10.127 1.00 58.28 717 GLN A O 1
ATOM 5519 N N . CYS A 1 718 ? 2.201 47.935 -11.913 1.00 63.94 718 CYS A N 1
ATOM 5520 C CA . CYS A 1 718 ? 3.649 48.123 -11.954 1.00 63.94 718 CYS A CA 1
ATOM 5521 C C . CYS A 1 718 ? 3.992 49.517 -12.492 1.00 63.94 718 CYS A C 1
ATOM 5523 O O . CYS A 1 718 ? 3.714 49.813 -13.652 1.00 63.94 718 CYS A O 1
ATOM 5525 N N . VAL A 1 719 ? 4.711 50.316 -11.702 1.00 60.56 719 VAL A N 1
ATOM 5526 C CA . VAL A 1 719 ? 5.130 51.687 -12.054 1.00 60.56 719 VAL A CA 1
ATOM 5527 C C . VAL A 1 719 ? 5.960 51.748 -13.353 1.00 60.56 719 VAL A C 1
ATOM 5529 O O . VAL A 1 719 ? 5.938 52.748 -14.068 1.00 60.56 719 VAL A O 1
ATOM 5532 N N . HIS A 1 720 ? 6.666 50.666 -13.709 1.00 63.81 720 HIS A N 1
ATOM 5533 C CA . HIS A 1 720 ? 7.585 50.631 -14.859 1.00 63.81 720 HIS A CA 1
ATOM 5534 C C . HIS A 1 720 ? 6.973 50.129 -16.172 1.00 63.81 720 HIS A C 1
ATOM 5536 O O . HIS A 1 720 ? 7.478 50.471 -17.237 1.00 63.81 720 HIS A O 1
ATOM 5542 N N . CYS A 1 721 ? 5.940 49.288 -16.120 1.00 60.88 721 CYS A N 1
ATOM 5543 C CA . CYS A 1 721 ? 5.425 48.583 -17.304 1.00 60.88 721 CYS A CA 1
ATOM 5544 C C . CYS A 1 721 ? 3.889 48.499 -17.363 1.00 60.88 721 CYS A C 1
ATOM 5546 O O . CYS A 1 721 ? 3.370 48.036 -18.374 1.00 60.88 721 CYS A O 1
ATOM 5548 N N . ALA A 1 722 ? 3.180 48.855 -16.279 1.00 59.22 722 ALA A N 1
ATOM 5549 C CA . ALA A 1 722 ? 1.733 48.686 -16.066 1.00 59.22 722 ALA A CA 1
ATOM 5550 C C . ALA A 1 722 ? 1.141 47.321 -16.467 1.00 59.22 722 ALA A C 1
ATOM 5552 O O . ALA A 1 722 ? -0.056 47.190 -16.690 1.00 59.22 722 ALA A O 1
ATOM 5553 N N . PHE A 1 723 ? 1.974 46.280 -16.544 1.00 56.09 723 PHE A N 1
ATOM 5554 C CA . PHE A 1 723 ? 1.583 44.981 -17.096 1.00 56.09 723 PHE A CA 1
ATOM 5555 C C . PHE A 1 723 ? 0.620 44.203 -16.190 1.00 56.09 723 PHE A C 1
ATOM 5557 O O . PHE A 1 723 ? -0.104 43.333 -16.658 1.00 56.09 723 PHE A O 1
ATOM 5564 N N . MET A 1 724 ? 0.622 44.490 -14.887 1.00 45.38 724 MET A N 1
ATOM 5565 C CA . MET A 1 724 ? -0.195 43.775 -13.915 1.00 45.38 724 MET A CA 1
ATOM 5566 C C . MET A 1 724 ? -1.314 44.696 -13.437 1.00 45.38 724 MET A C 1
ATOM 5568 O O . MET A 1 724 ? -1.044 45.614 -12.680 1.00 45.38 724 MET A O 1
ATOM 5572 N N . GLN A 1 725 ? -2.549 44.476 -13.883 1.00 37.72 725 GLN A N 1
ATOM 5573 C CA . GLN A 1 725 ? -3.728 44.786 -13.075 1.00 37.72 725 GLN A CA 1
ATOM 5574 C C . GLN A 1 725 ? -4.070 43.495 -12.335 1.00 37.72 725 GLN A C 1
ATOM 5576 O O . GLN A 1 725 ? -4.371 42.478 -12.957 1.00 37.72 725 GLN A O 1
ATOM 5581 N N . ILE A 1 726 ? -3.969 43.498 -11.009 1.00 40.50 726 ILE A N 1
ATOM 5582 C CA . ILE A 1 726 ? -4.618 42.467 -10.199 1.00 40.50 726 ILE A CA 1
ATOM 5583 C C . ILE A 1 726 ? -6.001 43.031 -9.879 1.00 40.50 726 ILE A C 1
ATOM 5585 O O . ILE A 1 726 ? -6.107 43.915 -9.045 1.00 40.50 726 ILE A O 1
ATOM 5589 N N . ILE A 1 727 ? -7.044 42.576 -10.572 1.00 36.28 727 ILE A N 1
ATOM 5590 C CA . ILE A 1 727 ? -8.421 42.711 -10.086 1.00 36.28 727 ILE A CA 1
ATOM 5591 C C . ILE A 1 727 ? -8.753 41.349 -9.483 1.00 36.28 727 ILE A C 1
ATOM 5593 O O . ILE A 1 727 ? -8.764 40.346 -10.197 1.00 36.28 727 ILE A O 1
ATOM 5597 N N . ILE A 1 728 ? -8.935 41.280 -8.165 1.00 38.41 728 ILE A N 1
ATOM 5598 C CA . ILE A 1 728 ? -9.531 40.098 -7.535 1.00 38.41 728 ILE A CA 1
ATOM 5599 C C . ILE A 1 728 ? -11.032 40.386 -7.478 1.00 38.41 728 ILE A C 1
ATOM 5601 O O . ILE A 1 728 ? -11.453 41.240 -6.702 1.00 38.41 728 ILE A O 1
ATOM 5605 N N . VAL A 1 729 ? -11.795 39.759 -8.375 1.00 28.91 729 VAL A N 1
ATOM 5606 C CA . VAL A 1 729 ? -13.260 39.878 -8.450 1.00 28.91 729 VAL A CA 1
ATOM 5607 C C . VAL A 1 729 ? -13.867 38.846 -7.489 1.00 28.91 729 VAL A C 1
ATOM 5609 O O . VAL A 1 729 ? -13.404 37.701 -7.513 1.00 28.91 729 VAL A O 1
ATOM 5612 N N . PRO A 1 730 ? -14.863 39.202 -6.654 1.00 28.92 730 PRO A N 1
ATOM 5613 C CA . PRO A 1 730 ? -15.443 38.279 -5.684 1.00 28.92 730 PRO A CA 1
ATOM 5614 C C . PRO A 1 730 ? -16.045 37.040 -6.355 1.00 28.92 730 PRO A C 1
ATOM 5616 O O . PRO A 1 730 ? -16.662 37.105 -7.419 1.00 28.92 730 PRO A O 1
ATOM 5619 N N . ALA A 1 731 ? -15.872 35.893 -5.701 1.00 35.38 731 ALA A N 1
ATOM 5620 C CA . ALA A 1 731 ? -16.382 34.603 -6.141 1.00 35.38 731 ALA A CA 1
ATOM 5621 C C . ALA A 1 731 ? -17.920 34.560 -6.114 1.00 35.38 731 ALA A C 1
ATOM 5623 O O . ALA A 1 731 ? -18.513 34.170 -5.111 1.00 35.38 731 ALA A O 1
ATOM 5624 N N . LYS A 1 732 ? -18.551 34.969 -7.220 1.00 33.47 732 LYS A N 1
ATOM 5625 C CA . LYS A 1 732 ? -19.875 34.544 -7.718 1.00 33.47 732 LYS A CA 1
ATOM 5626 C C . LYS A 1 732 ? -20.176 35.326 -9.002 1.00 33.47 732 LYS A C 1
ATOM 5628 O O . LYS A 1 732 ? -20.555 36.480 -8.897 1.00 33.47 732 LYS A O 1
ATOM 5633 N N . ILE A 1 733 ? -19.975 34.697 -10.167 1.00 25.56 733 ILE A N 1
ATOM 5634 C CA . ILE A 1 733 ? -20.640 34.858 -11.490 1.00 25.56 733 ILE A CA 1
ATOM 5635 C C . ILE A 1 733 ? -19.920 33.875 -12.461 1.00 25.56 733 ILE A C 1
ATOM 5637 O O . ILE A 1 733 ? -18.743 33.582 -12.232 1.00 25.56 733 ILE A O 1
ATOM 5641 N N . PRO A 1 734 ? -20.598 33.261 -13.457 1.00 27.98 734 PRO A N 1
ATOM 5642 C CA . PRO A 1 734 ? -20.099 32.085 -14.174 1.00 27.98 734 PRO A CA 1
ATOM 5643 C C . PRO A 1 734 ? -18.879 32.363 -15.057 1.00 27.98 734 PRO A C 1
ATOM 5645 O O . PRO A 1 734 ? -18.660 33.470 -15.534 1.00 27.98 734 PRO A O 1
ATOM 5648 N N . TYR A 1 735 ? -18.108 31.300 -15.279 1.00 27.72 735 TYR A N 1
ATOM 5649 C CA . TYR A 1 735 ? -16.975 31.213 -16.195 1.00 27.72 735 TYR A CA 1
ATOM 5650 C C . TYR A 1 735 ? -17.340 31.679 -17.613 1.00 27.72 735 TYR A C 1
ATOM 5652 O O . TYR A 1 735 ? -18.026 30.956 -18.322 1.00 27.72 735 TYR A O 1
ATOM 5660 N N . GLU A 1 736 ? -16.790 32.810 -18.050 1.00 27.89 736 GLU A N 1
ATOM 5661 C CA . GLU A 1 736 ? -16.433 33.053 -19.451 1.00 27.89 736 GLU A CA 1
ATOM 5662 C C . GLU A 1 736 ? -15.396 34.183 -19.529 1.00 27.89 736 GLU A C 1
ATOM 5664 O O . GLU A 1 736 ? -15.689 35.345 -19.283 1.00 27.89 736 GLU A O 1
ATOM 5669 N N . LEU A 1 737 ? -14.144 33.809 -19.803 1.00 25.34 737 LEU A N 1
ATOM 5670 C CA . LEU A 1 737 ? -13.149 34.594 -20.543 1.00 25.34 737 LEU A CA 1
ATOM 5671 C C . LEU A 1 737 ? -12.034 33.616 -20.928 1.00 25.34 737 LEU A C 1
ATOM 5673 O O . LEU A 1 737 ? -10.995 33.466 -20.282 1.00 25.34 737 LEU A O 1
ATOM 5677 N N . THR A 1 738 ? -12.355 32.853 -21.964 1.00 26.22 738 THR A N 1
ATOM 5678 C CA . THR A 1 738 ? -11.477 31.963 -22.711 1.00 26.22 738 THR A CA 1
ATOM 5679 C C . THR A 1 738 ? -10.418 32.757 -23.470 1.00 26.22 738 THR A C 1
ATOM 5681 O O . THR A 1 738 ? -10.716 33.767 -24.100 1.00 26.22 738 THR A O 1
ATOM 5684 N N . TYR A 1 739 ? -9.188 32.248 -23.476 1.00 25.94 739 TYR A N 1
ATOM 5685 C CA . TYR A 1 739 ? -8.223 32.504 -24.540 1.00 25.94 739 TYR A CA 1
ATOM 5686 C C . TYR A 1 739 ? -8.224 31.241 -25.403 1.00 25.94 739 TYR A C 1
ATOM 5688 O O . TYR A 1 739 ? -7.639 30.247 -24.985 1.00 25.94 739 TYR A O 1
ATOM 5696 N N . ASP A 1 740 ? -8.934 31.242 -26.535 1.00 26.97 740 ASP A N 1
ATOM 5697 C CA . ASP A 1 740 ? -8.599 30.366 -27.663 1.00 26.97 740 ASP A CA 1
ATOM 5698 C C . ASP A 1 740 ? -9.313 30.752 -28.976 1.00 26.97 740 ASP A C 1
ATOM 5700 O O . ASP A 1 740 ? -10.531 30.891 -29.023 1.00 26.97 740 ASP A O 1
ATOM 5704 N N . ARG A 1 741 ? -8.483 30.783 -30.032 1.00 24.70 741 ARG A N 1
ATOM 5705 C CA . ARG A 1 741 ? -8.708 30.728 -31.496 1.00 24.70 741 ARG A CA 1
ATOM 5706 C C . ARG A 1 741 ? -9.094 31.980 -32.314 1.00 24.70 741 ARG A C 1
ATOM 5708 O O . ARG A 1 741 ? -9.951 32.755 -31.909 1.00 24.70 741 ARG A O 1
ATOM 5715 N N . PRO A 1 742 ? -8.500 32.124 -33.525 1.00 27.58 742 PRO A N 1
ATOM 5716 C CA . PRO A 1 742 ? -9.006 33.000 -34.576 1.00 27.58 742 PRO A CA 1
ATOM 5717 C C . PRO A 1 742 ? -10.203 32.326 -35.261 1.00 27.58 742 PRO A C 1
ATOM 5719 O O . PRO A 1 742 ? -10.181 31.115 -35.492 1.00 27.58 742 PRO A O 1
ATOM 5722 N N . VAL A 1 743 ? -11.234 33.098 -35.593 1.00 28.14 743 VAL A N 1
ATOM 5723 C CA . VAL A 1 743 ? -12.326 32.648 -36.460 1.00 28.14 743 VAL A CA 1
ATOM 5724 C C . VAL A 1 743 ? -12.442 33.621 -37.624 1.00 28.14 743 VAL A C 1
ATOM 5726 O O . VAL A 1 743 ? -12.397 34.837 -37.436 1.00 28.14 743 VAL A O 1
ATOM 5729 N N . ASP A 1 744 ? -12.528 33.023 -38.808 1.00 26.91 744 ASP A N 1
ATOM 5730 C CA . ASP A 1 744 ? -12.769 33.631 -40.105 1.00 26.91 744 ASP A CA 1
ATOM 5731 C C . ASP A 1 744 ? -13.978 34.569 -40.128 1.00 26.91 744 ASP A C 1
ATOM 5733 O O . ASP A 1 744 ? -14.897 34.487 -39.316 1.00 26.91 744 ASP A O 1
ATOM 5737 N N . GLY A 1 745 ? -13.923 35.502 -41.075 1.00 25.47 745 GLY A N 1
ATOM 5738 C CA . GLY A 1 745 ? -14.754 36.691 -41.115 1.00 25.47 745 GLY A CA 1
ATOM 5739 C C . GLY A 1 745 ? -16.235 36.500 -41.428 1.00 25.47 745 GLY A C 1
ATOM 5740 O O . GLY A 1 745 ? -16.698 35.461 -41.886 1.00 25.47 745 GLY A O 1
ATOM 5741 N N . GLY A 1 746 ? -16.955 37.609 -41.258 1.00 23.39 746 GLY A N 1
ATOM 5742 C CA . GLY A 1 746 ? -18.292 37.803 -41.805 1.00 23.39 746 GLY A CA 1
ATOM 5743 C C . GLY A 1 746 ? -19.262 38.513 -40.866 1.00 23.39 746 GLY A C 1
ATOM 5744 O O . GLY A 1 746 ? -20.057 37.843 -40.232 1.00 23.39 746 GLY A O 1
ATOM 5745 N N . LYS A 1 747 ? -19.235 39.852 -40.931 1.00 25.78 747 LYS A N 1
ATOM 5746 C CA . LYS A 1 747 ? -20.371 40.793 -40.822 1.00 25.78 747 LYS A CA 1
ATOM 5747 C C . LYS A 1 747 ? -21.112 40.983 -39.480 1.00 25.78 747 LYS A C 1
ATOM 5749 O O . LYS A 1 747 ? -21.356 40.053 -38.731 1.00 25.78 747 LYS A O 1
ATOM 5754 N N . ASP A 1 748 ? -21.503 42.252 -39.318 1.00 25.84 748 ASP A N 1
ATOM 5755 C CA . ASP A 1 748 ? -22.480 42.871 -38.403 1.00 25.84 748 ASP A CA 1
ATOM 5756 C C . ASP A 1 748 ? -22.002 43.046 -36.945 1.00 25.84 748 ASP A C 1
ATOM 5758 O O . ASP A 1 748 ? -21.997 42.111 -36.156 1.00 25.84 748 ASP A O 1
ATOM 5762 N N . CYS A 1 749 ? -21.350 44.154 -36.559 1.00 23.12 749 CYS A N 1
ATOM 5763 C CA . CYS A 1 749 ? -21.812 45.553 -36.419 1.00 23.12 749 CYS A CA 1
ATOM 5764 C C . CYS A 1 749 ? -23.032 45.745 -35.496 1.00 23.12 749 CYS A C 1
ATOM 5766 O O . CYS A 1 749 ? -24.113 45.238 -35.760 1.00 23.12 749 CYS A O 1
ATOM 5768 N N . ASP A 1 750 ? -22.802 46.581 -34.476 1.00 25.62 750 ASP A N 1
ATOM 5769 C CA . ASP A 1 750 ? -23.757 47.362 -33.680 1.00 25.62 750 ASP A CA 1
ATOM 5770 C C . ASP A 1 750 ? -24.597 46.655 -32.604 1.00 25.62 750 ASP A C 1
ATOM 5772 O O . ASP A 1 750 ? -25.707 46.199 -32.847 1.00 25.62 750 ASP A O 1
ATOM 5776 N N . ALA A 1 751 ? -24.102 46.691 -31.360 1.00 25.48 751 ALA A N 1
ATOM 5777 C CA . ALA A 1 751 ? -24.855 47.126 -30.173 1.00 25.48 751 ALA A CA 1
ATOM 5778 C C . ALA A 1 751 ? -23.986 47.013 -28.907 1.00 25.48 751 ALA A C 1
ATOM 5780 O O . ALA A 1 751 ? -23.118 46.151 -28.821 1.00 25.48 751 ALA A O 1
ATOM 5781 N N . LEU A 1 752 ? -24.303 47.838 -27.903 1.00 25.00 752 LEU A N 1
ATOM 5782 C CA . LEU A 1 752 ? -23.726 47.913 -26.548 1.00 25.00 752 LEU A CA 1
ATOM 5783 C C . LEU A 1 752 ? -22.565 48.902 -26.375 1.00 25.00 752 LEU A C 1
ATOM 5785 O O . LEU A 1 752 ? -21.533 48.626 -25.768 1.00 25.00 752 LEU A O 1
ATOM 5789 N N . ALA A 1 753 ? -22.816 50.124 -26.845 1.00 24.27 753 ALA A N 1
ATOM 5790 C CA . ALA A 1 753 ? -22.557 51.295 -26.021 1.00 24.27 753 ALA A CA 1
ATOM 5791 C C . ALA A 1 753 ? -23.638 51.402 -24.924 1.00 24.27 753 ALA A C 1
ATOM 5793 O O . ALA A 1 753 ? -24.760 50.948 -25.118 1.00 24.27 753 ALA A O 1
ATOM 5794 N N . GLU A 1 754 ? -23.274 52.077 -23.836 1.00 24.89 754 GLU A N 1
ATOM 5795 C CA . GLU A 1 754 ? -24.119 52.575 -22.742 1.00 24.89 754 GLU A CA 1
ATOM 5796 C C . GLU A 1 754 ? -24.251 51.725 -21.466 1.00 24.89 754 GLU A C 1
ATOM 5798 O O . GLU A 1 754 ? -24.842 50.650 -21.419 1.00 24.89 754 GLU A O 1
ATOM 5803 N N . SER A 1 755 ? -23.785 52.378 -20.393 1.00 24.30 755 SER A N 1
ATOM 5804 C CA . SER A 1 755 ? -24.197 52.294 -18.986 1.00 24.30 755 SER A CA 1
ATOM 5805 C C . SER A 1 755 ? -23.282 51.517 -18.031 1.00 24.30 755 SER A C 1
ATOM 5807 O O . SER A 1 755 ? -23.331 50.298 -17.927 1.00 24.30 755 SER A O 1
ATOM 5809 N N . LEU A 1 756 ? -22.448 52.277 -17.303 1.00 24.23 756 LEU A N 1
ATOM 5810 C CA . LEU A 1 756 ? -22.327 52.248 -15.833 1.00 24.23 756 LEU A CA 1
ATOM 5811 C C . LEU A 1 756 ? -21.288 53.295 -15.357 1.00 24.23 756 LEU A C 1
ATOM 5813 O O . LEU A 1 756 ? -20.086 53.087 -15.539 1.00 24.23 756 LEU A O 1
ATOM 5817 N N . PRO A 1 757 ? -21.731 54.431 -14.779 1.00 25.53 757 PRO A N 1
ATOM 5818 C CA . PRO A 1 757 ? -20.915 55.311 -13.947 1.00 25.53 757 PRO A CA 1
ATOM 5819 C C . PRO A 1 757 ? -20.938 54.867 -12.467 1.00 25.53 757 PRO A C 1
ATOM 5821 O O . PRO A 1 757 ? -21.751 54.038 -12.070 1.00 25.53 757 PRO A O 1
ATOM 5824 N N . ASP A 1 758 ? -20.065 55.499 -11.678 1.00 22.20 758 ASP A N 1
ATOM 5825 C CA . ASP A 1 758 ? -20.072 55.600 -10.209 1.00 22.20 758 ASP A CA 1
ATOM 5826 C C . ASP A 1 758 ? -19.680 54.361 -9.374 1.00 22.20 758 ASP A C 1
ATOM 5828 O O . ASP A 1 758 ? -20.488 53.496 -9.058 1.00 22.20 758 ASP A O 1
ATOM 5832 N N . MET A 1 759 ? -18.429 54.336 -8.892 1.00 22.16 759 MET A N 1
ATOM 5833 C CA . MET A 1 759 ? -18.060 54.704 -7.506 1.00 22.16 759 MET A CA 1
ATOM 5834 C C . MET A 1 759 ? -16.716 54.081 -7.079 1.00 22.16 759 MET A C 1
ATOM 5836 O O . MET A 1 759 ? -16.591 52.863 -7.010 1.00 22.16 759 MET A O 1
ATOM 5840 N N . VAL A 1 760 ? -15.792 54.991 -6.728 1.00 30.14 760 VAL A N 1
ATOM 5841 C CA . VAL A 1 760 ? -14.705 54.939 -5.716 1.00 30.14 760 VAL A CA 1
ATOM 5842 C C . VAL A 1 760 ? -13.654 53.830 -5.799 1.00 30.14 760 VAL A C 1
ATOM 5844 O O . VAL A 1 760 ? -13.943 52.667 -5.450 1.00 30.14 760 VAL A O 1
#